Protein AF-A0A5N6MRD4-F1 (afdb_monomer)

Organism: NCBI:txid192012

Structure (mmCIF, N/CA/C/O backbone):
data_AF-A0A5N6MRD4-F1
#
_entry.id   AF-A0A5N6MRD4-F1
#
loop_
_atom_site.group_PDB
_atom_site.id
_atom_site.type_symbol
_atom_site.label_atom_id
_atom_site.label_alt_id
_atom_site.label_comp_id
_atom_site.label_asym_id
_atom_site.label_entity_id
_atom_site.label_seq_id
_atom_site.pdbx_PDB_ins_code
_atom_site.Cartn_x
_atom_site.Cartn_y
_atom_site.Cartn_z
_atom_site.occupancy
_atom_site.B_iso_or_equiv
_atom_site.auth_seq_id
_atom_site.auth_comp_id
_atom_site.auth_asym_id
_atom_site.auth_atom_id
_atom_site.pdbx_PDB_model_num
ATOM 1 N N . MET A 1 1 ? -19.835 -53.448 -28.761 1.00 31.36 1 MET A N 1
ATOM 2 C CA . MET A 1 1 ? -20.759 -54.304 -27.984 1.00 31.36 1 MET A CA 1
ATOM 3 C C . MET A 1 1 ? -20.970 -53.628 -26.633 1.00 31.36 1 MET A C 1
ATOM 5 O O . MET A 1 1 ? -19.970 -53.400 -25.981 1.00 31.36 1 MET A O 1
ATOM 9 N N . ALA A 1 2 ? -22.147 -53.224 -26.162 1.00 27.27 2 ALA A N 1
ATOM 10 C CA . ALA A 1 2 ? -23.492 -53.140 -26.724 1.00 27.27 2 ALA A CA 1
ATOM 11 C C . ALA A 1 2 ? -24.344 -52.215 -25.799 1.00 27.27 2 ALA A C 1
ATOM 13 O O . ALA A 1 2 ? -24.085 -52.219 -24.600 1.00 27.27 2 ALA A O 1
ATOM 14 N N . ILE A 1 3 ? -25.358 -51.531 -26.376 1.00 27.94 3 ILE A N 1
ATOM 15 C CA . ILE A 1 3 ? -26.625 -51.022 -25.763 1.00 27.94 3 ILE A CA 1
ATOM 16 C C . ILE A 1 3 ? -26.475 -49.728 -24.906 1.00 27.94 3 ILE A C 1
ATOM 18 O O . ILE A 1 3 ? -25.617 -49.692 -24.038 1.00 27.94 3 ILE A O 1
ATOM 22 N N . SER A 1 4 ? -27.209 -48.601 -25.032 1.00 24.19 4 SER A N 1
ATOM 23 C CA . SER A 1 4 ? -28.458 -48.146 -25.716 1.00 24.19 4 SER A CA 1
ATOM 24 C C . SER A 1 4 ? -28.542 -46.591 -25.642 1.00 24.19 4 SER A C 1
ATOM 26 O O . SER A 1 4 ? -28.269 -46.044 -24.578 1.00 24.19 4 SER A O 1
ATOM 28 N N . SER A 1 5 ? -28.698 -45.826 -26.741 1.00 25.97 5 SER A N 1
ATOM 29 C CA . SER A 1 5 ? -29.945 -45.199 -27.288 1.00 25.97 5 SER A CA 1
ATOM 30 C C . SER A 1 5 ? -30.759 -44.357 -26.269 1.00 25.97 5 SER A C 1
ATOM 32 O O . SER A 1 5 ? -31.273 -44.928 -25.317 1.00 25.97 5 SER A O 1
ATOM 34 N N . SER A 1 6 ? -30.788 -43.010 -26.292 1.00 25.98 6 SER A N 1
ATOM 35 C CA . SER A 1 6 ? -31.386 -42.029 -27.244 1.00 25.98 6 SER A CA 1
ATOM 36 C C . SER A 1 6 ? -32.817 -41.580 -26.886 1.00 25.98 6 SER A C 1
ATOM 38 O O . SER A 1 6 ? -33.630 -42.458 -26.636 1.00 25.98 6 SER A O 1
ATOM 40 N N . SER A 1 7 ? -33.080 -40.262 -27.024 1.00 24.27 7 SER A N 1
ATOM 41 C CA . SER A 1 7 ? -34.340 -39.528 -27.362 1.00 24.27 7 SER A CA 1
ATOM 42 C C . SER A 1 7 ? -34.599 -38.358 -26.388 1.00 24.27 7 SER A C 1
ATOM 44 O O . SER A 1 7 ? -34.771 -38.601 -25.198 1.00 24.27 7 SER A O 1
ATOM 46 N N . SER A 1 8 ? -34.324 -37.099 -26.773 1.00 24.25 8 SER A N 1
ATOM 47 C CA . SER A 1 8 ? -35.217 -36.124 -27.464 1.00 24.25 8 SER A CA 1
ATOM 48 C C . SER A 1 8 ? -36.260 -35.521 -26.493 1.00 24.25 8 SER A C 1
ATOM 50 O O . SER A 1 8 ? -36.828 -36.243 -25.692 1.00 24.25 8 SER A O 1
ATOM 52 N N . ASP A 1 9 ? -36.417 -34.198 -26.345 1.00 21.92 9 ASP A N 1
ATOM 53 C CA . ASP A 1 9 ? -37.024 -33.284 -27.322 1.00 21.92 9 ASP A CA 1
ATOM 54 C C . ASP A 1 9 ? -36.675 -31.787 -27.080 1.00 21.92 9 ASP A C 1
ATOM 56 O O . ASP A 1 9 ? -36.537 -31.318 -25.951 1.00 21.92 9 ASP A O 1
ATOM 60 N N . PHE A 1 10 ? -36.562 -31.040 -28.186 1.00 22.45 10 PHE A N 1
ATOM 61 C CA . PHE A 1 10 ? -36.593 -29.564 -28.338 1.00 22.45 10 PHE A CA 1
ATOM 62 C C . PHE A 1 10 ? -38.075 -29.060 -28.345 1.00 22.45 10 PHE A C 1
ATOM 64 O O . PHE A 1 10 ? -38.934 -29.935 -28.443 1.00 22.45 10 PHE A O 1
ATOM 71 N N . PRO A 1 11 ? -38.460 -27.742 -28.341 1.00 31.42 11 PRO A N 1
ATOM 72 C CA . PRO A 1 11 ? -37.756 -26.596 -28.946 1.00 31.42 11 PRO A CA 1
ATOM 73 C C . PRO A 1 11 ? -37.898 -25.174 -28.318 1.00 31.42 11 PRO A C 1
ATOM 75 O O . PRO A 1 11 ? -38.636 -24.901 -27.378 1.00 31.42 11 PRO A O 1
ATOM 78 N N . LEU A 1 12 ? -37.138 -24.274 -28.959 1.00 25.47 12 LEU A N 1
ATOM 79 C CA . LEU A 1 12 ? -37.065 -22.803 -28.978 1.00 25.47 12 LEU A CA 1
ATOM 80 C C . LEU A 1 12 ? -38.359 -21.968 -28.842 1.00 25.47 12 LEU A C 1
ATOM 82 O O . LEU A 1 12 ? -39.375 -22.304 -29.439 1.00 25.47 12 LEU A O 1
ATOM 86 N N . ALA A 1 13 ? -38.210 -20.737 -28.315 1.00 22.97 13 ALA A N 1
ATOM 87 C CA . ALA A 1 13 ? -38.755 -19.523 -28.950 1.00 22.97 13 ALA A CA 1
ATOM 88 C C . ALA A 1 13 ? -38.019 -18.227 -28.525 1.00 22.97 13 ALA A C 1
ATOM 90 O O . ALA A 1 13 ? -37.916 -17.878 -27.353 1.00 22.97 13 ALA A O 1
ATOM 91 N N . SER A 1 14 ? -37.529 -17.518 -29.539 1.00 23.03 14 SER A N 1
ATOM 92 C CA . SER A 1 14 ? -36.980 -16.156 -29.596 1.00 23.03 14 SER A CA 1
ATOM 93 C C . SER A 1 14 ? -38.021 -15.052 -29.363 1.00 23.03 14 SER A C 1
ATOM 95 O O . SER A 1 14 ? -39.154 -15.258 -29.775 1.00 23.03 14 SER A O 1
ATOM 97 N N . ILE A 1 15 ? -37.621 -13.852 -28.902 1.00 24.62 15 ILE A N 1
ATOM 98 C CA . ILE A 1 15 ? -38.177 -12.543 -29.333 1.00 24.62 15 ILE A CA 1
ATOM 99 C C . ILE A 1 15 ? -37.195 -11.396 -28.988 1.00 24.62 15 ILE A C 1
ATOM 101 O O . ILE A 1 15 ? -36.746 -11.245 -27.856 1.00 24.62 15 ILE A O 1
ATOM 105 N N . ASN A 1 16 ? -36.898 -10.580 -30.005 1.00 24.55 16 ASN A N 1
ATOM 106 C CA . ASN A 1 16 ? -36.226 -9.274 -29.959 1.00 24.55 16 ASN A CA 1
ATOM 107 C C . ASN A 1 16 ? -37.047 -8.216 -29.200 1.00 24.55 16 ASN A C 1
ATOM 109 O O . ASN A 1 16 ? -38.267 -8.195 -29.358 1.00 24.55 16 ASN A O 1
ATOM 113 N N . LYS A 1 17 ? -36.384 -7.233 -28.565 1.00 25.36 17 LYS A N 1
ATOM 114 C CA . LYS A 1 17 ? -36.766 -5.801 -28.628 1.00 25.36 17 LYS A CA 1
ATOM 115 C C . LYS A 1 17 ? -35.719 -4.887 -27.968 1.00 25.36 17 LYS A C 1
ATOM 117 O O . LYS A 1 17 ? -35.430 -5.005 -26.784 1.00 25.36 17 LYS A O 1
ATOM 122 N N . ASN A 1 18 ? -35.211 -3.941 -28.760 1.00 23.59 18 ASN A N 1
ATOM 123 C CA . ASN A 1 18 ? -34.637 -2.672 -28.305 1.00 23.59 18 ASN A CA 1
ATOM 124 C C . ASN A 1 18 ? -35.618 -1.957 -27.360 1.00 23.59 18 ASN A C 1
ATOM 126 O O . ASN A 1 18 ? -36.808 -2.011 -27.642 1.00 23.59 18 ASN A O 1
ATOM 130 N N . PHE A 1 19 ? -35.144 -1.236 -26.337 1.00 23.03 19 PHE A N 1
ATOM 131 C CA . PHE A 1 19 ? -35.527 0.163 -26.076 1.00 23.03 19 PHE A CA 1
ATOM 132 C C . PHE A 1 19 ? -34.711 0.779 -24.921 1.00 23.03 19 PHE A C 1
ATOM 134 O O . PHE A 1 19 ? -34.340 0.138 -23.944 1.00 23.03 19 PHE A O 1
ATOM 141 N N . THR A 1 20 ? -34.436 2.059 -25.129 1.00 22.12 20 THR A N 1
ATOM 142 C CA . THR A 1 20 ? -33.767 3.096 -24.334 1.00 22.12 20 THR A CA 1
ATOM 143 C C . THR A 1 20 ? -34.142 3.171 -22.849 1.00 22.12 20 THR A C 1
ATOM 145 O O . THR A 1 20 ? -35.322 3.105 -22.515 1.00 22.12 20 THR A O 1
ATOM 148 N N . PHE A 1 21 ? -33.165 3.469 -21.981 1.00 23.03 21 PHE A N 1
ATOM 149 C CA . PHE A 1 21 ? -33.396 3.866 -20.585 1.00 23.03 21 PHE A CA 1
ATOM 150 C C . PHE A 1 21 ? -33.061 5.349 -20.365 1.00 23.03 21 PHE A C 1
ATOM 152 O O . PHE A 1 21 ? -31.930 5.779 -20.580 1.00 23.03 21 PHE A O 1
ATOM 159 N N . ASN A 1 22 ? -34.064 6.105 -19.914 1.00 22.70 22 ASN A N 1
ATOM 160 C CA . ASN A 1 22 ? -33.970 7.449 -19.336 1.00 22.70 22 ASN A CA 1
ATOM 161 C C . ASN A 1 22 ? -34.227 7.310 -17.811 1.00 22.70 22 ASN A C 1
ATOM 163 O O . ASN A 1 22 ? -35.030 6.451 -17.433 1.00 22.70 22 ASN A O 1
ATOM 167 N N . PRO A 1 23 ? -33.574 8.075 -16.916 1.00 28.14 23 PRO A N 1
ATOM 168 C CA . PRO A 1 23 ? -33.528 7.772 -15.490 1.00 28.14 23 PRO A CA 1
ATOM 169 C C . PRO A 1 23 ? -34.596 8.545 -14.706 1.00 28.14 23 PRO A C 1
ATOM 171 O O . PRO A 1 23 ? -34.585 9.770 -14.698 1.00 28.14 23 PRO A O 1
ATOM 174 N N . ALA A 1 24 ? -35.477 7.845 -13.987 1.00 21.95 24 ALA A N 1
ATOM 175 C CA . ALA A 1 24 ? -36.141 8.367 -12.788 1.00 21.95 24 ALA A CA 1
ATOM 176 C C . ALA A 1 24 ? -36.906 7.261 -12.037 1.00 21.95 24 ALA A C 1
ATOM 178 O O . ALA A 1 24 ? -37.718 6.558 -12.628 1.00 21.95 24 ALA A O 1
ATOM 179 N N . LYS A 1 25 ? -36.714 7.238 -10.709 1.00 23.44 25 LYS A N 1
ATOM 180 C CA . LYS A 1 25 ? -37.513 6.575 -9.654 1.00 23.44 25 LYS A CA 1
ATOM 181 C C . LYS A 1 25 ? -37.423 5.046 -9.529 1.00 23.44 25 LYS A C 1
ATOM 183 O O . LYS A 1 25 ? -38.157 4.326 -10.187 1.00 23.44 25 LYS A O 1
ATOM 188 N N . THR A 1 26 ? -36.701 4.589 -8.500 1.00 23.94 26 THR A N 1
ATOM 189 C CA . THR A 1 26 ? -37.093 3.410 -7.702 1.00 23.94 26 THR A CA 1
ATOM 190 C C . THR A 1 26 ? -36.664 3.565 -6.242 1.00 23.94 26 THR A C 1
ATOM 192 O O . THR A 1 26 ? -35.479 3.647 -5.926 1.00 23.94 26 THR A O 1
ATOM 195 N N . SER A 1 27 ? -37.660 3.590 -5.364 1.00 21.45 27 SER A N 1
ATOM 196 C CA . SER A 1 27 ? -37.618 3.255 -3.939 1.00 21.45 27 SER A CA 1
ATOM 197 C C . SER A 1 27 ? -37.441 1.734 -3.740 1.00 21.45 27 SER A C 1
ATOM 199 O O . SER A 1 27 ? -37.859 0.967 -4.608 1.00 21.45 27 SER A O 1
ATOM 201 N N . PRO A 1 28 ? -36.856 1.262 -2.620 1.00 26.73 28 PRO A N 1
ATOM 202 C CA . PRO A 1 28 ? -36.676 -0.167 -2.374 1.00 26.73 28 PRO A CA 1
ATOM 203 C C . PRO A 1 28 ? -37.869 -0.814 -1.649 1.00 26.73 28 PRO A C 1
ATOM 205 O O . PRO A 1 28 ? -38.395 -0.296 -0.663 1.00 26.73 28 PRO A O 1
ATOM 208 N N . ILE A 1 29 ? -38.247 -1.993 -2.148 1.00 22.31 29 ILE A N 1
ATOM 209 C CA . ILE A 1 29 ? -39.191 -2.955 -1.570 1.00 22.31 29 ILE A CA 1
ATOM 210 C C . ILE A 1 29 ? -38.464 -3.881 -0.577 1.00 22.31 29 ILE A C 1
ATOM 212 O O . ILE A 1 29 ? -37.342 -4.322 -0.817 1.00 22.31 29 ILE A O 1
ATOM 216 N N . ARG A 1 30 ? -39.162 -4.170 0.529 1.00 23.42 30 ARG A N 1
ATOM 217 C CA . ARG A 1 30 ? -38.918 -5.187 1.570 1.00 23.42 30 ARG A CA 1
ATOM 218 C C . ARG A 1 30 ? -39.110 -6.618 1.056 1.00 23.42 30 ARG A C 1
ATOM 220 O O . ARG A 1 30 ? -40.105 -6.825 0.381 1.00 23.42 30 ARG A O 1
ATOM 227 N N . LEU A 1 31 ? -38.339 -7.593 1.555 1.00 21.66 31 LEU A N 1
ATOM 228 C CA . LEU A 1 31 ? -38.727 -9.000 1.837 1.00 21.66 31 LEU A CA 1
ATOM 229 C C . LEU A 1 31 ? -37.610 -9.642 2.716 1.00 21.66 31 LEU A C 1
ATOM 231 O O . LEU A 1 31 ? -36.466 -9.246 2.540 1.00 21.66 31 LEU A O 1
ATOM 235 N N . PHE A 1 32 ? -37.745 -10.620 3.629 1.00 21.09 32 PHE A N 1
ATOM 236 C CA . PHE A 1 32 ? -38.810 -11.309 4.388 1.00 21.09 32 PHE A CA 1
ATOM 237 C C . PHE A 1 32 ? -38.116 -12.262 5.410 1.00 21.09 32 PHE A C 1
ATOM 239 O O . PHE A 1 32 ? -36.900 -12.428 5.337 1.00 21.09 32 PHE A O 1
ATOM 246 N N . LEU A 1 33 ? -38.930 -12.934 6.245 1.00 20.42 33 LEU A N 1
ATOM 247 C CA . LEU A 1 33 ? -38.714 -14.082 7.168 1.00 20.42 33 LEU A CA 1
ATOM 248 C C . LEU A 1 33 ? -38.914 -13.666 8.640 1.00 20.42 33 LEU A C 1
ATOM 250 O O . LEU A 1 33 ? -38.075 -12.965 9.190 1.00 20.42 33 LEU A O 1
ATOM 254 N N . SER A 1 34 ? -40.049 -13.872 9.324 1.00 21.31 34 SER A N 1
ATOM 255 C CA . SER A 1 34 ? -41.043 -14.964 9.486 1.00 21.31 34 SER A CA 1
ATOM 256 C C . SER A 1 34 ? -40.927 -15.611 10.874 1.00 21.31 34 SER A C 1
ATOM 258 O O . SER A 1 34 ? -39.871 -16.093 11.266 1.00 21.31 34 SER A O 1
ATOM 260 N N . HIS A 1 35 ? -42.059 -15.582 11.578 1.00 21.78 35 HIS A N 1
ATOM 261 C CA . HIS A 1 35 ? -42.345 -16.019 12.946 1.00 21.78 35 HIS A CA 1
ATOM 262 C C . HIS A 1 35 ? -42.664 -17.525 13.089 1.00 21.78 35 HIS A C 1
ATOM 264 O O . HIS A 1 35 ? -42.936 -18.181 12.087 1.00 21.78 35 HIS A O 1
ATOM 270 N N . LEU A 1 36 ? -42.809 -17.932 14.371 1.00 22.11 36 LEU A N 1
ATOM 271 C CA . LEU A 1 36 ? -43.615 -19.018 14.995 1.00 22.11 36 LEU A CA 1
ATOM 272 C C . LEU A 1 36 ? -42.776 -20.188 15.548 1.00 22.11 36 LEU A C 1
ATOM 274 O O . LEU A 1 36 ? -41.879 -20.664 14.873 1.00 22.11 36 LEU A O 1
ATOM 278 N N . SER A 1 37 ? -42.993 -20.721 16.760 1.00 22.58 37 SER A N 1
ATOM 279 C CA . SER A 1 37 ? -44.125 -20.683 17.718 1.00 22.58 37 SER A CA 1
ATOM 280 C C . SER A 1 37 ? -43.616 -21.091 19.128 1.00 22.58 37 SER A C 1
ATOM 282 O O . SER A 1 37 ? -42.542 -21.672 19.227 1.00 22.58 37 SER A O 1
ATOM 284 N N . SER A 1 38 ? -44.278 -20.760 20.244 1.00 20.84 38 SER A N 1
ATOM 285 C CA . SER A 1 38 ? -45.367 -21.582 20.801 1.00 20.84 38 SER A CA 1
ATOM 286 C C . SER A 1 38 ? -46.280 -20.821 21.785 1.00 20.84 38 SER A C 1
ATOM 288 O O . SER A 1 38 ? -45.874 -19.899 22.487 1.00 20.84 38 SER A O 1
ATOM 290 N N . SER A 1 39 ? -47.543 -21.250 21.811 1.00 22.06 39 SER A N 1
ATOM 291 C CA . SER A 1 39 ? -48.668 -20.809 22.648 1.00 22.06 39 SER A CA 1
ATOM 292 C C . SER A 1 39 ? -49.158 -21.973 23.521 1.00 22.06 39 SER A C 1
ATOM 294 O O . SER A 1 39 ? -49.207 -23.092 23.016 1.00 22.06 39 SER A O 1
ATOM 296 N N . SER A 1 40 ? -49.590 -21.752 24.768 1.00 22.77 40 SER A N 1
ATOM 297 C CA . SER A 1 40 ? -50.976 -21.804 25.307 1.00 22.77 40 SER A CA 1
ATOM 298 C C . SER A 1 40 ? -50.844 -21.756 26.851 1.00 22.77 40 SER A C 1
ATOM 300 O O . SER A 1 40 ? -49.851 -22.265 27.355 1.00 22.77 40 SER A O 1
ATOM 302 N N . SER A 1 41 ? -51.707 -21.148 27.675 1.00 21.25 41 SER A N 1
ATOM 303 C CA . SER A 1 41 ? -53.164 -21.317 27.719 1.00 21.25 41 SER A CA 1
ATOM 304 C C . SER A 1 41 ? -53.925 -20.228 28.513 1.00 21.25 41 SER A C 1
ATOM 306 O O . SER A 1 41 ? -53.467 -19.737 29.537 1.00 21.25 41 SER A O 1
ATOM 308 N N . ARG A 1 42 ? -55.129 -19.949 27.987 1.00 22.69 42 ARG A N 1
ATOM 309 C CA . ARG A 1 42 ? -56.353 -19.237 28.442 1.00 22.69 42 ARG A CA 1
ATOM 310 C C . ARG A 1 42 ? -56.610 -19.011 29.948 1.00 22.69 42 ARG A C 1
ATOM 312 O O . ARG A 1 42 ? -56.509 -19.961 30.712 1.00 22.69 42 ARG A O 1
ATOM 319 N N . LEU A 1 43 ? -57.263 -17.880 30.279 1.00 21.00 43 LEU A N 1
ATOM 320 C CA . LEU A 1 43 ? -58.700 -17.825 30.655 1.00 21.00 43 LEU A CA 1
ATOM 321 C C . LEU A 1 43 ? -59.275 -16.387 30.697 1.00 21.00 43 LEU A C 1
ATOM 323 O O . LEU A 1 43 ? -58.544 -15.414 30.825 1.00 21.00 43 LEU A O 1
ATOM 327 N N . GLN A 1 44 ? -60.594 -16.316 30.479 1.00 24.08 44 GLN A N 1
ATOM 328 C CA . GLN A 1 44 ? -61.489 -15.166 30.245 1.00 24.08 44 GLN A CA 1
ATOM 329 C C . GLN A 1 44 ? -61.637 -14.244 31.479 1.00 24.08 44 GLN A C 1
ATOM 331 O O . GLN A 1 44 ? -61.364 -14.678 32.590 1.00 24.08 44 GLN A O 1
ATOM 336 N N . ILE A 1 45 ? -62.092 -12.989 31.339 1.00 21.50 45 ILE A N 1
ATOM 337 C CA . ILE A 1 45 ? -63.496 -12.572 31.582 1.00 21.50 45 ILE A CA 1
ATOM 338 C C . ILE A 1 45 ? -63.743 -11.127 31.081 1.00 21.50 45 ILE A C 1
ATOM 340 O O . ILE A 1 45 ? -62.831 -10.323 30.928 1.00 21.50 45 ILE A O 1
ATOM 344 N N . LEU A 1 46 ? -65.023 -10.885 30.794 1.00 21.69 46 LEU A N 1
ATOM 345 C CA . LEU A 1 46 ? -65.720 -9.779 30.141 1.00 21.69 46 LEU A CA 1
ATOM 346 C C . LEU A 1 46 ? -65.616 -8.361 30.748 1.00 21.69 46 LEU A C 1
ATOM 348 O O . LEU A 1 46 ? -65.579 -8.167 31.956 1.00 21.69 46 LEU A O 1
ATOM 352 N N . ASN A 1 47 ? -65.733 -7.407 29.816 1.00 22.28 47 ASN A N 1
ATOM 353 C CA . ASN A 1 47 ? -66.299 -6.051 29.846 1.00 22.28 47 ASN A CA 1
ATOM 354 C C . ASN A 1 47 ? -67.133 -5.598 31.063 1.00 22.28 47 ASN A C 1
ATOM 356 O O . ASN A 1 47 ? -68.137 -6.221 31.401 1.00 22.28 47 ASN A O 1
ATOM 360 N N . SER A 1 48 ? -66.909 -4.341 31.463 1.00 21.70 48 SER A N 1
ATOM 361 C CA . SER A 1 48 ? -68.003 -3.376 31.653 1.00 21.70 48 SER A CA 1
ATOM 362 C C . SER A 1 48 ? -67.543 -1.951 31.333 1.00 21.70 48 SER A C 1
ATOM 364 O O . SER A 1 48 ? -66.651 -1.399 31.971 1.00 21.70 48 SER A O 1
ATOM 366 N N . SER A 1 49 ? -68.174 -1.379 30.316 1.00 22.31 49 SER A N 1
ATOM 367 C CA . SER A 1 49 ? -68.111 0.010 29.876 1.00 22.31 49 SER A CA 1
ATOM 368 C C . SER A 1 49 ? -69.128 0.886 30.617 1.00 22.31 49 SER A C 1
ATOM 370 O O . SER A 1 49 ? -70.301 0.525 30.662 1.00 22.31 49 SER A O 1
ATOM 372 N N . SER A 1 50 ? -68.719 2.078 31.050 1.00 22.67 50 SER A N 1
ATOM 373 C CA . SER A 1 50 ? -69.563 3.287 31.150 1.00 22.67 50 SER A CA 1
ATOM 374 C C . SER A 1 50 ? -68.617 4.496 31.221 1.00 22.67 50 SER A C 1
ATOM 376 O O . SER A 1 50 ? -67.895 4.644 32.197 1.00 22.67 50 SER A O 1
ATOM 378 N N . SER A 1 51 ? -68.345 5.220 30.131 1.00 22.78 51 SER A N 1
ATOM 379 C CA . SER A 1 51 ? -69.194 6.247 29.502 1.00 22.78 51 SER A CA 1
ATOM 380 C C . SER A 1 51 ? -69.646 7.353 30.461 1.00 22.78 51 SER A C 1
ATOM 382 O O . SER A 1 51 ? -70.723 7.251 31.038 1.00 22.78 51 SER A O 1
ATOM 384 N N . SER A 1 52 ? -68.866 8.437 30.517 1.00 22.38 52 SER A N 1
ATOM 385 C CA . SER A 1 52 ? -69.381 9.816 30.535 1.00 22.38 52 SER A CA 1
ATOM 386 C C . SER A 1 52 ? -68.240 10.811 30.252 1.00 22.38 52 SER A C 1
ATOM 388 O O . SER A 1 52 ? -67.441 11.123 31.129 1.00 22.38 52 SER A O 1
ATOM 390 N N . TYR A 1 53 ? -68.154 11.286 29.009 1.00 22.33 53 TYR A N 1
ATOM 391 C CA . TYR A 1 53 ? -67.548 12.580 28.637 1.00 22.33 53 TYR A CA 1
ATOM 392 C C . TYR A 1 53 ? -68.623 13.687 28.767 1.00 22.33 53 TYR A C 1
ATOM 394 O O . TYR A 1 53 ? -69.804 13.330 28.749 1.00 22.33 53 TYR A O 1
ATOM 402 N N . PRO A 1 54 ? -68.319 14.999 28.637 1.00 37.72 54 PRO A N 1
ATOM 403 C CA . PRO A 1 54 ? -67.173 15.827 29.067 1.00 37.72 54 PRO A CA 1
ATOM 404 C C . PRO A 1 54 ? -67.690 17.097 29.839 1.00 37.72 54 PRO A C 1
ATOM 406 O O . PRO A 1 54 ? -68.859 17.105 30.225 1.00 37.72 54 PRO A O 1
ATOM 409 N N . PRO A 1 55 ? -66.898 18.170 30.091 1.00 27.59 55 PRO A N 1
ATOM 410 C CA . PRO A 1 55 ? -66.647 19.160 29.034 1.00 27.59 55 PRO A CA 1
ATOM 411 C C . PRO A 1 55 ? -65.221 19.742 28.999 1.00 27.59 55 PRO A C 1
ATOM 413 O O . PRO A 1 55 ? -64.461 19.720 29.961 1.00 27.59 55 PRO A O 1
ATOM 416 N N . ILE A 1 56 ? -64.902 20.276 27.823 1.00 33.34 56 ILE A N 1
ATOM 417 C CA . ILE A 1 56 ? -63.767 21.146 27.507 1.00 33.34 56 ILE A CA 1
ATOM 418 C C . ILE A 1 56 ? -63.996 22.509 28.172 1.00 33.34 56 ILE A C 1
ATOM 420 O O . ILE A 1 56 ? -65.079 23.056 27.985 1.00 33.34 56 ILE A O 1
ATOM 424 N N . LEU A 1 57 ? -62.987 23.064 28.851 1.00 26.06 57 LEU A N 1
ATOM 425 C CA . LEU A 1 57 ? -62.756 24.507 29.013 1.00 26.06 57 LEU A CA 1
ATOM 426 C C . LEU A 1 57 ? -61.255 24.774 29.245 1.00 26.06 57 LEU A C 1
ATOM 428 O O . LEU A 1 57 ? -60.517 23.908 29.710 1.00 26.06 57 LEU A O 1
ATOM 432 N N . GLU A 1 58 ? -60.853 25.963 28.812 1.00 26.56 58 GLU A N 1
ATOM 433 C CA . GLU A 1 58 ? -59.512 26.486 28.541 1.00 26.56 58 GLU A CA 1
ATOM 434 C C . GLU A 1 58 ? -58.683 26.860 29.788 1.00 26.56 58 GLU A C 1
ATOM 436 O O . GLU A 1 58 ? -59.217 26.965 30.886 1.00 26.56 58 GLU A O 1
ATOM 441 N N . ASP A 1 59 ? -57.382 27.089 29.547 1.00 27.28 59 ASP A N 1
ATOM 442 C CA . ASP A 1 59 ? -56.392 27.868 30.311 1.00 27.28 59 ASP A CA 1
ATOM 443 C C . ASP A 1 59 ? -56.395 27.815 31.849 1.00 27.28 59 ASP A C 1
ATOM 445 O O . ASP A 1 59 ? -57.259 28.351 32.537 1.00 27.28 59 ASP A O 1
ATOM 449 N N . GLY A 1 60 ? -55.292 27.312 32.413 1.00 23.73 60 GLY A N 1
ATOM 450 C CA . GLY A 1 60 ? -54.995 27.519 33.827 1.00 23.73 60 GLY A CA 1
ATOM 451 C C . GLY A 1 60 ? -53.866 26.649 34.355 1.00 23.73 60 GLY A C 1
ATOM 452 O O . GLY A 1 60 ? -54.046 25.471 34.642 1.00 23.73 60 GLY A O 1
ATOM 453 N N . SER A 1 61 ? -52.700 27.269 34.517 1.00 35.16 61 SER A N 1
ATOM 454 C CA . SER A 1 61 ? -51.617 26.878 35.422 1.00 35.16 61 SER A CA 1
ATOM 455 C C . SER A 1 61 ? -52.053 25.986 36.593 1.00 35.16 61 SER A C 1
ATOM 457 O O . SER A 1 61 ? -52.752 26.445 37.495 1.00 35.16 61 SER A O 1
ATOM 459 N N . THR A 1 62 ? -51.559 24.751 36.646 1.00 28.70 62 THR A N 1
ATOM 460 C CA . THR A 1 62 ? -51.551 23.964 37.886 1.00 28.70 62 THR A CA 1
ATOM 461 C C . THR A 1 62 ? -50.116 23.865 38.382 1.00 28.70 62 THR A C 1
ATOM 463 O O . THR A 1 62 ? -49.312 23.052 37.931 1.00 28.70 62 THR A O 1
ATOM 466 N N . ASN A 1 63 ? -49.791 24.790 39.286 1.00 28.97 63 ASN A N 1
ATOM 467 C CA . ASN A 1 63 ? -48.618 24.735 40.143 1.00 28.97 63 ASN A CA 1
ATOM 468 C C . ASN A 1 63 ? -48.651 23.442 40.970 1.00 28.97 63 ASN A C 1
ATOM 470 O O . ASN A 1 63 ? -49.688 23.084 41.522 1.00 28.97 63 ASN A O 1
ATOM 474 N N . CYS A 1 64 ? -47.495 22.789 41.119 1.00 28.59 64 CYS A N 1
ATOM 475 C CA . CYS A 1 64 ? -47.245 21.815 42.185 1.00 28.59 64 CYS A CA 1
ATOM 476 C C . CYS A 1 64 ? -47.230 22.528 43.548 1.00 28.59 64 CYS A C 1
ATOM 478 O O . CYS A 1 64 ? -46.166 22.729 44.130 1.00 28.59 64 CYS A O 1
ATOM 480 N N . GLN A 1 65 ? -48.386 22.951 44.039 1.00 33.56 65 GLN A N 1
ATOM 481 C CA . GLN A 1 65 ? -48.596 23.334 45.430 1.00 33.56 65 GLN A CA 1
ATOM 482 C C . GLN A 1 65 ? -49.998 22.888 45.797 1.00 33.56 65 GLN A C 1
ATOM 484 O O . GLN A 1 65 ? -50.953 23.584 45.491 1.00 33.56 65 GLN A O 1
ATOM 489 N N . ASP A 1 66 ? -50.083 21.667 46.310 1.00 33.19 66 ASP A N 1
ATOM 490 C CA . ASP A 1 66 ? -51.025 21.223 47.339 1.00 33.19 66 ASP A CA 1
ATOM 491 C C . ASP A 1 66 ? -51.026 19.705 47.309 1.00 33.19 66 ASP A C 1
ATOM 493 O O . ASP A 1 66 ? -51.454 19.151 46.314 1.00 33.19 66 ASP A O 1
ATOM 497 N N . PHE A 1 67 ? -50.508 19.056 48.357 1.00 32.41 67 PHE A N 1
ATOM 498 C CA . PHE A 1 67 ? -50.998 17.771 48.878 1.00 32.41 67 PHE A CA 1
ATOM 499 C C . PHE A 1 67 ? -50.306 17.489 50.225 1.00 32.41 67 PHE A C 1
ATOM 501 O O . PHE A 1 67 ? -49.194 16.969 50.276 1.00 32.41 67 PHE A O 1
ATOM 508 N N . GLN A 1 68 ? -50.980 17.843 51.322 1.00 38.25 68 GLN A N 1
ATOM 509 C CA . GLN A 1 68 ? -50.810 17.210 52.632 1.00 38.25 68 GLN A CA 1
ATOM 510 C C . GLN A 1 68 ? -51.913 16.154 52.772 1.00 38.25 68 GLN A C 1
ATOM 512 O O . GLN A 1 68 ? -53.074 16.528 52.880 1.00 38.25 68 GLN A O 1
ATOM 517 N N . ASP A 1 69 ? -51.556 14.872 52.665 1.00 32.47 69 ASP A N 1
ATOM 518 C CA . ASP A 1 69 ? -51.877 13.786 53.614 1.00 32.47 69 ASP A CA 1
ATOM 519 C C . ASP A 1 69 ? -51.636 12.410 52.964 1.00 32.47 69 ASP A C 1
ATOM 521 O O . ASP A 1 69 ? -52.279 12.047 51.979 1.00 32.47 69 ASP A O 1
ATOM 525 N N . SER A 1 70 ? -50.702 11.633 53.520 1.00 31.66 70 SER A N 1
ATOM 526 C CA . SER A 1 70 ? -50.764 10.171 53.725 1.00 31.66 70 SER A CA 1
ATOM 527 C C . SER A 1 70 ? -49.365 9.596 53.969 1.00 31.66 70 SER A C 1
ATOM 529 O O . SER A 1 70 ? -48.363 10.028 53.410 1.00 31.66 70 SER A O 1
ATOM 531 N N . SER A 1 71 ? -49.314 8.616 54.864 1.00 43.47 71 SER A N 1
ATOM 532 C CA . SER A 1 71 ? -48.147 7.987 55.485 1.00 43.47 71 SER A CA 1
ATOM 533 C C . SER A 1 71 ? -47.302 7.104 54.548 1.00 43.47 71 SER A C 1
ATOM 535 O O . SER A 1 71 ? -47.087 5.926 54.837 1.00 43.47 71 SER A O 1
ATOM 537 N N . VAL A 1 72 ? -46.836 7.646 53.425 1.00 37.94 72 VAL A N 1
ATOM 538 C CA . VAL A 1 72 ? -45.870 7.006 52.515 1.00 37.94 72 VAL A CA 1
ATOM 539 C C . VAL A 1 72 ? -44.534 7.738 52.668 1.00 37.94 72 VAL A C 1
ATOM 541 O O . VAL A 1 72 ? -44.551 8.969 52.728 1.00 37.94 72 VAL A O 1
ATOM 544 N N . PRO A 1 73 ? -43.375 7.053 52.750 1.00 51.19 73 PRO A N 1
ATOM 545 C CA . PRO A 1 73 ? -42.090 7.740 52.741 1.00 51.19 73 PRO A CA 1
ATOM 546 C C . PRO A 1 73 ? -42.030 8.649 51.509 1.00 51.19 73 PRO A C 1
ATOM 548 O O . PRO A 1 73 ? -42.172 8.174 50.383 1.00 51.19 73 PRO A O 1
ATOM 551 N N . GLU A 1 74 ? -41.844 9.952 51.719 1.00 63.47 74 GLU A N 1
ATOM 552 C CA . GLU A 1 74 ? -41.919 10.995 50.683 1.00 63.47 74 GLU A CA 1
ATOM 553 C C . GLU A 1 74 ? -41.054 10.651 49.445 1.00 63.47 74 GLU A C 1
ATOM 555 O O . GLU A 1 74 ? -41.416 10.943 48.306 1.00 63.47 74 GLU A O 1
ATOM 560 N N . SER A 1 75 ? -39.957 9.912 49.660 1.00 64.88 75 SER A N 1
ATOM 561 C CA . SER A 1 75 ? -39.051 9.381 48.633 1.00 64.88 75 SER A CA 1
ATOM 562 C C . SER A 1 75 ? -39.670 8.319 47.700 1.00 64.88 75 SER A C 1
ATOM 564 O O . SER A 1 75 ? -39.444 8.365 46.490 1.00 64.88 75 SER A O 1
ATOM 566 N N . GLU A 1 76 ? -40.468 7.375 48.208 1.00 69.38 76 GLU A N 1
ATOM 567 C CA . GLU A 1 76 ? -41.052 6.275 47.410 1.00 69.38 76 GLU A CA 1
ATOM 568 C C . GLU A 1 76 ? -42.158 6.803 46.479 1.00 69.38 76 GLU A C 1
ATOM 570 O O . GLU A 1 76 ? -42.215 6.481 45.288 1.00 69.38 76 GLU A O 1
ATOM 575 N N . TYR A 1 77 ? -42.968 7.736 46.988 1.00 77.94 77 TYR A N 1
ATOM 576 C CA . TYR A 1 77 ? -43.973 8.447 46.197 1.00 77.94 77 TYR A CA 1
ATOM 577 C C . TYR A 1 77 ? -43.337 9.295 45.080 1.00 77.94 77 TYR A C 1
ATOM 579 O O . TYR A 1 77 ? -43.774 9.236 43.926 1.00 77.94 77 TYR A O 1
ATOM 587 N N . LEU A 1 78 ? -42.260 10.034 45.387 1.00 79.38 78 LEU A N 1
ATOM 588 C CA . LEU A 1 78 ? -41.523 10.834 44.401 1.00 79.38 78 LEU A CA 1
ATOM 589 C C . LEU A 1 78 ? -40.900 9.964 43.297 1.00 79.38 78 LEU A C 1
ATOM 591 O O . LEU A 1 78 ? -40.990 10.317 42.119 1.00 79.38 78 LEU A O 1
ATOM 595 N N . ASN A 1 79 ? -40.317 8.809 43.635 1.00 84.56 79 ASN A N 1
ATOM 596 C CA . ASN A 1 79 ? -39.757 7.875 42.650 1.00 84.56 79 ASN A CA 1
ATOM 597 C C . ASN A 1 79 ? -40.828 7.306 41.705 1.00 84.56 79 ASN A C 1
ATOM 599 O O . ASN A 1 79 ? -40.644 7.317 40.482 1.00 84.56 79 ASN A O 1
ATOM 603 N N . ALA A 1 80 ? -41.970 6.872 42.246 1.00 82.62 80 ALA A N 1
ATOM 604 C CA . ALA A 1 80 ? -43.086 6.358 41.453 1.00 82.62 80 ALA A CA 1
ATOM 605 C C . ALA A 1 80 ? -43.678 7.431 40.521 1.00 82.62 80 ALA A C 1
ATOM 607 O O . ALA A 1 80 ? -43.947 7.157 39.345 1.00 82.62 80 ALA A O 1
ATOM 608 N N . MET A 1 81 ? -43.831 8.664 41.017 1.00 83.88 81 MET A N 1
ATOM 609 C CA . MET A 1 81 ? -44.281 9.811 40.226 1.00 83.88 81 MET A CA 1
ATOM 610 C C . MET A 1 81 ? -43.326 10.094 39.059 1.00 83.88 81 MET A C 1
ATOM 612 O O . MET A 1 81 ? -43.770 10.171 37.912 1.00 83.88 81 MET A O 1
ATOM 616 N N . ILE A 1 82 ? -42.018 10.185 39.325 1.00 84.44 82 ILE A N 1
ATOM 617 C CA . ILE A 1 82 ? -41.000 10.433 38.292 1.00 84.44 82 ILE A CA 1
ATOM 618 C C . ILE A 1 82 ? -41.020 9.313 37.242 1.00 84.44 82 ILE A C 1
ATOM 620 O O . ILE A 1 82 ? -41.075 9.591 36.044 1.00 84.44 82 ILE A O 1
ATOM 624 N N . CYS A 1 83 ? -41.050 8.045 37.662 1.00 83.81 83 CYS A N 1
ATOM 625 C CA . CYS A 1 83 ? -41.124 6.907 36.743 1.00 83.81 83 CYS A CA 1
ATOM 626 C C . CYS A 1 83 ? -42.376 6.938 35.854 1.00 83.81 83 CYS A C 1
ATOM 628 O O . CYS A 1 83 ? -42.292 6.600 34.674 1.00 83.81 83 CYS A O 1
ATOM 630 N N . ASN A 1 84 ? -43.532 7.342 36.389 1.00 83.44 84 ASN A N 1
ATOM 631 C CA . ASN A 1 84 ? -44.767 7.453 35.612 1.00 83.44 84 ASN A CA 1
ATOM 632 C C . ASN A 1 84 ? -44.695 8.566 34.558 1.00 83.44 84 ASN A C 1
ATOM 634 O O . ASN A 1 84 ? -45.150 8.354 33.436 1.00 83.44 84 ASN A O 1
ATOM 638 N N . LEU A 1 85 ? -44.060 9.698 34.872 1.00 84.19 85 LEU A N 1
ATOM 639 C CA . LEU A 1 85 ? -43.850 10.793 33.917 1.00 84.19 85 LEU A CA 1
ATOM 640 C C . LEU A 1 85 ? -42.919 10.402 32.759 1.00 84.19 85 LEU A C 1
ATOM 642 O O . LEU A 1 85 ? -43.062 10.928 31.659 1.00 84.19 85 LEU A O 1
ATOM 646 N N . PHE A 1 86 ? -42.013 9.441 32.961 1.00 83.31 86 PHE A N 1
ATOM 647 C CA . PHE A 1 86 ? -41.165 8.903 31.891 1.00 83.31 86 PHE A CA 1
ATOM 648 C C . PHE A 1 86 ? -41.836 7.824 31.020 1.00 83.31 86 PHE A C 1
ATOM 650 O O . PHE A 1 86 ? -41.215 7.342 30.071 1.00 83.31 86 PHE A O 1
ATOM 657 N N . LYS A 1 87 ? -43.083 7.418 31.312 1.00 81.94 87 LYS A N 1
ATOM 658 C CA . LYS A 1 87 ? -43.821 6.443 30.484 1.00 81.94 87 LYS A CA 1
ATOM 659 C C . LYS A 1 87 ? -44.450 7.068 29.238 1.00 81.94 87 LYS A C 1
ATOM 661 O O . LYS A 1 87 ? -44.617 6.360 28.247 1.00 81.94 87 LYS A O 1
ATOM 666 N N . ASP A 1 88 ? -44.788 8.357 29.273 1.00 77.62 88 ASP A N 1
ATOM 667 C CA . ASP A 1 88 ? -45.326 9.097 28.126 1.00 77.62 88 ASP A CA 1
ATOM 668 C C . ASP A 1 88 ? -44.272 10.061 27.567 1.00 77.62 88 ASP A C 1
ATOM 670 O O . ASP A 1 88 ? -43.725 10.892 28.286 1.00 77.62 88 ASP A O 1
ATOM 674 N N . SER A 1 89 ? -44.014 9.976 26.258 1.00 72.88 89 SER A N 1
ATOM 675 C CA . SER A 1 89 ? -43.000 10.772 25.559 1.00 72.88 89 SER A CA 1
ATOM 676 C C . SER A 1 89 ? -43.226 12.285 25.644 1.00 72.88 89 SER A C 1
ATOM 678 O O . SER A 1 89 ? -42.293 13.047 25.397 1.00 72.88 89 SER A O 1
ATOM 680 N N . LYS A 1 90 ? -44.449 12.737 25.944 1.00 76.56 90 LYS A N 1
ATOM 681 C CA . LYS A 1 90 ? -44.768 14.167 26.095 1.00 76.56 90 LYS A CA 1
ATOM 682 C C . LYS A 1 90 ? -44.462 14.711 27.491 1.00 76.56 90 LYS A C 1
ATOM 684 O O . LYS A 1 90 ? -44.324 15.919 27.642 1.00 76.56 90 LYS A O 1
ATOM 689 N N . THR A 1 91 ? -44.352 13.844 28.498 1.00 82.56 91 THR A N 1
ATOM 690 C CA . THR A 1 91 ? -44.172 14.229 29.908 1.00 82.56 91 THR A CA 1
ATOM 691 C C . THR A 1 91 ? -42.766 13.956 30.440 1.00 82.56 91 THR A C 1
ATOM 693 O O . THR A 1 91 ? -42.475 14.294 31.584 1.00 82.56 91 THR A O 1
ATOM 696 N N . GLU A 1 92 ? -41.866 13.388 29.633 1.00 82.19 92 GLU A N 1
ATOM 697 C CA . GLU A 1 92 ? -40.503 13.042 30.068 1.00 82.19 92 GLU A CA 1
ATOM 698 C C . GLU A 1 92 ? -39.673 14.267 30.497 1.00 82.19 92 GLU A C 1
ATOM 700 O O . GLU A 1 92 ? -38.844 14.163 31.400 1.00 82.19 92 GLU A O 1
ATOM 705 N N . GLU A 1 93 ? -39.896 15.436 29.885 1.00 80.12 93 GLU A N 1
ATOM 706 C CA . GLU A 1 93 ? -39.216 16.679 30.276 1.00 80.12 93 GLU A CA 1
ATOM 707 C C . GLU A 1 93 ? -39.656 17.145 31.671 1.00 80.12 93 GLU A C 1
ATOM 709 O O . GLU A 1 93 ? -38.809 17.433 32.518 1.00 80.12 93 GLU A O 1
ATOM 714 N N . LEU A 1 94 ? -40.961 17.078 31.955 1.00 78.19 94 LEU A N 1
ATOM 715 C CA . LEU A 1 94 ? -41.522 17.316 33.289 1.00 78.19 94 LEU A CA 1
ATOM 716 C C . LEU A 1 94 ? -41.013 16.283 34.302 1.00 78.19 94 LEU A C 1
ATOM 718 O O . LEU A 1 94 ? -40.661 16.641 35.423 1.00 78.19 94 LEU A O 1
ATOM 722 N N . GLY A 1 95 ? -40.898 15.012 33.902 1.00 81.75 95 GLY A N 1
ATOM 723 C CA . GLY A 1 95 ? -40.292 13.959 34.723 1.00 81.75 95 GLY A CA 1
ATOM 724 C C . GLY A 1 95 ? -38.853 14.284 35.133 1.00 81.75 95 GLY A C 1
ATOM 725 O O . GLY A 1 95 ? -38.472 14.078 36.288 1.00 81.75 95 GLY A O 1
ATOM 726 N N . PHE A 1 96 ? -38.063 14.859 34.221 1.00 82.44 96 PHE A N 1
ATOM 727 C CA . PHE A 1 96 ? -36.698 15.295 34.513 1.00 82.44 96 PHE A CA 1
ATOM 728 C C . PHE A 1 96 ? -36.653 16.515 35.446 1.00 82.44 96 PHE A C 1
ATOM 730 O O . PHE A 1 96 ? -35.849 16.548 36.379 1.00 82.44 96 PHE A O 1
ATOM 737 N N . GLU A 1 97 ? -37.529 17.501 35.253 1.00 80.94 97 GLU A N 1
ATOM 738 C CA . GLU A 1 97 ? -37.634 18.646 36.167 1.00 80.94 97 GLU A CA 1
ATOM 739 C C . GLU A 1 97 ? -38.057 18.231 37.580 1.00 80.94 97 GLU A C 1
ATOM 741 O O . GLU A 1 97 ? -37.496 18.718 38.567 1.00 80.94 97 GLU A O 1
ATOM 746 N N . CYS A 1 98 ? -39.010 17.302 37.689 1.00 81.62 98 CYS A N 1
ATOM 747 C CA . CYS A 1 98 ? -39.424 16.712 38.958 1.00 81.62 98 CYS A CA 1
ATOM 748 C C . CYS A 1 98 ? -38.253 16.014 39.653 1.00 81.62 98 CYS A C 1
ATOM 750 O O . CYS A 1 98 ? -38.067 16.203 40.853 1.00 81.62 98 CYS A O 1
ATOM 752 N N . TYR A 1 99 ? -37.407 15.296 38.909 1.00 84.19 99 TYR A N 1
ATOM 753 C CA . TYR A 1 99 ? -36.185 14.708 39.457 1.00 84.19 99 TYR A CA 1
ATOM 754 C C . TYR A 1 99 ? -35.195 15.763 39.976 1.00 84.19 99 TYR A C 1
ATOM 756 O O . TYR A 1 99 ? -34.689 15.633 41.090 1.00 84.19 99 TYR A O 1
ATOM 764 N N . LEU A 1 100 ? -34.942 16.839 39.221 1.00 81.69 100 LEU A N 1
ATOM 765 C CA . LEU A 1 100 ? -34.048 17.917 39.669 1.00 81.69 100 LEU A CA 1
ATOM 766 C C . LEU A 1 100 ? -34.551 18.612 40.940 1.00 81.69 100 LEU A C 1
ATOM 768 O O . LEU A 1 100 ? -33.738 19.021 41.773 1.00 81.69 100 LEU A O 1
ATOM 772 N N . LYS A 1 101 ? -35.872 18.751 41.094 1.00 79.88 101 LYS A N 1
ATOM 773 C CA . LYS A 1 101 ? -36.501 19.278 42.314 1.00 79.88 101 LYS A CA 1
ATOM 774 C C . LYS A 1 101 ? -36.393 18.277 43.466 1.00 79.88 101 LYS A C 1
ATOM 776 O O . LYS A 1 101 ? -35.950 18.667 44.542 1.00 79.88 101 LYS A O 1
ATOM 781 N N . ALA A 1 102 ? -36.699 17.001 43.225 1.00 82.06 102 ALA A N 1
ATOM 782 C CA . ALA A 1 102 ? -36.606 15.933 44.222 1.00 82.06 102 ALA A CA 1
ATOM 783 C C . ALA A 1 102 ? -35.177 15.767 44.764 1.00 82.06 102 ALA A C 1
ATOM 785 O O . ALA A 1 102 ? -34.984 15.641 45.966 1.00 82.06 102 ALA A O 1
ATOM 786 N N . LYS A 1 103 ? -34.156 15.900 43.908 1.00 80.25 103 LYS A N 1
ATOM 787 C CA . LYS A 1 103 ? -32.732 15.848 44.285 1.00 80.25 103 LYS A CA 1
ATOM 788 C C . LYS A 1 103 ? -32.305 16.920 45.303 1.00 80.25 103 LYS A C 1
ATOM 790 O O . LYS A 1 103 ? -31.256 16.775 45.932 1.00 80.25 103 LYS A O 1
ATOM 795 N N . ARG A 1 104 ? -33.065 18.013 45.443 1.00 79.00 104 ARG A N 1
ATOM 796 C CA . ARG A 1 104 ? -32.807 19.061 46.449 1.00 79.00 104 ARG A CA 1
ATOM 797 C C . ARG A 1 104 ? -33.300 18.667 47.843 1.00 79.00 104 ARG A C 1
ATOM 799 O O . ARG A 1 104 ? -32.866 19.291 48.805 1.00 79.00 104 ARG A O 1
ATOM 806 N N . ASN A 1 105 ? -34.175 17.665 47.950 1.00 78.62 105 ASN A N 1
ATOM 807 C CA . ASN A 1 105 ? -34.648 17.136 49.223 1.00 78.62 105 ASN A CA 1
ATOM 808 C C . ASN A 1 105 ? -33.569 16.201 49.827 1.00 78.62 105 ASN A C 1
ATOM 810 O O . ASN A 1 105 ? -33.138 15.274 49.136 1.00 78.62 105 ASN A O 1
ATOM 814 N N . PRO A 1 106 ? -33.110 16.426 51.076 1.00 72.19 106 PRO A N 1
ATOM 815 C CA . PRO A 1 106 ? -32.134 15.566 51.750 1.00 72.19 106 PRO A CA 1
ATOM 816 C C . PRO A 1 106 ? -32.571 14.103 51.905 1.00 72.19 106 PRO A C 1
ATOM 818 O O . PRO A 1 106 ? -31.713 13.224 51.882 1.00 72.19 106 PRO A O 1
ATOM 821 N N . ASP A 1 107 ? -33.877 13.848 52.020 1.00 77.94 107 ASP A N 1
ATOM 822 C CA . ASP A 1 107 ? -34.436 12.514 52.288 1.00 77.94 107 ASP A CA 1
ATOM 823 C C . ASP A 1 107 ? -34.728 11.709 51.008 1.00 77.94 107 ASP A C 1
ATOM 825 O O . ASP A 1 107 ? -35.122 10.541 51.059 1.00 77.94 107 ASP A O 1
ATOM 829 N N . PHE A 1 108 ? -34.532 12.316 49.833 1.00 83.88 108 PHE A N 1
ATOM 830 C CA . PHE A 1 108 ? -34.780 11.664 48.552 1.00 83.88 108 PHE A CA 1
ATOM 831 C C . PHE A 1 108 ? -33.586 10.812 48.109 1.00 83.88 108 PHE A C 1
ATOM 833 O O . PHE A 1 108 ? -32.476 11.313 47.911 1.00 83.88 108 PHE A O 1
ATOM 840 N N . VAL A 1 109 ? -33.845 9.530 47.848 1.00 82.69 109 VAL A N 1
ATOM 841 C CA . VAL A 1 109 ? -32.889 8.599 47.235 1.00 82.69 109 VAL A CA 1
ATOM 842 C C . VAL A 1 109 ? -33.522 8.039 45.961 1.00 82.69 109 VAL A C 1
ATOM 844 O O . VAL A 1 109 ? -34.603 7.452 46.032 1.00 82.69 109 VAL A O 1
ATOM 847 N N . PRO A 1 110 ? -32.898 8.213 44.783 1.00 84.69 110 PRO A N 1
ATOM 848 C CA . PRO A 1 110 ? -33.457 7.702 43.545 1.00 84.69 110 PRO A CA 1
ATOM 849 C C . PRO A 1 110 ? -33.386 6.175 43.492 1.00 84.69 110 PRO A C 1
ATOM 851 O O . PRO A 1 110 ? -32.339 5.577 43.730 1.00 84.69 110 PRO A O 1
ATOM 854 N N . GLU A 1 111 ? -34.487 5.544 43.103 1.00 85.19 111 GLU A N 1
ATOM 855 C CA . GLU A 1 111 ? -34.538 4.113 42.828 1.00 85.19 111 GLU A CA 1
ATOM 856 C C . GLU A 1 111 ? -33.840 3.757 41.504 1.00 85.19 111 GLU A C 1
ATOM 858 O O . GLU A 1 111 ? -33.715 4.566 40.576 1.00 85.19 111 GLU A O 1
ATOM 863 N N . ARG A 1 112 ? -33.451 2.484 41.367 1.00 82.12 112 ARG A N 1
ATOM 864 C CA . ARG A 1 112 ? -32.869 1.923 40.134 1.00 82.12 112 ARG A CA 1
ATOM 865 C C . ARG A 1 112 ? -33.782 2.106 38.916 1.00 82.12 112 ARG A C 1
ATOM 867 O O . ARG A 1 112 ? -33.300 2.390 37.819 1.00 82.12 112 ARG A O 1
ATOM 874 N N . SER A 1 113 ? -35.092 1.972 39.113 1.00 81.69 113 SER A N 1
ATOM 875 C CA . SER A 1 113 ? -36.147 2.226 38.121 1.00 81.69 113 SER A CA 1
ATOM 876 C C . SER A 1 113 ? -36.116 3.678 37.624 1.00 81.69 113 SER A C 1
ATOM 878 O O . SER A 1 113 ? -36.136 3.919 36.413 1.00 81.69 113 SER A O 1
ATOM 880 N N . THR A 1 114 ? -35.990 4.635 38.541 1.00 85.19 114 THR A N 1
ATOM 881 C CA . THR A 1 114 ? -35.918 6.073 38.263 1.00 85.19 114 THR A CA 1
ATOM 882 C C . THR A 1 114 ? -34.658 6.422 37.473 1.00 85.19 114 THR A C 1
ATOM 884 O O . THR A 1 114 ? -34.749 7.041 36.409 1.00 85.19 114 THR A O 1
ATOM 887 N N . LEU A 1 115 ? -33.484 5.950 37.911 1.00 83.00 115 LEU A N 1
ATOM 888 C CA . LEU A 1 115 ? -32.215 6.159 37.194 1.00 83.00 115 LEU A CA 1
ATOM 889 C C . LEU A 1 115 ? -32.231 5.551 35.786 1.00 83.00 115 LEU A C 1
ATOM 891 O O . LEU A 1 115 ? -31.747 6.171 34.837 1.00 83.00 115 LEU A O 1
ATOM 895 N N . HIS A 1 116 ? -32.833 4.371 35.620 1.00 82.56 116 HIS A N 1
ATOM 896 C CA . HIS A 1 116 ? -32.986 3.729 34.313 1.00 82.56 116 HIS A CA 1
ATOM 897 C C . HIS A 1 116 ? -33.737 4.619 33.318 1.00 82.56 116 HIS A C 1
ATOM 899 O O . HIS A 1 116 ? -33.261 4.836 32.199 1.00 82.56 116 HIS A O 1
ATOM 905 N N . HIS A 1 117 ? -34.890 5.162 33.719 1.00 84.12 117 HIS A N 1
ATOM 906 C CA . HIS A 1 117 ? -35.702 6.035 32.867 1.00 84.12 117 HIS A CA 1
ATOM 907 C C . HIS A 1 117 ? -34.994 7.361 32.562 1.00 84.12 117 HIS A C 1
ATOM 909 O O . HIS A 1 117 ? -34.950 7.768 31.399 1.00 84.12 117 HIS A O 1
ATOM 915 N N . LEU A 1 118 ? -34.353 7.974 33.563 1.00 83.69 118 LEU A N 1
ATOM 916 C CA . LEU A 1 118 ? -33.589 9.218 33.413 1.00 83.69 118 LEU A CA 1
ATOM 917 C C . LEU A 1 118 ? -32.447 9.080 32.406 1.00 83.69 118 LEU A C 1
ATOM 919 O O . LEU A 1 118 ? -32.313 9.890 31.486 1.00 83.69 118 LEU A O 1
ATOM 923 N N . ILE A 1 119 ? -31.637 8.028 32.537 1.00 79.94 119 ILE A N 1
ATOM 924 C CA . ILE A 1 119 ? -30.525 7.790 31.614 1.00 79.94 119 ILE A CA 1
ATOM 925 C C . ILE A 1 119 ? -31.062 7.440 30.225 1.00 79.94 119 ILE A C 1
ATOM 927 O O . ILE A 1 119 ? -30.487 7.862 29.227 1.00 79.94 119 ILE A O 1
ATOM 931 N N . ARG A 1 120 ? -32.177 6.704 30.120 1.00 82.50 120 ARG A N 1
ATOM 932 C CA . ARG A 1 120 ? -32.791 6.368 28.821 1.00 82.50 120 ARG A CA 1
ATOM 933 C C . ARG A 1 120 ? -33.244 7.606 28.072 1.00 82.50 120 ARG A C 1
ATOM 935 O O . ARG A 1 120 ? -32.966 7.729 26.880 1.00 82.50 120 ARG A O 1
ATOM 942 N N . TYR A 1 121 ? -33.906 8.508 28.781 1.00 83.50 121 TYR A N 1
ATOM 943 C CA . TYR A 1 121 ? -34.313 9.806 28.275 1.00 83.50 121 TYR A CA 1
ATOM 944 C C . TYR A 1 121 ? -33.098 10.628 27.822 1.00 83.50 121 TYR A C 1
ATOM 946 O O . TYR A 1 121 ? -33.032 11.044 26.664 1.00 83.50 121 TYR A O 1
ATOM 954 N N . ALA A 1 122 ? -32.083 10.768 28.683 1.00 82.50 122 ALA A N 1
ATOM 955 C CA . ALA A 1 122 ? -30.872 11.530 28.379 1.00 82.50 122 ALA A CA 1
ATOM 956 C C . ALA A 1 122 ? -30.083 10.959 27.185 1.00 82.50 122 ALA A C 1
ATOM 958 O O . ALA A 1 122 ? -29.600 11.716 26.344 1.00 82.50 122 ALA A O 1
ATOM 959 N N . MET A 1 123 ? -29.991 9.630 27.076 1.00 79.56 123 MET A N 1
ATOM 960 C CA . MET A 1 123 ? -29.324 8.937 25.969 1.00 79.56 123 MET A CA 1
ATOM 961 C C . MET A 1 123 ? -30.109 9.042 24.656 1.00 79.56 123 MET A C 1
ATOM 963 O O . MET A 1 123 ? -29.493 9.215 23.608 1.00 79.56 123 MET A O 1
ATOM 967 N N . ARG A 1 124 ? -31.449 8.951 24.685 1.00 81.19 124 ARG A N 1
ATOM 968 C CA . ARG A 1 124 ? -32.299 9.067 23.483 1.00 81.19 124 ARG A CA 1
ATOM 969 C C . ARG A 1 124 ? -32.264 10.469 22.883 1.00 81.19 124 ARG A C 1
ATOM 971 O O . ARG A 1 124 ? -32.316 10.598 21.668 1.00 81.19 124 ARG A O 1
ATOM 978 N N . LEU A 1 125 ? -32.186 11.493 23.728 1.00 78.69 125 LEU A N 1
ATOM 979 C CA . LEU A 1 125 ? -32.084 12.887 23.298 1.00 78.69 125 LEU A CA 1
ATOM 980 C C . LEU A 1 125 ? -30.640 13.353 23.069 1.00 78.69 125 LEU A C 1
ATOM 982 O O . LEU A 1 125 ? -30.426 14.538 22.842 1.00 78.69 125 LEU A O 1
ATOM 986 N N . GLU A 1 126 ? -29.651 12.461 23.195 1.00 75.19 126 GLU A N 1
ATOM 987 C CA . GLU A 1 126 ? -28.220 12.780 23.083 1.00 75.19 126 GLU A CA 1
ATOM 988 C C . GLU A 1 126 ? -27.765 13.950 23.986 1.00 75.19 126 GLU A C 1
ATOM 990 O O . GLU A 1 126 ? -26.781 14.644 23.716 1.00 75.19 126 GLU A O 1
ATOM 995 N N . LYS A 1 127 ? -28.448 14.161 25.119 1.00 79.25 127 LYS A N 1
ATOM 996 C CA . LYS A 1 127 ? -28.124 15.204 26.102 1.00 79.25 127 LYS A CA 1
ATOM 997 C C . LYS A 1 127 ? -27.009 14.716 27.039 1.00 79.25 127 LYS A C 1
ATOM 999 O O . LYS A 1 127 ? -27.236 14.405 28.206 1.00 79.25 127 LYS A O 1
ATOM 1004 N N . TRP A 1 128 ? -25.775 14.660 26.538 1.00 77.81 128 TRP A N 1
ATOM 1005 C CA . TRP A 1 128 ? -24.608 14.085 27.239 1.00 77.81 128 TRP A CA 1
ATOM 1006 C C . TRP A 1 128 ? -24.256 14.757 28.574 1.00 77.81 128 TRP A C 1
ATOM 1008 O O . TRP A 1 128 ? -23.781 14.085 29.485 1.00 77.81 128 TRP A O 1
ATOM 1018 N N . ASN A 1 129 ? -24.525 16.058 28.715 1.00 75.19 129 ASN A N 1
ATOM 1019 C CA . ASN A 1 129 ? -24.332 16.778 29.980 1.00 75.19 129 ASN A CA 1
ATOM 1020 C C . ASN A 1 129 ? -25.266 16.251 31.080 1.00 75.19 129 ASN A C 1
ATOM 1022 O O . ASN A 1 129 ? -24.882 16.195 32.245 1.00 75.19 129 ASN A O 1
ATOM 1026 N N . LEU A 1 130 ? -26.473 15.811 30.707 1.00 79.56 130 LEU A N 1
ATOM 1027 C CA . LEU A 1 130 ? -27.399 15.179 31.644 1.00 79.56 130 LEU A CA 1
ATOM 1028 C C . LEU A 1 130 ? -26.901 13.792 32.039 1.00 79.56 130 LEU A C 1
ATOM 1030 O O . LEU A 1 130 ? -26.931 13.457 33.215 1.00 79.56 130 LEU A O 1
ATOM 1034 N N . VAL A 1 131 ? -26.367 13.018 31.089 1.00 80.25 131 VAL A N 1
ATOM 1035 C CA . VAL A 1 131 ? -25.748 11.714 31.385 1.00 80.25 131 VAL A CA 1
ATOM 1036 C C . VAL A 1 131 ? -24.567 11.873 32.350 1.00 80.25 131 VAL A C 1
ATOM 1038 O O . VAL A 1 131 ? -24.424 11.065 33.262 1.00 80.25 131 VAL A O 1
ATOM 1041 N N . TRP A 1 132 ? -23.768 12.936 32.203 1.00 79.31 132 TRP A N 1
ATOM 1042 C CA . TRP A 1 132 ? -22.712 13.288 33.158 1.00 79.31 132 TRP A CA 1
ATOM 1043 C C . TRP A 1 132 ? -23.272 13.658 34.537 1.00 79.31 132 TRP A C 1
ATOM 1045 O O . TRP A 1 132 ? -22.793 13.171 35.551 1.00 79.31 132 TRP A O 1
ATOM 1055 N N . SER A 1 133 ? -24.311 14.494 34.610 1.00 81.44 133 SER A N 1
ATOM 1056 C CA . SER A 1 133 ? -24.936 14.808 35.904 1.00 81.44 133 SER A CA 1
ATOM 1057 C C . SER A 1 133 ? -25.464 13.548 36.591 1.00 81.44 133 SER A C 1
ATOM 1059 O O . SER A 1 133 ? -25.290 13.391 37.795 1.00 81.44 133 SER A O 1
ATOM 1061 N N . ILE A 1 134 ? -26.090 12.647 35.832 1.00 82.12 134 ILE A N 1
ATOM 1062 C CA . ILE A 1 134 ? -26.649 11.410 36.376 1.00 82.12 134 ILE A CA 1
ATOM 1063 C C . ILE A 1 134 ? -25.530 10.448 36.814 1.00 82.12 134 ILE A C 1
ATOM 1065 O O . ILE A 1 134 ? -25.707 9.735 37.797 1.00 82.12 134 ILE A O 1
ATOM 1069 N N . SER A 1 135 ? -24.359 10.436 36.161 1.00 82.25 135 SER A N 1
ATOM 1070 C CA . SER A 1 135 ? -23.223 9.612 36.612 1.00 82.25 135 SER A CA 1
ATOM 1071 C C . SER A 1 135 ? -22.647 10.074 37.950 1.00 82.25 135 SER A C 1
ATOM 1073 O O . SER A 1 135 ? -22.266 9.247 38.780 1.00 82.25 135 SER A O 1
ATOM 1075 N N . GLU A 1 136 ? -22.633 11.382 38.196 1.00 82.81 136 GLU A N 1
ATOM 1076 C CA . GLU A 1 136 ? -22.284 11.946 39.502 1.00 82.81 136 GLU A CA 1
ATOM 1077 C C . GLU A 1 136 ? -23.340 11.601 40.566 1.00 82.81 136 GLU A C 1
ATOM 1079 O O . GLU A 1 136 ? -22.994 11.334 41.717 1.00 82.81 136 GLU A O 1
ATOM 1084 N N . ASP A 1 137 ? -24.613 11.515 40.173 1.00 83.31 137 ASP A N 1
ATOM 1085 C CA . ASP A 1 137 ? -25.704 11.112 41.065 1.00 83.31 137 ASP A CA 1
ATOM 1086 C C . ASP A 1 137 ? -25.634 9.634 41.451 1.00 83.31 137 ASP A C 1
ATOM 1088 O O . ASP A 1 137 ? -25.805 9.314 42.626 1.00 83.31 137 ASP A O 1
ATOM 1092 N N . ILE A 1 138 ? -25.276 8.746 40.518 1.00 82.69 138 ILE A N 1
ATOM 1093 C CA . ILE A 1 138 ? -24.978 7.334 40.825 1.00 82.69 138 ILE A CA 1
ATOM 1094 C C . ILE A 1 138 ? -23.902 7.252 41.915 1.00 82.69 138 ILE A C 1
ATOM 1096 O O . ILE A 1 138 ? -24.068 6.518 42.887 1.00 82.69 138 ILE A O 1
ATOM 1100 N N . ARG A 1 139 ? -22.832 8.053 41.802 1.00 81.12 139 ARG A N 1
ATOM 1101 C CA . ARG A 1 139 ? -21.760 8.098 42.810 1.00 81.12 139 ARG A CA 1
ATOM 1102 C C . ARG A 1 139 ? -22.248 8.633 44.156 1.00 81.12 139 ARG A C 1
ATOM 1104 O O . ARG A 1 139 ? -21.864 8.102 45.190 1.00 81.12 139 ARG A O 1
ATOM 1111 N N . LYS A 1 140 ? -23.064 9.692 44.151 1.00 83.06 140 LYS A N 1
ATOM 1112 C CA . LYS A 1 140 ? -23.554 10.348 45.373 1.00 83.06 140 LYS A CA 1
ATOM 1113 C C . LYS A 1 140 ? -24.522 9.463 46.159 1.00 83.06 140 LYS A C 1
ATOM 1115 O O . LYS A 1 140 ? -24.410 9.387 47.377 1.00 83.06 140 LYS A O 1
ATOM 1120 N N . PHE A 1 141 ? -25.481 8.843 45.475 1.00 82.38 141 PHE A N 1
ATOM 1121 C CA . PHE A 1 141 ? -26.543 8.056 46.107 1.00 82.38 141 PHE A CA 1
ATOM 1122 C C . PHE A 1 141 ? -26.188 6.570 46.255 1.00 82.38 141 PHE A C 1
ATOM 1124 O O . PHE A 1 141 ? -26.888 5.857 46.964 1.00 82.38 141 PHE A O 1
ATOM 1131 N N . ASN A 1 142 ? -25.105 6.109 45.615 1.00 80.19 142 ASN A N 1
ATOM 1132 C CA . ASN A 1 142 ? -24.653 4.715 45.617 1.00 80.19 142 ASN A CA 1
ATOM 1133 C C . ASN A 1 142 ? -25.737 3.724 45.139 1.00 80.19 142 ASN A C 1
ATOM 1135 O O . ASN A 1 142 ? -25.856 2.614 45.656 1.00 80.19 142 ASN A O 1
ATOM 1139 N N . VAL A 1 143 ? -26.542 4.141 44.154 1.00 81.44 143 VAL A N 1
ATOM 1140 C CA . VAL A 1 143 ? -27.571 3.315 43.504 1.00 81.44 143 VAL A CA 1
ATOM 1141 C C . VAL A 1 143 ? -27.183 3.098 42.048 1.00 81.44 143 VAL A C 1
ATOM 1143 O O . VAL A 1 143 ? -27.069 4.053 41.277 1.00 81.44 143 VAL A O 1
ATOM 1146 N N . TYR A 1 144 ? -27.005 1.835 41.664 1.00 76.94 144 TYR A N 1
ATOM 1147 C CA . TYR A 1 144 ? -26.495 1.460 40.349 1.00 76.94 144 TYR A CA 1
ATOM 1148 C C . TYR A 1 144 ? -27.613 0.994 39.399 1.00 76.94 144 TYR A C 1
ATOM 1150 O O . TYR A 1 144 ? -28.544 0.292 39.818 1.00 76.94 144 TYR A O 1
ATOM 1158 N N . PRO A 1 145 ? -27.559 1.378 38.105 1.00 76.88 145 PRO A N 1
ATOM 1159 C CA . PRO A 1 145 ? -28.437 0.821 37.081 1.00 76.88 145 PRO A CA 1
ATOM 1160 C C . PRO A 1 145 ? -28.168 -0.669 36.850 1.00 76.88 145 PRO A C 1
ATOM 1162 O O . PRO A 1 145 ? -27.193 -1.231 37.340 1.00 76.88 145 PRO A O 1
ATOM 1165 N N . ASP A 1 146 ? -29.020 -1.326 36.060 1.00 79.94 146 ASP A N 1
ATOM 1166 C CA . ASP A 1 146 ? -28.786 -2.731 35.746 1.00 79.94 146 ASP A CA 1
ATOM 1167 C C . ASP A 1 146 ? -27.513 -2.977 34.923 1.00 79.94 146 ASP A C 1
ATOM 1169 O O . ASP A 1 146 ? -27.084 -2.146 34.119 1.00 79.94 146 ASP A O 1
ATOM 1173 N N . THR A 1 147 ? -26.920 -4.155 35.116 1.00 80.31 147 THR A N 1
ATOM 1174 C CA . THR A 1 147 ? -25.640 -4.530 34.514 1.00 80.31 147 THR A CA 1
ATOM 1175 C C . THR A 1 147 ? -25.668 -4.463 32.986 1.00 80.31 147 THR A C 1
ATOM 1177 O O . THR A 1 147 ? -24.744 -3.936 32.362 1.00 80.31 147 THR A O 1
ATOM 1180 N N . SER A 1 148 ? -26.753 -4.937 32.361 1.00 81.25 148 SER A N 1
ATOM 1181 C CA . SER A 1 148 ? -26.929 -4.895 30.902 1.00 81.25 148 SER A CA 1
ATOM 1182 C C . SER A 1 148 ? -26.985 -3.454 30.391 1.00 81.25 148 SER A C 1
ATOM 1184 O O . SER A 1 148 ? -26.437 -3.111 29.339 1.00 81.25 148 SER A O 1
ATOM 1186 N N . TYR A 1 149 ? -27.622 -2.583 31.157 1.00 80.94 149 TYR A N 1
ATOM 1187 C CA . TYR A 1 149 ? -27.836 -1.193 30.840 1.00 80.94 149 TYR A CA 1
ATOM 1188 C C . TYR A 1 149 ? -26.555 -0.380 31.002 1.00 80.94 149 TYR A C 1
ATOM 1190 O O . TYR A 1 149 ? -26.201 0.353 30.079 1.00 80.94 149 TYR A O 1
ATOM 1198 N N . CYS A 1 150 ? -25.782 -0.597 32.068 1.00 84.50 150 CYS A N 1
ATOM 1199 C CA . CYS A 1 150 ? -24.444 -0.019 32.231 1.00 84.50 150 CYS A CA 1
ATOM 1200 C C . CYS A 1 150 ? -23.520 -0.384 31.053 1.00 84.50 150 CYS A C 1
ATOM 1202 O O . CYS A 1 150 ? -22.882 0.495 30.464 1.00 84.50 150 CYS A O 1
ATOM 1204 N N . CYS A 1 151 ? -23.530 -1.650 30.617 1.00 86.81 151 CYS A N 1
ATOM 1205 C CA . CYS A 1 151 ? -22.786 -2.109 29.436 1.00 86.81 151 CYS A CA 1
ATOM 1206 C C . CYS A 1 151 ? -23.205 -1.366 28.155 1.00 86.81 151 CYS A C 1
ATOM 1208 O O . CYS A 1 151 ? -22.364 -0.952 27.344 1.00 86.81 151 CYS A O 1
ATOM 1210 N N . ARG A 1 152 ? -24.518 -1.165 27.966 1.00 84.69 152 ARG A N 1
ATOM 1211 C CA . ARG A 1 152 ? -25.084 -0.436 26.820 1.00 84.69 152 ARG A CA 1
ATOM 1212 C C . ARG A 1 152 ? -24.730 1.045 26.847 1.00 84.69 152 ARG A C 1
ATOM 1214 O O . ARG A 1 152 ? -24.371 1.566 25.790 1.00 84.69 152 ARG A O 1
ATOM 1221 N N . ILE A 1 153 ? -24.816 1.700 28.006 1.00 87.38 153 ILE A N 1
ATOM 1222 C CA . ILE A 1 153 ? -24.481 3.120 28.176 1.00 87.38 153 ILE A CA 1
ATOM 1223 C C . ILE A 1 153 ? -23.019 3.339 27.802 1.00 87.38 153 ILE A C 1
ATOM 1225 O O . ILE A 1 153 ? -22.745 4.123 26.897 1.00 87.38 153 ILE A O 1
ATOM 1229 N N . ILE A 1 154 ? -22.089 2.592 28.405 1.00 89.94 154 ILE A N 1
ATOM 1230 C CA . ILE A 1 154 ? -20.653 2.736 28.122 1.00 89.94 154 ILE A CA 1
ATOM 1231 C C . ILE A 1 154 ? -20.353 2.475 26.645 1.00 89.94 154 ILE A C 1
ATOM 1233 O O . ILE A 1 154 ? -19.732 3.306 25.978 1.00 89.94 154 ILE A O 1
ATOM 1237 N N . SER A 1 155 ? -20.870 1.373 26.095 1.00 87.75 155 SER A N 1
ATOM 1238 C CA . SER A 1 155 ? -20.695 1.050 24.676 1.00 87.75 155 SER A CA 1
ATOM 1239 C C . SER A 1 155 ? -21.247 2.140 23.755 1.00 87.75 155 SER A C 1
ATOM 1241 O O . SER A 1 155 ? -20.737 2.331 22.651 1.00 87.75 155 SER A O 1
ATOM 1243 N N . SER A 1 156 ? -22.325 2.815 24.158 1.00 86.19 156 SER A N 1
ATOM 1244 C CA . SER A 1 156 ? -22.946 3.899 23.396 1.00 86.19 156 SER A CA 1
ATOM 1245 C C . SER A 1 156 ? -22.153 5.201 23.513 1.00 86.19 156 SER A C 1
ATOM 1247 O O . SER A 1 156 ? -21.917 5.841 22.493 1.00 86.19 156 SER A O 1
ATOM 1249 N N . CYS A 1 157 ? -21.667 5.555 24.706 1.00 84.25 157 CYS A N 1
ATOM 1250 C CA . CYS A 1 157 ? -20.786 6.707 24.922 1.00 84.25 157 CYS A CA 1
ATOM 1251 C C . CYS A 1 157 ? -19.503 6.597 24.089 1.00 84.25 157 CYS A C 1
ATOM 1253 O O . CYS A 1 157 ? -19.105 7.563 23.438 1.00 84.25 157 CYS A O 1
ATOM 1255 N N . ILE A 1 158 ? -18.884 5.412 24.053 1.00 85.25 158 ILE A N 1
ATOM 1256 C CA . ILE A 1 158 ? -17.667 5.160 23.268 1.00 85.25 158 ILE A CA 1
ATOM 1257 C C . ILE A 1 158 ? -17.961 5.263 21.768 1.00 85.25 158 ILE A C 1
ATOM 1259 O O . ILE A 1 158 ? -17.261 5.984 21.060 1.00 85.25 158 ILE A O 1
ATOM 1263 N N . ARG A 1 159 ? -19.039 4.630 21.279 1.00 80.81 159 ARG A N 1
ATOM 1264 C CA . ARG A 1 159 ? -19.462 4.740 19.867 1.00 80.81 159 ARG A CA 1
ATOM 1265 C C . ARG A 1 159 ? -19.779 6.179 19.450 1.00 80.81 159 ARG A C 1
ATOM 1267 O O . ARG A 1 159 ? -19.447 6.563 18.334 1.00 80.81 159 ARG A O 1
ATOM 1274 N N . ALA A 1 160 ? -20.350 6.976 20.352 1.00 77.12 160 ALA A N 1
ATOM 1275 C CA . ALA A 1 160 ? -20.603 8.405 20.164 1.00 77.12 160 ALA A CA 1
ATOM 1276 C C . ALA A 1 160 ? -19.359 9.293 20.387 1.00 77.12 160 ALA A C 1
ATOM 1278 O O . ALA A 1 160 ? -19.468 10.518 20.381 1.00 77.12 160 ALA A O 1
ATOM 1279 N N . ARG A 1 161 ? -18.173 8.701 20.595 1.00 82.12 161 ARG A N 1
ATOM 1280 C CA . ARG A 1 161 ? -16.887 9.389 20.822 1.00 82.12 161 ARG A CA 1
ATOM 1281 C C . ARG A 1 161 ? -16.869 10.313 22.049 1.00 82.12 161 ARG A C 1
ATOM 1283 O O . ARG A 1 161 ? -16.085 11.258 22.125 1.00 82.12 161 ARG A O 1
ATOM 1290 N N . ARG A 1 162 ? -17.700 10.034 23.058 1.00 83.25 162 ARG A N 1
ATOM 1291 C CA . ARG A 1 162 ? -17.749 10.754 24.345 1.00 83.25 162 ARG A CA 1
ATOM 1292 C C . ARG A 1 162 ? -16.828 10.094 25.381 1.00 83.25 162 ARG A C 1
ATOM 1294 O O . ARG A 1 162 ? -17.272 9.641 26.433 1.00 83.25 162 ARG A O 1
ATOM 1301 N N . PHE A 1 163 ? -15.528 10.042 25.092 1.00 83.19 163 PHE A N 1
ATOM 1302 C CA . PHE A 1 163 ? -14.550 9.272 25.882 1.00 83.19 163 PHE A CA 1
ATOM 1303 C C . PHE A 1 163 ? -14.386 9.756 27.329 1.00 83.19 163 PHE A C 1
ATOM 1305 O O . PHE A 1 163 ? -14.262 8.940 28.236 1.00 83.19 163 PHE A O 1
ATOM 1312 N N . LYS A 1 164 ? -14.447 11.074 27.575 1.00 75.88 164 LYS A N 1
ATOM 1313 C CA . LYS A 1 164 ? -14.370 11.630 28.940 1.00 75.88 164 LYS A CA 1
ATOM 1314 C C . LYS A 1 164 ? -15.512 11.125 29.824 1.00 75.88 164 LYS A C 1
ATOM 1316 O O . LYS A 1 164 ? -15.277 10.723 30.957 1.00 75.88 164 LYS A O 1
ATOM 1321 N N . LEU A 1 165 ? -16.729 11.118 29.280 1.00 79.81 165 LEU A N 1
ATOM 1322 C CA . LEU A 1 165 ? -17.917 10.608 29.961 1.00 79.81 165 LEU A CA 1
ATOM 1323 C C . LEU A 1 165 ? -17.818 9.095 30.183 1.00 79.81 165 LEU A C 1
ATOM 1325 O O . LEU A 1 165 ? -18.102 8.625 31.278 1.00 79.81 165 LEU A O 1
ATOM 1329 N N . ALA A 1 166 ? -17.362 8.340 29.179 1.00 84.62 166 ALA A N 1
ATOM 1330 C CA . ALA A 1 166 ? -17.130 6.903 29.324 1.00 84.62 166 ALA A CA 1
ATOM 1331 C C . ALA A 1 166 ? -16.112 6.592 30.438 1.00 84.62 166 ALA A C 1
ATOM 1333 O O . ALA A 1 166 ? -16.355 5.712 31.258 1.00 84.62 166 ALA A O 1
ATOM 1334 N N . ASN A 1 167 ? -15.016 7.352 30.522 1.00 84.19 167 ASN A N 1
ATOM 1335 C CA . ASN A 1 167 ? -14.018 7.192 31.580 1.00 84.19 167 ASN A CA 1
ATOM 1336 C C . ASN A 1 167 ? -14.566 7.572 32.963 1.00 84.19 167 ASN A C 1
ATOM 1338 O O . ASN A 1 167 ? -14.288 6.866 33.927 1.00 84.19 167 ASN A O 1
ATOM 1342 N N . ASN A 1 168 ? -15.362 8.644 33.074 1.00 83.94 168 ASN A N 1
ATOM 1343 C CA . ASN A 1 168 ? -16.032 9.001 34.331 1.00 83.94 168 ASN A CA 1
ATOM 1344 C C . ASN A 1 168 ? -16.969 7.875 34.796 1.00 83.94 168 ASN A C 1
ATOM 1346 O O . ASN A 1 168 ? -16.879 7.451 35.943 1.00 83.94 168 ASN A O 1
ATOM 1350 N N . LEU A 1 169 ? -17.788 7.329 33.891 1.00 86.00 169 LEU A N 1
ATOM 1351 C CA . LEU A 1 169 ? -18.679 6.205 34.187 1.00 86.00 169 LEU A CA 1
ATOM 1352 C C . LEU A 1 169 ? -17.909 4.965 34.659 1.00 86.00 169 LEU A C 1
ATOM 1354 O O . LEU A 1 169 ? -18.280 4.381 35.669 1.00 86.00 169 LEU A O 1
ATOM 1358 N N . LEU A 1 170 ? -16.808 4.595 33.998 1.00 87.44 170 LEU A N 1
ATOM 1359 C CA . LEU A 1 170 ? -15.964 3.477 34.443 1.00 87.44 170 LEU A CA 1
ATOM 1360 C C . LEU A 1 170 ? -15.367 3.717 35.841 1.00 87.44 170 LEU A C 1
ATOM 1362 O O . LEU A 1 170 ? -15.299 2.792 36.644 1.00 87.44 170 LEU A O 1
ATOM 1366 N N . GLN A 1 171 ? -14.981 4.955 36.167 1.00 85.44 171 GLN A N 1
ATOM 1367 C CA . GLN A 1 171 ? -14.485 5.302 37.506 1.00 85.44 171 GLN A CA 1
ATOM 1368 C C . GLN A 1 171 ? -15.568 5.259 38.590 1.00 85.44 171 GLN A C 1
ATOM 1370 O O . GLN A 1 171 ? -15.241 5.004 39.745 1.00 85.44 171 GLN A O 1
ATOM 1375 N N . VAL A 1 172 ? -16.832 5.516 38.241 1.00 84.44 172 VAL A N 1
ATOM 1376 C CA . VAL A 1 172 ? -17.974 5.376 39.161 1.00 84.44 172 VAL A CA 1
ATOM 1377 C C . VAL A 1 172 ? -18.302 3.903 39.385 1.00 84.44 172 VAL A C 1
ATOM 1379 O O . VAL A 1 172 ? -18.483 3.481 40.520 1.00 84.44 172 VAL A O 1
ATOM 1382 N N . LEU A 1 173 ? -18.350 3.120 38.307 1.00 83.62 173 LEU A N 1
ATOM 1383 C CA . LEU A 1 173 ? -18.833 1.738 38.325 1.00 83.62 173 LEU A CA 1
ATOM 1384 C C . LEU A 1 173 ? -17.798 0.723 38.835 1.00 83.62 173 LEU A C 1
ATOM 1386 O O . LEU A 1 173 ? -18.154 -0.419 39.095 1.00 83.62 173 LEU A O 1
ATOM 1390 N N . LYS A 1 174 ? -16.529 1.116 39.012 1.00 80.62 174 LYS A N 1
ATOM 1391 C CA . LYS A 1 174 ? -15.459 0.208 39.468 1.00 80.62 174 LYS A CA 1
ATOM 1392 C C . LYS A 1 174 ? -15.645 -0.351 40.883 1.00 80.62 174 LYS A C 1
ATOM 1394 O O . LYS A 1 174 ? -14.992 -1.328 41.218 1.00 80.62 174 LYS A O 1
ATOM 1399 N N . PHE A 1 175 ? -16.461 0.293 41.719 1.00 76.56 175 PHE A N 1
ATOM 1400 C CA . PHE A 1 175 ? -16.630 -0.078 43.129 1.00 76.56 175 PHE A CA 1
ATOM 1401 C C . PHE A 1 175 ? -17.720 -1.136 43.358 1.00 76.56 175 PHE A C 1
ATOM 1403 O O . PHE A 1 175 ? -17.831 -1.664 44.461 1.00 76.56 175 PHE A O 1
ATOM 1410 N N . GLU A 1 176 ? -18.511 -1.461 42.333 1.00 74.50 176 GLU A N 1
ATOM 1411 C CA . GLU A 1 176 ? -19.543 -2.495 42.392 1.00 74.50 176 GLU A CA 1
ATOM 1412 C C . GLU A 1 176 ? -19.085 -3.730 41.597 1.00 74.50 176 GLU A C 1
ATOM 1414 O O . GLU A 1 176 ? -19.154 -3.756 40.366 1.00 74.50 176 GLU A O 1
ATOM 1419 N N . ASN A 1 177 ? -18.603 -4.760 42.301 1.00 68.88 177 ASN A N 1
ATOM 1420 C CA . ASN A 1 177 ? -17.924 -5.914 41.692 1.00 68.88 177 ASN A CA 1
ATOM 1421 C C . ASN A 1 177 ? -18.749 -6.634 40.605 1.00 68.88 177 ASN A C 1
ATOM 1423 O O . ASN A 1 177 ? -18.194 -6.982 39.564 1.00 68.88 177 ASN A O 1
ATOM 1427 N N . GLU A 1 178 ? -20.063 -6.812 40.795 1.00 69.75 178 GLU A N 1
ATOM 1428 C CA . GLU A 1 178 ? -20.923 -7.501 39.813 1.00 69.75 178 GLU A CA 1
ATOM 1429 C C . GLU A 1 178 ? -21.088 -6.727 38.492 1.00 69.75 178 GLU A C 1
ATOM 1431 O O . GLU A 1 178 ? -21.270 -7.327 37.429 1.00 69.75 178 GLU A O 1
ATOM 1436 N N . VAL A 1 179 ? -21.027 -5.392 38.530 1.00 78.94 179 VAL A N 1
ATOM 1437 C CA . VAL A 1 179 ? -21.235 -4.530 37.354 1.00 78.94 179 VAL A CA 1
ATOM 1438 C C . VAL A 1 179 ? -19.911 -4.142 36.703 1.00 78.94 179 VAL A C 1
ATOM 1440 O O . VAL A 1 179 ? -19.845 -3.995 35.477 1.00 78.94 179 VAL A O 1
ATOM 1443 N N . ALA A 1 180 ? -18.842 -4.019 37.491 1.00 83.62 180 ALA A N 1
ATOM 1444 C CA . ALA A 1 180 ? -17.526 -3.603 37.028 1.00 83.62 180 ALA A CA 1
ATOM 1445 C C . ALA A 1 180 ? -16.987 -4.513 35.909 1.00 83.62 180 ALA A C 1
ATOM 1447 O O . ALA A 1 180 ? -16.713 -4.028 34.815 1.00 83.62 180 ALA A O 1
ATOM 1448 N N . CYS A 1 181 ? -16.914 -5.832 36.106 1.00 85.31 181 CYS A N 1
ATOM 1449 C CA . CYS A 1 181 ? -16.291 -6.728 35.118 1.00 85.31 181 CYS A CA 1
ATOM 1450 C C . CYS A 1 181 ? -16.951 -6.631 33.721 1.00 85.31 181 CYS A C 1
ATOM 1452 O O . CYS A 1 181 ? -16.302 -6.315 32.719 1.00 85.31 181 CYS A O 1
ATOM 1454 N N . LEU A 1 182 ? -18.282 -6.749 33.658 1.00 87.50 182 LEU A N 1
ATOM 1455 C CA . LEU A 1 182 ? -19.041 -6.706 32.400 1.00 87.50 182 LEU A CA 1
ATOM 1456 C C . LEU A 1 182 ? -19.004 -5.331 31.712 1.00 87.50 182 LEU A C 1
ATOM 1458 O O . LEU A 1 182 ? -18.995 -5.234 30.476 1.00 87.50 182 LEU A O 1
ATOM 1462 N N . THR A 1 183 ? -18.977 -4.250 32.494 1.00 89.69 183 THR A N 1
ATOM 1463 C CA . THR A 1 183 ? -18.930 -2.884 31.955 1.00 89.69 183 THR A CA 1
ATOM 1464 C C . THR A 1 183 ? -17.565 -2.532 31.384 1.00 89.69 183 THR A C 1
ATOM 1466 O O . THR A 1 183 ? -17.502 -1.937 30.301 1.00 89.69 183 THR A O 1
ATOM 1469 N N . PHE A 1 184 ? -16.488 -2.953 32.046 1.00 92.62 184 PHE A N 1
ATOM 1470 C CA . PHE A 1 184 ? -15.127 -2.842 31.529 1.00 92.62 184 PHE A CA 1
ATOM 1471 C C . PHE A 1 184 ? -14.950 -3.681 30.253 1.00 92.62 184 PHE A C 1
ATOM 1473 O O . PHE A 1 184 ? -14.516 -3.130 29.237 1.00 92.62 184 PHE A O 1
ATOM 1480 N N . ASN A 1 185 ? -15.413 -4.936 30.225 1.00 91.75 185 ASN A N 1
ATOM 1481 C CA . ASN A 1 185 ? -15.394 -5.776 29.014 1.00 91.75 185 ASN A CA 1
ATOM 1482 C C . ASN A 1 185 ? -16.143 -5.127 27.844 1.00 91.75 185 ASN A C 1
ATOM 1484 O O . ASN A 1 185 ? -15.631 -5.030 26.723 1.00 91.75 185 ASN A O 1
ATOM 1488 N N . SER A 1 186 ? -17.331 -4.579 28.111 1.00 93.44 186 SER A N 1
ATOM 1489 C CA . SER A 1 186 ? -18.115 -3.841 27.116 1.00 93.44 186 SER A CA 1
ATOM 1490 C C . SER A 1 186 ? -17.385 -2.600 26.591 1.00 93.44 186 SER A C 1
ATOM 1492 O O . SER A 1 186 ? -17.453 -2.307 25.391 1.00 93.44 186 SER A O 1
ATOM 1494 N N . ALA A 1 187 ? -16.657 -1.887 27.456 1.00 94.06 187 ALA A N 1
ATOM 1495 C CA . ALA A 1 187 ? -15.831 -0.749 27.066 1.00 94.06 187 ALA A CA 1
ATOM 1496 C C . ALA A 1 187 ? -14.688 -1.173 26.139 1.00 94.06 187 ALA A C 1
ATOM 1498 O O . ALA A 1 187 ? -14.530 -0.616 25.051 1.00 94.06 187 ALA A O 1
ATOM 1499 N N . MET A 1 188 ? -13.930 -2.192 26.542 1.00 94.75 188 MET A N 1
ATOM 1500 C CA . MET A 1 188 ? -12.797 -2.749 25.799 1.00 94.75 188 MET A CA 1
ATOM 1501 C C . MET A 1 188 ? -13.220 -3.234 24.411 1.00 94.75 188 MET A C 1
ATOM 1503 O O . MET A 1 188 ? -12.618 -2.875 23.396 1.00 94.75 188 MET A O 1
ATOM 1507 N N . LYS A 1 189 ? -14.339 -3.957 24.335 1.00 94.44 189 LYS A N 1
ATOM 1508 C CA . LYS A 1 189 ? -14.954 -4.385 23.075 1.00 94.44 189 LYS A CA 1
ATOM 1509 C C . LYS A 1 189 ? -15.338 -3.208 22.180 1.00 94.44 189 LYS A C 1
ATOM 1511 O O . LYS A 1 189 ? -15.139 -3.267 20.964 1.00 94.44 189 LYS A O 1
ATOM 1516 N N . ALA A 1 190 ? -15.910 -2.146 22.748 1.00 91.81 190 ALA A N 1
ATOM 1517 C CA . ALA A 1 190 ? -16.293 -0.952 21.998 1.00 91.81 190 ALA A CA 1
ATOM 1518 C C . ALA A 1 190 ? -15.067 -0.181 21.476 1.00 91.81 190 ALA A C 1
ATOM 1520 O O . ALA A 1 190 ? -15.070 0.230 20.316 1.00 91.81 190 ALA A O 1
ATOM 1521 N N . TYR A 1 191 ? -14.010 -0.045 22.281 1.00 90.38 191 TYR A N 1
ATOM 1522 C CA . TYR A 1 191 ? -12.748 0.572 21.862 1.00 90.38 191 TYR A CA 1
ATOM 1523 C C . TYR A 1 191 ? -12.046 -0.229 20.759 1.00 90.38 191 TYR A C 1
ATOM 1525 O O . TYR A 1 191 ? -11.662 0.355 19.743 1.00 90.38 191 TYR A O 1
ATOM 1533 N N . ASN A 1 192 ? -11.970 -1.561 20.876 1.00 91.88 192 ASN A N 1
ATOM 1534 C CA . ASN A 1 192 ? -11.416 -2.423 19.824 1.00 91.88 192 ASN A CA 1
ATOM 1535 C C . ASN A 1 192 ? -12.186 -2.285 18.500 1.00 91.88 192 ASN A C 1
ATOM 1537 O O . ASN A 1 192 ? -11.569 -2.198 17.439 1.00 91.88 192 ASN A O 1
ATOM 1541 N N . LYS A 1 193 ? -13.525 -2.184 18.544 1.00 90.56 193 LYS A N 1
ATOM 1542 C CA . LYS A 1 193 ? -14.357 -1.935 17.349 1.00 90.56 193 LYS A CA 1
ATOM 1543 C C . LYS A 1 193 ? -14.100 -0.580 16.687 1.00 90.56 193 LYS A C 1
ATOM 1545 O O . LYS A 1 193 ? -14.325 -0.451 15.489 1.00 90.56 193 LYS A O 1
ATOM 1550 N N . LEU A 1 194 ? -13.656 0.418 17.447 1.00 84.06 194 LEU A N 1
ATOM 1551 C CA . LEU A 1 194 ? -13.235 1.721 16.926 1.00 84.06 194 LEU A CA 1
ATOM 1552 C C . LEU A 1 194 ? -11.748 1.756 16.543 1.00 84.06 194 LEU A C 1
ATOM 1554 O O . LEU A 1 194 ? -11.244 2.821 16.197 1.00 84.06 194 LEU A O 1
ATOM 1558 N N . HIS A 1 195 ? -11.047 0.619 16.608 1.00 86.31 195 HIS A N 1
ATOM 1559 C CA . HIS A 1 195 ? -9.602 0.506 16.400 1.00 86.31 195 HIS A CA 1
ATOM 1560 C C . HIS A 1 195 ? -8.759 1.353 17.378 1.00 86.31 195 HIS A C 1
ATOM 1562 O O . HIS A 1 195 ? -7.614 1.693 17.089 1.00 86.31 195 HIS A O 1
ATOM 1568 N N . MET A 1 196 ? -9.300 1.660 18.562 1.00 84.19 196 MET A N 1
ATOM 1569 C CA . MET A 1 196 ? -8.624 2.396 19.639 1.00 84.19 196 MET A CA 1
ATOM 1570 C C . MET A 1 196 ? -7.956 1.430 20.629 1.00 84.19 196 MET A C 1
ATOM 1572 O O . MET A 1 196 ? -8.295 1.378 21.809 1.00 84.19 196 MET A O 1
ATOM 1576 N N . TYR A 1 197 ? -7.006 0.634 20.138 1.00 90.00 197 TYR A N 1
ATOM 1577 C CA . TYR A 1 197 ? -6.391 -0.459 20.903 1.00 90.00 197 TYR A CA 1
ATOM 1578 C C . TYR A 1 197 ? -5.611 0.010 22.141 1.00 90.00 197 TYR A C 1
ATOM 1580 O O . TYR A 1 197 ? -5.618 -0.665 23.166 1.00 90.00 197 TYR A O 1
ATOM 1588 N N . SER A 1 198 ? -4.984 1.189 22.082 1.00 88.19 198 SER A N 1
ATOM 1589 C CA . SER A 1 198 ? -4.295 1.783 23.234 1.00 88.19 198 SER A CA 1
ATOM 1590 C C . SER A 1 198 ? -5.253 2.055 24.395 1.00 88.19 198 SER A C 1
ATOM 1592 O O . SER A 1 198 ? -4.924 1.760 25.539 1.00 88.19 198 SER A O 1
ATOM 1594 N N . SER A 1 199 ? -6.459 2.549 24.100 1.00 89.19 199 SER A N 1
ATOM 1595 C CA . SER A 1 199 ? -7.495 2.795 25.106 1.00 89.19 199 SER A CA 1
ATOM 1596 C C . SER A 1 199 ? -7.984 1.501 25.750 1.0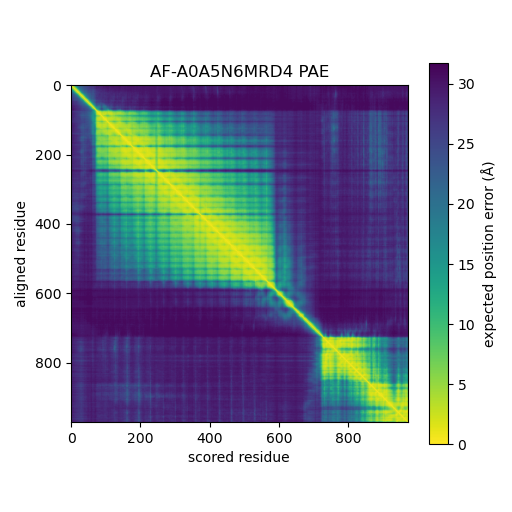0 89.19 199 SER A C 1
ATOM 1598 O O . SER A 1 199 ? -8.178 1.481 26.961 1.00 89.19 199 SER A O 1
ATOM 1600 N N . THR A 1 200 ? -8.118 0.414 24.984 1.00 91.50 200 THR A N 1
ATOM 1601 C CA . THR A 1 200 ? -8.433 -0.916 25.532 1.00 91.50 200 THR A CA 1
ATOM 1602 C C . THR A 1 200 ? -7.399 -1.360 26.565 1.00 91.50 200 THR A C 1
ATOM 1604 O O . THR A 1 200 ? -7.777 -1.780 27.655 1.00 91.50 200 THR A O 1
ATOM 1607 N N . VAL A 1 201 ? -6.106 -1.206 26.259 1.00 92.62 201 VAL A N 1
ATOM 1608 C CA . VAL A 1 201 ? -5.017 -1.541 27.193 1.00 92.62 201 VAL A CA 1
ATOM 1609 C C . VAL A 1 201 ? -5.091 -0.667 28.448 1.00 92.62 201 VAL A C 1
ATOM 1611 O O . VAL A 1 201 ? -5.019 -1.183 29.555 1.00 92.62 201 VAL A O 1
ATOM 1614 N N . THR A 1 202 ? -5.317 0.644 28.312 1.00 90.12 202 THR A N 1
ATOM 1615 C CA . THR A 1 202 ? -5.490 1.532 29.477 1.00 90.12 202 THR A CA 1
ATOM 1616 C C . THR A 1 202 ? -6.671 1.115 30.355 1.00 90.12 202 THR A C 1
ATOM 1618 O O . THR A 1 202 ? -6.556 1.128 31.576 1.00 90.12 202 THR A O 1
ATOM 1621 N N . VAL A 1 203 ? -7.803 0.735 29.756 1.00 91.44 203 VAL A N 1
ATOM 1622 C CA . VAL A 1 203 ? -8.984 0.268 30.499 1.00 91.44 203 VAL A CA 1
ATOM 1623 C C . VAL A 1 203 ? -8.685 -1.028 31.256 1.00 91.44 203 VAL A C 1
ATOM 1625 O O . VAL A 1 203 ? -9.080 -1.142 32.413 1.00 91.44 203 VAL A O 1
ATOM 1628 N N . PHE A 1 204 ? -7.941 -1.957 30.651 1.00 92.56 204 PHE A N 1
ATOM 1629 C CA . PHE A 1 204 ? -7.496 -3.187 31.310 1.00 92.56 204 PHE A CA 1
ATOM 1630 C C . PHE A 1 204 ? -6.582 -2.912 32.514 1.00 92.56 204 PHE A C 1
ATOM 1632 O O . PHE A 1 204 ? -6.799 -3.463 33.588 1.00 92.56 204 PHE A O 1
ATOM 1639 N N . GLU A 1 205 ? -5.619 -1.996 32.386 1.00 90.75 205 GLU A N 1
ATOM 1640 C CA . GLU A 1 205 ? -4.752 -1.611 33.512 1.00 90.75 205 GLU A CA 1
ATOM 1641 C C . GLU A 1 205 ? -5.535 -0.928 34.645 1.00 90.75 205 GLU A C 1
ATOM 1643 O O . GLU A 1 205 ? -5.264 -1.149 35.829 1.00 90.75 205 GLU A O 1
ATOM 1648 N N . ILE A 1 206 ? -6.554 -0.125 34.312 1.00 89.06 206 ILE A N 1
ATOM 1649 C CA . ILE A 1 206 ? -7.461 0.459 35.313 1.00 89.06 206 ILE A CA 1
ATOM 1650 C C . ILE A 1 206 ? -8.251 -0.645 36.023 1.00 89.06 206 ILE A C 1
ATOM 1652 O O . ILE A 1 206 ? -8.385 -0.596 37.244 1.00 89.06 206 ILE A O 1
ATOM 1656 N N . MET A 1 207 ? -8.752 -1.638 35.286 1.00 90.44 207 MET A N 1
ATOM 1657 C CA . MET A 1 207 ? -9.475 -2.784 35.846 1.00 90.44 207 MET A CA 1
ATOM 1658 C C . MET A 1 207 ? -8.592 -3.568 36.827 1.00 90.44 207 MET A C 1
ATOM 1660 O O . MET A 1 207 ? -8.985 -3.781 37.974 1.00 90.44 207 MET A O 1
ATOM 1664 N N . LYS A 1 208 ? -7.359 -3.885 36.411 1.00 88.25 208 LYS A N 1
ATOM 1665 C CA . LYS A 1 208 ? -6.360 -4.614 37.204 1.00 88.25 208 LYS A CA 1
ATOM 1666 C C . LYS A 1 208 ? -5.937 -3.853 38.462 1.00 88.25 208 LYS A C 1
ATOM 1668 O O . LYS A 1 208 ? -5.949 -4.409 39.554 1.00 88.25 208 LYS A O 1
ATOM 1673 N N . SER A 1 209 ? -5.618 -2.565 38.336 1.00 88.31 209 SER A N 1
ATOM 1674 C CA . SER A 1 209 ? -5.232 -1.718 39.480 1.00 88.31 209 SER A CA 1
ATOM 1675 C C . SER A 1 209 ? -6.381 -1.420 40.447 1.00 88.31 209 SER A C 1
ATOM 1677 O O . SER A 1 209 ? -6.131 -1.125 41.614 1.00 88.31 209 SER A O 1
ATOM 1679 N N . SER A 1 210 ? -7.632 -1.518 39.989 1.00 85.75 210 SER A N 1
ATOM 1680 C CA . SER A 1 210 ? -8.820 -1.339 40.833 1.00 85.75 210 SER A CA 1
ATOM 1681 C C . SER A 1 210 ? -9.234 -2.616 41.577 1.00 85.75 210 SER A C 1
ATOM 1683 O O . SER A 1 210 ? -10.189 -2.564 42.344 1.00 85.75 210 SER A O 1
ATOM 1685 N N . GLY A 1 211 ? -8.538 -3.742 41.372 1.00 81.75 211 GLY A N 1
ATOM 1686 C CA . GLY A 1 211 ? -8.838 -5.017 42.033 1.00 81.75 211 GLY A CA 1
ATOM 1687 C C . GLY A 1 211 ? -10.118 -5.702 41.541 1.00 81.75 211 GLY A C 1
ATOM 1688 O O . GLY A 1 211 ? -10.656 -6.546 42.250 1.00 81.75 211 GLY A O 1
ATOM 1689 N N . VAL A 1 212 ? -10.618 -5.337 40.356 1.00 84.31 212 VAL A N 1
ATOM 1690 C CA . VAL A 1 212 ? -11.782 -5.991 39.737 1.00 84.31 212 VAL A CA 1
ATOM 1691 C C . VAL A 1 212 ? -11.366 -7.375 39.233 1.00 84.31 212 VAL A C 1
ATOM 1693 O O . VAL A 1 212 ? -10.290 -7.515 38.649 1.00 84.31 212 VAL A O 1
ATOM 1696 N N . GLU A 1 213 ? -12.211 -8.391 39.432 1.00 80.56 213 GLU A N 1
ATOM 1697 C CA . GLU A 1 213 ? -11.942 -9.750 38.948 1.00 80.56 213 GLU A CA 1
ATOM 1698 C C . GLU A 1 213 ? -11.747 -9.775 37.425 1.00 80.56 213 GLU A C 1
ATOM 1700 O O . GLU A 1 213 ? -12.602 -9.316 36.660 1.00 80.56 213 GLU A O 1
ATOM 1705 N N . LEU A 1 214 ? -10.601 -10.308 36.997 1.00 86.75 214 LEU A N 1
ATOM 1706 C CA . LEU A 1 214 ? -10.234 -10.456 35.593 1.00 86.75 214 LEU A CA 1
ATOM 1707 C C . LEU A 1 214 ? -10.770 -11.788 35.061 1.00 86.75 214 LEU A C 1
ATOM 1709 O O . LEU A 1 214 ? -10.467 -12.847 35.610 1.00 86.75 214 LEU A O 1
ATOM 1713 N N . ASP A 1 215 ? -11.538 -11.740 33.975 1.00 85.44 215 ASP A N 1
ATOM 1714 C CA . ASP A 1 215 ? -12.119 -12.911 33.326 1.00 85.44 215 ASP A CA 1
ATOM 1715 C C . ASP A 1 215 ? -11.477 -13.203 31.957 1.00 85.44 215 ASP A C 1
ATOM 1717 O O . ASP A 1 215 ? -10.663 -12.451 31.421 1.00 85.44 215 ASP A O 1
ATOM 1721 N N . ALA A 1 216 ? -11.830 -14.334 31.344 1.00 85.56 216 ALA A N 1
ATOM 1722 C CA . ALA A 1 216 ? -11.266 -14.693 30.043 1.00 85.56 216 ALA A CA 1
ATOM 1723 C C . ALA A 1 216 ? -11.625 -13.684 28.925 1.00 85.56 216 ALA A C 1
ATOM 1725 O O . ALA A 1 216 ? -10.871 -13.557 27.957 1.00 85.56 216 ALA A O 1
ATOM 1726 N N . GLU A 1 217 ? -12.746 -12.958 29.036 1.00 88.94 217 GLU A N 1
ATOM 1727 C CA . GLU A 1 217 ? -13.159 -11.952 28.048 1.00 88.94 217 GLU A CA 1
ATOM 1728 C C . GLU A 1 217 ? -12.247 -10.715 28.093 1.00 88.94 217 GLU A C 1
ATOM 1730 O O . GLU A 1 217 ? -11.802 -10.259 27.030 1.00 88.94 217 GLU A O 1
ATOM 1735 N N . CYS A 1 218 ? -11.878 -10.218 29.283 1.00 89.69 218 CYS A N 1
ATOM 1736 C CA . CYS A 1 218 ? -10.963 -9.080 29.401 1.00 89.69 218 CYS A CA 1
ATOM 1737 C C . CYS A 1 218 ? -9.582 -9.411 28.816 1.00 89.69 218 CYS A C 1
ATOM 1739 O O . CYS A 1 218 ? -9.050 -8.635 28.016 1.00 89.69 218 CYS A O 1
ATOM 1741 N N . TYR A 1 219 ? -9.032 -10.596 29.117 1.00 91.19 219 TYR A N 1
ATOM 1742 C CA . TYR A 1 219 ? -7.760 -11.038 28.531 1.00 91.19 219 TYR A CA 1
ATOM 1743 C C . TYR A 1 219 ? -7.860 -11.179 27.010 1.00 91.19 219 TYR A C 1
ATOM 1745 O O . TYR A 1 219 ? -6.992 -10.673 26.300 1.00 91.19 219 TYR A O 1
ATOM 1753 N N . ALA A 1 220 ? -8.934 -11.776 26.478 1.00 91.50 220 ALA A N 1
ATOM 1754 C CA . ALA A 1 220 ? -9.125 -11.907 25.032 1.00 91.50 220 ALA A CA 1
ATOM 1755 C C . ALA A 1 220 ? -9.131 -10.540 24.321 1.00 91.50 220 ALA A C 1
ATOM 1757 O O . ALA A 1 220 ? -8.479 -10.373 23.286 1.00 91.50 220 ALA A O 1
ATOM 1758 N N . HIS A 1 221 ? -9.827 -9.545 24.880 1.00 94.31 221 HIS A N 1
ATOM 1759 C CA . HIS A 1 221 ? -9.887 -8.195 24.316 1.00 94.31 221 HIS A CA 1
ATOM 1760 C C . HIS A 1 221 ? -8.555 -7.438 24.404 1.00 94.31 221 HIS A C 1
ATOM 1762 O O . HIS A 1 221 ? -8.183 -6.765 23.434 1.00 94.31 221 HIS A O 1
ATOM 1768 N N . THR A 1 222 ? -7.817 -7.559 25.509 1.00 94.62 222 THR A N 1
ATOM 1769 C CA . THR A 1 222 ? -6.489 -6.937 25.667 1.00 94.62 222 THR A CA 1
ATOM 1770 C C . THR A 1 222 ? -5.443 -7.602 24.778 1.00 94.62 222 THR A C 1
ATOM 1772 O O . THR A 1 222 ? -4.674 -6.913 24.105 1.00 94.62 222 THR A O 1
ATOM 1775 N N . MET A 1 223 ? -5.437 -8.935 24.701 1.00 94.69 223 MET A N 1
ATOM 1776 C CA . MET A 1 223 ? -4.551 -9.685 23.809 1.00 94.69 223 MET A CA 1
ATOM 1777 C C . MET A 1 223 ? -4.817 -9.326 22.342 1.00 94.69 223 MET A C 1
ATOM 1779 O O . MET A 1 223 ? -3.874 -9.112 21.579 1.00 94.69 223 MET A O 1
ATOM 1783 N N . GLU A 1 224 ? -6.086 -9.195 21.937 1.00 94.00 224 GLU A N 1
ATOM 1784 C CA . GLU A 1 224 ? -6.443 -8.734 20.590 1.00 94.00 224 GLU A CA 1
ATOM 1785 C C . GLU A 1 224 ? -5.913 -7.319 20.321 1.00 94.00 224 GLU A C 1
ATOM 1787 O O . GLU A 1 224 ? -5.340 -7.070 19.257 1.00 94.00 224 GLU A O 1
ATOM 1792 N N . ALA A 1 225 ? -6.045 -6.406 21.287 1.00 93.69 225 ALA A N 1
ATOM 1793 C CA . ALA A 1 225 ? -5.512 -5.052 21.181 1.00 93.69 225 ALA A CA 1
ATOM 1794 C C . ALA A 1 225 ? -3.983 -5.056 20.992 1.00 93.69 225 ALA A C 1
ATOM 1796 O O . ALA A 1 225 ? -3.479 -4.427 20.059 1.00 93.69 225 ALA A O 1
ATOM 1797 N N . HIS A 1 226 ? -3.241 -5.821 21.799 1.00 93.75 226 HIS A N 1
ATOM 1798 C CA . HIS A 1 226 ? -1.786 -5.950 21.664 1.00 93.75 226 HIS A CA 1
ATOM 1799 C C . HIS A 1 226 ? -1.357 -6.554 20.325 1.00 93.75 226 HIS A C 1
ATOM 1801 O O . HIS A 1 226 ? -0.455 -6.011 19.681 1.00 93.75 226 HIS A O 1
ATOM 1807 N N . LEU A 1 227 ? -2.037 -7.608 19.863 1.00 92.19 227 LEU A N 1
ATOM 1808 C CA . LEU A 1 227 ? -1.791 -8.222 18.557 1.00 92.19 227 LEU A CA 1
ATOM 1809 C C . LEU A 1 227 ? -1.970 -7.212 17.414 1.00 92.19 227 LEU A C 1
ATOM 1811 O O . LEU A 1 227 ? -1.166 -7.175 16.481 1.00 92.19 227 LEU A O 1
ATOM 1815 N N . LYS A 1 228 ? -3.020 -6.382 17.462 1.00 89.06 228 LYS A N 1
ATOM 1816 C CA . LYS A 1 228 ? -3.267 -5.351 16.438 1.00 89.06 228 LYS A CA 1
ATOM 1817 C C . LYS A 1 228 ? -2.285 -4.184 16.521 1.00 89.06 228 LYS A C 1
ATOM 1819 O O . LYS A 1 228 ? -1.998 -3.579 15.493 1.00 89.06 228 LYS A O 1
ATOM 1824 N N . MET A 1 229 ? -1.735 -3.906 17.702 1.00 88.06 229 MET A N 1
ATOM 1825 C CA . MET A 1 229 ? -0.638 -2.952 17.897 1.00 88.06 229 MET A CA 1
ATOM 1826 C C . MET A 1 229 ? 0.745 -3.518 17.526 1.00 88.06 229 MET A C 1
ATOM 1828 O O . MET A 1 229 ? 1.721 -2.775 17.573 1.00 88.06 229 MET A O 1
ATOM 1832 N N . GLY A 1 230 ? 0.855 -4.811 17.194 1.00 87.44 230 GLY A N 1
ATOM 1833 C CA . GLY A 1 230 ? 2.130 -5.482 16.909 1.00 87.44 230 GLY A CA 1
ATOM 1834 C C . GLY A 1 230 ? 2.991 -5.771 18.147 1.00 87.44 230 GLY A C 1
ATOM 1835 O O . GLY A 1 230 ? 4.162 -6.111 18.010 1.00 87.44 230 GLY A O 1
ATOM 1836 N N . LYS A 1 231 ? 2.433 -5.641 19.358 1.00 90.06 231 LYS A N 1
ATOM 1837 C CA . LYS A 1 231 ? 3.119 -5.909 20.633 1.00 90.06 231 LYS A CA 1
ATOM 1838 C C . LYS A 1 231 ? 2.970 -7.381 21.017 1.00 90.06 231 LYS A C 1
ATOM 1840 O O . LYS A 1 231 ? 2.261 -7.715 21.964 1.00 90.06 231 LYS A O 1
ATOM 1845 N N . ASN A 1 232 ? 3.598 -8.259 20.243 1.00 90.12 232 ASN A N 1
ATOM 1846 C CA . ASN A 1 232 ? 3.371 -9.701 20.340 1.00 90.12 232 ASN A CA 1
ATOM 1847 C C . ASN A 1 232 ? 3.865 -10.324 21.661 1.00 90.12 232 ASN A C 1
ATOM 1849 O O . ASN A 1 232 ? 3.243 -11.260 22.154 1.00 90.12 232 ASN A O 1
ATOM 1853 N N . GLU A 1 233 ? 4.941 -9.799 22.254 1.00 89.75 233 GLU A N 1
ATOM 1854 C CA . GLU A 1 233 ? 5.492 -10.275 23.538 1.00 89.75 233 GLU A CA 1
ATOM 1855 C C . GLU A 1 233 ? 4.480 -10.131 24.682 1.00 89.75 233 GLU A C 1
ATOM 1857 O O . GLU A 1 233 ? 4.265 -11.063 25.455 1.00 89.75 233 GLU A O 1
ATOM 1862 N N . ASN A 1 234 ? 3.763 -9.004 24.721 1.00 91.31 234 ASN A N 1
ATOM 1863 C CA . ASN A 1 234 ? 2.724 -8.756 25.718 1.00 91.31 234 ASN A CA 1
ATOM 1864 C C . ASN A 1 234 ? 1.569 -9.761 25.615 1.00 91.31 234 ASN A C 1
ATOM 1866 O O . ASN A 1 234 ? 0.956 -10.086 26.623 1.00 91.31 234 ASN A O 1
ATOM 1870 N N . VAL A 1 235 ? 1.265 -10.265 24.413 1.00 93.50 235 VAL A N 1
ATOM 1871 C CA . VAL A 1 235 ? 0.226 -11.292 24.228 1.00 93.50 235 VAL A CA 1
ATOM 1872 C C . VAL A 1 235 ? 0.623 -12.591 24.930 1.00 93.50 235 VAL A C 1
ATOM 1874 O O . VAL A 1 235 ? -0.219 -13.209 25.571 1.00 93.50 235 VAL A O 1
ATOM 1877 N N . VAL A 1 236 ? 1.893 -12.990 24.824 1.00 90.56 236 VAL A N 1
ATOM 1878 C CA . VAL A 1 236 ? 2.412 -14.205 25.473 1.00 90.56 236 VAL A CA 1
ATOM 1879 C C . VAL A 1 236 ? 2.416 -14.031 26.991 1.00 90.56 236 VAL A C 1
ATOM 1881 O O . VAL A 1 236 ? 1.863 -14.869 27.692 1.00 90.56 236 VAL A O 1
ATOM 1884 N N . SER A 1 237 ? 2.919 -12.896 27.487 1.00 90.94 237 SER A N 1
ATOM 1885 C CA . SER A 1 237 ? 2.914 -12.580 28.922 1.00 90.94 237 SER A CA 1
ATOM 1886 C C . SER A 1 237 ? 1.502 -12.585 29.526 1.00 90.94 237 SER A C 1
ATOM 1888 O O . SER A 1 237 ? 1.291 -13.163 30.589 1.00 90.94 237 SER A O 1
ATOM 1890 N N . LEU A 1 238 ? 0.513 -12.004 28.836 1.00 90.94 238 LEU A N 1
ATOM 1891 C CA . LEU A 1 238 ? -0.883 -12.021 29.287 1.00 90.94 238 LEU A CA 1
ATOM 1892 C C . LEU A 1 238 ? -1.489 -13.430 29.280 1.00 90.94 238 LEU A C 1
ATOM 1894 O O . LEU A 1 238 ? -2.349 -13.733 30.103 1.00 90.94 238 LEU A O 1
ATOM 1898 N N . PHE A 1 239 ? -1.058 -14.294 28.361 1.00 89.94 239 PHE A N 1
ATOM 1899 C CA . PHE A 1 239 ? -1.507 -15.681 28.319 1.00 89.94 239 PHE A CA 1
ATOM 1900 C C . PHE A 1 239 ? -0.919 -16.516 29.463 1.00 89.94 239 PHE A C 1
ATOM 1902 O O . PHE A 1 239 ? -1.641 -17.300 30.075 1.00 89.94 239 PHE A O 1
ATOM 1909 N N . GLU A 1 240 ? 0.362 -16.325 29.785 1.00 87.31 240 GLU A N 1
ATOM 1910 C CA . GLU A 1 240 ? 1.011 -16.945 30.948 1.00 87.31 240 GLU A CA 1
ATOM 1911 C C . GLU A 1 240 ? 0.342 -16.500 32.257 1.00 87.31 240 GLU A C 1
ATOM 1913 O O . GLU A 1 240 ? 0.047 -17.332 33.118 1.00 87.31 240 GLU A O 1
ATOM 1918 N N . GLU A 1 241 ? 0.012 -15.207 32.372 1.00 87.44 241 GLU A N 1
ATOM 1919 C CA . GLU A 1 241 ? -0.753 -14.666 33.501 1.00 87.44 241 GLU A CA 1
ATOM 1920 C C . GLU A 1 241 ? -2.118 -15.363 33.633 1.00 87.44 241 GLU A C 1
ATOM 1922 O O . GLU A 1 241 ? -2.479 -15.806 34.722 1.00 87.44 241 GLU A O 1
ATOM 1927 N N . LEU A 1 242 ? -2.839 -15.558 32.526 1.00 84.38 242 LEU A N 1
ATOM 1928 C CA . LEU A 1 242 ? -4.127 -16.258 32.517 1.00 84.38 242 LEU A CA 1
ATOM 1929 C C . LEU A 1 242 ? -4.011 -17.759 32.850 1.00 84.38 242 LEU A C 1
ATOM 1931 O O . LEU A 1 242 ? -4.914 -18.334 33.454 1.00 84.38 242 LEU A O 1
ATOM 1935 N N . GLN A 1 243 ? -2.927 -18.437 32.460 1.00 75.31 243 GLN A N 1
ATOM 1936 C CA . GLN A 1 243 ? -2.741 -19.853 32.806 1.00 75.31 243 GLN A CA 1
ATOM 1937 C C . GLN A 1 243 ? -2.546 -20.066 34.310 1.00 75.31 243 GLN A C 1
ATOM 1939 O O . GLN A 1 243 ? -2.978 -21.092 34.839 1.00 75.31 243 GLN A O 1
ATOM 1944 N N . SER A 1 244 ? -1.950 -19.091 35.002 1.00 63.66 244 SER A N 1
ATOM 1945 C CA . SER A 1 244 ? -1.771 -19.134 36.455 1.00 63.66 244 SER A CA 1
ATOM 1946 C C . SER A 1 244 ? -3.087 -19.036 37.245 1.00 63.66 244 SER A C 1
ATOM 1948 O O . SER A 1 244 ? -3.118 -19.423 38.411 1.00 63.66 244 SER A O 1
ATOM 1950 N N . SER A 1 245 ? -4.184 -18.592 36.613 1.00 59.31 245 SER A N 1
ATOM 1951 C CA . SER A 1 245 ? -5.489 -18.345 37.248 1.00 59.31 245 SER A CA 1
ATOM 1952 C C . SER A 1 245 ? -6.585 -19.397 36.961 1.00 59.31 245 SER A C 1
ATOM 1954 O O . SER A 1 245 ? -7.764 -19.118 37.141 1.00 59.31 245 SER A O 1
ATOM 1956 N N . GLU A 1 246 ? -6.222 -20.635 36.591 1.00 54.81 246 GLU A N 1
ATOM 1957 C CA . GLU A 1 246 ? -7.135 -21.750 36.236 1.00 54.81 246 GLU A CA 1
ATOM 1958 C C . GLU A 1 246 ? -8.111 -21.450 35.071 1.00 54.81 246 GLU A C 1
ATOM 1960 O O . GLU A 1 246 ? -9.283 -21.117 35.247 1.00 54.81 246 GLU A O 1
ATOM 1965 N N . LEU A 1 247 ? -7.665 -21.718 33.838 1.00 57.12 247 LEU A N 1
ATOM 1966 C CA . LEU A 1 247 ? -8.496 -21.788 32.624 1.00 57.12 247 LEU A CA 1
ATOM 1967 C C . LEU A 1 247 ? -9.507 -22.961 32.688 1.00 57.12 247 LEU A C 1
ATOM 1969 O O . LEU A 1 247 ? -9.332 -23.999 32.048 1.00 57.12 247 LEU A O 1
ATOM 1973 N N . LYS A 1 248 ? -10.600 -22.818 33.442 1.00 52.78 248 LYS A N 1
ATOM 1974 C CA . LYS A 1 248 ? -11.754 -23.732 33.359 1.00 52.78 248 LYS A CA 1
ATOM 1975 C C . LYS A 1 248 ? -12.625 -23.350 32.164 1.00 52.78 248 LYS A C 1
ATOM 1977 O O . LYS A 1 248 ? -13.289 -22.327 32.208 1.00 52.78 248 LYS A O 1
ATOM 1982 N N . SER A 1 249 ? -12.606 -24.177 31.110 1.00 55.22 249 SER A N 1
ATOM 1983 C CA . SER A 1 249 ? -13.577 -24.248 29.994 1.00 55.22 249 SER A CA 1
ATOM 1984 C C . SER A 1 249 ? -14.398 -22.967 29.732 1.00 55.22 249 SER A C 1
ATOM 1986 O O . SER A 1 249 ? -15.628 -22.974 29.828 1.00 55.22 249 SER A O 1
ATOM 1988 N N . THR A 1 250 ? -13.740 -21.857 29.398 1.00 61.44 250 THR A N 1
ATOM 1989 C CA . THR A 1 250 ? -14.429 -20.609 29.052 1.00 61.44 250 THR A CA 1
ATOM 1990 C C . THR A 1 250 ? -14.778 -20.585 27.563 1.00 61.44 250 THR A C 1
ATOM 1992 O O . THR A 1 250 ? -14.037 -21.097 26.721 1.00 61.44 250 THR A O 1
ATOM 1995 N N . SER A 1 251 ? -15.896 -19.946 27.207 1.00 69.31 251 SER A N 1
ATOM 1996 C CA . SER A 1 251 ? -16.324 -19.742 25.811 1.00 69.31 251 SER A CA 1
ATOM 1997 C C . SER A 1 251 ? -15.292 -18.985 24.957 1.00 69.31 251 SER A C 1
ATOM 1999 O O . SER A 1 251 ? -15.305 -19.096 23.732 1.00 69.31 251 SER A O 1
ATOM 2001 N N . PHE A 1 252 ? -14.369 -18.257 25.595 1.00 78.88 252 PHE A N 1
ATOM 2002 C CA . PHE A 1 252 ? -13.315 -17.466 24.956 1.00 78.88 252 PHE A CA 1
ATOM 2003 C C . PHE A 1 252 ? -12.003 -18.230 24.716 1.00 78.88 252 PHE A C 1
ATOM 2005 O O . PHE A 1 252 ? -11.116 -17.694 24.050 1.00 78.88 252 PHE A O 1
ATOM 2012 N N . GLY A 1 253 ? -11.868 -19.478 25.184 1.00 81.31 253 GLY A N 1
ATOM 2013 C CA . GLY A 1 253 ? -10.624 -20.252 25.063 1.00 81.31 253 GLY A CA 1
ATOM 2014 C C . GLY A 1 253 ? -10.106 -20.357 23.623 1.00 81.31 253 GLY A C 1
ATOM 2015 O O . GLY A 1 253 ? -8.958 -20.009 23.354 1.00 81.31 253 GLY A O 1
ATOM 2016 N N . SER A 1 254 ? -10.969 -20.726 22.668 1.00 83.75 254 SER A N 1
ATOM 2017 C CA . SER A 1 254 ? -10.592 -20.811 21.243 1.00 83.75 254 SER A CA 1
ATOM 2018 C C . SER A 1 254 ? -10.126 -19.453 20.682 1.00 83.75 254 SER A C 1
ATOM 2020 O O . SER A 1 254 ? -9.121 -19.376 19.976 1.00 83.75 254 SER A O 1
ATOM 2022 N N . GLN A 1 255 ? -10.771 -18.343 21.068 1.00 88.00 255 GLN A N 1
ATOM 2023 C CA . GLN A 1 255 ? -10.350 -17.002 20.645 1.00 88.00 255 GLN A CA 1
ATOM 2024 C C . GLN A 1 255 ? -8.972 -16.620 21.207 1.00 88.00 255 GLN A C 1
ATOM 2026 O O . GLN A 1 255 ? -8.161 -16.049 20.477 1.00 88.00 255 GLN A O 1
ATOM 2031 N N . ILE A 1 256 ? -8.701 -16.942 22.472 1.00 90.00 256 ILE A N 1
ATOM 2032 C CA . ILE A 1 256 ? -7.424 -16.653 23.138 1.00 90.00 256 ILE A CA 1
ATOM 2033 C C . ILE A 1 256 ? -6.282 -17.420 22.464 1.00 90.00 256 ILE A C 1
ATOM 2035 O O . ILE A 1 256 ? -5.301 -16.802 22.045 1.00 90.00 256 ILE A O 1
ATOM 2039 N N . TYR A 1 257 ? -6.433 -18.736 22.271 1.00 90.31 257 TYR A N 1
ATOM 2040 C CA . TYR A 1 257 ? -5.431 -19.545 21.568 1.00 90.31 257 TYR A CA 1
ATOM 2041 C C . TYR A 1 257 ? -5.221 -19.062 20.129 1.00 90.31 257 TYR A C 1
ATOM 2043 O O . TYR A 1 257 ? -4.085 -19.041 19.655 1.00 90.31 257 TYR A O 1
ATOM 2051 N N . ARG A 1 258 ? -6.278 -18.611 19.436 1.00 90.81 258 ARG A N 1
ATOM 2052 C CA . ARG A 1 258 ? -6.162 -18.031 18.087 1.00 90.81 258 ARG A CA 1
ATOM 2053 C C . ARG A 1 258 ? -5.286 -16.781 18.088 1.00 90.81 258 ARG A C 1
ATOM 2055 O O . ARG A 1 258 ? -4.400 -16.661 17.243 1.00 90.81 258 ARG A O 1
ATOM 2062 N N . ILE A 1 259 ? -5.524 -15.860 19.023 1.00 92.06 259 ILE A N 1
ATOM 2063 C CA . ILE A 1 259 ? -4.741 -14.622 19.160 1.00 92.06 259 ILE A CA 1
ATOM 2064 C C . ILE A 1 259 ? -3.282 -14.945 19.506 1.00 92.06 259 ILE A C 1
ATOM 2066 O O . ILE A 1 259 ? -2.378 -14.357 18.912 1.00 92.06 259 ILE A O 1
ATOM 2070 N N . LEU A 1 260 ? -3.050 -15.904 20.407 1.00 92.69 260 LEU A N 1
ATOM 2071 C CA . LEU A 1 260 ? -1.713 -16.360 20.788 1.00 92.69 260 LEU A CA 1
ATOM 2072 C C . LEU A 1 260 ? -0.949 -16.952 19.596 1.00 92.69 260 LEU A C 1
ATOM 2074 O O . LEU A 1 260 ? 0.167 -16.519 19.311 1.00 92.69 260 LEU A O 1
ATOM 2078 N N . CYS A 1 261 ? -1.559 -17.885 18.860 1.00 91.88 261 CYS A N 1
ATOM 2079 C CA . CYS A 1 261 ? -0.939 -18.502 17.686 1.00 91.88 261 CYS A CA 1
ATOM 2080 C C . CYS A 1 261 ? -0.637 -17.463 16.595 1.00 91.88 261 CYS A C 1
ATOM 2082 O O . CYS A 1 261 ? 0.445 -17.479 16.013 1.00 91.88 261 CYS A O 1
ATOM 2084 N N . GLU A 1 262 ? -1.560 -16.525 16.340 1.00 90.75 262 GLU A N 1
ATOM 2085 C CA . GLU A 1 262 ? -1.345 -15.443 15.369 1.00 90.75 262 GLU A CA 1
ATOM 2086 C C . GLU A 1 262 ? -0.213 -14.497 15.800 1.00 90.75 262 GLU A C 1
ATOM 2088 O O . GLU A 1 262 ? 0.584 -14.067 14.962 1.00 90.75 262 GLU A O 1
ATOM 2093 N N . SER A 1 263 ? -0.120 -14.195 17.096 1.00 92.88 263 SER A N 1
ATOM 2094 C CA . SER A 1 263 ? 0.949 -13.379 17.681 1.00 92.88 263 SER A CA 1
ATOM 2095 C C . SER A 1 263 ? 2.317 -14.047 17.527 1.00 92.88 263 SER A C 1
ATOM 2097 O O . SER A 1 263 ? 3.235 -13.462 16.949 1.00 92.88 263 SER A O 1
ATOM 2099 N N . LEU A 1 264 ? 2.439 -15.306 17.958 1.00 91.25 264 LEU A N 1
ATOM 2100 C CA . LEU A 1 264 ? 3.674 -16.092 17.860 1.00 91.25 264 LEU A CA 1
ATOM 2101 C C . LEU A 1 264 ? 4.106 -16.303 16.405 1.00 91.25 264 LEU A C 1
ATOM 2103 O O . LEU A 1 264 ? 5.284 -16.151 16.081 1.00 91.25 264 LEU A O 1
ATOM 2107 N N . GLY A 1 265 ? 3.151 -16.566 15.509 1.00 87.75 265 GLY A N 1
ATOM 2108 C CA . GLY A 1 265 ? 3.409 -16.676 14.076 1.00 87.75 265 GLY A CA 1
ATOM 2109 C C . GLY A 1 265 ? 3.986 -15.389 13.478 1.00 87.75 265 GLY A C 1
ATOM 2110 O O . GLY A 1 265 ? 4.943 -15.448 12.706 1.00 87.75 265 GLY A O 1
ATOM 2111 N N . LYS A 1 266 ? 3.468 -14.214 13.868 1.00 86.94 266 LYS A N 1
ATOM 2112 C CA . LYS A 1 266 ? 4.016 -12.906 13.451 1.00 86.94 266 LYS A CA 1
ATOM 2113 C C . LYS A 1 266 ? 5.380 -12.598 14.064 1.00 86.94 266 LYS A C 1
ATOM 2115 O O . LYS A 1 266 ? 6.169 -11.909 13.428 1.00 86.94 266 LYS A O 1
ATOM 2120 N N . SER A 1 267 ? 5.665 -13.112 15.257 1.00 88.25 267 SER A N 1
ATOM 2121 C CA . SER A 1 267 ? 6.986 -13.019 15.895 1.00 88.25 267 SER A CA 1
ATOM 2122 C C . SER A 1 267 ? 8.022 -13.992 15.323 1.00 88.25 267 SER A C 1
ATOM 2124 O O . SER A 1 267 ? 9.137 -14.046 15.831 1.00 88.25 267 SER A O 1
ATOM 2126 N N . GLY A 1 268 ? 7.678 -14.783 14.300 1.00 87.25 268 GLY A N 1
ATOM 2127 C CA . GLY A 1 268 ? 8.598 -15.757 13.708 1.00 87.25 268 GLY A CA 1
ATOM 2128 C C . GLY A 1 268 ? 8.821 -17.006 14.567 1.00 87.25 268 GLY A C 1
ATOM 2129 O O . GLY A 1 268 ? 9.809 -17.705 14.364 1.00 87.25 268 GLY A O 1
ATOM 2130 N N . LYS A 1 269 ? 7.901 -17.315 15.492 1.00 91.31 269 LYS A N 1
ATOM 2131 C CA . LYS A 1 269 ? 7.938 -18.495 16.375 1.00 91.31 269 LYS A CA 1
ATOM 2132 C C . LYS A 1 269 ? 6.823 -19.509 16.046 1.00 91.31 269 LYS A C 1
ATOM 2134 O O . LYS A 1 269 ? 5.980 -19.803 16.897 1.00 91.31 269 LYS A O 1
ATOM 2139 N N . PRO A 1 270 ? 6.761 -20.053 14.818 1.00 92.31 270 PRO A N 1
ATOM 2140 C CA . PRO A 1 270 ? 5.644 -20.898 14.393 1.00 92.31 270 PRO A CA 1
ATOM 2141 C C . PRO A 1 270 ? 5.626 -22.280 15.062 1.00 92.31 270 PRO A C 1
ATOM 2143 O O . PRO A 1 270 ? 4.556 -22.857 15.226 1.00 92.31 270 PRO A O 1
ATOM 2146 N N . VAL A 1 271 ? 6.780 -22.798 15.498 1.00 92.50 271 VAL A N 1
ATOM 2147 C CA . VAL A 1 271 ? 6.872 -24.083 16.215 1.00 92.50 271 VAL A CA 1
ATOM 2148 C C . VAL A 1 271 ? 6.217 -23.991 17.596 1.00 92.50 271 VAL A C 1
ATOM 2150 O O . VAL A 1 271 ? 5.416 -24.852 17.952 1.00 92.50 271 VAL A O 1
ATOM 2153 N N . GLU A 1 272 ? 6.483 -22.914 18.344 1.00 92.25 272 GLU A N 1
ATOM 2154 C CA . GLU A 1 272 ? 5.804 -22.637 19.620 1.00 92.25 272 GLU A CA 1
ATOM 2155 C C . GLU A 1 272 ? 4.289 -22.471 19.400 1.00 92.25 272 GLU A C 1
ATOM 2157 O O . GLU A 1 272 ? 3.483 -23.073 20.109 1.00 92.25 272 GLU A O 1
ATOM 2162 N N . ALA A 1 273 ? 3.893 -21.722 18.361 1.00 93.56 273 ALA A N 1
ATOM 2163 C CA . ALA A 1 273 ? 2.487 -21.549 17.990 1.00 93.56 273 ALA A CA 1
ATOM 2164 C C . ALA A 1 273 ? 1.793 -22.889 17.683 1.00 93.56 273 ALA A C 1
ATOM 2166 O O . ALA A 1 273 ? 0.667 -23.123 18.123 1.00 93.56 273 ALA A O 1
ATOM 2167 N N . LEU A 1 274 ? 2.469 -23.789 16.963 1.00 93.19 274 LEU A N 1
ATOM 2168 C CA . LEU A 1 274 ? 1.971 -25.133 16.683 1.00 93.19 274 LEU A CA 1
ATOM 2169 C C . LEU A 1 274 ? 1.808 -25.949 17.972 1.00 93.19 274 LEU A C 1
ATOM 2171 O O . LEU A 1 274 ? 0.800 -26.638 18.124 1.00 93.19 274 LEU A O 1
ATOM 2175 N N . GLY A 1 275 ? 2.747 -25.834 18.915 1.00 91.69 275 GLY A N 1
ATOM 2176 C CA . GLY A 1 275 ? 2.645 -26.446 20.242 1.00 91.69 275 GLY A CA 1
ATOM 2177 C C . GLY A 1 275 ? 1.364 -26.038 20.974 1.00 91.69 275 GLY A C 1
ATOM 2178 O O . GLY A 1 275 ? 0.581 -26.903 21.372 1.00 91.69 275 GLY A O 1
ATOM 2179 N N . PHE A 1 276 ? 1.085 -24.734 21.055 1.00 91.19 276 PHE A N 1
ATOM 2180 C CA . PHE A 1 276 ? -0.145 -24.224 21.673 1.00 91.19 276 PHE A CA 1
ATOM 2181 C C . PHE A 1 276 ? -1.416 -24.636 20.920 1.00 91.19 276 PHE A C 1
ATOM 2183 O O . PHE A 1 276 ? -2.442 -24.908 21.545 1.00 91.19 276 PHE A O 1
ATOM 2190 N N . PHE A 1 277 ? -1.366 -24.742 19.590 1.00 91.38 277 PHE A N 1
ATOM 2191 C CA . PHE A 1 277 ? -2.484 -25.272 18.805 1.00 91.38 277 PHE A CA 1
ATOM 2192 C C . PHE A 1 277 ? -2.775 -26.749 19.128 1.00 91.38 277 PHE A C 1
ATOM 2194 O O . PHE A 1 277 ? -3.938 -27.127 19.284 1.00 91.38 277 PHE A O 1
ATOM 2201 N N . ARG A 1 278 ? -1.741 -27.589 19.294 1.00 92.00 278 ARG A N 1
ATOM 2202 C CA . ARG A 1 278 ? -1.911 -28.987 19.736 1.00 92.00 278 ARG A CA 1
ATOM 2203 C C . ARG A 1 278 ? -2.439 -29.071 21.171 1.00 92.00 278 ARG A C 1
ATOM 2205 O O . ARG A 1 278 ? -3.335 -29.869 21.435 1.00 92.00 278 ARG A O 1
ATOM 2212 N N . GLU A 1 279 ? -1.947 -28.226 22.079 1.00 89.12 279 GLU A N 1
ATOM 2213 C CA . GLU A 1 279 ? -2.450 -28.136 23.459 1.00 89.12 279 GLU A CA 1
ATOM 2214 C C . GLU A 1 279 ? -3.945 -27.789 23.495 1.00 89.12 279 GLU A C 1
ATOM 2216 O O . GLU A 1 279 ? -4.721 -28.439 24.197 1.00 89.12 279 GLU A O 1
ATOM 2221 N N . MET A 1 280 ? -4.365 -26.805 22.697 1.00 89.25 280 MET A N 1
ATOM 2222 C CA . MET A 1 280 ? -5.766 -26.410 22.564 1.00 89.25 280 MET A CA 1
ATOM 2223 C C . MET A 1 280 ? -6.655 -27.588 22.132 1.00 89.25 280 MET A C 1
ATOM 2225 O O . MET A 1 280 ? -7.720 -27.794 22.718 1.00 89.25 280 MET A O 1
ATOM 2229 N N . MET A 1 281 ? -6.222 -28.371 21.136 1.00 87.00 281 MET A N 1
ATOM 2230 C CA . MET A 1 281 ? -6.964 -29.554 20.678 1.00 87.00 281 MET A CA 1
ATOM 2231 C C . MET A 1 281 ? -7.058 -30.631 21.761 1.00 87.00 281 MET A C 1
ATOM 2233 O O . MET A 1 281 ? -8.129 -31.200 21.959 1.00 87.00 281 MET A O 1
ATOM 2237 N N . ASN A 1 282 ? -5.981 -30.865 22.516 1.00 87.19 282 ASN A N 1
ATOM 2238 C CA . ASN A 1 282 ? -5.985 -31.818 23.632 1.00 87.19 282 ASN A CA 1
ATOM 2239 C C . ASN A 1 282 ? -6.946 -31.399 24.757 1.00 87.19 282 ASN A C 1
ATOM 2241 O O . ASN A 1 282 ? -7.527 -32.256 25.419 1.00 87.19 282 ASN A O 1
ATOM 2245 N N . LYS A 1 283 ? -7.152 -30.090 24.952 1.00 84.50 283 LYS A N 1
ATOM 2246 C CA . LYS A 1 283 ? -8.149 -29.538 25.888 1.00 84.50 283 LYS A CA 1
ATOM 2247 C C . LYS A 1 283 ? -9.588 -29.570 25.349 1.00 84.50 283 LYS A C 1
ATOM 2249 O O . LYS A 1 283 ? -10.505 -29.195 26.073 1.00 84.50 283 LYS A O 1
ATOM 2254 N N . GLY A 1 284 ? -9.801 -30.013 24.107 1.00 82.69 284 GLY A N 1
ATOM 2255 C CA . GLY A 1 284 ? -11.128 -30.187 23.511 1.00 82.69 284 GLY A CA 1
ATOM 2256 C C . GLY A 1 284 ? -11.794 -28.903 23.008 1.00 82.69 284 GLY A C 1
ATOM 2257 O O . GLY A 1 284 ? -13.004 -28.899 22.780 1.00 82.69 284 GLY A O 1
ATOM 2258 N N . PHE A 1 285 ? -11.049 -27.806 22.829 1.00 83.00 285 PHE A N 1
ATOM 2259 C CA . PHE A 1 285 ? -11.609 -26.589 22.231 1.00 83.00 285 PHE A CA 1
ATOM 2260 C C . PHE A 1 285 ? -11.849 -26.766 20.720 1.00 83.00 285 PHE A C 1
ATOM 2262 O O . PHE A 1 285 ? -11.087 -27.472 20.055 1.00 83.00 285 PHE A O 1
ATOM 2269 N N . PRO A 1 286 ? -12.876 -26.105 20.149 1.00 82.19 286 PRO A N 1
ATOM 2270 C CA . PRO A 1 286 ? -13.193 -26.233 18.733 1.00 82.19 286 PRO A CA 1
ATOM 2271 C C . PRO A 1 286 ? -12.093 -25.631 17.854 1.00 82.19 286 PRO A C 1
ATOM 2273 O O . PRO A 1 286 ? -11.614 -24.516 18.095 1.00 82.19 286 PRO A O 1
ATOM 2276 N N . GLU A 1 287 ? -11.740 -26.369 16.805 1.00 83.00 287 GLU A N 1
ATOM 2277 C CA . GLU A 1 287 ? -10.820 -25.914 15.770 1.00 83.00 287 GLU A CA 1
ATOM 2278 C C . GLU A 1 287 ? -11.507 -24.902 14.840 1.00 83.00 287 GLU A C 1
ATOM 2280 O O . GLU A 1 287 ? -12.624 -25.120 14.367 1.00 83.00 287 GLU A O 1
ATOM 2285 N N . ASP A 1 288 ? -10.803 -23.818 14.520 1.00 82.62 288 ASP A N 1
ATOM 2286 C CA . ASP A 1 288 ? -11.242 -22.797 13.565 1.00 82.62 288 ASP A CA 1
ATOM 2287 C C . ASP A 1 288 ? -10.312 -22.754 12.326 1.00 82.62 288 ASP A C 1
ATOM 2289 O O . ASP A 1 288 ? -9.088 -22.845 12.465 1.00 82.62 288 ASP A O 1
ATOM 2293 N N . PRO A 1 289 ? -10.839 -22.582 11.096 1.00 85.25 289 PRO A N 1
ATOM 2294 C CA . PRO A 1 289 ? -10.049 -22.410 9.866 1.00 85.25 289 PRO A CA 1
ATOM 2295 C C . PRO A 1 289 ? -8.899 -21.390 9.938 1.00 85.25 289 PRO A C 1
ATOM 2297 O O . PRO A 1 289 ? -7.891 -21.514 9.227 1.00 85.25 289 PRO A O 1
ATOM 2300 N N . SER A 1 290 ? -9.037 -20.360 10.776 1.00 85.81 290 SER A N 1
ATOM 2301 C CA . SER A 1 290 ? -8.027 -19.315 10.953 1.00 85.81 290 SER A CA 1
ATOM 2302 C C . SER A 1 290 ? -6.732 -19.823 11.591 1.00 85.81 290 SER A C 1
ATOM 2304 O O . SER A 1 290 ? -5.677 -19.265 11.288 1.00 85.81 290 SER A O 1
ATOM 2306 N N . PHE A 1 291 ? -6.766 -20.901 12.387 1.00 87.75 291 PHE A N 1
ATOM 2307 C CA . PHE A 1 291 ? -5.562 -21.495 12.981 1.00 87.75 291 PHE A CA 1
ATOM 2308 C C . PHE A 1 291 ? -4.620 -22.033 11.910 1.00 87.75 291 PHE A C 1
ATOM 2310 O O . PHE A 1 291 ? -3.478 -21.587 11.821 1.00 87.75 291 PHE A O 1
ATOM 2317 N N . TYR A 1 292 ? -5.116 -22.919 11.041 1.00 90.44 292 TYR A N 1
ATOM 2318 C CA . TYR A 1 292 ? -4.332 -23.443 9.920 1.00 90.44 292 TYR A CA 1
ATOM 2319 C C . TYR A 1 292 ? -3.849 -22.315 9.009 1.00 90.44 292 TYR A C 1
ATOM 2321 O O . TYR A 1 292 ? -2.696 -22.309 8.589 1.00 90.44 292 TYR A O 1
ATOM 2329 N N . SER A 1 293 ? -4.701 -21.319 8.755 1.00 90.50 293 SER A N 1
ATOM 2330 C CA . SER A 1 293 ? -4.351 -20.174 7.912 1.00 90.50 293 SER A CA 1
ATOM 2331 C C . SER A 1 293 ? -3.179 -19.364 8.480 1.00 90.50 293 SER A C 1
ATOM 2333 O O . SER A 1 293 ? -2.253 -18.998 7.748 1.00 90.50 293 SER A O 1
ATOM 2335 N N . SER A 1 294 ? -3.192 -19.122 9.792 1.00 89.69 294 SER A N 1
ATOM 2336 C CA . SER A 1 294 ? -2.144 -18.393 10.505 1.00 89.69 294 SER A CA 1
ATOM 2337 C C . SER A 1 294 ? -0.853 -19.205 10.632 1.00 89.69 294 SER A C 1
ATOM 2339 O O . SER A 1 294 ? 0.218 -18.715 10.270 1.00 89.69 294 SER A O 1
ATOM 2341 N N . LEU A 1 295 ? -0.954 -20.473 11.044 1.00 92.62 295 LEU A N 1
ATOM 2342 C CA . LEU A 1 295 ? 0.192 -21.367 11.215 1.00 92.62 295 LEU A CA 1
ATOM 2343 C C . LEU A 1 295 ? 0.906 -21.620 9.886 1.00 92.62 295 LEU A C 1
ATOM 2345 O O . LEU A 1 295 ? 2.100 -21.347 9.783 1.00 92.62 295 LEU A O 1
ATOM 2349 N N . ILE A 1 296 ? 0.182 -22.028 8.837 1.00 93.94 296 ILE A N 1
ATOM 2350 C CA . ILE A 1 296 ? 0.763 -22.229 7.500 1.00 93.94 296 ILE A CA 1
ATOM 2351 C C . ILE A 1 296 ? 1.420 -20.934 7.016 1.00 93.94 296 ILE A C 1
ATOM 2353 O O . ILE A 1 296 ? 2.563 -20.953 6.569 1.00 93.94 296 ILE A O 1
ATOM 2357 N N . SER A 1 297 ? 0.738 -19.791 7.157 1.00 92.19 297 SER A N 1
ATOM 2358 C CA . SER A 1 297 ? 1.315 -18.486 6.815 1.00 92.19 297 SER A CA 1
ATOM 2359 C C . SER A 1 297 ? 2.640 -18.217 7.527 1.00 92.19 297 SER A C 1
ATOM 2361 O O . SER A 1 297 ? 3.550 -17.674 6.906 1.00 92.19 297 SER A O 1
ATOM 2363 N N . SER A 1 298 ? 2.737 -18.556 8.813 1.00 92.06 298 SER A N 1
ATOM 2364 C CA . SER A 1 298 ? 3.935 -18.321 9.618 1.00 92.06 298 SER A CA 1
ATOM 2365 C C . SER A 1 298 ? 5.097 -19.247 9.245 1.00 92.06 298 SER A C 1
ATOM 2367 O O . SER A 1 298 ? 6.212 -18.755 9.075 1.00 92.06 298 SER A O 1
ATOM 2369 N N . PHE A 1 299 ? 4.842 -20.538 8.996 1.00 93.69 299 PHE A N 1
ATOM 2370 C CA . PHE A 1 299 ? 5.857 -21.480 8.499 1.00 93.69 299 PHE A CA 1
ATOM 2371 C C . PHE A 1 299 ? 6.355 -21.105 7.096 1.00 93.69 299 PHE A C 1
ATOM 2373 O O . PHE A 1 299 ? 7.560 -21.089 6.848 1.00 93.69 299 PHE A O 1
ATOM 2380 N N . VAL A 1 300 ? 5.452 -20.676 6.205 1.00 92.62 300 VAL A N 1
ATOM 2381 C CA . VAL A 1 300 ? 5.821 -20.150 4.880 1.00 92.62 300 VAL A CA 1
ATOM 2382 C C . VAL A 1 300 ? 6.728 -18.920 5.002 1.00 92.62 300 VAL A C 1
ATOM 2384 O O . VAL A 1 300 ? 7.706 -18.797 4.267 1.00 92.62 300 VAL A O 1
ATOM 2387 N N . SER A 1 301 ? 6.441 -18.008 5.938 1.00 89.44 301 SER A N 1
ATOM 2388 C CA . SER A 1 301 ? 7.256 -16.804 6.151 1.00 89.44 301 SER A CA 1
ATOM 2389 C C . SER A 1 301 ? 8.677 -17.106 6.638 1.00 89.44 301 SER A C 1
ATOM 2391 O O . SER A 1 301 ? 9.598 -16.403 6.225 1.00 89.44 301 SER A O 1
ATOM 2393 N N . ILE A 1 302 ? 8.874 -18.152 7.449 1.00 90.19 302 ILE A N 1
ATOM 2394 C CA . ILE A 1 302 ? 10.214 -18.609 7.866 1.00 90.19 302 ILE A CA 1
ATOM 2395 C C . ILE A 1 302 ? 10.859 -19.594 6.875 1.00 90.19 302 ILE A C 1
ATOM 2397 O O . ILE A 1 302 ? 11.987 -20.024 7.096 1.00 90.19 302 ILE A O 1
ATOM 2401 N N . LYS A 1 303 ? 10.171 -19.915 5.770 1.00 87.94 303 LYS A N 1
ATOM 2402 C CA . LYS A 1 303 ? 10.592 -20.866 4.727 1.00 87.94 303 LYS A CA 1
ATOM 2403 C C . LYS A 1 303 ? 10.810 -22.304 5.216 1.00 87.94 303 LYS A C 1
ATOM 2405 O O . LYS A 1 303 ? 11.574 -23.044 4.602 1.00 87.94 303 LYS A O 1
ATOM 2410 N N . ASP A 1 304 ? 10.121 -22.707 6.277 1.00 91.62 304 ASP A N 1
ATOM 2411 C CA . ASP A 1 304 ? 10.061 -24.109 6.691 1.00 91.62 304 ASP A CA 1
ATOM 2412 C C . ASP A 1 304 ? 8.966 -24.818 5.881 1.00 91.62 304 ASP A C 1
ATOM 2414 O O . ASP A 1 304 ? 7.767 -24.699 6.153 1.00 91.62 304 ASP A O 1
ATOM 2418 N N . VAL A 1 305 ? 9.401 -25.484 4.811 1.00 92.31 305 VAL A N 1
ATOM 2419 C CA . VAL A 1 305 ? 8.525 -26.104 3.810 1.00 92.31 305 VAL A CA 1
ATOM 2420 C C . VAL A 1 305 ? 7.891 -27.385 4.344 1.00 92.31 305 VAL A C 1
ATOM 2422 O O . VAL A 1 305 ? 6.710 -27.619 4.091 1.00 92.31 305 VAL A O 1
ATOM 2425 N N . ASP A 1 306 ? 8.640 -28.190 5.098 1.00 92.62 306 ASP A N 1
ATOM 2426 C CA . ASP A 1 306 ? 8.193 -29.506 5.559 1.00 92.62 306 ASP A CA 1
ATOM 2427 C C . ASP A 1 306 ? 7.026 -29.366 6.545 1.00 92.62 306 ASP A C 1
ATOM 2429 O O . ASP A 1 306 ? 5.954 -29.945 6.333 1.00 92.62 306 ASP A O 1
ATOM 2433 N N . SER A 1 307 ? 7.177 -28.494 7.547 1.00 93.44 307 SER A N 1
ATOM 2434 C CA . SER A 1 307 ? 6.117 -28.197 8.519 1.00 93.44 307 SER A CA 1
ATOM 2435 C C . SER A 1 307 ? 4.886 -27.563 7.857 1.00 93.44 307 SER A C 1
ATOM 2437 O O . SER A 1 307 ? 3.742 -27.895 8.189 1.00 93.44 307 SER A O 1
ATOM 2439 N N . ALA A 1 308 ? 5.089 -26.659 6.887 1.00 93.94 308 ALA A N 1
ATOM 2440 C CA . ALA A 1 308 ? 3.991 -26.039 6.143 1.00 93.94 308 ALA A CA 1
ATOM 2441 C C . ALA A 1 308 ? 3.204 -27.067 5.311 1.00 93.94 308 ALA A C 1
ATOM 2443 O O . ALA A 1 308 ? 1.975 -26.985 5.231 1.00 93.94 308 ALA A O 1
ATOM 2444 N N . GLU A 1 309 ? 3.887 -28.040 4.706 1.00 93.56 309 GLU A N 1
ATOM 2445 C CA . GLU A 1 309 ? 3.269 -29.109 3.918 1.00 93.56 309 GLU A CA 1
ATOM 2446 C C . GLU A 1 309 ? 2.499 -30.111 4.769 1.00 93.56 309 GLU A C 1
ATOM 2448 O O . GLU A 1 309 ? 1.418 -30.549 4.366 1.00 93.56 309 GLU A O 1
ATOM 2453 N N . GLU A 1 310 ? 3.018 -30.465 5.941 1.00 94.44 310 GLU A N 1
ATOM 2454 C CA . GLU A 1 310 ? 2.321 -31.337 6.884 1.00 94.44 310 GLU A CA 1
ATOM 2455 C C . GLU A 1 310 ? 1.006 -30.699 7.352 1.00 94.44 310 GLU A C 1
ATOM 2457 O O . GLU A 1 310 ? -0.064 -31.306 7.228 1.00 94.44 310 GLU A O 1
ATOM 2462 N N . LEU A 1 311 ? 1.052 -29.429 7.767 1.00 93.50 311 LEU A N 1
ATOM 2463 C CA . LEU A 1 311 ? -0.141 -28.674 8.158 1.00 93.50 311 LEU A CA 1
ATOM 2464 C C . LEU A 1 311 ? -1.120 -28.472 7.002 1.00 93.50 311 LEU A C 1
ATOM 2466 O O . LEU A 1 311 ? -2.333 -28.521 7.205 1.00 93.50 311 LEU A O 1
ATOM 2470 N N . LEU A 1 312 ? -0.619 -28.268 5.783 1.00 93.50 312 LEU A N 1
ATOM 2471 C CA . LEU A 1 312 ? -1.458 -28.188 4.591 1.00 93.50 312 LEU A CA 1
ATOM 2472 C C . LEU A 1 312 ? -2.196 -29.509 4.343 1.00 93.50 312 LEU A C 1
ATOM 2474 O O . LEU A 1 312 ? -3.394 -29.483 4.055 1.00 93.50 312 LEU A O 1
ATOM 2478 N N . LYS A 1 313 ? -1.517 -30.656 4.453 1.00 93.56 313 LYS A N 1
ATOM 2479 C CA . LYS A 1 313 ? -2.139 -31.983 4.298 1.00 93.56 313 LYS A CA 1
ATOM 2480 C C . LYS A 1 313 ? -3.217 -32.210 5.356 1.00 93.56 313 LYS A C 1
ATOM 2482 O O . LYS A 1 313 ? -4.325 -32.619 5.006 1.00 93.56 313 LYS A O 1
ATOM 2487 N N . GLU A 1 314 ? -2.931 -31.879 6.613 1.00 93.31 314 GLU A N 1
ATOM 2488 C CA . GLU A 1 314 ? -3.900 -31.967 7.711 1.00 93.31 314 GLU A CA 1
ATOM 2489 C C . GLU A 1 314 ? -5.130 -31.076 7.457 1.00 93.31 314 GLU A C 1
ATOM 2491 O O . GLU A 1 314 ? -6.270 -31.548 7.501 1.00 93.31 314 GLU A O 1
ATOM 2496 N N . ALA A 1 315 ? -4.913 -29.806 7.095 1.00 92.00 315 ALA A N 1
ATOM 2497 C CA . ALA A 1 315 ? -5.983 -28.845 6.829 1.00 92.00 315 ALA A CA 1
ATOM 2498 C C . ALA A 1 315 ? -6.849 -29.232 5.618 1.00 92.00 315 ALA A C 1
ATOM 2500 O O . ALA A 1 315 ? -8.068 -29.025 5.639 1.00 92.00 315 ALA A O 1
ATOM 2501 N N . LYS A 1 316 ? -6.237 -29.804 4.568 1.00 91.00 316 LYS A N 1
ATOM 2502 C CA . LYS A 1 316 ? -6.940 -30.352 3.395 1.00 91.00 316 LYS A CA 1
ATOM 2503 C C . LYS A 1 316 ? -7.802 -31.556 3.780 1.00 91.00 316 LYS A C 1
ATOM 2505 O O . LYS A 1 316 ? -8.970 -31.597 3.399 1.00 91.00 316 LYS A O 1
ATOM 2510 N N . GLY A 1 317 ? -7.268 -32.486 4.579 1.00 89.94 317 GLY A N 1
ATOM 2511 C CA . GLY A 1 317 ? -8.002 -33.660 5.067 1.00 89.94 317 GLY A CA 1
ATOM 2512 C C . GLY A 1 317 ? -9.263 -33.291 5.855 1.00 89.94 317 GLY A C 1
ATOM 2513 O O . GLY A 1 317 ? -10.316 -33.896 5.657 1.00 89.94 317 GLY A O 1
ATOM 2514 N N . LYS A 1 318 ? -9.191 -32.231 6.672 1.00 89.75 318 LYS A N 1
ATOM 2515 C CA . LYS A 1 318 ? -10.338 -31.699 7.431 1.00 89.75 318 LYS A CA 1
ATOM 2516 C C . LYS A 1 318 ? -11.220 -30.708 6.649 1.00 89.75 318 LYS A C 1
ATOM 2518 O O . LYS A 1 318 ? -12.238 -30.263 7.169 1.00 89.75 318 LYS A O 1
ATOM 2523 N N . LYS A 1 319 ? -10.859 -30.334 5.411 1.00 87.31 319 LYS A N 1
ATOM 2524 C CA . LYS A 1 319 ? -11.523 -29.283 4.599 1.00 87.31 319 LYS A CA 1
ATOM 2525 C C . LYS A 1 319 ? -11.629 -27.919 5.306 1.00 87.31 319 LYS A C 1
ATOM 2527 O O . LYS A 1 319 ? -12.595 -27.172 5.111 1.00 87.31 319 LYS A O 1
ATOM 2532 N N . MET A 1 320 ? -10.627 -27.584 6.120 1.00 88.19 320 MET A N 1
ATOM 2533 C CA . MET A 1 320 ? -10.612 -26.374 6.954 1.00 88.19 320 MET A CA 1
ATOM 2534 C C . MET A 1 320 ? -9.838 -25.207 6.337 1.00 88.19 320 MET A C 1
ATOM 2536 O O . MET A 1 320 ? -9.900 -24.097 6.852 1.00 88.19 320 MET A O 1
ATOM 2540 N N . LEU A 1 321 ? -9.142 -25.403 5.217 1.00 87.25 321 LEU A N 1
ATOM 2541 C CA . LEU A 1 321 ? -8.417 -24.319 4.556 1.00 87.25 321 LEU A CA 1
ATOM 2542 C C . LEU A 1 321 ? -9.317 -23.578 3.557 1.00 87.25 321 LEU A C 1
ATOM 2544 O O . LEU A 1 321 ? -9.660 -24.134 2.512 1.00 87.25 321 LEU A O 1
ATOM 2548 N N . ARG A 1 322 ? -9.690 -22.330 3.877 1.00 85.31 322 ARG A N 1
ATOM 2549 C CA . ARG A 1 322 ? -10.568 -21.495 3.030 1.00 85.31 322 ARG A CA 1
ATOM 2550 C C . ARG A 1 322 ? -10.076 -20.074 2.756 1.00 85.31 322 ARG A C 1
ATOM 2552 O O . ARG A 1 322 ? -10.686 -19.390 1.940 1.00 85.31 322 ARG A O 1
ATOM 2559 N N . ASP A 1 323 ? -9.010 -19.619 3.408 1.00 85.06 323 ASP A N 1
ATOM 2560 C CA . ASP A 1 323 ? -8.520 -18.245 3.263 1.00 85.06 323 ASP A CA 1
ATOM 2561 C C . ASP A 1 323 ? -7.700 -18.057 1.962 1.00 85.06 323 ASP A C 1
ATOM 2563 O O . ASP A 1 323 ? -6.626 -18.656 1.824 1.00 85.06 323 ASP A O 1
ATOM 2567 N N . PRO A 1 324 ? -8.143 -17.193 1.019 1.00 86.44 324 PRO A N 1
ATOM 2568 C CA . PRO A 1 324 ? -7.393 -16.839 -0.190 1.00 86.44 324 PRO A CA 1
ATOM 2569 C C . PRO A 1 324 ? -5.962 -16.352 0.062 1.00 86.44 324 PRO A C 1
ATOM 2571 O O . PRO A 1 324 ? -5.081 -16.576 -0.773 1.00 86.44 324 PRO A O 1
ATOM 2574 N N . SER A 1 325 ? -5.718 -15.684 1.194 1.00 86.62 325 SER A N 1
ATOM 2575 C CA . SER A 1 325 ? -4.415 -15.094 1.516 1.00 86.62 325 SER A CA 1
ATOM 2576 C C . SER A 1 325 ? -3.328 -16.157 1.713 1.00 86.62 325 SER A C 1
ATOM 2578 O O . SER A 1 325 ? -2.184 -15.973 1.289 1.00 86.62 325 SER A O 1
ATOM 2580 N N . VAL A 1 326 ? -3.701 -17.305 2.281 1.00 90.50 326 VAL A N 1
ATOM 2581 C CA . VAL A 1 326 ? -2.800 -18.431 2.555 1.00 90.50 326 VAL A CA 1
ATOM 2582 C C . VAL A 1 326 ? -2.419 -19.128 1.261 1.00 90.50 326 VAL A C 1
ATOM 2584 O O . VAL A 1 326 ? -1.248 -19.436 1.054 1.00 90.50 326 VAL A O 1
ATOM 2587 N N . PHE A 1 327 ? -3.383 -19.320 0.356 1.00 90.88 327 PHE A N 1
ATOM 2588 C CA . PHE A 1 327 ? -3.112 -19.911 -0.952 1.00 90.88 327 PHE A CA 1
ATOM 2589 C C . PHE A 1 327 ? -2.121 -19.073 -1.754 1.00 90.88 327 PHE A C 1
ATOM 2591 O O . PHE A 1 327 ? -1.215 -19.639 -2.354 1.00 90.88 327 PHE A O 1
ATOM 2598 N N . LEU A 1 328 ? -2.227 -17.738 -1.716 1.00 90.75 328 LEU A N 1
ATOM 2599 C CA . LEU A 1 328 ? -1.242 -16.870 -2.363 1.00 90.75 328 LEU A CA 1
ATOM 2600 C C . LEU A 1 328 ? 0.165 -17.074 -1.781 1.00 90.75 328 LEU A C 1
ATOM 2602 O O . LEU A 1 328 ? 1.118 -17.196 -2.544 1.00 90.75 328 LEU A O 1
ATOM 2606 N N . LYS A 1 329 ? 0.305 -17.144 -0.451 1.00 91.06 329 LYS A N 1
ATOM 2607 C CA . LYS A 1 329 ? 1.605 -17.386 0.198 1.00 91.06 329 LYS A CA 1
ATOM 2608 C C . LYS A 1 329 ? 2.186 -18.754 -0.159 1.00 91.06 329 LYS A C 1
ATOM 2610 O O . LYS A 1 329 ? 3.356 -18.829 -0.518 1.00 91.06 329 LYS A O 1
ATOM 2615 N N . LEU A 1 330 ? 1.371 -19.808 -0.113 1.00 92.25 330 LEU A N 1
ATOM 2616 C CA . LEU A 1 330 ? 1.770 -21.162 -0.513 1.00 92.25 330 LEU A CA 1
ATOM 2617 C C . LEU A 1 330 ? 2.215 -21.208 -1.975 1.00 92.25 330 LEU A C 1
ATOM 2619 O O . LEU A 1 330 ? 3.257 -21.773 -2.288 1.00 92.25 330 LEU A O 1
ATOM 2623 N N . VAL A 1 331 ? 1.457 -20.570 -2.865 1.00 90.75 331 VAL A N 1
ATOM 2624 C CA . VAL A 1 331 ? 1.795 -20.463 -4.287 1.00 90.75 331 VAL A CA 1
ATOM 2625 C C . VAL A 1 331 ? 3.123 -19.736 -4.479 1.00 90.75 331 VAL A C 1
ATOM 2627 O O . VAL A 1 331 ? 3.968 -20.230 -5.213 1.00 90.75 331 VAL A O 1
ATOM 2630 N N . LEU A 1 332 ? 3.349 -18.604 -3.808 1.00 90.19 332 LEU A N 1
ATOM 2631 C CA . LEU A 1 332 ? 4.624 -17.882 -3.888 1.00 90.19 332 LEU A CA 1
ATOM 2632 C C . LEU A 1 332 ? 5.800 -18.723 -3.370 1.00 90.19 332 LEU A C 1
ATOM 2634 O O . LEU A 1 332 ? 6.851 -18.736 -4.003 1.00 90.19 332 LEU A O 1
ATOM 2638 N N . MET A 1 333 ? 5.609 -19.474 -2.282 1.00 91.25 333 MET A N 1
ATOM 2639 C CA . MET A 1 333 ? 6.611 -20.412 -1.770 1.00 91.25 333 MET A CA 1
ATOM 2640 C C . MET A 1 333 ? 6.928 -21.518 -2.785 1.00 91.25 333 MET A C 1
ATOM 2642 O O . MET A 1 333 ? 8.096 -21.762 -3.076 1.00 91.25 333 MET A O 1
ATOM 2646 N N . TYR A 1 334 ? 5.916 -22.175 -3.360 1.00 89.31 334 TYR A N 1
ATOM 2647 C CA . TYR A 1 334 ? 6.132 -23.231 -4.356 1.00 89.31 334 TYR A CA 1
ATOM 2648 C C . TYR A 1 334 ? 6.734 -22.718 -5.654 1.00 89.31 334 TYR A C 1
ATOM 2650 O O . TYR A 1 334 ? 7.556 -23.414 -6.252 1.00 89.31 334 TYR A O 1
ATOM 2658 N N . ILE A 1 335 ? 6.371 -21.499 -6.056 1.00 86.88 335 ILE A N 1
ATOM 2659 C CA . ILE A 1 335 ? 7.039 -20.789 -7.138 1.00 86.88 335 ILE A CA 1
ATOM 2660 C C . ILE A 1 335 ? 8.507 -20.654 -6.785 1.00 86.88 335 ILE A C 1
ATOM 2662 O O . ILE A 1 335 ? 9.304 -21.146 -7.559 1.00 86.88 335 ILE A O 1
ATOM 2666 N N . ASP A 1 336 ? 8.888 -20.085 -5.638 1.00 85.31 336 ASP A N 1
ATOM 2667 C CA . ASP A 1 336 ? 10.299 -19.904 -5.259 1.00 85.31 336 ASP A CA 1
ATOM 2668 C C . ASP A 1 336 ? 11.097 -21.224 -5.242 1.00 85.31 336 ASP A C 1
ATOM 2670 O O . ASP A 1 336 ? 12.271 -21.229 -5.610 1.00 85.31 336 ASP A O 1
ATOM 2674 N N . LEU A 1 337 ? 10.451 -22.341 -4.891 1.00 84.38 337 LEU A N 1
ATOM 2675 C CA . LEU A 1 337 ? 11.021 -23.697 -4.950 1.00 84.38 337 LEU A CA 1
ATOM 2676 C C . LEU A 1 337 ? 11.067 -24.302 -6.367 1.00 84.38 337 LEU A C 1
ATOM 2678 O O . LEU A 1 337 ? 11.689 -25.341 -6.569 1.00 84.38 337 LEU A O 1
ATOM 2682 N N . GLY A 1 338 ? 10.391 -23.694 -7.342 1.00 81.25 338 GLY A N 1
ATOM 2683 C CA . GLY A 1 338 ? 10.280 -24.176 -8.721 1.00 81.25 338 GLY A CA 1
ATOM 2684 C C . GLY A 1 338 ? 9.314 -25.351 -8.908 1.00 81.25 338 GLY A C 1
ATOM 2685 O O . GLY A 1 338 ? 9.357 -26.024 -9.936 1.00 81.25 338 GLY A O 1
ATOM 2686 N N . SER A 1 339 ? 8.434 -25.624 -7.938 1.00 85.25 339 SER A N 1
ATOM 2687 C CA . SER A 1 339 ? 7.528 -26.779 -7.974 1.00 85.25 339 SER A CA 1
ATOM 2688 C C . SER A 1 339 ? 6.193 -26.440 -8.644 1.00 85.25 339 SER A C 1
ATOM 2690 O O . SER A 1 339 ? 5.285 -25.858 -8.041 1.00 85.25 339 SER A O 1
ATOM 2692 N N . LEU A 1 340 ? 6.058 -26.829 -9.915 1.00 81.31 340 LEU A N 1
ATOM 2693 C CA . LEU A 1 340 ? 4.828 -26.619 -10.680 1.00 81.31 340 LEU A CA 1
ATOM 2694 C C . LEU A 1 340 ? 3.669 -27.491 -10.187 1.00 81.31 340 LEU A C 1
ATOM 2696 O O . LEU A 1 340 ? 2.564 -26.986 -10.002 1.00 81.31 340 LEU A O 1
ATOM 2700 N N . GLU A 1 341 ? 3.921 -28.779 -9.966 1.00 84.19 341 GLU A N 1
ATOM 2701 C CA . GLU A 1 341 ? 2.895 -29.749 -9.562 1.00 84.19 341 GLU A CA 1
ATOM 2702 C C . GLU A 1 341 ? 2.184 -29.283 -8.288 1.00 84.19 341 GLU A C 1
ATOM 2704 O O . GLU A 1 341 ? 0.974 -29.066 -8.299 1.00 84.19 341 GLU A O 1
ATOM 2709 N N . LYS A 1 342 ? 2.955 -28.939 -7.248 1.00 88.38 342 LYS A N 1
ATOM 2710 C CA . LYS A 1 342 ? 2.413 -28.419 -5.985 1.00 88.38 342 LYS A CA 1
ATOM 2711 C C . LYS A 1 342 ? 1.652 -27.101 -6.167 1.00 88.38 342 LYS A C 1
ATOM 2713 O O . LYS A 1 342 ? 0.634 -26.879 -5.513 1.00 88.38 342 LYS A O 1
ATOM 2718 N N . THR A 1 343 ? 2.092 -26.232 -7.081 1.00 87.69 343 THR A N 1
ATOM 2719 C CA . THR A 1 343 ? 1.373 -24.986 -7.400 1.00 87.69 343 THR A CA 1
ATOM 2720 C C . THR A 1 343 ? -0.003 -25.273 -8.019 1.00 87.69 343 THR A C 1
ATOM 2722 O O . THR A 1 343 ? -0.998 -24.657 -7.626 1.00 87.69 343 THR A O 1
ATOM 2725 N N . LEU A 1 344 ? -0.088 -26.224 -8.954 1.00 85.00 344 LEU A N 1
ATOM 2726 C CA . LEU A 1 344 ? -1.348 -26.637 -9.583 1.00 85.00 344 LEU A CA 1
ATOM 2727 C C . LEU A 1 344 ? -2.254 -27.418 -8.621 1.00 85.00 344 LEU A C 1
ATOM 2729 O O . LEU A 1 344 ? -3.476 -27.259 -8.679 1.00 85.00 344 LEU A O 1
ATOM 2733 N N . ASP A 1 345 ? -1.685 -28.181 -7.688 1.00 88.81 345 ASP A N 1
ATOM 2734 C CA . ASP A 1 345 ? -2.434 -28.872 -6.631 1.00 88.81 345 ASP A CA 1
ATOM 2735 C C . ASP A 1 345 ? -3.150 -27.888 -5.698 1.00 88.81 345 ASP A C 1
ATOM 2737 O O . ASP A 1 345 ? -4.265 -28.150 -5.238 1.00 88.81 345 ASP A O 1
ATOM 2741 N N . ILE A 1 346 ? -2.535 -26.736 -5.404 1.00 90.50 346 ILE A N 1
ATOM 2742 C CA . ILE A 1 346 ? -3.196 -25.663 -4.646 1.00 90.50 346 ILE A CA 1
ATOM 2743 C C . ILE A 1 346 ? -4.374 -25.093 -5.434 1.00 90.50 346 ILE A C 1
ATOM 2745 O O . ILE A 1 346 ? -5.465 -24.948 -4.884 1.00 90.50 346 ILE A O 1
ATOM 2749 N N . VAL A 1 347 ? -4.183 -24.803 -6.722 1.00 88.19 347 VAL A N 1
ATOM 2750 C CA . VAL A 1 347 ? -5.243 -24.263 -7.586 1.00 88.19 347 VAL A CA 1
ATOM 2751 C C . VAL A 1 347 ? -6.415 -25.239 -7.716 1.00 88.19 347 VAL A C 1
ATOM 2753 O O . VAL A 1 347 ? -7.574 -24.822 -7.643 1.00 88.19 347 VAL A O 1
ATOM 2756 N N . SER A 1 348 ? -6.124 -26.528 -7.878 1.00 88.69 348 SER A N 1
ATOM 2757 C CA . SER A 1 348 ? -7.135 -27.585 -7.966 1.00 88.69 348 SER A CA 1
ATOM 2758 C C . SER A 1 348 ? -7.931 -27.680 -6.665 1.00 88.69 348 SER A C 1
ATOM 2760 O O . SER A 1 348 ? -9.159 -27.617 -6.691 1.00 88.69 348 SER A O 1
ATOM 2762 N N . TYR A 1 349 ? -7.245 -27.669 -5.518 1.00 89.81 349 TYR A N 1
ATOM 2763 C CA . TYR A 1 349 ? -7.895 -27.656 -4.206 1.00 89.81 349 TYR A CA 1
ATOM 2764 C C . TYR A 1 349 ? -8.776 -26.412 -3.981 1.00 89.81 349 TYR A C 1
ATOM 2766 O O . TYR A 1 349 ? -9.882 -26.521 -3.451 1.00 89.81 349 TYR A O 1
ATOM 27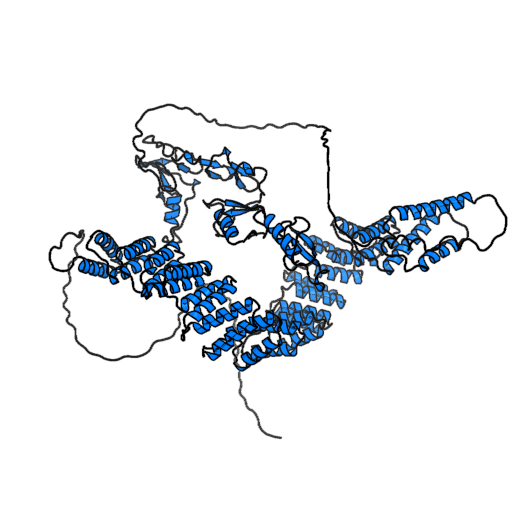74 N N . MET A 1 350 ? -8.342 -25.221 -4.418 1.00 90.62 350 MET A N 1
ATOM 2775 C CA . MET A 1 350 ? -9.182 -24.015 -4.344 1.00 90.62 350 MET A CA 1
ATOM 2776 C C . MET A 1 350 ? -10.505 -24.207 -5.098 1.00 90.62 350 MET A C 1
ATOM 2778 O O . MET A 1 350 ? -11.559 -23.829 -4.589 1.00 90.62 350 MET A O 1
ATOM 2782 N N . LYS A 1 351 ? -10.474 -24.843 -6.274 1.00 85.56 351 LYS A N 1
ATOM 2783 C CA . LYS A 1 351 ? -11.679 -25.121 -7.072 1.00 85.56 351 LYS A CA 1
ATOM 2784 C C . LYS A 1 351 ? -12.578 -26.167 -6.433 1.00 85.56 351 LYS A C 1
ATOM 2786 O O . LYS A 1 351 ? -13.788 -25.959 -6.400 1.00 85.56 351 LYS A O 1
ATOM 2791 N N . GLU A 1 352 ? -12.008 -27.237 -5.882 1.00 88.12 352 GLU A N 1
ATOM 2792 C CA . GLU A 1 352 ? -12.756 -28.253 -5.126 1.00 88.12 352 GLU A CA 1
ATOM 2793 C C . GLU A 1 352 ? -13.528 -27.637 -3.952 1.00 88.12 352 GLU A C 1
ATOM 2795 O O . GLU A 1 352 ? -14.655 -28.034 -3.663 1.00 88.12 352 GLU A O 1
ATOM 2800 N N . MET A 1 353 ? -12.949 -26.626 -3.298 1.00 87.62 353 MET A N 1
ATOM 2801 C CA . MET A 1 353 ? -13.591 -25.880 -2.212 1.00 87.62 353 MET A CA 1
ATOM 2802 C C . MET A 1 353 ? -14.512 -24.745 -2.700 1.00 87.62 353 MET A C 1
ATOM 2804 O O . MET A 1 353 ? -15.021 -23.976 -1.882 1.00 87.62 353 MET A O 1
ATOM 2808 N N . ASN A 1 354 ? -14.747 -24.632 -4.013 1.00 85.81 354 ASN A N 1
ATOM 2809 C CA . ASN A 1 354 ? -15.521 -23.568 -4.663 1.00 85.81 354 ASN A CA 1
ATOM 2810 C C . ASN A 1 354 ? -14.990 -22.146 -4.369 1.00 85.81 354 ASN A C 1
ATOM 2812 O O . ASN A 1 354 ? -15.744 -21.177 -4.257 1.00 85.81 354 ASN A O 1
ATOM 2816 N N . ILE A 1 355 ? -13.670 -22.018 -4.230 1.00 87.94 355 ILE A N 1
ATOM 2817 C CA . ILE A 1 355 ? -12.959 -20.757 -4.017 1.00 87.94 355 ILE A CA 1
ATOM 2818 C C . ILE A 1 355 ? -12.416 -20.286 -5.363 1.00 87.94 355 ILE A C 1
ATOM 2820 O O . ILE A 1 355 ? -11.624 -20.963 -6.019 1.00 87.94 355 ILE A O 1
ATOM 2824 N N . LYS A 1 356 ? -12.828 -19.088 -5.787 1.00 85.00 356 LYS A N 1
ATOM 2825 C CA . LYS A 1 356 ? -12.344 -18.499 -7.038 1.00 85.00 356 LYS A CA 1
ATOM 2826 C C . LYS A 1 356 ? -10.865 -18.140 -6.916 1.00 85.00 356 LYS A C 1
ATOM 2828 O O . LYS A 1 356 ? -10.468 -17.416 -6.004 1.00 85.00 356 LYS A O 1
ATOM 2833 N N . VAL A 1 357 ? -10.067 -18.593 -7.879 1.00 87.19 357 VAL A N 1
ATOM 2834 C CA . VAL A 1 357 ? -8.682 -18.141 -8.044 1.00 87.19 357 VAL A CA 1
ATOM 2835 C C . VAL A 1 357 ? -8.720 -16.672 -8.447 1.00 87.19 357 VAL A C 1
ATOM 2837 O O . VAL A 1 357 ? -9.279 -16.322 -9.486 1.00 87.19 357 VAL A O 1
ATOM 2840 N N . SER A 1 358 ? -8.169 -15.804 -7.602 1.00 86.06 358 SER A N 1
ATOM 2841 C CA . SER A 1 358 ? -8.098 -14.375 -7.897 1.00 86.06 358 SER A CA 1
ATOM 2842 C C . SER A 1 358 ? -7.078 -14.096 -9.003 1.00 86.06 358 SER A C 1
ATOM 2844 O O . SER A 1 358 ? -6.099 -14.831 -9.158 1.00 86.06 358 SER A O 1
ATOM 2846 N N . ASP A 1 359 ? -7.264 -12.993 -9.735 1.00 84.44 359 ASP A N 1
ATOM 2847 C CA . ASP A 1 359 ? -6.281 -12.549 -10.733 1.00 84.44 359 ASP A CA 1
ATOM 2848 C C . ASP A 1 359 ? -4.900 -12.314 -10.103 1.00 84.44 359 ASP A C 1
ATOM 2850 O O . ASP A 1 359 ? -3.891 -12.565 -10.741 1.00 84.44 359 ASP A O 1
ATOM 2854 N N . CYS A 1 360 ? -4.826 -11.923 -8.825 1.00 85.00 360 CYS A N 1
ATOM 2855 C CA . CYS A 1 360 ? -3.554 -11.784 -8.116 1.00 85.00 360 CYS A CA 1
ATOM 2856 C C . CYS A 1 360 ? -2.793 -13.115 -8.007 1.00 85.00 360 CYS A C 1
ATOM 2858 O O . CYS A 1 360 ? -1.593 -13.142 -8.271 1.00 85.00 360 CYS A O 1
ATOM 2860 N N . ILE A 1 361 ? -3.474 -14.211 -7.647 1.00 86.12 361 ILE A N 1
ATOM 2861 C CA . ILE A 1 361 ? -2.857 -15.546 -7.567 1.00 86.12 361 ILE A CA 1
ATOM 2862 C C . ILE A 1 361 ? -2.464 -16.014 -8.969 1.00 86.12 361 ILE A C 1
ATOM 2864 O O . ILE A 1 361 ? -1.337 -16.457 -9.173 1.00 86.12 361 ILE A O 1
ATOM 2868 N N . PHE A 1 362 ? -3.350 -15.849 -9.953 1.00 87.62 362 PHE A N 1
ATOM 2869 C CA . PHE A 1 362 ? -3.059 -16.198 -11.344 1.00 87.62 362 PHE A CA 1
ATOM 2870 C C . PHE A 1 362 ? -1.832 -15.423 -11.866 1.00 87.62 362 PHE A C 1
ATOM 2872 O O . PHE A 1 362 ? -0.852 -16.013 -12.328 1.00 87.62 362 PHE A O 1
ATOM 2879 N N . CYS A 1 363 ? -1.827 -14.102 -11.715 1.00 87.94 363 CYS A N 1
ATOM 2880 C CA . CYS A 1 363 ? -0.726 -13.237 -12.114 1.00 87.94 363 CYS A CA 1
ATOM 2881 C C . CYS A 1 363 ? 0.588 -13.610 -11.413 1.00 87.94 363 CYS A C 1
ATOM 2883 O O . CYS A 1 363 ? 1.639 -13.608 -12.060 1.00 87.94 363 CYS A O 1
ATOM 2885 N N . ALA A 1 364 ? 0.540 -13.939 -10.116 1.00 88.19 364 ALA A N 1
ATOM 2886 C CA . ALA A 1 364 ? 1.705 -14.371 -9.348 1.00 88.19 364 ALA A CA 1
ATOM 2887 C C . ALA A 1 364 ? 2.313 -15.653 -9.926 1.00 88.19 364 ALA A C 1
ATOM 2889 O O . ALA A 1 364 ? 3.522 -15.693 -10.142 1.00 88.19 364 ALA A O 1
ATOM 2890 N N . ILE A 1 365 ? 1.482 -16.643 -10.264 1.00 87.94 365 ILE A N 1
ATOM 2891 C CA . ILE A 1 365 ? 1.912 -17.898 -10.895 1.00 87.94 365 ILE A CA 1
ATOM 2892 C C . ILE A 1 365 ? 2.614 -17.629 -12.229 1.00 87.94 365 ILE A C 1
ATOM 2894 O O . ILE A 1 365 ? 3.758 -18.043 -12.426 1.00 87.94 365 ILE A O 1
ATOM 2898 N N . VAL A 1 366 ? 1.969 -16.885 -13.133 1.00 87.56 366 VAL A N 1
ATOM 2899 C CA . VAL A 1 366 ? 2.515 -16.619 -14.478 1.00 87.56 366 VAL A CA 1
ATOM 2900 C C . VAL A 1 366 ? 3.828 -15.832 -14.403 1.00 87.56 366 VAL A C 1
ATOM 2902 O O . VAL A 1 366 ? 4.807 -16.184 -15.067 1.00 87.56 366 VAL A O 1
ATOM 2905 N N . ASN A 1 367 ? 3.890 -14.784 -13.576 1.00 85.31 367 ASN A N 1
ATOM 2906 C CA . ASN A 1 367 ? 5.107 -13.983 -13.412 1.00 85.31 367 ASN A CA 1
ATOM 2907 C C . ASN A 1 367 ? 6.223 -14.749 -12.700 1.00 85.31 367 ASN A C 1
ATOM 2909 O O . ASN A 1 367 ? 7.388 -14.609 -13.076 1.00 85.31 367 ASN A O 1
ATOM 2913 N N . GLY A 1 368 ? 5.871 -15.548 -11.693 1.00 82.88 368 GLY A N 1
ATOM 2914 C CA . GLY A 1 368 ? 6.786 -16.386 -10.931 1.00 82.88 368 GLY A CA 1
ATOM 2915 C C . GLY A 1 368 ? 7.586 -17.313 -11.835 1.00 82.88 368 GLY A C 1
ATOM 2916 O O . GLY A 1 368 ? 8.808 -17.183 -11.940 1.00 82.88 368 GLY A O 1
ATOM 2917 N N . PHE A 1 369 ? 6.887 -18.155 -12.597 1.00 82.31 369 PHE A N 1
ATOM 2918 C CA . PHE A 1 369 ? 7.528 -19.073 -13.541 1.00 82.31 369 PHE A CA 1
ATOM 2919 C C . PHE A 1 369 ? 8.205 -18.350 -14.716 1.00 82.31 369 PHE A C 1
ATOM 2921 O O . PHE A 1 369 ? 9.237 -18.802 -15.207 1.00 82.31 369 PHE A O 1
ATOM 2928 N N . SER A 1 370 ? 7.725 -17.167 -15.126 1.00 82.06 370 SER A N 1
ATOM 2929 C CA . SER A 1 370 ? 8.412 -16.378 -16.161 1.00 82.06 370 SER A CA 1
ATOM 2930 C C . SER A 1 370 ? 9.798 -15.872 -15.726 1.00 82.06 370 SER A C 1
ATOM 2932 O O . SER A 1 370 ? 10.629 -15.579 -16.599 1.00 82.06 370 SER A O 1
ATOM 2934 N N . ARG A 1 371 ? 10.048 -15.700 -14.419 1.00 73.62 371 ARG A N 1
ATOM 2935 C CA . ARG A 1 371 ? 11.328 -15.206 -13.877 1.00 73.62 371 ARG A CA 1
ATOM 2936 C C . ARG A 1 371 ? 12.368 -16.313 -13.717 1.00 73.62 371 ARG A C 1
ATOM 2938 O O . ARG A 1 371 ? 13.555 -16.021 -13.832 1.00 73.62 371 ARG A O 1
ATOM 2945 N N . GLN A 1 372 ? 11.951 -17.567 -13.551 1.00 68.31 372 GLN A N 1
ATOM 2946 C CA . GLN A 1 372 ? 12.832 -18.723 -13.319 1.00 68.31 372 GLN A CA 1
ATOM 2947 C C . GLN A 1 372 ? 13.517 -19.274 -14.583 1.00 68.31 372 GLN A C 1
ATOM 2949 O O . GLN A 1 372 ? 13.894 -20.433 -14.645 1.00 68.31 372 GLN A O 1
ATOM 2954 N N . LYS A 1 373 ? 13.731 -18.411 -15.588 1.00 61.59 373 LYS A N 1
ATOM 2955 C CA . LYS A 1 373 ? 14.386 -18.685 -16.888 1.00 61.59 373 LYS A CA 1
ATOM 2956 C C . LYS A 1 373 ? 13.658 -19.648 -17.839 1.00 61.59 373 LYS A C 1
ATOM 2958 O O . LYS A 1 373 ? 14.148 -19.857 -18.943 1.00 61.59 373 LYS A O 1
ATOM 2963 N N . GLU A 1 374 ? 12.454 -20.089 -17.491 1.00 70.12 374 GLU A N 1
ATOM 2964 C CA . GLU A 1 374 ? 11.650 -21.067 -18.235 1.00 70.12 374 GLU A CA 1
ATOM 2965 C C . GLU A 1 374 ? 10.345 -20.431 -18.788 1.00 70.12 374 GLU A C 1
ATOM 2967 O O . GLU A 1 374 ? 9.236 -20.774 -18.372 1.00 70.12 374 GLU A O 1
ATOM 2972 N N . PRO A 1 375 ? 10.403 -19.456 -19.723 1.00 77.44 375 PRO A N 1
ATOM 2973 C CA . PRO A 1 375 ? 9.201 -18.768 -20.205 1.00 77.44 375 PRO A CA 1
ATOM 2974 C C . PRO A 1 375 ? 8.245 -19.705 -20.968 1.00 77.44 375 PRO A C 1
ATOM 2976 O O . PRO A 1 375 ? 7.051 -19.429 -21.045 1.00 77.44 375 PRO A O 1
ATOM 2979 N N . ALA A 1 376 ? 8.737 -20.833 -21.492 1.00 78.81 376 ALA A N 1
ATOM 2980 C CA . ALA A 1 376 ? 7.898 -21.872 -22.087 1.00 78.81 376 ALA A CA 1
ATOM 2981 C C . ALA A 1 376 ? 6.970 -22.530 -21.050 1.00 78.81 376 ALA A C 1
ATOM 2983 O O . ALA A 1 376 ? 5.800 -22.779 -21.339 1.00 78.81 376 ALA A O 1
ATOM 2984 N N . PHE A 1 377 ? 7.453 -22.737 -19.822 1.00 78.12 377 PHE A N 1
ATOM 2985 C CA . PHE A 1 377 ? 6.636 -23.276 -18.739 1.00 78.12 377 PHE A CA 1
ATOM 2986 C C . PHE A 1 377 ? 5.552 -22.284 -18.321 1.00 78.12 377 PHE A C 1
ATOM 2988 O O . PHE A 1 377 ? 4.395 -22.670 -18.215 1.00 78.12 377 PHE A O 1
ATOM 2995 N N . ALA A 1 378 ? 5.870 -20.992 -18.192 1.00 85.00 378 ALA A N 1
ATOM 2996 C CA . ALA A 1 378 ? 4.870 -19.970 -17.864 1.00 85.00 378 ALA A CA 1
ATOM 2997 C C . ALA A 1 378 ? 3.705 -19.906 -18.878 1.00 85.00 378 ALA A C 1
ATOM 2999 O O . ALA A 1 378 ? 2.562 -19.670 -18.486 1.00 85.00 378 ALA A O 1
ATOM 3000 N N . ALA A 1 379 ? 3.976 -20.154 -20.166 1.00 86.56 379 ALA A N 1
ATOM 3001 C CA . ALA A 1 379 ? 2.946 -20.270 -21.200 1.00 86.56 379 ALA A CA 1
ATOM 3002 C C . ALA A 1 379 ? 2.036 -21.491 -20.981 1.00 86.56 379 ALA A C 1
ATOM 3004 O O . ALA A 1 379 ? 0.815 -21.349 -20.994 1.00 86.56 379 ALA A O 1
ATOM 3005 N N . LYS A 1 380 ? 2.620 -22.667 -20.708 1.00 84.00 380 LYS A N 1
ATOM 3006 C CA . LYS A 1 380 ? 1.858 -23.886 -20.395 1.00 84.00 380 LYS A CA 1
ATOM 3007 C C . LYS A 1 380 ? 0.964 -23.687 -19.171 1.00 84.00 380 LYS A C 1
ATOM 3009 O O . LYS A 1 380 ? -0.218 -23.994 -19.220 1.00 84.00 380 LYS A O 1
ATOM 3014 N N . VAL A 1 381 ? 1.503 -23.097 -18.106 1.00 85.19 381 VAL A N 1
ATOM 3015 C CA . VAL A 1 381 ? 0.744 -22.840 -16.876 1.00 85.19 381 VAL A CA 1
ATOM 3016 C C . VAL A 1 381 ? -0.426 -21.896 -17.117 1.00 85.19 381 VAL A C 1
ATOM 3018 O O . VAL A 1 381 ? -1.512 -22.117 -16.592 1.00 85.19 381 VAL A O 1
ATOM 3021 N N . TYR A 1 382 ? -0.238 -20.853 -17.926 1.00 89.69 382 TYR A N 1
ATOM 3022 C CA . TYR A 1 382 ? -1.346 -19.986 -18.312 1.00 89.69 382 TYR A CA 1
ATOM 3023 C C . TYR A 1 382 ? -2.453 -20.767 -19.035 1.00 89.69 382 TYR A C 1
ATOM 3025 O O . TYR A 1 382 ? -3.622 -20.627 -18.680 1.00 89.69 382 TYR A O 1
ATOM 3033 N N . GLU A 1 383 ? -2.092 -21.604 -20.010 1.00 88.62 383 GLU A N 1
ATOM 3034 C CA . GLU A 1 383 ? -3.041 -22.431 -20.766 1.00 88.62 383 GLU A CA 1
ATOM 3035 C C . GLU A 1 383 ? -3.790 -23.412 -19.852 1.00 88.62 383 GLU A C 1
ATOM 3037 O O . GLU A 1 383 ? -5.021 -23.479 -19.906 1.00 88.62 383 GLU A O 1
ATOM 3042 N N . ASP A 1 384 ? -3.072 -24.085 -18.951 1.00 84.94 384 ASP A N 1
ATOM 3043 C CA . ASP A 1 384 ? -3.651 -24.997 -17.967 1.00 84.94 384 ASP A CA 1
ATOM 3044 C C . ASP A 1 384 ? -4.636 -24.248 -17.057 1.00 84.94 384 ASP A C 1
ATOM 3046 O O . ASP A 1 384 ? -5.780 -24.672 -16.917 1.00 84.94 384 ASP A O 1
ATOM 3050 N N . LEU A 1 385 ? -4.272 -23.083 -16.509 1.00 87.31 385 LEU A N 1
ATOM 3051 C CA . LEU A 1 385 ? -5.160 -22.302 -15.638 1.00 87.31 385 LEU A CA 1
ATOM 3052 C C . LEU A 1 385 ? -6.429 -21.819 -16.356 1.00 87.31 385 LEU A C 1
ATOM 3054 O O . LEU A 1 385 ? -7.516 -21.878 -15.769 1.00 87.31 385 LEU A O 1
ATOM 3058 N N . VAL A 1 386 ? -6.317 -21.389 -17.617 1.00 89.31 386 VAL A N 1
ATOM 3059 C CA . VAL A 1 386 ? -7.468 -20.984 -18.445 1.00 89.31 386 VAL A CA 1
ATOM 3060 C C . VAL A 1 386 ? -8.372 -22.176 -18.757 1.00 89.31 386 VAL A C 1
ATOM 3062 O O . VAL A 1 386 ? -9.585 -22.068 -18.575 1.00 89.31 386 VAL A O 1
ATOM 3065 N N . SER A 1 387 ? -7.809 -23.323 -19.160 1.00 85.56 387 SER A N 1
ATOM 3066 C CA . SER A 1 387 ? -8.578 -24.552 -19.457 1.00 85.56 387 SER A CA 1
ATOM 3067 C C . SER A 1 387 ? -9.422 -25.018 -18.269 1.00 85.56 387 SER A C 1
ATOM 3069 O O . SER A 1 387 ? -10.491 -25.604 -18.404 1.00 85.56 387 SER A O 1
ATOM 3071 N N . GLN A 1 388 ? -8.941 -24.685 -17.083 1.00 80.12 388 GLN A N 1
ATOM 3072 C CA . GLN A 1 388 ? -9.464 -25.101 -15.803 1.00 80.12 388 GLN A CA 1
ATOM 3073 C C . GLN A 1 388 ? -10.442 -24.030 -15.249 1.00 80.12 388 GLN A C 1
ATOM 3075 O O . GLN A 1 388 ? -10.876 -24.128 -14.102 1.00 80.12 388 GLN A O 1
ATOM 3080 N N . GLY A 1 389 ? -10.779 -22.996 -16.034 1.00 81.00 389 GLY A N 1
ATOM 3081 C CA . GLY A 1 389 ? -11.824 -22.004 -15.750 1.00 81.00 389 GLY A CA 1
ATOM 3082 C C . GLY A 1 389 ? -11.363 -20.717 -15.054 1.00 81.00 389 GLY A C 1
ATOM 3083 O O . GLY A 1 389 ? -12.206 -19.909 -14.660 1.00 81.00 389 GLY A O 1
ATOM 3084 N N . CYS A 1 390 ? -10.056 -20.496 -14.873 1.00 84.88 390 CYS A N 1
ATOM 3085 C CA . CYS A 1 390 ? -9.553 -19.247 -14.293 1.00 84.88 390 CYS A CA 1
ATOM 3086 C C . CYS A 1 390 ? -9.655 -18.104 -15.312 1.00 84.88 390 CYS A C 1
ATOM 3088 O O . CYS A 1 390 ? -9.234 -18.245 -16.459 1.00 84.88 390 CYS A O 1
ATOM 3090 N N . VAL A 1 391 ? -10.172 -16.948 -14.888 1.00 85.06 391 VAL A N 1
ATOM 3091 C CA . VAL A 1 391 ? -10.317 -15.773 -15.759 1.00 85.06 391 VAL A CA 1
ATOM 3092 C C . VAL A 1 391 ? -9.109 -14.849 -15.574 1.00 85.06 391 VAL A C 1
ATOM 3094 O O . VAL A 1 391 ? -8.918 -14.345 -14.466 1.00 85.06 391 VAL A O 1
ATOM 3097 N N . PRO A 1 392 ? -8.303 -14.597 -16.622 1.00 87.94 392 PRO A N 1
ATOM 3098 C CA . PRO A 1 392 ? -7.215 -13.627 -16.550 1.00 87.94 392 PRO A CA 1
ATOM 3099 C C . PRO A 1 392 ? -7.752 -12.193 -16.449 1.00 87.94 392 PRO A C 1
ATOM 3101 O O . PRO A 1 392 ? -8.713 -11.830 -17.133 1.00 87.94 392 PRO A O 1
ATOM 3104 N N . GLY A 1 393 ? -7.105 -11.368 -15.633 1.00 87.50 393 GLY A N 1
ATOM 3105 C CA . GLY A 1 393 ? -7.283 -9.920 -15.582 1.00 87.50 393 GLY A CA 1
ATOM 3106 C C . GLY A 1 393 ? -6.218 -9.163 -16.379 1.00 87.50 393 GLY A C 1
ATOM 3107 O O . GLY A 1 393 ? -5.365 -9.744 -17.056 1.00 87.50 393 GLY A O 1
ATOM 3108 N N . GLN A 1 394 ? -6.265 -7.831 -16.299 1.00 86.44 394 GLN A N 1
ATOM 3109 C CA . GLN A 1 394 ? -5.428 -6.930 -17.101 1.00 86.44 394 GLN A CA 1
ATOM 3110 C C . GLN A 1 394 ? -3.920 -7.198 -16.951 1.00 86.44 394 GLN A C 1
ATOM 3112 O O . GLN A 1 394 ? -3.188 -7.179 -17.945 1.00 86.44 394 GLN A O 1
ATOM 3117 N N . VAL A 1 395 ? -3.447 -7.432 -15.721 1.00 85.62 395 VAL A N 1
ATOM 3118 C CA . VAL A 1 395 ? -2.017 -7.651 -15.449 1.00 85.62 395 VAL A CA 1
ATOM 3119 C C . VAL A 1 395 ? -1.585 -9.025 -15.956 1.00 85.62 395 VAL A C 1
ATOM 3121 O O . VAL A 1 395 ? -0.556 -9.126 -16.618 1.00 85.62 395 VAL A O 1
ATOM 3124 N N . THR A 1 396 ? -2.404 -10.060 -15.749 1.00 88.31 396 THR A N 1
ATOM 3125 C CA . THR A 1 396 ? -2.139 -11.415 -16.255 1.00 88.31 396 THR A CA 1
ATOM 3126 C C . THR A 1 396 ? -2.054 -11.446 -17.783 1.00 88.31 396 THR A C 1
ATOM 3128 O O . THR A 1 396 ? -1.133 -12.059 -18.326 1.00 88.31 396 THR A O 1
ATOM 3131 N N . TYR A 1 397 ? -2.939 -10.728 -18.488 1.00 91.38 397 TYR A N 1
ATOM 3132 C CA . TYR A 1 397 ? -2.843 -10.570 -19.944 1.00 91.38 397 TYR A CA 1
ATOM 3133 C C . TYR A 1 397 ? -1.529 -9.907 -20.367 1.00 91.38 397 TYR A C 1
ATOM 3135 O O . TYR A 1 397 ? -0.828 -10.421 -21.237 1.00 91.38 397 TYR A O 1
ATOM 3143 N N . ALA A 1 398 ? -1.148 -8.797 -19.735 1.00 89.19 398 ALA A N 1
ATOM 3144 C CA . ALA A 1 398 ? 0.116 -8.130 -20.046 1.00 89.19 398 ALA A CA 1
ATOM 3145 C C . ALA A 1 398 ? 1.332 -9.045 -19.796 1.00 89.19 398 ALA A C 1
ATOM 3147 O O . ALA A 1 398 ? 2.243 -9.111 -20.627 1.00 89.19 398 ALA A O 1
ATOM 3148 N N . SER A 1 399 ? 1.321 -9.793 -18.691 1.00 88.75 399 SER A N 1
ATOM 3149 C CA . SER A 1 399 ? 2.359 -10.762 -18.335 1.00 88.75 399 SER A CA 1
ATOM 3150 C C . SER A 1 399 ? 2.489 -11.878 -19.367 1.00 88.75 399 SER A C 1
ATOM 3152 O O . SER A 1 399 ? 3.590 -12.116 -19.869 1.00 88.75 399 SER A O 1
ATOM 3154 N N . VAL A 1 400 ? 1.387 -12.537 -19.737 1.00 91.31 400 VAL A N 1
ATOM 3155 C CA . VAL A 1 400 ? 1.440 -13.654 -20.690 1.00 91.31 400 VAL A CA 1
ATOM 3156 C C . VAL A 1 400 ? 1.805 -13.187 -22.106 1.00 91.31 400 VAL A C 1
ATOM 3158 O O . VAL A 1 400 ? 2.527 -13.885 -22.812 1.00 91.31 400 VAL A O 1
ATOM 3161 N N . LEU A 1 401 ? 1.410 -11.975 -22.517 1.00 92.44 401 LEU A N 1
ATOM 3162 C CA . LEU A 1 401 ? 1.828 -11.396 -23.801 1.00 92.44 401 LEU A CA 1
ATOM 3163 C C . LEU A 1 401 ? 3.347 -11.213 -23.874 1.00 92.44 401 LEU A C 1
ATOM 3165 O O . LEU A 1 401 ? 3.969 -11.536 -24.890 1.00 92.44 401 LEU A O 1
ATOM 3169 N N . ASN A 1 402 ? 3.966 -10.747 -22.787 1.00 88.88 402 ASN A N 1
ATOM 3170 C CA . ASN A 1 402 ? 5.421 -10.674 -22.693 1.00 88.88 402 ASN A CA 1
ATOM 3171 C C . ASN A 1 402 ? 6.062 -12.076 -22.740 1.00 88.88 402 ASN A C 1
ATOM 3173 O O . ASN A 1 402 ? 7.071 -12.270 -23.423 1.00 88.88 402 ASN A O 1
ATOM 3177 N N . VAL A 1 403 ? 5.459 -13.071 -22.080 1.00 89.12 403 VAL A N 1
ATOM 3178 C CA . VAL A 1 403 ? 5.908 -14.476 -22.124 1.00 89.12 403 VAL A CA 1
ATOM 3179 C C . VAL A 1 403 ? 5.849 -15.044 -23.548 1.00 89.12 403 VAL A C 1
ATOM 3181 O O . VAL A 1 403 ? 6.858 -15.552 -24.043 1.00 89.12 403 VAL A O 1
ATOM 3184 N N . TYR A 1 404 ? 4.725 -14.908 -24.255 1.00 91.12 404 TYR A N 1
ATOM 3185 C CA . TYR A 1 404 ? 4.589 -15.378 -25.639 1.00 91.12 404 TYR A CA 1
ATOM 3186 C C . TYR A 1 404 ? 5.536 -14.650 -26.605 1.00 91.12 404 TYR A C 1
ATOM 3188 O O . TYR A 1 404 ? 6.142 -15.277 -27.476 1.00 91.12 404 TYR A O 1
ATOM 3196 N N . SER A 1 405 ? 5.750 -13.344 -26.413 1.00 88.38 405 SER A N 1
ATOM 3197 C CA . SER A 1 405 ? 6.720 -12.555 -27.190 1.00 88.38 405 SER A CA 1
ATOM 3198 C C . SER A 1 405 ? 8.168 -13.032 -27.001 1.00 88.38 405 SER A C 1
ATOM 3200 O O . SER A 1 405 ? 8.971 -12.986 -27.938 1.00 88.38 405 SER A O 1
ATOM 3202 N N . ARG A 1 406 ? 8.530 -13.504 -25.799 1.00 84.75 406 ARG A N 1
ATOM 3203 C CA . ARG A 1 406 ? 9.869 -14.043 -25.489 1.00 84.75 406 ARG A CA 1
ATOM 3204 C C . ARG A 1 406 ? 10.070 -15.481 -25.968 1.00 84.75 406 ARG A C 1
ATOM 3206 O O . ARG A 1 406 ? 11.189 -15.817 -26.333 1.00 84.75 406 ARG A O 1
ATOM 3213 N N . THR A 1 407 ? 9.019 -16.299 -25.970 1.00 86.12 407 THR A N 1
ATOM 3214 C CA . THR A 1 407 ? 9.060 -17.711 -26.409 1.00 86.12 407 THR A CA 1
ATOM 3215 C C . THR A 1 407 ? 8.902 -17.894 -27.916 1.00 86.12 407 THR A C 1
ATOM 3217 O O . THR A 1 407 ? 9.140 -18.984 -28.421 1.00 86.12 407 THR A O 1
ATOM 3220 N N . GLY A 1 408 ? 8.505 -16.850 -28.650 1.00 87.25 408 GLY A N 1
ATOM 3221 C CA . GLY A 1 408 ? 8.287 -16.932 -30.096 1.00 87.25 408 GLY A CA 1
ATOM 3222 C C . GLY A 1 408 ? 6.888 -17.408 -30.500 1.00 87.25 408 GLY A C 1
ATOM 3223 O O . GLY A 1 408 ? 6.608 -17.575 -31.686 1.00 87.25 408 GLY A O 1
ATOM 3224 N N . LEU A 1 409 ? 5.975 -17.593 -29.542 1.00 89.94 409 LEU A N 1
ATOM 3225 C CA . LEU A 1 409 ? 4.597 -18.043 -29.767 1.00 89.94 409 LEU A CA 1
ATOM 3226 C C . LEU A 1 409 ? 3.683 -16.883 -30.212 1.00 89.94 409 LEU A C 1
ATOM 3228 O O . LEU A 1 409 ? 2.653 -16.593 -29.605 1.00 89.94 409 LEU A O 1
ATOM 3232 N N . TYR A 1 410 ? 4.057 -16.201 -31.296 1.00 91.62 410 TYR A N 1
ATOM 3233 C CA . TYR A 1 410 ? 3.452 -14.928 -31.713 1.00 91.62 410 TYR A CA 1
ATOM 3234 C C . TYR A 1 410 ? 1.961 -15.020 -32.063 1.00 91.62 410 TYR A C 1
ATOM 3236 O O . TYR A 1 410 ? 1.196 -14.128 -31.712 1.00 91.62 410 TYR A O 1
ATOM 3244 N N . LYS A 1 411 ? 1.519 -16.123 -32.685 1.00 90.81 411 LYS A N 1
ATOM 3245 C CA . LYS A 1 411 ? 0.094 -16.336 -33.008 1.00 90.81 411 LYS A CA 1
ATOM 3246 C C . LYS A 1 411 ? -0.776 -16.421 -31.749 1.00 90.81 411 LYS A C 1
ATOM 3248 O O . LYS A 1 411 ? -1.873 -15.873 -31.721 1.00 90.81 411 LYS A O 1
ATOM 3253 N N . LYS A 1 412 ? -0.274 -17.085 -30.698 1.00 91.81 412 LYS A N 1
ATOM 3254 C CA . LYS A 1 412 ? -0.956 -17.151 -29.397 1.00 91.81 412 LYS A CA 1
ATOM 3255 C C . LYS A 1 412 ? -1.005 -15.765 -28.747 1.00 91.81 412 LYS A C 1
ATOM 3257 O O . LYS A 1 412 ? -2.047 -15.391 -28.223 1.00 91.81 412 LYS A O 1
ATOM 3262 N N . ALA A 1 413 ? 0.068 -14.975 -28.859 1.00 93.69 413 ALA A N 1
ATOM 3263 C CA . ALA A 1 413 ? 0.084 -13.592 -28.377 1.00 93.69 413 ALA A CA 1
ATOM 3264 C C . ALA A 1 413 ? -0.980 -12.715 -29.064 1.00 93.69 413 ALA A C 1
ATOM 3266 O O . ALA A 1 413 ? -1.711 -12.005 -28.382 1.00 93.69 413 ALA A O 1
ATOM 3267 N N . GLU A 1 414 ? -1.114 -12.790 -30.392 1.00 93.69 414 GLU A N 1
ATOM 3268 C CA . GLU A 1 414 ? -2.155 -12.058 -31.132 1.00 93.69 414 GLU A CA 1
ATOM 3269 C C . GLU A 1 414 ? -3.568 -12.472 -30.697 1.00 93.69 414 GLU A C 1
ATOM 3271 O O . GLU A 1 414 ? -4.411 -11.606 -30.459 1.00 93.69 414 GLU A O 1
ATOM 3276 N N . GLY A 1 415 ? -3.814 -13.777 -30.528 1.0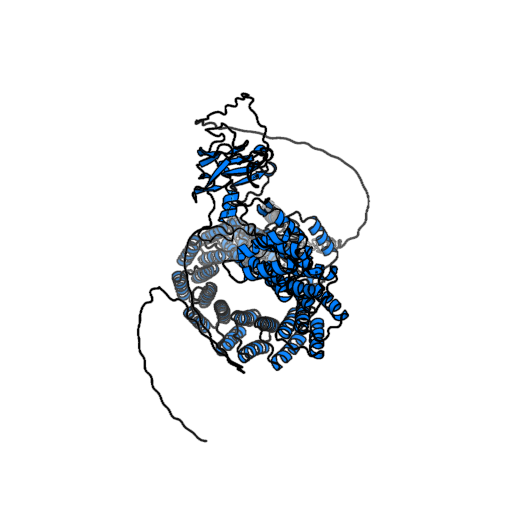0 93.69 415 GLY A N 1
ATOM 3277 C CA . GLY A 1 415 ? -5.100 -14.286 -30.044 1.00 93.69 415 GLY A CA 1
ATOM 3278 C C . GLY A 1 415 ? -5.444 -13.784 -28.641 1.00 93.69 415 GLY A C 1
ATOM 3279 O O . GLY A 1 415 ? -6.547 -13.292 -28.409 1.00 93.69 415 GLY A O 1
ATOM 3280 N N . VAL A 1 416 ? -4.478 -13.827 -27.722 1.00 93.06 416 VAL A N 1
ATOM 3281 C CA . VAL A 1 416 ? -4.661 -13.362 -26.340 1.00 93.06 416 VAL A CA 1
ATOM 3282 C C . VAL A 1 416 ? -4.812 -11.843 -26.257 1.00 93.06 416 VAL A C 1
ATOM 3284 O O . VAL A 1 416 ? -5.583 -11.345 -25.440 1.00 93.06 416 VAL A O 1
ATOM 3287 N N . PHE A 1 417 ? -4.137 -11.088 -27.124 1.00 93.94 417 PHE A N 1
ATOM 3288 C CA . PHE A 1 417 ? -4.330 -9.642 -27.216 1.00 93.94 417 PHE A CA 1
ATOM 3289 C C . PHE A 1 417 ? -5.751 -9.296 -27.679 1.00 93.94 417 PHE A C 1
ATOM 3291 O O . PHE A 1 417 ? -6.383 -8.407 -27.113 1.00 93.94 417 PHE A O 1
ATOM 3298 N N . TRP A 1 418 ? -6.283 -10.027 -28.660 1.00 92.62 418 TRP A N 1
ATOM 3299 C CA . TRP A 1 418 ? -7.662 -9.851 -29.117 1.00 92.62 418 TRP A CA 1
ATOM 3300 C C . TRP A 1 418 ? -8.687 -10.225 -28.036 1.00 92.62 418 TRP A C 1
ATOM 3302 O O . TRP A 1 418 ? -9.648 -9.489 -27.810 1.00 92.62 418 TRP A O 1
ATOM 3312 N N . GLU A 1 419 ? -8.460 -11.322 -27.308 1.00 92.44 419 GLU A N 1
ATOM 3313 C CA . GLU A 1 419 ? -9.290 -11.704 -26.159 1.00 92.44 419 GLU A CA 1
ATOM 3314 C C . GLU A 1 419 ? -9.293 -10.616 -25.073 1.00 92.44 419 GLU A C 1
ATOM 3316 O O . GLU A 1 419 ? -10.354 -10.241 -24.570 1.00 92.44 419 GLU A O 1
ATOM 3321 N N . MET A 1 420 ? -8.116 -10.073 -24.745 1.00 93.12 420 MET A N 1
ATOM 3322 C CA . MET A 1 420 ? -7.953 -8.972 -23.794 1.00 93.12 420 MET A CA 1
ATOM 3323 C C . MET A 1 420 ? -8.775 -7.742 -24.212 1.00 93.12 420 MET A C 1
ATOM 3325 O O . MET A 1 420 ? -9.433 -7.129 -23.368 1.00 93.12 420 MET A O 1
ATOM 3329 N N . GLU A 1 421 ? -8.773 -7.388 -25.502 1.00 89.88 421 GLU A N 1
ATOM 3330 C CA . GLU A 1 421 ? -9.574 -6.273 -26.018 1.00 89.88 421 GLU A CA 1
ATOM 3331 C C . GLU A 1 421 ? -11.080 -6.530 -25.891 1.00 89.88 421 GLU A C 1
ATOM 3333 O O . GLU A 1 421 ? -11.807 -5.657 -25.420 1.00 89.88 421 GLU A O 1
ATOM 3338 N N . ASN A 1 422 ? -11.548 -7.728 -26.247 1.00 90.81 422 ASN A N 1
ATOM 3339 C CA . ASN A 1 422 ? -12.971 -8.078 -26.175 1.00 90.81 422 ASN A CA 1
ATOM 3340 C C . ASN A 1 422 ? -13.515 -8.108 -24.744 1.00 90.81 422 ASN A C 1
ATOM 3342 O O . ASN A 1 422 ? -14.697 -7.848 -24.530 1.00 90.81 422 ASN A O 1
ATOM 3346 N N . LYS A 1 423 ? -12.663 -8.407 -23.758 1.00 88.06 423 LYS A N 1
ATOM 3347 C CA . LYS A 1 423 ? -13.024 -8.350 -22.334 1.00 88.06 423 LYS A CA 1
ATOM 3348 C C . LYS A 1 423 ? -12.971 -6.938 -21.739 1.00 88.06 423 LYS A C 1
ATOM 3350 O O . LYS A 1 423 ? -13.254 -6.779 -20.555 1.00 88.06 423 LYS A O 1
ATOM 3355 N N . GLY A 1 424 ? -12.628 -5.919 -22.531 1.00 88.06 424 GLY A N 1
ATOM 3356 C CA . GLY A 1 424 ? -12.616 -4.518 -22.100 1.00 88.06 424 GLY A CA 1
ATOM 3357 C C . GLY A 1 424 ? -11.322 -4.062 -21.418 1.00 88.06 424 GLY A C 1
ATOM 3358 O O . GLY A 1 424 ? -11.312 -3.019 -20.769 1.00 88.06 424 GLY A O 1
ATOM 3359 N N . PHE A 1 425 ? -10.216 -4.801 -21.562 1.00 87.06 425 PHE A N 1
ATOM 3360 C CA . PHE A 1 425 ? -8.897 -4.414 -21.033 1.00 87.06 425 PHE A CA 1
ATOM 3361 C C . PHE A 1 425 ? -8.036 -3.671 -22.071 1.00 87.06 425 PHE A C 1
ATOM 3363 O O . PHE A 1 425 ? -6.804 -3.719 -22.056 1.00 87.06 425 PHE A O 1
ATOM 3370 N N . ASP A 1 426 ? -8.674 -2.953 -22.989 1.00 82.19 426 ASP A N 1
ATOM 3371 C CA . ASP A 1 426 ? -8.058 -2.361 -24.176 1.00 82.19 426 ASP A CA 1
ATOM 3372 C C . ASP A 1 426 ? -7.313 -1.037 -23.935 1.00 82.19 426 ASP A C 1
ATOM 3374 O O . ASP A 1 426 ? -6.774 -0.455 -24.879 1.00 82.19 426 ASP A O 1
ATOM 3378 N N . LYS A 1 427 ? -7.223 -0.601 -22.670 1.00 86.06 427 LYS A N 1
ATOM 3379 C CA . LYS A 1 427 ? -6.440 0.560 -22.203 1.00 86.06 427 LYS A CA 1
ATOM 3380 C C . LYS A 1 427 ? -5.079 0.197 -21.585 1.00 86.06 427 LYS A C 1
ATOM 3382 O O . LYS A 1 427 ? -4.392 1.054 -21.030 1.00 86.06 427 LYS A O 1
ATOM 3387 N N . CYS A 1 428 ? -4.662 -1.068 -21.655 1.00 86.31 428 CYS A N 1
ATOM 3388 C CA . CYS A 1 428 ? -3.428 -1.540 -21.021 1.00 86.31 428 CYS A CA 1
ATOM 3389 C C . CYS A 1 428 ? -2.158 -1.194 -21.824 1.00 86.31 428 CYS A C 1
ATOM 3391 O O . CYS A 1 428 ? -1.784 -1.917 -22.747 1.00 86.31 428 CYS A O 1
ATOM 3393 N N . VAL A 1 429 ? -1.434 -0.136 -21.434 1.00 88.31 429 VAL A N 1
ATOM 3394 C CA . VAL A 1 429 ? -0.191 0.314 -22.107 1.00 88.31 429 VAL A CA 1
ATOM 3395 C C . VAL A 1 429 ? 0.862 -0.800 -22.212 1.00 88.31 429 VAL A C 1
ATOM 3397 O O . VAL A 1 429 ? 1.463 -0.975 -23.269 1.00 88.31 429 VAL A O 1
ATOM 3400 N N . VAL A 1 430 ? 1.061 -1.589 -21.149 1.00 87.75 430 VAL A N 1
ATOM 3401 C CA . VAL A 1 430 ? 2.085 -2.654 -21.101 1.00 87.75 430 VAL A CA 1
ATOM 3402 C C . VAL A 1 430 ? 1.820 -3.749 -22.142 1.00 87.75 430 VAL A C 1
ATOM 3404 O O . VAL A 1 430 ? 2.760 -4.264 -22.757 1.00 87.75 430 VAL A O 1
ATOM 3407 N N . ALA A 1 431 ? 0.548 -4.074 -22.390 1.00 88.88 431 ALA A N 1
ATOM 3408 C CA . ALA A 1 431 ? 0.155 -5.035 -23.415 1.00 88.88 431 ALA A CA 1
ATOM 3409 C C . ALA A 1 431 ? 0.481 -4.515 -24.826 1.00 88.88 431 ALA A C 1
ATOM 3411 O O . ALA A 1 431 ? 1.107 -5.232 -25.609 1.00 88.88 431 ALA A O 1
ATOM 3412 N N . TYR A 1 432 ? 0.155 -3.249 -25.127 1.00 91.88 432 TYR A N 1
ATOM 3413 C CA . TYR A 1 432 ? 0.544 -2.612 -26.394 1.00 91.88 432 TYR A CA 1
ATOM 3414 C C . TYR A 1 432 ? 2.064 -2.582 -26.570 1.00 91.88 432 TYR A C 1
ATOM 3416 O O . TYR A 1 432 ? 2.555 -2.975 -27.627 1.00 91.88 432 TYR A O 1
ATOM 3424 N N . SER A 1 433 ? 2.821 -2.179 -25.542 1.00 91.25 433 SER A N 1
ATOM 3425 C CA . SER A 1 433 ? 4.290 -2.177 -25.588 1.00 91.25 433 SER A CA 1
ATOM 3426 C C . SER A 1 433 ? 4.848 -3.565 -25.919 1.00 91.25 433 SER A C 1
ATOM 3428 O O . SER A 1 433 ? 5.720 -3.686 -26.779 1.00 91.25 433 SER A O 1
ATOM 3430 N N . SER A 1 434 ? 4.311 -4.618 -25.293 1.00 90.94 434 SER A N 1
ATOM 3431 C CA . SER A 1 434 ? 4.745 -6.005 -25.513 1.00 90.94 434 SER A CA 1
ATOM 3432 C C . SER A 1 434 ? 4.468 -6.481 -26.943 1.00 90.94 434 SER A C 1
ATOM 3434 O O . SER A 1 434 ? 5.340 -7.088 -27.572 1.00 90.94 434 SER A O 1
ATOM 3436 N N . MET A 1 435 ? 3.291 -6.155 -27.485 1.00 93.88 435 MET A N 1
ATOM 3437 C CA . MET A 1 435 ? 2.908 -6.483 -28.864 1.00 93.88 435 MET A CA 1
ATOM 3438 C C . MET A 1 435 ? 3.718 -5.703 -29.903 1.00 93.88 435 MET A C 1
ATOM 3440 O O . MET A 1 435 ? 4.163 -6.272 -30.896 1.00 93.88 435 MET A O 1
ATOM 3444 N N . ILE A 1 436 ? 3.971 -4.413 -29.676 1.00 93.81 436 ILE A N 1
ATOM 3445 C CA . ILE A 1 436 ? 4.774 -3.577 -30.582 1.00 93.81 436 ILE A CA 1
ATOM 3446 C C . ILE A 1 436 ? 6.225 -4.069 -30.616 1.00 93.81 436 ILE A C 1
ATOM 3448 O O . ILE A 1 436 ? 6.801 -4.212 -31.695 1.00 93.81 436 ILE A O 1
ATOM 3452 N N . ALA A 1 437 ? 6.799 -4.408 -29.459 1.00 90.00 437 ALA A N 1
ATOM 3453 C CA . ALA A 1 437 ? 8.126 -5.014 -29.387 1.00 90.00 437 ALA A CA 1
ATOM 3454 C C . ALA A 1 437 ? 8.176 -6.378 -30.103 1.00 90.00 437 ALA A C 1
ATOM 3456 O O . ALA A 1 437 ? 9.144 -6.678 -30.803 1.00 90.00 437 ALA A O 1
ATOM 3457 N N . MET A 1 438 ? 7.124 -7.196 -29.975 1.00 92.94 438 MET A N 1
ATOM 3458 C CA . MET A 1 438 ? 6.987 -8.469 -30.694 1.00 92.94 438 MET A CA 1
ATOM 3459 C C . MET A 1 438 ? 6.950 -8.269 -32.220 1.00 92.94 438 MET A C 1
ATOM 3461 O O . MET A 1 438 ? 7.672 -8.953 -32.952 1.00 92.94 438 MET A O 1
ATOM 3465 N N . TYR A 1 439 ? 6.157 -7.314 -32.715 1.00 93.50 439 TYR A N 1
ATOM 3466 C CA . TYR A 1 439 ? 6.124 -6.976 -34.141 1.00 93.50 439 TYR A CA 1
ATOM 3467 C C . TYR A 1 439 ? 7.470 -6.451 -34.645 1.00 93.50 439 TYR A C 1
ATOM 3469 O O . TYR A 1 439 ? 7.867 -6.773 -35.764 1.00 93.50 439 TYR A O 1
ATOM 3477 N N . GLY A 1 440 ? 8.220 -5.730 -33.806 1.00 89.62 440 GLY A N 1
ATOM 3478 C CA . GLY A 1 440 ? 9.586 -5.318 -34.126 1.00 89.62 440 GLY A CA 1
ATOM 3479 C C . GLY A 1 440 ? 10.554 -6.485 -34.290 1.00 89.62 440 GLY A C 1
ATOM 3480 O O . GLY A 1 440 ? 11.330 -6.502 -35.243 1.00 89.62 440 GLY A O 1
ATOM 3481 N N . LYS A 1 441 ? 10.467 -7.509 -33.432 1.00 86.12 441 LYS A N 1
ATOM 3482 C CA . LYS A 1 441 ? 11.276 -8.737 -33.559 1.00 86.12 441 LYS A CA 1
ATOM 3483 C C . LYS A 1 441 ? 10.930 -9.555 -34.805 1.00 86.12 441 LYS A C 1
ATOM 3485 O O . LYS A 1 441 ? 11.818 -10.145 -35.405 1.00 86.12 441 LYS A O 1
ATOM 3490 N N . THR A 1 442 ? 9.659 -9.576 -35.201 1.00 89.19 442 THR A N 1
ATOM 3491 C CA . THR A 1 442 ? 9.179 -10.298 -36.397 1.00 89.19 442 THR A CA 1
ATOM 3492 C C . THR A 1 442 ? 9.254 -9.469 -37.683 1.00 89.19 442 THR A C 1
ATOM 3494 O O . THR A 1 442 ? 8.793 -9.917 -38.729 1.00 89.19 442 THR A O 1
ATOM 3497 N N . ASN A 1 443 ? 9.834 -8.264 -37.623 1.00 86.69 443 ASN A N 1
ATOM 3498 C CA . ASN A 1 443 ? 9.943 -7.316 -38.734 1.00 86.69 443 ASN A CA 1
ATOM 3499 C C . ASN A 1 443 ? 8.589 -6.936 -39.382 1.00 86.69 443 ASN A C 1
ATOM 3501 O O . ASN A 1 443 ? 8.510 -6.563 -40.553 1.00 86.69 443 ASN A O 1
ATOM 3505 N N . ARG A 1 444 ? 7.495 -6.993 -38.612 1.00 90.94 444 ARG A N 1
ATOM 3506 C CA . ARG A 1 444 ? 6.128 -6.640 -39.035 1.00 90.94 444 ARG A CA 1
ATOM 3507 C C . ARG A 1 444 ? 5.819 -5.171 -38.736 1.00 90.94 444 ARG A C 1
ATOM 3509 O O . ARG A 1 444 ? 4.856 -4.835 -38.051 1.00 90.94 444 ARG A O 1
ATOM 3516 N N . ILE A 1 445 ? 6.636 -4.272 -39.285 1.00 92.12 445 ILE A N 1
ATOM 3517 C CA . ILE A 1 445 ? 6.591 -2.822 -39.002 1.00 92.12 445 ILE A CA 1
ATOM 3518 C C . ILE A 1 445 ? 5.214 -2.210 -39.314 1.00 92.12 445 ILE A C 1
ATOM 3520 O O . ILE A 1 445 ? 4.719 -1.361 -38.573 1.00 92.12 445 ILE A O 1
ATOM 3524 N N . ARG A 1 446 ? 4.556 -2.664 -40.391 1.00 91.50 446 ARG A N 1
ATOM 3525 C CA . ARG A 1 446 ? 3.212 -2.188 -40.766 1.00 91.50 446 ARG A CA 1
ATOM 3526 C C . ARG A 1 446 ? 2.172 -2.478 -39.683 1.00 91.50 446 ARG A C 1
ATOM 3528 O O . ARG A 1 446 ? 1.366 -1.603 -39.378 1.00 91.50 446 ARG A O 1
ATOM 3535 N N . ASP A 1 447 ? 2.216 -3.664 -39.086 1.00 93.50 447 ASP A N 1
ATOM 3536 C CA . ASP A 1 447 ? 1.272 -4.060 -38.040 1.00 93.50 447 ASP A CA 1
ATOM 3537 C C . ASP A 1 447 ? 1.557 -3.321 -36.729 1.00 93.50 447 ASP A C 1
ATOM 3539 O O . ASP A 1 447 ? 0.623 -2.860 -36.074 1.00 93.50 447 ASP A O 1
ATOM 3543 N N . ALA A 1 448 ? 2.835 -3.090 -36.404 1.00 94.44 448 ALA A N 1
ATOM 3544 C CA . ALA A 1 448 ? 3.227 -2.238 -35.281 1.00 94.44 448 ALA A CA 1
ATOM 3545 C C . ALA A 1 448 ? 2.666 -0.811 -35.414 1.00 94.44 448 ALA A C 1
ATOM 3547 O O . ALA A 1 448 ? 2.079 -0.285 -34.469 1.00 94.44 448 ALA A O 1
ATOM 3548 N N . MET A 1 449 ? 2.786 -0.198 -36.596 1.00 93.81 449 MET A N 1
ATOM 3549 C CA . MET A 1 449 ? 2.267 1.152 -36.852 1.00 93.81 449 MET A CA 1
ATOM 3550 C C . MET A 1 449 ? 0.737 1.219 -36.779 1.00 93.81 449 MET A C 1
ATOM 3552 O O . MET A 1 449 ? 0.199 2.161 -36.195 1.00 93.81 449 MET A O 1
ATOM 3556 N N . ARG A 1 450 ? 0.026 0.211 -37.310 1.00 94.88 450 ARG A N 1
ATOM 3557 C CA . ARG A 1 450 ? -1.439 0.104 -37.158 1.00 94.88 450 ARG A CA 1
ATOM 3558 C C . ARG A 1 450 ? -1.840 -0.017 -35.692 1.00 94.88 450 ARG A C 1
ATOM 3560 O O . ARG A 1 450 ? -2.786 0.636 -35.265 1.00 94.88 450 ARG A O 1
ATOM 3567 N N . LEU A 1 451 ? -1.109 -0.818 -34.917 1.00 94.19 451 LEU A N 1
ATOM 3568 C CA . LEU A 1 451 ? -1.401 -1.019 -33.503 1.00 94.19 451 LEU A CA 1
ATOM 3569 C C . LEU A 1 451 ? -1.195 0.269 -32.687 1.00 94.19 451 LEU A C 1
ATOM 3571 O O . LEU A 1 451 ? -2.004 0.572 -31.816 1.00 94.19 451 LEU A O 1
ATOM 3575 N N . VAL A 1 452 ? -0.172 1.067 -33.007 1.00 93.31 452 VAL A N 1
ATOM 3576 C CA . VAL A 1 452 ? 0.053 2.390 -32.394 1.00 93.31 452 VAL A CA 1
ATOM 3577 C C . VAL A 1 452 ? -1.044 3.387 -32.771 1.00 93.31 452 VAL A C 1
ATOM 3579 O O . VAL A 1 452 ? -1.456 4.181 -31.928 1.00 93.31 452 VAL A O 1
ATOM 3582 N N . ALA A 1 453 ? -1.535 3.362 -34.013 1.00 92.75 453 ALA A N 1
ATOM 3583 C CA . ALA A 1 453 ? -2.665 4.198 -34.423 1.00 92.75 453 ALA A CA 1
ATOM 3584 C C . ALA A 1 453 ? -3.936 3.829 -33.641 1.00 92.75 453 ALA A C 1
ATOM 3586 O O . ALA A 1 453 ? -4.527 4.697 -33.003 1.00 92.75 453 ALA A O 1
ATOM 3587 N N . LYS A 1 454 ? -4.261 2.532 -33.568 1.00 92.38 454 LYS A N 1
ATOM 3588 C CA . LYS A 1 454 ? -5.382 2.006 -32.772 1.00 92.38 454 LYS A CA 1
ATOM 3589 C C . LYS A 1 454 ? -5.271 2.383 -31.289 1.00 92.38 454 LYS A C 1
ATOM 3591 O O . LYS A 1 454 ? -6.252 2.781 -30.673 1.00 92.38 454 LYS A O 1
ATOM 3596 N N . MET A 1 455 ? -4.068 2.289 -30.718 1.00 93.81 455 MET A N 1
ATOM 3597 C CA . MET A 1 455 ? -3.787 2.696 -29.337 1.00 93.81 455 MET A CA 1
ATOM 3598 C C . MET A 1 455 ? -4.129 4.179 -29.104 1.00 93.81 455 MET A C 1
ATOM 3600 O O . MET A 1 455 ? -4.795 4.512 -28.124 1.00 93.81 455 MET A O 1
ATOM 3604 N N . LYS A 1 456 ? -3.733 5.059 -30.035 1.00 90.19 456 LYS A N 1
ATOM 3605 C CA . LYS A 1 456 ? -4.024 6.501 -29.981 1.00 90.19 456 LYS A CA 1
ATOM 3606 C C . LYS A 1 456 ? -5.515 6.803 -30.165 1.00 90.19 456 LYS A C 1
ATOM 3608 O O . LYS A 1 456 ? -6.043 7.641 -29.444 1.00 90.19 456 LYS A O 1
ATOM 3613 N N . GLU A 1 457 ? -6.196 6.115 -31.082 1.00 91.62 457 GLU A N 1
ATOM 3614 C CA . GLU A 1 457 ? -7.651 6.245 -31.296 1.00 91.62 457 GLU A CA 1
ATOM 3615 C C . GLU A 1 457 ? -8.450 5.902 -30.034 1.00 91.62 457 GLU A C 1
ATOM 3617 O O . GLU A 1 457 ? -9.444 6.551 -29.723 1.00 91.62 457 GLU A O 1
ATOM 3622 N N . LYS A 1 458 ? -7.972 4.926 -29.257 1.00 87.44 458 LYS A N 1
ATOM 3623 C CA . LYS A 1 458 ? -8.559 4.531 -27.970 1.00 87.44 458 LYS A CA 1
ATOM 3624 C C . LYS A 1 458 ? -8.195 5.458 -26.801 1.00 87.44 458 LYS A C 1
ATOM 3626 O O . LYS A 1 458 ? -8.562 5.174 -25.660 1.00 87.44 458 LYS A O 1
ATOM 3631 N N . GLY A 1 459 ? -7.476 6.553 -27.057 1.00 87.06 459 GLY A N 1
ATOM 3632 C CA . GLY A 1 459 ? -7.051 7.515 -26.037 1.00 87.06 459 GLY A CA 1
ATOM 3633 C C . GLY A 1 459 ? -5.942 6.998 -25.119 1.00 87.06 459 GLY A C 1
ATOM 3634 O O . GLY A 1 459 ? -5.797 7.483 -23.999 1.00 87.06 459 GLY A O 1
ATOM 3635 N N . VAL A 1 460 ? -5.177 5.994 -25.558 1.00 88.94 460 VAL A N 1
ATOM 3636 C CA . VAL A 1 460 ? -4.046 5.452 -24.800 1.00 88.94 460 VAL A CA 1
ATOM 3637 C C . VAL A 1 460 ? -2.756 6.079 -25.326 1.00 88.94 460 VAL A C 1
ATOM 3639 O O . VAL A 1 460 ? -2.403 5.945 -26.498 1.00 88.94 460 VAL A O 1
ATOM 3642 N N . GLU A 1 461 ? -2.027 6.768 -24.454 1.00 87.81 461 GLU A N 1
ATOM 3643 C CA . GLU A 1 461 ? -0.818 7.495 -24.841 1.00 87.81 461 GLU A CA 1
ATOM 3644 C C . GLU A 1 461 ? 0.412 6.570 -24.933 1.00 87.81 461 GLU A C 1
ATOM 3646 O O . GLU A 1 461 ? 0.690 5.816 -23.992 1.00 87.81 461 GLU A O 1
ATOM 3651 N N . PRO A 1 462 ? 1.177 6.597 -26.045 1.00 89.75 462 PRO A N 1
ATOM 3652 C CA . PRO A 1 462 ? 2.404 5.814 -26.167 1.00 89.75 462 PRO A CA 1
ATOM 3653 C C . PRO A 1 462 ? 3.476 6.255 -25.164 1.00 89.75 462 PRO A C 1
ATOM 3655 O O . PRO A 1 462 ? 3.768 7.442 -25.031 1.00 89.75 462 PRO A O 1
ATOM 3658 N N . ASN A 1 463 ? 4.115 5.288 -24.503 1.00 89.62 463 ASN A N 1
ATOM 3659 C CA . ASN A 1 463 ? 5.233 5.534 -23.591 1.00 89.62 463 ASN A CA 1
ATOM 3660 C C . ASN A 1 463 ? 6.596 5.500 -24.314 1.00 89.62 463 ASN A C 1
ATOM 3662 O O . ASN A 1 463 ? 6.697 5.138 -25.489 1.00 89.62 463 ASN A O 1
ATOM 3666 N N . VAL A 1 464 ? 7.664 5.839 -23.584 1.00 92.31 464 VAL A N 1
ATOM 3667 C CA . VAL A 1 464 ? 9.056 5.846 -24.080 1.00 92.31 464 VAL A CA 1
ATOM 3668 C C . VAL A 1 464 ? 9.443 4.514 -24.738 1.00 92.31 464 VAL A C 1
ATOM 3670 O O . VAL A 1 464 ? 10.039 4.502 -25.811 1.00 92.31 464 VAL A O 1
ATOM 3673 N N . TRP A 1 465 ? 9.029 3.383 -24.160 1.00 89.06 465 TRP A N 1
ATOM 3674 C CA . TRP A 1 465 ? 9.315 2.043 -24.687 1.00 89.06 465 TRP A CA 1
ATOM 3675 C C . TRP A 1 465 ? 8.729 1.794 -26.081 1.00 89.06 465 TRP A C 1
ATOM 3677 O O . TRP A 1 465 ? 9.379 1.173 -26.928 1.00 89.06 465 TRP A O 1
ATOM 3687 N N . ILE A 1 466 ? 7.511 2.278 -26.334 1.00 91.25 466 ILE A N 1
ATOM 3688 C CA . ILE A 1 466 ? 6.867 2.166 -27.647 1.00 91.25 466 ILE A CA 1
ATOM 3689 C C . ILE A 1 466 ? 7.625 3.002 -28.674 1.00 91.25 466 ILE A C 1
ATOM 3691 O O . ILE A 1 466 ? 7.957 2.485 -29.740 1.00 91.25 466 ILE A O 1
ATOM 3695 N N . TYR A 1 467 ? 7.960 4.251 -28.342 1.00 94.12 467 TYR A N 1
ATOM 3696 C CA . TYR A 1 467 ? 8.760 5.101 -29.224 1.00 94.12 467 TYR A CA 1
ATOM 3697 C C . TYR A 1 467 ? 10.122 4.477 -29.530 1.00 94.12 467 TYR A C 1
ATOM 3699 O O . TYR A 1 467 ? 10.478 4.364 -30.699 1.00 94.12 467 TYR A O 1
ATOM 3707 N N . ASN A 1 468 ? 10.829 3.970 -28.520 1.00 93.62 468 ASN A N 1
ATOM 3708 C CA . ASN A 1 468 ? 12.114 3.289 -28.694 1.00 93.62 468 ASN A CA 1
ATOM 3709 C C . ASN A 1 468 ? 12.003 2.080 -29.628 1.00 93.62 468 ASN A C 1
ATOM 3711 O O . ASN A 1 468 ? 12.823 1.919 -30.529 1.00 93.62 468 ASN A O 1
ATOM 3715 N N . SER A 1 469 ? 10.950 1.272 -29.471 1.00 92.50 469 SER A N 1
ATOM 3716 C CA . SER A 1 469 ? 10.696 0.123 -30.349 1.00 92.50 469 SER A CA 1
ATOM 3717 C C . SER A 1 469 ? 10.471 0.556 -31.802 1.00 92.50 469 SER A C 1
ATOM 3719 O O . SER A 1 469 ? 10.993 -0.073 -32.720 1.00 92.50 469 SER A O 1
ATOM 3721 N N . LEU A 1 470 ? 9.719 1.640 -32.031 1.00 94.06 470 LEU A N 1
ATOM 3722 C CA . LEU A 1 470 ? 9.473 2.185 -33.371 1.00 94.06 470 LEU A CA 1
ATOM 3723 C C . LEU A 1 470 ? 10.735 2.794 -33.997 1.00 94.06 470 LEU A C 1
ATOM 3725 O O . LEU A 1 470 ? 10.974 2.591 -35.188 1.00 94.06 470 LEU A O 1
ATOM 3729 N N . LEU A 1 471 ? 11.544 3.510 -33.212 1.00 94.00 471 LEU A N 1
ATOM 3730 C CA . LEU A 1 471 ? 12.815 4.088 -33.658 1.00 94.00 471 LEU A CA 1
ATOM 3731 C C . LEU A 1 471 ? 13.806 2.990 -34.063 1.00 94.00 471 LEU A C 1
ATOM 3733 O O . LEU A 1 471 ? 14.388 3.075 -35.142 1.00 94.00 471 LEU A O 1
ATOM 3737 N N . ASP A 1 472 ? 13.939 1.929 -33.261 1.00 91.00 472 ASP A N 1
ATOM 3738 C CA . ASP A 1 472 ? 14.777 0.769 -33.594 1.00 91.00 472 ASP A CA 1
ATOM 3739 C C . ASP A 1 472 ? 14.282 0.048 -34.861 1.00 91.00 472 ASP A C 1
ATOM 3741 O O . ASP A 1 472 ? 15.068 -0.212 -35.776 1.00 91.00 472 ASP A O 1
ATOM 3745 N N . MET A 1 473 ? 12.971 -0.211 -34.972 1.00 91.69 473 MET A N 1
ATOM 3746 C CA . MET A 1 473 ? 12.363 -0.829 -36.159 1.00 91.69 473 MET A CA 1
ATOM 3747 C C . MET A 1 473 ? 12.647 -0.036 -37.439 1.00 91.69 473 MET A C 1
ATOM 3749 O O . MET A 1 473 ? 13.163 -0.588 -38.411 1.00 91.69 473 MET A O 1
ATOM 3753 N N . HIS A 1 474 ? 12.324 1.260 -37.450 1.00 92.19 474 HIS A N 1
ATOM 3754 C CA . HIS A 1 474 ? 12.517 2.108 -38.627 1.00 92.19 474 HIS A CA 1
ATOM 3755 C C . HIS A 1 474 ? 13.995 2.398 -38.911 1.00 92.19 474 HIS A C 1
ATOM 3757 O O . HIS A 1 474 ? 14.370 2.520 -40.078 1.00 92.19 474 HIS A O 1
ATOM 3763 N N . GLY A 1 475 ? 14.836 2.435 -37.875 1.00 90.88 475 GLY A N 1
ATOM 3764 C CA . GLY A 1 475 ? 16.285 2.555 -38.004 1.00 90.88 475 GLY A CA 1
ATOM 3765 C C . GLY A 1 475 ? 16.933 1.334 -38.657 1.00 90.88 475 GLY A C 1
ATOM 3766 O O . GLY A 1 475 ? 17.838 1.487 -39.473 1.00 90.88 475 GLY A O 1
ATOM 3767 N N . LYS A 1 476 ? 16.448 0.116 -38.375 1.00 88.06 476 LYS A N 1
ATOM 3768 C CA . LYS A 1 476 ? 16.934 -1.123 -39.017 1.00 88.06 476 LYS A CA 1
ATOM 3769 C C . LYS A 1 476 ? 16.644 -1.182 -40.515 1.00 88.06 476 LYS A C 1
ATOM 3771 O O . LYS A 1 476 ? 17.475 -1.688 -41.258 1.00 88.06 476 LYS A O 1
ATOM 3776 N N . VAL A 1 477 ? 15.505 -0.645 -40.953 1.00 90.12 477 VAL A N 1
ATOM 3777 C CA . VAL A 1 477 ? 15.128 -0.565 -42.379 1.00 90.12 477 VAL A CA 1
ATOM 3778 C C . VAL A 1 477 ? 15.549 0.751 -43.047 1.00 90.12 477 VAL A C 1
ATOM 3780 O O . VAL A 1 477 ? 15.110 1.031 -44.158 1.00 90.12 477 VAL A O 1
ATOM 3783 N N . LEU A 1 478 ? 16.368 1.570 -42.371 1.00 89.44 478 LEU A N 1
ATOM 3784 C CA . LEU A 1 478 ? 16.891 2.855 -42.860 1.00 89.44 478 LEU A CA 1
ATOM 3785 C C . LEU A 1 478 ? 15.813 3.847 -43.338 1.00 89.44 478 LEU A C 1
ATOM 3787 O O . LEU A 1 478 ? 16.057 4.699 -44.191 1.00 89.44 478 LEU A O 1
ATOM 3791 N N . ASN A 1 479 ? 14.610 3.793 -42.761 1.00 92.12 479 ASN A N 1
ATOM 3792 C CA . ASN A 1 479 ? 13.548 4.750 -43.066 1.00 92.12 479 ASN A CA 1
ATOM 3793 C C . ASN A 1 479 ? 13.695 6.012 -42.202 1.00 92.12 479 ASN A C 1
ATOM 3795 O O . ASN A 1 479 ? 12.910 6.255 -41.280 1.00 92.12 479 ASN A O 1
ATOM 3799 N N . LEU A 1 480 ? 14.715 6.820 -42.507 1.00 92.19 480 LEU A N 1
ATOM 3800 C CA . LEU A 1 480 ? 15.064 8.013 -41.729 1.00 92.19 480 LEU A CA 1
ATOM 3801 C C . LEU A 1 480 ? 13.930 9.043 -41.655 1.00 92.19 480 LEU A C 1
ATOM 3803 O O . LEU A 1 480 ? 13.720 9.641 -40.604 1.00 92.19 480 LEU A O 1
ATOM 3807 N N . LYS A 1 481 ? 13.132 9.185 -42.724 1.00 92.94 481 LYS A N 1
ATOM 3808 C CA . LYS A 1 481 ? 11.956 10.074 -42.734 1.00 92.94 481 LYS A CA 1
ATOM 3809 C C . LYS A 1 481 ? 10.981 9.728 -41.611 1.00 92.94 481 LYS A C 1
ATOM 3811 O O . LYS A 1 481 ? 10.398 10.615 -40.991 1.00 92.94 481 LYS A O 1
ATOM 3816 N N . GLN A 1 482 ? 10.775 8.436 -41.362 1.00 93.06 482 GLN A N 1
ATOM 3817 C CA . GLN A 1 482 ? 9.881 7.989 -40.303 1.00 93.06 482 GLN A CA 1
ATOM 3818 C C . GLN A 1 482 ? 10.539 8.088 -38.923 1.00 93.06 482 GLN A C 1
ATOM 3820 O O . GLN A 1 482 ? 9.862 8.493 -37.982 1.00 93.06 482 GLN A O 1
ATOM 3825 N N . VAL A 1 483 ? 11.843 7.803 -38.806 1.00 94.62 483 VAL A N 1
ATOM 3826 C CA . VAL A 1 483 ? 12.619 8.018 -37.566 1.00 94.62 483 VAL A CA 1
ATOM 3827 C C . VAL A 1 483 ? 12.504 9.473 -37.103 1.00 94.62 483 VAL A C 1
ATOM 3829 O O . VAL A 1 483 ? 12.145 9.725 -35.955 1.00 94.62 483 VAL A O 1
ATOM 3832 N N . GLU A 1 484 ? 12.704 10.432 -38.007 1.00 94.12 484 GLU A N 1
ATOM 3833 C CA . GLU A 1 484 ? 12.605 11.863 -37.704 1.00 94.12 484 GLU A CA 1
ATOM 3834 C C . GLU A 1 484 ? 11.185 12.273 -37.277 1.00 94.12 484 GLU A C 1
ATOM 3836 O O . GLU A 1 484 ? 11.007 12.999 -36.297 1.00 94.12 484 GLU A O 1
ATOM 3841 N N . LYS A 1 485 ? 10.152 11.772 -37.971 1.00 94.81 485 LYS A N 1
ATOM 3842 C CA . LYS A 1 485 ? 8.746 12.013 -37.600 1.00 94.81 485 LYS A CA 1
ATOM 3843 C C . LYS A 1 485 ? 8.422 11.483 -36.206 1.00 94.81 485 LYS A C 1
ATOM 3845 O O . LYS A 1 485 ? 7.771 12.181 -35.432 1.00 94.81 485 LYS A O 1
ATOM 3850 N N . ILE A 1 486 ? 8.873 10.270 -35.888 1.00 94.56 486 ILE A N 1
ATOM 3851 C CA . ILE A 1 486 ? 8.654 9.634 -34.582 1.00 94.56 486 ILE A CA 1
ATOM 3852 C C . ILE A 1 486 ? 9.373 10.426 -33.484 1.00 94.56 486 ILE A C 1
ATOM 3854 O O . ILE A 1 486 ? 8.773 10.709 -32.450 1.00 94.56 486 ILE A O 1
ATOM 3858 N N . TRP A 1 487 ? 10.617 10.845 -33.726 1.00 94.62 487 TRP A N 1
ATOM 3859 C CA . TRP A 1 487 ? 11.392 11.661 -32.789 1.00 94.62 487 TRP A CA 1
ATOM 3860 C C . TRP A 1 487 ? 10.724 13.013 -32.498 1.00 94.62 487 TRP A C 1
ATOM 3862 O O . TRP A 1 487 ? 10.548 13.398 -31.339 1.00 94.62 487 TRP A O 1
ATOM 3872 N N . LYS A 1 488 ? 10.269 13.712 -33.546 1.00 93.88 488 LYS A N 1
ATOM 3873 C CA . LYS A 1 488 ? 9.511 14.968 -33.419 1.00 93.88 488 LYS A CA 1
ATOM 3874 C C . LYS A 1 488 ? 8.185 14.764 -32.686 1.00 93.88 488 LYS A C 1
ATOM 3876 O O . LYS A 1 488 ? 7.824 15.590 -31.850 1.00 93.88 488 LYS A O 1
ATOM 3881 N N . GLU A 1 489 ? 7.464 13.675 -32.961 1.00 92.69 489 GLU A N 1
ATOM 3882 C CA . GLU A 1 489 ? 6.226 13.356 -32.243 1.00 92.69 489 GLU A CA 1
ATOM 3883 C C . GLU A 1 489 ? 6.482 13.117 -30.748 1.00 92.69 489 GLU A C 1
ATOM 3885 O O . GLU A 1 489 ? 5.757 13.677 -29.924 1.00 92.69 489 GLU A O 1
ATOM 3890 N N . MET A 1 490 ? 7.517 12.346 -30.403 1.00 93.94 490 MET A N 1
ATOM 3891 C CA . MET A 1 490 ? 7.907 12.059 -29.020 1.00 93.94 490 MET A CA 1
ATOM 3892 C C . MET A 1 490 ? 8.168 13.354 -28.232 1.00 93.94 490 MET A C 1
ATOM 3894 O O . MET A 1 490 ? 7.577 13.557 -27.168 1.00 93.94 490 MET A O 1
ATOM 3898 N N . LYS A 1 491 ? 8.948 14.284 -28.807 1.00 89.06 491 LYS A N 1
ATOM 3899 C CA . LYS A 1 491 ? 9.203 15.613 -28.221 1.00 89.06 491 LYS A CA 1
ATOM 3900 C C . LYS A 1 491 ? 7.931 16.463 -28.116 1.00 89.06 491 LYS A C 1
ATOM 3902 O O . LYS A 1 491 ? 7.657 17.026 -27.059 1.00 89.06 491 LYS A O 1
ATOM 3907 N N . ARG A 1 492 ? 7.109 16.523 -29.174 1.00 92.38 492 ARG A N 1
ATOM 3908 C CA . ARG A 1 492 ? 5.852 17.305 -29.195 1.00 92.38 492 ARG A CA 1
ATOM 3909 C C . ARG A 1 492 ? 4.866 16.849 -28.119 1.00 92.38 492 ARG A C 1
ATOM 3911 O O . ARG A 1 492 ? 4.184 17.678 -27.526 1.00 92.38 492 ARG A O 1
ATOM 3918 N N . ARG A 1 493 ? 4.788 15.541 -27.862 1.00 86.12 493 ARG A N 1
ATOM 3919 C CA . ARG A 1 493 ? 3.943 14.963 -26.804 1.00 86.12 493 ARG A CA 1
ATOM 3920 C C . ARG A 1 493 ? 4.559 15.058 -25.404 1.00 86.12 493 ARG A C 1
ATOM 3922 O O . ARG A 1 493 ? 3.979 14.527 -24.465 1.00 86.12 493 ARG A O 1
ATOM 3929 N N . LYS A 1 494 ? 5.706 15.733 -25.249 1.00 87.31 494 LYS A N 1
ATOM 3930 C CA . LYS A 1 494 ? 6.438 15.876 -23.980 1.00 87.31 494 LYS A CA 1
ATOM 3931 C C . LYS A 1 494 ? 6.813 14.530 -23.343 1.00 87.31 494 LYS A C 1
ATOM 3933 O O . LYS A 1 494 ? 6.941 14.426 -22.126 1.00 87.31 494 LYS A O 1
ATOM 3938 N N . VAL A 1 495 ? 7.010 13.497 -24.163 1.00 88.06 495 VAL A N 1
ATOM 3939 C CA . VAL A 1 495 ? 7.549 12.214 -23.706 1.00 88.06 495 VAL A CA 1
ATOM 3940 C C . VAL A 1 495 ? 9.069 12.342 -23.718 1.00 88.06 495 VAL A C 1
ATOM 3942 O O . VAL A 1 495 ? 9.666 12.438 -24.786 1.00 88.06 495 VAL A O 1
ATOM 3945 N N . SER A 1 496 ? 9.688 12.400 -22.537 1.00 85.94 496 SER A N 1
ATOM 3946 C CA . SER A 1 496 ? 11.129 12.653 -22.416 1.00 85.94 496 SER A CA 1
ATOM 3947 C C . SER A 1 496 ? 11.950 11.512 -23.038 1.00 85.94 496 SER A C 1
ATOM 3949 O O . SER A 1 496 ? 11.785 10.365 -22.606 1.00 85.94 496 SER A O 1
ATOM 3951 N N . PRO A 1 497 ? 12.805 11.780 -24.046 1.00 90.50 497 PRO A N 1
ATOM 3952 C CA . PRO A 1 497 ? 13.699 10.776 -24.611 1.00 90.50 497 PRO A CA 1
ATOM 3953 C C . PRO A 1 497 ? 14.674 10.246 -23.563 1.00 90.50 497 PRO A C 1
ATOM 3955 O O . PRO A 1 497 ? 15.320 11.018 -22.855 1.00 90.50 497 PRO A O 1
ATOM 3958 N N . ASP A 1 498 ? 14.791 8.924 -23.478 1.00 90.88 498 ASP A N 1
ATOM 3959 C CA . ASP A 1 498 ? 15.757 8.275 -22.601 1.00 90.88 498 ASP A CA 1
ATOM 3960 C C . ASP A 1 498 ? 17.035 7.911 -23.365 1.00 90.88 498 ASP A C 1
ATOM 3962 O O . ASP A 1 498 ? 17.170 8.119 -24.574 1.00 90.88 498 ASP A O 1
ATOM 3966 N N . LYS A 1 499 ? 18.003 7.339 -22.649 1.00 90.38 499 LYS A N 1
ATOM 3967 C CA . LYS A 1 499 ? 19.259 6.868 -23.239 1.00 90.38 499 LYS A CA 1
ATOM 3968 C C . LYS A 1 499 ? 19.031 5.951 -24.449 1.00 90.38 499 LYS A C 1
ATOM 3970 O O . LYS A 1 499 ? 19.710 6.104 -25.458 1.00 90.38 499 LYS A O 1
ATOM 3975 N N . VAL A 1 500 ? 18.071 5.025 -24.366 1.00 90.75 500 VAL A N 1
ATOM 3976 C CA . VAL A 1 500 ? 17.778 4.062 -25.439 1.00 90.75 500 VAL A CA 1
ATOM 3977 C C . VAL A 1 500 ? 17.171 4.772 -26.652 1.00 90.75 500 VAL A C 1
ATOM 3979 O O . VAL A 1 500 ? 17.494 4.401 -27.784 1.00 90.75 500 VAL A O 1
ATOM 3982 N N . SER A 1 501 ? 16.365 5.818 -26.445 1.00 92.38 501 SER A N 1
ATOM 3983 C CA . SER A 1 501 ? 15.857 6.684 -27.516 1.00 92.38 501 SER A CA 1
ATOM 3984 C C . SER A 1 501 ? 17.007 7.293 -28.318 1.00 92.38 501 SER A C 1
ATOM 3986 O O . SER A 1 501 ? 17.060 7.127 -29.539 1.00 92.38 501 SER A O 1
ATOM 3988 N N . TYR A 1 502 ? 17.959 7.939 -27.634 1.00 93.38 502 TYR A N 1
ATOM 3989 C CA . TYR A 1 502 ? 19.125 8.558 -28.272 1.00 93.38 502 TYR A CA 1
ATOM 3990 C C . TYR A 1 502 ? 20.005 7.524 -28.976 1.00 93.38 502 TYR A C 1
ATOM 3992 O O . TYR A 1 502 ? 20.330 7.708 -30.148 1.00 93.38 502 TYR A O 1
ATOM 4000 N N . THR A 1 503 ? 20.323 6.397 -28.327 1.00 92.44 503 THR A N 1
ATOM 4001 C CA . THR A 1 503 ? 21.104 5.319 -28.957 1.00 92.44 503 THR A CA 1
ATOM 4002 C C . THR A 1 503 ? 20.430 4.808 -30.233 1.00 92.44 503 THR A C 1
ATOM 4004 O O . THR A 1 503 ? 21.111 4.582 -31.231 1.00 92.44 503 THR A O 1
ATOM 4007 N N . SER A 1 504 ? 19.102 4.650 -30.233 1.00 92.75 504 SER A N 1
ATOM 4008 C CA . SER A 1 504 ? 18.351 4.140 -31.390 1.00 92.75 504 SER A CA 1
ATOM 4009 C C . SER A 1 504 ? 18.394 5.109 -32.575 1.00 92.75 504 SER A C 1
ATOM 4011 O O . SER A 1 504 ? 18.626 4.683 -33.707 1.00 92.75 504 SER A O 1
ATOM 4013 N N . VAL A 1 505 ? 18.233 6.412 -32.322 1.00 94.38 505 VAL A N 1
ATOM 4014 C CA . VAL A 1 505 ? 18.313 7.447 -33.366 1.00 94.38 505 VAL A CA 1
ATOM 4015 C C . VAL A 1 505 ? 19.731 7.605 -33.895 1.00 94.38 505 VAL A C 1
ATOM 4017 O O . VAL A 1 505 ? 19.932 7.545 -35.106 1.00 94.38 505 VAL A O 1
ATOM 4020 N N . ILE A 1 506 ? 20.724 7.721 -33.012 1.00 93.81 506 ILE A N 1
ATOM 4021 C CA . ILE A 1 506 ? 22.137 7.819 -33.400 1.00 93.81 506 ILE A CA 1
ATOM 4022 C C . ILE A 1 506 ? 22.546 6.577 -34.206 1.00 93.81 506 ILE A C 1
ATOM 4024 O O . ILE A 1 506 ? 23.190 6.700 -35.243 1.00 93.81 506 ILE A O 1
ATOM 4028 N N . SER A 1 507 ? 22.114 5.376 -33.802 1.00 92.50 507 SER A N 1
ATOM 4029 C CA . SER A 1 507 ? 22.369 4.146 -34.563 1.00 92.50 507 SER A CA 1
ATOM 4030 C C . SER A 1 507 ? 21.752 4.185 -35.965 1.00 92.50 507 SER A C 1
ATOM 4032 O O . SER A 1 507 ? 22.399 3.764 -36.925 1.00 92.50 507 SER A O 1
ATOM 4034 N N . ALA A 1 508 ? 20.524 4.695 -36.105 1.00 93.69 508 ALA A N 1
ATOM 4035 C CA . ALA A 1 508 ? 19.846 4.810 -37.395 1.00 93.69 508 ALA A CA 1
ATOM 4036 C C . ALA A 1 508 ? 20.593 5.752 -38.356 1.00 93.69 508 ALA A C 1
ATOM 4038 O O . ALA A 1 508 ? 20.893 5.357 -39.484 1.00 93.69 508 ALA A O 1
ATOM 4039 N N . TYR A 1 509 ? 20.949 6.957 -37.901 1.00 93.69 509 TYR A N 1
ATOM 4040 C CA . TYR A 1 509 ? 21.694 7.931 -38.711 1.00 93.69 509 TYR A CA 1
ATOM 4041 C C . TYR A 1 509 ? 23.140 7.482 -38.981 1.00 93.69 509 TYR A C 1
ATOM 4043 O O . TYR A 1 509 ? 23.637 7.656 -40.093 1.00 93.69 509 TYR A O 1
ATOM 4051 N N . SER A 1 510 ? 23.785 6.797 -38.030 1.00 91.94 510 SER A N 1
ATOM 4052 C CA . SER A 1 510 ? 25.140 6.253 -38.198 1.00 91.94 510 SER A CA 1
ATOM 4053 C C . SER A 1 510 ? 25.185 5.192 -39.301 1.00 91.94 510 SER A C 1
ATOM 4055 O O . SER A 1 510 ? 26.080 5.204 -40.150 1.00 91.94 510 SER A O 1
ATOM 4057 N N . LYS A 1 511 ? 24.180 4.305 -39.358 1.00 89.81 511 LYS A N 1
ATOM 4058 C CA . LYS A 1 511 ? 24.049 3.310 -40.439 1.00 89.81 511 LYS A CA 1
ATOM 4059 C C . LYS A 1 511 ? 23.765 3.952 -41.797 1.00 89.81 511 LYS A C 1
ATOM 4061 O O . LYS A 1 511 ? 24.233 3.436 -42.807 1.00 89.81 511 LYS A O 1
ATOM 4066 N N . ALA A 1 512 ? 23.043 5.069 -41.816 1.00 90.44 512 ALA A N 1
ATOM 4067 C CA . ALA A 1 512 ? 22.787 5.852 -43.022 1.00 90.44 512 ALA A CA 1
ATOM 4068 C C . ALA A 1 512 ? 23.969 6.743 -43.455 1.00 90.44 512 ALA A C 1
ATOM 4070 O O . ALA A 1 512 ? 23.879 7.379 -44.498 1.00 90.44 512 ALA A O 1
ATOM 4071 N N . ARG A 1 513 ? 25.077 6.755 -42.694 1.00 88.00 513 ARG A N 1
ATOM 4072 C CA . ARG A 1 513 ? 26.272 7.598 -42.906 1.00 88.00 513 ARG A CA 1
ATOM 4073 C C . ARG A 1 513 ? 26.035 9.108 -42.762 1.00 88.00 513 ARG A C 1
ATOM 4075 O O . ARG A 1 513 ? 26.863 9.904 -43.187 1.00 88.00 513 ARG A O 1
ATOM 4082 N N . GLU A 1 514 ? 24.959 9.499 -42.090 1.00 91.69 514 GLU A N 1
ATOM 4083 C CA . GLU A 1 514 ? 24.642 10.891 -41.749 1.00 91.69 514 GLU A CA 1
ATOM 4084 C C . GLU A 1 514 ? 25.341 11.276 -40.436 1.00 91.69 514 GLU A C 1
ATOM 4086 O O . GLU A 1 514 ? 24.721 11.426 -39.376 1.00 91.69 514 GLU A O 1
ATOM 4091 N N . PHE A 1 515 ? 26.673 11.333 -40.479 1.00 91.06 515 PHE A N 1
ATOM 4092 C CA . PHE A 1 515 ? 27.507 11.388 -39.279 1.00 91.06 515 PHE A CA 1
ATOM 4093 C C . PHE A 1 515 ? 27.386 12.703 -38.496 1.00 91.06 515 PHE A C 1
ATOM 4095 O O . PHE A 1 515 ? 27.302 12.659 -37.272 1.00 91.06 515 PHE A O 1
ATOM 4102 N N . GLU A 1 516 ? 27.257 13.853 -39.164 1.00 91.56 516 GLU A N 1
ATOM 4103 C CA . GLU A 1 516 ? 27.089 15.147 -38.477 1.00 91.56 516 GLU A CA 1
ATOM 4104 C C . GLU A 1 516 ? 25.795 15.184 -37.643 1.00 91.56 516 GLU A C 1
ATOM 4106 O O . GLU A 1 516 ? 25.768 15.637 -36.499 1.00 91.56 516 GLU A O 1
ATOM 4111 N N . THR A 1 517 ? 24.716 14.594 -38.168 1.00 92.38 517 THR A N 1
ATOM 4112 C CA . THR A 1 517 ? 23.446 14.462 -37.441 1.00 92.38 517 THR A CA 1
ATOM 4113 C C . THR A 1 517 ? 23.595 13.573 -36.199 1.00 92.38 517 THR A C 1
ATOM 4115 O O . THR A 1 517 ? 22.974 13.840 -35.168 1.00 92.38 517 THR A O 1
ATOM 4118 N N . CYS A 1 518 ? 24.447 12.543 -36.257 1.00 92.50 518 CYS A N 1
ATOM 4119 C CA . CYS A 1 518 ? 24.767 11.708 -35.095 1.00 92.50 518 CYS A CA 1
ATOM 4120 C C . CYS A 1 518 ? 25.458 12.519 -33.993 1.00 92.50 518 CYS A C 1
ATOM 4122 O O . CYS A 1 518 ? 25.077 12.401 -32.829 1.00 92.50 518 CYS A O 1
ATOM 4124 N N . VAL A 1 519 ? 26.431 13.357 -34.367 1.00 93.12 519 VAL A N 1
ATOM 4125 C CA . VAL A 1 519 ? 27.156 14.242 -33.442 1.00 93.12 519 VAL A CA 1
ATOM 4126 C C . VAL A 1 519 ? 26.201 15.236 -32.781 1.00 93.12 519 VAL A C 1
ATOM 4128 O O . VAL A 1 519 ? 26.237 15.395 -31.564 1.00 93.12 519 VAL A O 1
ATOM 4131 N N . ASN A 1 520 ? 25.271 15.824 -33.538 1.00 94.25 520 ASN A N 1
ATOM 4132 C CA . ASN A 1 520 ? 24.264 16.737 -32.991 1.00 94.25 520 ASN A CA 1
ATOM 4133 C C . ASN A 1 520 ? 23.384 16.074 -31.920 1.00 94.25 520 ASN A C 1
ATOM 4135 O O . ASN A 1 520 ? 23.213 16.625 -30.832 1.00 94.25 520 ASN A O 1
ATOM 4139 N N . TYR A 1 521 ? 22.864 14.871 -32.190 1.00 93.69 521 TYR A N 1
ATOM 4140 C CA . TYR A 1 521 ? 22.066 14.132 -31.203 1.00 93.69 521 TYR A CA 1
ATOM 4141 C C . TYR A 1 521 ? 22.886 13.676 -29.994 1.00 93.69 521 TYR A C 1
ATOM 4143 O O . TYR A 1 521 ? 22.369 13.662 -28.877 1.00 93.69 521 TYR A O 1
ATOM 4151 N N . TYR A 1 522 ? 24.154 13.316 -30.195 1.00 93.31 522 TYR A N 1
ATOM 4152 C CA . TYR A 1 522 ? 25.059 12.974 -29.102 1.00 93.31 522 TYR A CA 1
ATOM 4153 C C . TYR A 1 522 ? 25.337 14.182 -28.199 1.00 93.31 522 TYR A C 1
ATOM 4155 O O . TYR A 1 522 ? 25.214 14.078 -26.980 1.00 93.31 522 TYR A O 1
ATOM 4163 N N . ASN A 1 523 ? 25.615 15.348 -28.778 1.00 92.50 523 ASN A N 1
ATOM 4164 C CA . ASN A 1 523 ? 25.817 16.583 -28.024 1.00 92.50 523 ASN A CA 1
ATOM 4165 C C . ASN A 1 523 ? 24.549 16.991 -27.262 1.00 92.50 523 ASN A C 1
ATOM 4167 O O . ASN A 1 523 ? 24.635 17.328 -26.083 1.00 92.50 523 ASN A O 1
ATOM 4171 N N . GLU A 1 524 ? 23.368 16.879 -27.884 1.00 92.38 524 GLU A N 1
ATOM 4172 C CA . GLU A 1 524 ? 22.083 17.083 -27.198 1.00 92.38 524 GLU A CA 1
ATOM 4173 C C . GLU A 1 524 ? 21.933 16.131 -25.994 1.00 92.38 524 GLU A C 1
ATOM 4175 O O . GLU A 1 524 ? 21.545 16.555 -24.905 1.00 92.38 524 GLU A O 1
ATOM 4180 N N . TYR A 1 525 ? 22.284 14.850 -26.151 1.00 93.00 525 TYR A N 1
ATOM 4181 C CA . TYR A 1 525 ? 22.245 13.870 -25.062 1.00 93.00 525 TYR A CA 1
ATOM 4182 C C . TYR A 1 525 ? 23.182 14.240 -23.901 1.00 93.00 525 TYR A C 1
ATOM 4184 O O . TYR A 1 525 ? 22.783 14.161 -22.735 1.00 93.00 525 TYR A O 1
ATOM 4192 N N . ARG A 1 526 ? 24.410 14.677 -24.208 1.00 90.12 526 ARG A N 1
ATOM 4193 C CA . ARG A 1 526 ? 25.413 15.077 -23.208 1.00 90.12 526 ARG A CA 1
ATOM 4194 C C . ARG A 1 526 ? 25.023 16.363 -22.479 1.00 90.12 526 ARG A C 1
ATOM 4196 O O . ARG A 1 526 ? 25.116 16.398 -21.255 1.00 90.12 526 ARG A O 1
ATOM 4203 N N . LEU A 1 527 ? 24.516 17.374 -23.190 1.00 89.12 527 LEU A N 1
ATOM 4204 C CA . LEU A 1 527 ? 24.024 18.628 -22.595 1.00 89.12 527 LEU A CA 1
ATOM 4205 C C . LEU A 1 527 ? 22.881 18.393 -21.599 1.00 89.12 527 LEU A C 1
ATOM 4207 O O . LEU A 1 527 ? 22.792 19.074 -20.583 1.00 89.12 527 LEU A O 1
ATOM 4211 N N . ASN A 1 528 ? 22.049 17.382 -21.849 1.00 86.19 528 ASN A N 1
ATOM 4212 C CA . ASN A 1 528 ? 20.971 16.975 -20.949 1.00 86.19 528 ASN A CA 1
ATOM 4213 C C . ASN A 1 528 ? 21.444 16.096 -19.765 1.00 86.19 528 ASN A C 1
ATOM 4215 O O . ASN A 1 528 ? 20.615 15.510 -19.068 1.00 86.19 528 ASN A O 1
ATOM 4219 N N . GLY A 1 529 ? 22.756 15.968 -19.530 1.00 84.75 529 GLY A N 1
ATOM 4220 C CA . GLY A 1 529 ? 23.329 15.178 -18.431 1.00 84.75 529 GLY A CA 1
ATOM 4221 C C . GLY A 1 529 ? 23.333 13.662 -18.669 1.00 84.75 529 GLY A C 1
ATOM 4222 O O . GLY A 1 529 ? 23.413 12.881 -17.717 1.00 84.75 529 GLY A O 1
ATOM 4223 N N . GLY A 1 530 ? 23.209 13.222 -19.923 1.00 86.00 530 GLY A N 1
ATOM 4224 C CA . GLY A 1 530 ? 23.192 11.810 -20.296 1.00 86.00 530 GLY A CA 1
ATOM 4225 C C . GLY A 1 530 ? 24.549 11.120 -20.119 1.00 86.00 530 GLY A C 1
ATOM 4226 O O . GLY A 1 530 ? 25.565 11.630 -20.582 1.00 86.00 530 GLY A O 1
ATOM 4227 N N . ARG A 1 531 ? 24.568 9.936 -19.489 1.00 86.19 531 ARG A N 1
ATOM 4228 C CA . ARG A 1 531 ? 25.775 9.108 -19.285 1.00 86.19 531 ARG A CA 1
ATOM 4229 C C . ARG A 1 531 ? 26.040 8.156 -20.447 1.00 86.19 531 ARG A C 1
ATOM 4231 O O . ARG A 1 531 ? 25.122 7.489 -20.926 1.00 86.19 531 ARG A O 1
ATOM 4238 N N . ILE A 1 532 ? 27.296 8.028 -20.851 1.00 84.06 532 ILE A N 1
ATOM 4239 C CA . ILE A 1 532 ? 27.696 7.190 -21.982 1.00 84.06 532 ILE A CA 1
ATOM 4240 C C . ILE A 1 532 ? 27.702 5.727 -21.550 1.00 84.06 532 ILE A C 1
ATOM 4242 O O . ILE A 1 532 ? 28.394 5.329 -20.613 1.00 84.06 532 ILE A O 1
ATOM 4246 N N . ASP A 1 533 ? 26.952 4.895 -22.269 1.00 81.75 533 ASP A N 1
ATOM 4247 C CA . ASP A 1 533 ? 27.028 3.448 -22.123 1.00 81.75 533 ASP A CA 1
ATOM 4248 C C . ASP A 1 533 ? 27.808 2.795 -23.266 1.00 81.75 533 ASP A C 1
ATOM 4250 O O . ASP A 1 533 ? 28.162 3.426 -24.262 1.00 81.75 533 ASP A O 1
ATOM 4254 N N . ARG A 1 534 ? 28.079 1.495 -23.121 1.00 79.12 534 ARG A N 1
ATOM 4255 C CA . ARG A 1 534 ? 28.873 0.728 -24.090 1.00 79.12 534 ARG A CA 1
ATOM 4256 C C . ARG A 1 534 ? 28.307 0.791 -25.511 1.00 79.12 534 ARG A C 1
ATOM 4258 O O . ARG A 1 534 ? 29.073 0.871 -26.464 1.00 79.12 534 ARG A O 1
ATOM 4265 N N . ALA A 1 535 ? 26.982 0.758 -25.658 1.00 83.62 535 ALA A N 1
ATOM 4266 C CA . ALA A 1 535 ? 26.337 0.763 -26.967 1.00 83.62 535 ALA A CA 1
ATOM 4267 C C . ALA A 1 535 ? 26.478 2.126 -27.654 1.00 83.62 535 ALA A C 1
ATOM 4269 O O . ALA A 1 535 ? 26.861 2.190 -28.821 1.00 83.62 535 ALA A O 1
ATOM 4270 N N . MET A 1 536 ? 26.203 3.213 -26.931 1.00 87.25 536 MET A N 1
ATOM 4271 C CA . MET A 1 536 ? 26.311 4.567 -27.466 1.00 87.25 536 MET A CA 1
ATOM 4272 C C . MET A 1 536 ? 27.763 4.961 -27.729 1.00 87.25 536 MET A C 1
ATOM 4274 O O . MET A 1 536 ? 28.070 5.422 -28.826 1.00 87.25 536 MET A O 1
ATOM 4278 N N . GLY A 1 537 ? 28.657 4.707 -26.769 1.00 83.12 537 GLY A N 1
ATOM 4279 C CA . GLY A 1 537 ? 30.091 4.945 -26.929 1.00 83.12 537 GLY A CA 1
ATOM 4280 C C . GLY A 1 537 ? 30.647 4.184 -28.127 1.00 83.12 537 GLY A C 1
ATOM 4281 O O . GLY A 1 537 ? 31.356 4.756 -28.947 1.00 83.12 537 GLY A O 1
ATOM 4282 N N . GLY A 1 538 ? 30.226 2.931 -28.317 1.00 81.81 538 GLY A N 1
ATOM 4283 C CA . GLY A 1 538 ? 30.669 2.144 -29.458 1.00 81.81 538 GLY A CA 1
ATOM 4284 C C . GLY A 1 538 ? 30.228 2.680 -30.822 1.00 81.81 538 GLY A C 1
ATOM 4285 O O . GLY A 1 538 ? 31.008 2.667 -31.775 1.00 81.81 538 GLY A O 1
ATOM 4286 N N . ILE A 1 539 ? 28.996 3.190 -30.922 1.00 86.62 539 ILE A N 1
ATOM 4287 C CA . ILE A 1 539 ? 28.515 3.842 -32.148 1.00 86.62 539 ILE A CA 1
ATOM 4288 C C . ILE A 1 539 ? 29.297 5.135 -32.395 1.00 86.62 539 ILE A C 1
ATOM 4290 O O . ILE A 1 539 ? 29.753 5.351 -33.515 1.00 86.62 539 ILE A O 1
ATOM 4294 N N . MET A 1 540 ? 29.492 5.961 -31.363 1.00 88.94 540 MET A N 1
ATOM 4295 C CA . MET A 1 540 ? 30.161 7.259 -31.493 1.00 88.94 540 MET A CA 1
ATOM 4296 C C . MET A 1 540 ? 31.655 7.143 -31.793 1.00 88.94 540 MET A C 1
ATOM 4298 O O . MET A 1 540 ? 32.145 7.900 -32.623 1.00 88.94 540 MET A O 1
ATOM 4302 N N . VAL A 1 541 ? 32.352 6.143 -31.241 1.00 82.44 541 VAL A N 1
ATOM 4303 C CA . VAL A 1 541 ? 33.722 5.796 -31.658 1.00 82.44 541 VAL A CA 1
ATOM 4304 C C . VAL A 1 541 ? 33.759 5.565 -33.165 1.00 82.44 541 VAL A C 1
ATOM 4306 O O . VAL A 1 541 ? 34.567 6.169 -33.865 1.00 82.44 541 VAL A O 1
ATOM 4309 N N . GLY A 1 542 ? 32.846 4.741 -33.688 1.00 81.50 542 GLY A N 1
ATOM 4310 C CA . GLY A 1 542 ? 32.765 4.464 -35.122 1.00 81.50 542 GLY A CA 1
ATOM 4311 C C . GLY A 1 542 ? 32.378 5.678 -35.974 1.00 81.50 542 GLY A C 1
ATOM 4312 O O . GLY A 1 542 ? 32.787 5.748 -37.130 1.00 81.50 542 GLY A O 1
ATOM 4313 N N . VAL A 1 543 ? 31.599 6.617 -35.428 1.00 86.69 543 VAL A N 1
ATOM 4314 C CA . VAL A 1 543 ? 31.228 7.879 -36.090 1.00 86.69 543 VAL A CA 1
ATOM 4315 C C . VAL A 1 543 ? 32.435 8.814 -36.160 1.00 86.69 543 VAL A C 1
ATOM 4317 O O . VAL A 1 543 ? 32.838 9.173 -37.261 1.00 86.69 543 VAL A O 1
ATOM 4320 N N . TYR A 1 544 ? 33.067 9.137 -35.027 1.00 85.06 544 TYR A N 1
ATOM 4321 C CA . TYR A 1 544 ? 34.218 10.047 -34.985 1.00 85.06 544 TYR A CA 1
ATOM 4322 C C . TYR A 1 544 ? 35.420 9.518 -35.764 1.00 85.06 544 TYR A C 1
ATOM 4324 O O . TYR A 1 544 ? 36.074 10.288 -36.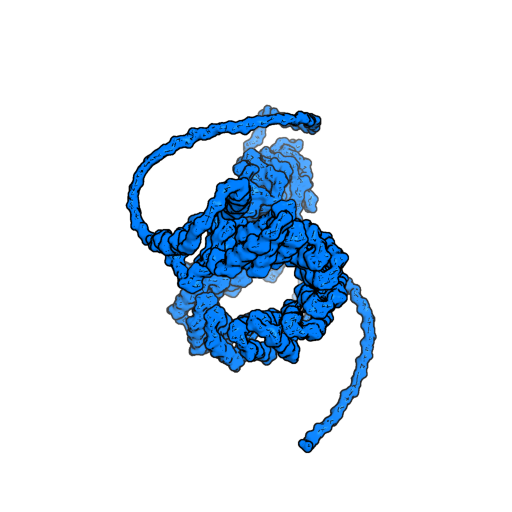462 1.00 85.06 544 TYR A O 1
ATOM 4332 N N . SER A 1 545 ? 35.638 8.199 -35.734 1.00 78.00 545 SER A N 1
ATOM 4333 C CA . SER A 1 545 ? 36.676 7.536 -36.531 1.00 78.00 545 SER A CA 1
ATOM 4334 C C . SER A 1 545 ? 36.501 7.778 -38.031 1.00 78.00 545 SER A C 1
ATOM 4336 O O . SER A 1 545 ? 37.458 8.079 -38.727 1.00 78.00 545 SER A O 1
ATOM 4338 N N . LYS A 1 546 ? 35.268 7.669 -38.542 1.00 81.69 546 LYS A N 1
ATOM 4339 C CA . LYS A 1 546 ? 34.966 7.854 -39.974 1.00 81.69 546 LYS A CA 1
ATOM 4340 C C . LYS A 1 546 ? 34.916 9.317 -40.407 1.00 81.69 546 LYS A C 1
ATOM 4342 O O . LYS A 1 546 ? 34.892 9.581 -41.602 1.00 81.69 546 LYS A O 1
ATOM 4347 N N . MET A 1 547 ? 34.829 10.239 -39.451 1.00 81.44 547 MET A N 1
ATOM 4348 C CA . MET A 1 547 ? 34.862 11.683 -39.688 1.00 81.44 547 MET A CA 1
ATOM 4349 C C . MET A 1 547 ? 36.263 12.279 -39.492 1.00 81.44 547 MET A C 1
ATOM 4351 O O . MET A 1 547 ? 36.401 13.493 -39.593 1.00 81.44 547 MET A O 1
ATOM 4355 N N . SER A 1 548 ? 37.265 11.463 -39.136 1.00 76.44 548 SER A N 1
ATOM 4356 C CA . SER A 1 548 ? 38.612 11.908 -38.745 1.00 76.44 548 SER A CA 1
ATOM 4357 C C . SER A 1 548 ? 38.618 12.969 -37.623 1.00 76.44 548 SER A C 1
ATOM 4359 O O . SER A 1 548 ? 39.529 13.788 -37.527 1.00 76.44 548 SER A O 1
ATOM 4361 N N . ARG A 1 549 ? 37.610 12.966 -36.733 1.00 79.31 549 ARG A N 1
ATOM 4362 C CA . ARG A 1 549 ? 37.486 13.912 -35.600 1.00 79.31 549 ARG A CA 1
ATOM 4363 C C . ARG A 1 549 ? 38.215 13.366 -34.370 1.00 79.31 549 ARG A C 1
ATOM 4365 O O . ARG A 1 549 ? 37.593 12.878 -33.426 1.00 79.31 549 ARG A O 1
ATOM 4372 N N . VAL A 1 550 ? 39.546 13.419 -34.412 1.00 71.06 550 VAL A N 1
ATOM 4373 C CA . VAL A 1 550 ? 40.441 12.817 -33.406 1.00 71.06 550 VAL A CA 1
ATOM 4374 C C . VAL A 1 550 ? 40.240 13.395 -32.007 1.00 71.06 550 VAL A C 1
ATOM 4376 O O . VAL A 1 550 ? 40.095 12.631 -31.056 1.00 71.06 550 VAL A O 1
ATOM 4379 N N . ASP A 1 551 ? 40.165 14.718 -31.871 1.00 71.88 551 ASP A N 1
ATOM 4380 C CA . ASP A 1 551 ? 40.052 15.366 -30.556 1.00 71.88 551 ASP A CA 1
ATOM 4381 C C . ASP A 1 551 ? 38.769 14.960 -29.819 1.00 71.88 551 ASP A C 1
ATOM 4383 O O . ASP A 1 551 ? 38.769 14.681 -28.618 1.00 71.88 551 ASP A O 1
ATOM 4387 N N . GLU A 1 552 ? 37.661 14.858 -30.554 1.00 81.75 552 GLU A N 1
ATOM 4388 C CA . GLU A 1 552 ? 36.378 14.427 -29.999 1.00 81.75 552 GLU A CA 1
ATOM 4389 C C . GLU A 1 552 ? 36.346 12.931 -29.694 1.00 81.75 552 GLU A C 1
ATOM 4391 O O . GLU A 1 552 ? 35.721 12.526 -28.712 1.00 81.75 552 GLU A O 1
ATOM 4396 N N . LEU A 1 553 ? 37.052 12.113 -30.482 1.00 77.44 553 LEU A N 1
ATOM 4397 C CA . LEU A 1 553 ? 37.252 10.698 -30.183 1.00 77.44 553 LEU A CA 1
ATOM 4398 C C . LEU A 1 553 ? 38.047 10.519 -28.882 1.00 77.44 553 LEU A C 1
ATOM 4400 O O . LEU A 1 553 ? 37.640 9.734 -28.028 1.00 77.44 553 LEU A O 1
ATOM 4404 N N . VAL A 1 554 ? 39.137 11.269 -28.691 1.00 71.50 554 VAL A N 1
ATOM 4405 C CA . VAL A 1 554 ? 39.936 11.236 -27.453 1.00 71.50 554 VAL A CA 1
ATOM 4406 C C . VAL A 1 554 ? 39.094 11.682 -26.259 1.00 71.50 554 VAL A C 1
ATOM 4408 O O . VAL A 1 554 ? 39.058 10.987 -25.241 1.00 71.50 554 VAL A O 1
ATOM 4411 N N . LYS A 1 555 ? 38.347 12.782 -26.400 1.00 79.62 555 LYS A N 1
ATOM 4412 C CA . LYS A 1 555 ? 37.431 13.268 -25.362 1.00 79.62 555 LYS A CA 1
ATOM 4413 C C . LYS A 1 555 ? 36.352 12.238 -25.010 1.00 79.62 555 LYS A C 1
ATOM 4415 O O . LYS A 1 555 ? 36.088 12.007 -23.835 1.00 79.62 555 LYS A O 1
ATOM 4420 N N . LEU A 1 556 ? 35.762 11.571 -26.006 1.00 82.44 556 LEU A N 1
ATOM 4421 C CA . LEU A 1 556 ? 34.790 10.494 -25.794 1.00 82.44 556 LEU A CA 1
ATOM 4422 C C . LEU A 1 556 ? 35.390 9.342 -24.972 1.00 82.44 556 LEU A C 1
ATOM 4424 O O . LEU A 1 556 ? 34.737 8.839 -24.059 1.00 82.44 556 LEU A O 1
ATOM 4428 N N . LEU A 1 557 ? 36.619 8.921 -25.278 1.00 74.38 557 LEU A N 1
ATOM 4429 C CA . LEU A 1 557 ? 37.294 7.835 -24.558 1.00 74.38 557 LEU A CA 1
ATOM 4430 C C . LEU A 1 557 ? 37.618 8.222 -23.106 1.00 74.38 557 LEU A C 1
ATOM 4432 O O . LEU A 1 557 ? 37.446 7.399 -22.204 1.00 74.38 557 LEU A O 1
ATOM 4436 N N . GLN A 1 558 ? 38.023 9.472 -22.866 1.00 73.81 558 GLN A N 1
ATOM 4437 C CA . GLN A 1 558 ? 38.236 10.015 -21.519 1.00 73.81 558 GLN A CA 1
ATOM 4438 C C . GLN A 1 558 ? 36.934 10.050 -20.709 1.00 73.81 558 GLN A C 1
ATOM 4440 O O . GLN A 1 558 ? 36.906 9.555 -19.581 1.00 73.81 558 GLN A O 1
ATOM 4445 N N . ASP A 1 559 ? 35.845 10.552 -21.301 1.00 79.69 559 ASP A N 1
ATOM 4446 C CA . ASP A 1 559 ? 34.519 10.581 -20.675 1.00 79.69 559 ASP A CA 1
ATOM 4447 C C . ASP A 1 559 ? 34.035 9.161 -20.323 1.00 79.69 559 ASP A C 1
ATOM 4449 O O . ASP A 1 559 ? 33.536 8.919 -19.224 1.00 79.69 559 ASP A O 1
ATOM 4453 N N . MET A 1 560 ? 34.227 8.187 -21.223 1.00 77.69 560 MET A N 1
ATOM 4454 C CA . MET A 1 560 ? 33.880 6.782 -20.969 1.00 77.69 560 MET A CA 1
ATOM 4455 C C . MET A 1 560 ? 34.683 6.179 -19.809 1.00 77.69 560 MET A C 1
ATOM 4457 O O . MET A 1 560 ? 34.121 5.417 -19.018 1.00 77.69 560 MET A O 1
ATOM 4461 N N . ASN A 1 561 ? 35.966 6.529 -19.687 1.00 70.62 561 ASN A N 1
ATOM 4462 C CA . ASN A 1 561 ? 36.820 6.080 -18.589 1.00 70.62 561 ASN A CA 1
ATOM 4463 C C . ASN A 1 561 ? 36.398 6.706 -17.249 1.00 70.62 561 ASN A C 1
ATOM 4465 O O . ASN A 1 561 ? 36.208 5.988 -16.267 1.00 70.62 561 ASN A O 1
ATOM 4469 N N . ALA A 1 562 ? 36.166 8.023 -17.221 1.00 72.31 562 ALA A N 1
ATOM 4470 C CA . ALA A 1 562 ? 35.710 8.744 -16.030 1.00 72.31 562 ALA A CA 1
ATOM 4471 C C . ALA A 1 562 ? 34.345 8.243 -15.521 1.00 72.31 562 ALA A C 1
ATOM 4473 O O . ALA A 1 562 ? 34.098 8.198 -14.315 1.00 72.31 562 ALA A O 1
ATOM 4474 N N . GLU A 1 563 ? 33.461 7.818 -16.427 1.00 80.38 563 GLU A N 1
ATOM 4475 C CA . GLU A 1 563 ? 32.138 7.275 -16.096 1.00 80.38 563 GLU A CA 1
ATOM 4476 C C . GLU A 1 563 ? 32.144 5.768 -15.755 1.00 80.38 563 GLU A C 1
ATOM 4478 O O . GLU A 1 563 ? 31.100 5.216 -15.391 1.00 80.38 563 GLU A O 1
ATOM 4483 N N . GLY A 1 564 ? 33.302 5.096 -15.821 1.00 69.44 564 GLY A N 1
ATOM 4484 C CA . GLY A 1 564 ? 33.463 3.677 -15.476 1.00 69.44 564 GLY A CA 1
ATOM 4485 C C . GLY A 1 564 ? 32.957 2.695 -16.543 1.00 69.44 564 GLY A C 1
ATOM 4486 O O . GLY A 1 564 ? 32.646 1.538 -16.236 1.00 69.44 564 GLY A O 1
ATOM 4487 N N . THR A 1 565 ? 32.852 3.129 -17.801 1.00 72.00 565 THR A N 1
ATOM 4488 C CA . THR A 1 565 ? 32.379 2.312 -18.925 1.00 72.00 565 THR A CA 1
ATOM 4489 C C . THR A 1 565 ? 33.551 1.589 -19.596 1.00 72.00 565 THR A C 1
ATOM 4491 O O . THR A 1 565 ? 34.369 2.199 -20.275 1.00 72.00 565 THR A O 1
ATOM 4494 N N . ARG A 1 566 ? 33.619 0.256 -19.455 1.00 61.31 566 ARG A N 1
ATOM 4495 C CA . ARG A 1 566 ? 34.672 -0.568 -20.085 1.00 61.31 566 ARG A CA 1
ATOM 4496 C C . ARG A 1 566 ? 34.528 -0.616 -21.611 1.00 61.31 566 ARG A C 1
ATOM 4498 O O . ARG A 1 566 ? 33.455 -0.964 -22.113 1.00 61.31 566 ARG A O 1
ATOM 4505 N N . LEU A 1 567 ? 35.622 -0.342 -22.322 1.00 61.03 567 LEU A N 1
ATOM 4506 C CA . LEU A 1 567 ? 35.752 -0.582 -23.761 1.00 61.03 567 LEU A CA 1
ATOM 4507 C C . LEU A 1 567 ? 35.871 -2.088 -24.019 1.00 61.03 567 LEU A C 1
ATOM 4509 O O . LEU A 1 567 ? 36.555 -2.795 -23.281 1.00 61.03 567 LEU A O 1
ATOM 4513 N N . ASP A 1 568 ? 35.200 -2.593 -25.055 1.00 57.22 568 ASP A N 1
ATOM 4514 C CA . ASP A 1 568 ? 35.463 -3.949 -25.536 1.00 57.22 568 ASP A CA 1
ATOM 4515 C C . ASP A 1 568 ? 36.652 -3.951 -26.516 1.00 57.22 568 ASP A C 1
ATOM 4517 O O . ASP A 1 568 ? 37.032 -2.918 -27.077 1.00 57.22 568 ASP A O 1
ATOM 4521 N N . ALA A 1 569 ? 37.254 -5.123 -26.736 1.00 57.53 569 ALA A N 1
ATOM 4522 C CA . ALA A 1 569 ? 38.439 -5.262 -27.584 1.00 57.53 569 ALA A CA 1
ATOM 4523 C C . ALA A 1 569 ? 38.220 -4.776 -29.034 1.00 57.53 569 ALA A C 1
ATOM 4525 O O . ALA A 1 569 ? 39.171 -4.379 -29.710 1.00 57.53 569 ALA A O 1
ATOM 4526 N N . ARG A 1 570 ? 36.972 -4.786 -29.526 1.00 61.31 570 ARG A N 1
ATOM 4527 C CA . ARG A 1 570 ? 36.616 -4.349 -30.884 1.00 61.31 570 ARG A CA 1
ATOM 4528 C C . ARG A 1 570 ? 36.574 -2.825 -30.983 1.00 61.31 570 ARG A C 1
ATOM 4530 O O . ARG A 1 570 ? 37.068 -2.266 -31.964 1.00 61.31 570 ARG A O 1
ATOM 4537 N N . LEU A 1 571 ? 35.991 -2.163 -29.990 1.00 61.56 571 LEU A N 1
ATOM 4538 C CA . LEU A 1 571 ? 35.922 -0.707 -29.880 1.00 61.56 571 LEU A CA 1
ATOM 4539 C C . LEU A 1 571 ? 37.299 -0.101 -29.635 1.00 61.56 571 LEU A C 1
ATOM 4541 O O . LEU A 1 571 ? 37.640 0.901 -30.261 1.00 61.56 571 LEU A O 1
ATOM 4545 N N . TYR A 1 572 ? 38.118 -0.762 -28.817 1.00 62.78 572 TYR A N 1
ATOM 4546 C CA . TYR A 1 572 ? 39.507 -0.374 -28.590 1.00 62.78 572 TYR A CA 1
ATOM 4547 C C . TYR A 1 572 ? 40.331 -0.426 -29.886 1.00 62.78 572 TYR A C 1
ATOM 4549 O O . TYR A 1 572 ? 40.931 0.569 -30.285 1.00 62.78 572 TYR A O 1
ATOM 4557 N N . ARG A 1 573 ? 40.256 -1.542 -30.628 1.00 63.62 573 ARG A N 1
ATOM 4558 C CA . ARG A 1 573 ? 40.935 -1.698 -31.928 1.00 63.62 573 ARG A CA 1
ATOM 4559 C C . ARG A 1 573 ? 40.457 -0.694 -32.981 1.00 63.62 573 ARG A C 1
ATOM 4561 O O . ARG A 1 573 ? 41.263 -0.178 -33.743 1.00 63.62 573 ARG A O 1
ATOM 4568 N N . SER A 1 574 ? 39.154 -0.408 -33.020 1.00 66.00 574 SER A N 1
ATOM 4569 C CA . SER A 1 574 ? 38.590 0.573 -33.962 1.00 66.00 574 SER A CA 1
ATOM 4570 C C . SER A 1 574 ? 39.063 1.996 -33.652 1.00 66.00 574 SER A C 1
ATOM 4572 O O . SER A 1 574 ? 39.366 2.742 -34.574 1.00 66.00 574 SER A O 1
ATOM 4574 N N . SER A 1 575 ? 39.182 2.338 -32.365 1.00 62.62 575 SER A N 1
ATOM 4575 C CA . SER A 1 575 ? 39.714 3.631 -31.919 1.00 62.62 575 SER A CA 1
ATOM 4576 C C . SER A 1 575 ? 41.201 3.775 -32.256 1.00 62.62 575 SER A C 1
ATOM 4578 O O . SER A 1 575 ? 41.611 4.811 -32.765 1.00 62.62 575 SER A O 1
ATOM 4580 N N . LEU A 1 576 ? 42.000 2.723 -32.036 1.00 64.00 576 LEU A N 1
ATOM 4581 C CA . LEU A 1 576 ? 43.428 2.708 -32.377 1.00 64.00 576 LEU A CA 1
ATOM 4582 C C . LEU A 1 576 ? 43.677 2.861 -33.880 1.00 64.00 576 LEU A C 1
ATOM 4584 O O . LEU A 1 576 ? 44.534 3.645 -34.273 1.00 64.00 576 LEU A O 1
ATOM 4588 N N . ASN A 1 577 ? 42.911 2.159 -34.720 1.00 65.56 577 ASN A N 1
ATOM 4589 C CA . ASN A 1 577 ? 43.033 2.291 -36.172 1.00 65.56 577 ASN A CA 1
ATOM 4590 C C . ASN A 1 577 ? 42.701 3.714 -36.639 1.00 65.56 577 ASN A C 1
ATOM 4592 O O . ASN A 1 577 ? 43.430 4.264 -37.449 1.00 65.56 577 ASN A O 1
ATOM 4596 N N . ALA A 1 578 ? 41.658 4.334 -36.084 1.00 61.84 578 ALA A N 1
ATOM 4597 C CA . ALA A 1 578 ? 41.287 5.704 -36.430 1.00 61.84 578 ALA A CA 1
ATOM 4598 C C . ALA A 1 578 ? 42.348 6.737 -36.025 1.00 61.84 578 ALA A C 1
ATOM 4600 O O . ALA A 1 578 ? 42.618 7.674 -36.770 1.00 61.84 578 ALA A O 1
ATOM 4601 N N . LEU A 1 579 ? 42.972 6.549 -34.858 1.00 59.72 579 LEU A N 1
ATOM 4602 C CA . LEU A 1 579 ? 44.094 7.376 -34.412 1.00 59.72 579 LEU A CA 1
ATOM 4603 C C . LEU A 1 579 ? 45.319 7.183 -35.316 1.00 59.72 579 LEU A C 1
ATOM 4605 O O . LEU A 1 579 ? 45.967 8.159 -35.678 1.00 59.72 579 LEU A O 1
ATOM 4609 N N . ARG A 1 580 ? 45.604 5.944 -35.730 1.00 59.19 580 ARG A N 1
ATOM 4610 C CA . ARG A 1 580 ? 46.691 5.620 -36.664 1.00 59.19 580 ARG A CA 1
ATOM 4611 C C . ARG A 1 580 ? 46.474 6.248 -38.042 1.00 59.19 580 ARG A C 1
ATOM 4613 O O . ARG A 1 580 ? 47.408 6.822 -38.592 1.00 59.19 580 ARG A O 1
ATOM 4620 N N . ASP A 1 581 ? 45.260 6.164 -38.576 1.00 60.59 581 ASP A N 1
ATOM 4621 C CA . ASP A 1 581 ? 44.919 6.695 -39.899 1.00 60.59 581 ASP A CA 1
ATOM 4622 C C . ASP A 1 581 ? 44.973 8.237 -39.906 1.00 60.59 581 ASP A C 1
ATOM 4624 O O . ASP A 1 581 ? 45.493 8.833 -40.846 1.00 60.59 581 ASP A O 1
ATOM 4628 N N . ALA A 1 582 ? 44.558 8.896 -38.817 1.00 56.41 582 ALA A N 1
ATOM 4629 C CA . ALA A 1 582 ? 44.676 10.349 -38.682 1.00 56.41 582 ALA A CA 1
ATOM 4630 C C . ALA A 1 582 ? 46.130 10.834 -38.528 1.00 56.41 582 ALA A C 1
ATOM 4632 O O . ALA A 1 582 ? 46.487 11.889 -39.051 1.00 56.41 582 ALA A O 1
ATOM 4633 N N . VAL A 1 583 ? 46.987 10.056 -37.855 1.00 50.22 583 VAL A N 1
ATOM 4634 C CA . VAL A 1 583 ? 48.440 10.299 -37.814 1.00 50.22 583 VAL A CA 1
ATOM 4635 C C . VAL A 1 583 ? 49.037 10.122 -39.217 1.00 50.22 583 VAL A C 1
ATOM 4637 O O . VAL A 1 583 ? 49.812 10.964 -39.660 1.00 50.22 583 VAL A O 1
ATOM 4640 N N . ALA A 1 584 ? 48.626 9.102 -39.972 1.00 53.34 584 ALA A N 1
ATOM 4641 C CA . ALA A 1 584 ? 49.069 8.921 -41.356 1.00 53.34 584 ALA A CA 1
ATOM 4642 C C . ALA A 1 584 ? 48.640 10.079 -42.283 1.00 53.34 584 ALA A C 1
ATOM 4644 O O . ALA A 1 584 ? 49.427 10.491 -43.130 1.00 53.34 584 ALA A O 1
ATOM 4645 N N . GLU A 1 585 ? 47.446 10.657 -42.105 1.00 50.88 585 GLU A N 1
ATOM 4646 C CA . GLU A 1 585 ? 46.989 11.837 -42.863 1.00 50.88 585 GLU A CA 1
ATOM 4647 C C . GLU A 1 585 ? 47.714 13.136 -42.458 1.00 50.88 585 GLU A C 1
ATOM 4649 O O . GLU A 1 585 ? 48.023 13.953 -43.324 1.00 50.88 585 GLU A O 1
ATOM 4654 N N . HIS A 1 586 ? 48.032 13.330 -41.171 1.00 41.94 586 HIS A N 1
ATOM 4655 C CA . HIS A 1 586 ? 48.765 14.513 -40.690 1.00 41.94 586 HIS A CA 1
ATOM 4656 C C . HIS A 1 586 ? 50.249 14.513 -41.089 1.00 41.94 586 HIS A C 1
ATOM 4658 O O . HIS A 1 586 ? 50.815 15.575 -41.348 1.00 41.94 586 HIS A O 1
ATOM 4664 N N . PHE A 1 587 ? 50.880 13.337 -41.169 1.00 40.75 587 PHE A N 1
ATOM 4665 C CA . PHE A 1 587 ? 52.294 13.191 -41.542 1.00 40.75 587 PHE A CA 1
ATOM 4666 C C . PHE A 1 587 ? 52.507 12.801 -43.020 1.00 40.75 587 PHE A C 1
ATOM 4668 O O . PHE A 1 587 ? 53.610 12.951 -43.544 1.00 40.75 587 PHE A O 1
ATOM 4675 N N . GLY A 1 588 ? 51.455 12.387 -43.736 1.00 41.72 588 GLY A N 1
ATOM 4676 C CA . GLY A 1 588 ? 51.491 11.980 -45.150 1.00 41.72 588 GLY A CA 1
ATOM 4677 C C . GLY A 1 588 ? 51.712 13.110 -46.165 1.00 41.72 588 GLY A C 1
ATOM 4678 O O . GLY A 1 588 ? 51.838 12.844 -47.358 1.00 41.72 588 GLY A O 1
ATOM 4679 N N . GLY A 1 589 ? 51.793 14.368 -45.718 1.00 41.00 589 GLY A N 1
ATOM 4680 C CA . GLY A 1 589 ? 52.198 15.504 -46.555 1.00 41.00 589 GLY A CA 1
ATOM 4681 C C . GLY A 1 589 ? 53.715 15.677 -46.700 1.00 41.00 589 GLY A C 1
ATOM 4682 O O . GLY A 1 589 ? 54.156 16.447 -47.551 1.00 41.00 589 GLY A O 1
ATOM 4683 N N . VAL A 1 590 ? 54.523 14.980 -45.891 1.00 40.47 590 VAL A N 1
ATOM 4684 C CA . VAL A 1 590 ? 55.985 15.151 -45.857 1.00 40.47 590 VAL A CA 1
ATOM 4685 C C . VAL A 1 590 ? 56.683 13.796 -45.770 1.00 40.47 590 VAL A C 1
ATOM 4687 O O . VAL A 1 590 ? 57.419 13.579 -44.830 1.00 40.47 590 VAL A O 1
ATOM 4690 N N . MET A 1 591 ? 56.451 12.876 -46.710 1.00 33.91 591 MET A N 1
ATOM 4691 C CA . MET A 1 591 ? 57.377 11.765 -47.010 1.00 33.91 591 MET A CA 1
ATOM 4692 C C . MET A 1 591 ? 57.025 11.158 -48.381 1.00 33.91 591 MET A C 1
ATOM 4694 O O . MET A 1 591 ? 56.294 10.176 -48.475 1.00 33.91 591 MET A O 1
ATOM 4698 N N . TYR A 1 592 ? 57.549 11.732 -49.468 1.00 35.66 592 TYR A N 1
ATOM 4699 C CA . TYR A 1 592 ? 57.832 10.937 -50.669 1.00 35.66 592 TYR A CA 1
ATOM 4700 C C . TYR A 1 592 ? 59.204 10.298 -50.445 1.00 35.66 592 TYR A C 1
ATOM 4702 O O . TYR A 1 592 ? 60.231 10.949 -50.622 1.00 35.66 592 TYR A O 1
ATOM 4710 N N . GLY A 1 593 ? 59.215 9.049 -49.994 1.00 34.03 593 GLY A N 1
ATOM 4711 C CA . GLY A 1 593 ? 60.431 8.272 -49.782 1.00 34.03 593 GLY A CA 1
ATOM 4712 C C . GLY A 1 593 ? 60.099 6.960 -49.090 1.00 34.03 593 GLY A C 1
ATOM 4713 O O . GLY A 1 593 ? 59.535 6.975 -48.002 1.00 34.03 593 GLY A O 1
ATOM 4714 N N . ASP A 1 594 ? 60.393 5.856 -49.771 1.00 38.53 594 ASP A N 1
ATOM 4715 C CA . ASP A 1 594 ? 60.183 4.474 -49.343 1.00 38.53 594 ASP A CA 1
ATOM 4716 C C . ASP A 1 594 ? 60.580 4.230 -47.881 1.00 38.53 594 ASP A C 1
ATOM 4718 O O . ASP A 1 594 ? 61.765 4.181 -47.571 1.00 38.53 594 ASP A O 1
ATOM 4722 N N . ASP A 1 595 ? 59.611 4.000 -46.992 1.00 38.34 595 ASP A N 1
ATOM 4723 C CA . ASP A 1 595 ? 59.889 3.299 -45.737 1.00 38.34 595 ASP A CA 1
ATOM 4724 C C . ASP A 1 595 ? 58.642 2.590 -45.188 1.00 38.34 595 ASP A C 1
ATOM 4726 O O . ASP A 1 595 ? 57.986 2.992 -44.224 1.00 38.34 595 ASP A O 1
ATOM 4730 N N . GLN A 1 596 ? 58.349 1.440 -45.800 1.00 36.47 596 GLN A N 1
ATOM 4731 C CA . GLN A 1 596 ? 57.390 0.437 -45.318 1.00 36.47 596 GLN A CA 1
ATOM 4732 C C . GLN A 1 596 ? 57.720 -0.060 -43.882 1.00 36.47 596 GLN A C 1
ATOM 4734 O O . GLN A 1 596 ? 56.861 -0.609 -43.195 1.00 36.47 596 GLN A O 1
ATOM 4739 N N . ASN A 1 597 ? 58.949 0.174 -43.398 1.00 35.59 597 ASN A N 1
ATOM 4740 C CA . ASN A 1 597 ? 59.493 -0.325 -42.129 1.00 35.59 597 ASN A CA 1
ATOM 4741 C C . ASN A 1 597 ? 58.958 0.369 -40.861 1.00 35.59 597 ASN A C 1
ATOM 4743 O O . ASN A 1 597 ? 58.985 -0.219 -39.775 1.00 35.59 597 ASN A O 1
ATOM 4747 N N . HIS A 1 598 ? 58.483 1.615 -40.947 1.00 35.22 598 HIS A N 1
ATOM 4748 C CA . HIS A 1 598 ? 58.028 2.357 -39.761 1.00 35.22 598 HIS A CA 1
ATOM 4749 C C . HIS A 1 598 ? 56.610 1.969 -39.314 1.00 35.22 598 HIS A C 1
ATOM 4751 O O . HIS A 1 598 ? 56.324 1.948 -38.115 1.00 35.22 598 HIS A O 1
ATOM 4757 N N . VAL A 1 599 ? 55.749 1.578 -40.258 1.00 36.12 599 VAL A N 1
ATOM 4758 C CA . VAL A 1 599 ? 54.391 1.082 -39.978 1.00 36.12 599 VAL A CA 1
ATOM 4759 C C . VAL A 1 599 ? 54.439 -0.331 -39.380 1.00 36.12 599 VAL A C 1
ATOM 4761 O O . VAL A 1 599 ? 53.745 -0.606 -38.401 1.00 36.12 599 VAL A O 1
ATOM 4764 N N . GLU A 1 600 ? 55.337 -1.193 -39.870 1.00 34.12 600 GLU A N 1
ATOM 4765 C CA . GLU A 1 600 ? 55.538 -2.548 -39.331 1.00 34.12 600 GLU A CA 1
ATOM 4766 C C . GLU A 1 600 ? 56.115 -2.550 -37.904 1.00 34.12 600 GLU A C 1
ATOM 4768 O O . GLU A 1 600 ? 55.780 -3.418 -37.095 1.00 34.12 600 GLU A O 1
ATOM 4773 N N . ARG A 1 601 ? 56.931 -1.549 -37.543 1.00 35.28 601 ARG A N 1
ATOM 4774 C CA . ARG A 1 601 ? 57.456 -1.387 -36.174 1.00 35.28 601 ARG A CA 1
ATOM 4775 C C . ARG A 1 601 ? 56.387 -0.957 -35.165 1.00 35.28 601 ARG A C 1
ATOM 4777 O O . ARG A 1 601 ? 56.429 -1.423 -34.027 1.00 35.28 601 ARG A O 1
ATOM 4784 N N . LEU A 1 602 ? 55.415 -0.135 -35.568 1.00 35.28 602 LEU A N 1
ATOM 4785 C CA . LEU A 1 602 ? 54.270 0.218 -34.716 1.00 35.28 602 LEU A CA 1
ATOM 4786 C C . LEU A 1 602 ? 53.332 -0.984 -34.511 1.00 35.28 602 LEU A C 1
ATOM 4788 O O . LEU A 1 602 ? 52.901 -1.249 -33.387 1.00 35.28 602 LEU A O 1
ATOM 4792 N N . ASP A 1 603 ? 53.082 -1.753 -35.574 1.00 31.20 603 ASP A N 1
ATOM 4793 C CA . ASP A 1 603 ? 52.306 -2.996 -35.502 1.00 31.20 603 ASP A CA 1
ATOM 4794 C C . ASP A 1 603 ? 53.014 -4.051 -34.622 1.00 31.20 603 ASP A C 1
ATOM 4796 O O . ASP A 1 603 ? 52.363 -4.730 -33.827 1.00 31.20 603 ASP A O 1
ATOM 4800 N N . ALA A 1 604 ? 54.349 -4.147 -34.653 1.00 33.91 604 ALA A N 1
ATOM 4801 C CA . ALA A 1 604 ? 55.113 -5.082 -33.816 1.00 33.91 604 ALA A CA 1
ATOM 4802 C C . ALA A 1 604 ? 55.061 -4.765 -32.306 1.00 33.91 604 ALA A C 1
ATOM 4804 O O . ALA A 1 604 ? 55.046 -5.695 -31.493 1.00 33.91 604 ALA A O 1
ATOM 4805 N N . VAL A 1 605 ? 54.997 -3.484 -31.923 1.00 35.06 605 VAL A N 1
ATOM 4806 C CA . VAL A 1 605 ? 54.871 -3.046 -30.517 1.00 35.06 605 VAL A CA 1
ATOM 4807 C C . VAL A 1 605 ? 53.444 -3.248 -29.996 1.00 35.06 605 VAL A C 1
ATOM 4809 O O . VAL A 1 605 ? 53.256 -3.671 -28.856 1.00 35.06 605 VAL A O 1
ATOM 4812 N N . LEU A 1 606 ? 52.432 -3.023 -30.836 1.00 35.91 606 LEU A N 1
ATOM 4813 C CA . LEU A 1 606 ? 51.021 -3.138 -30.448 1.00 35.91 606 LEU A CA 1
ATOM 4814 C C . LEU A 1 606 ? 50.497 -4.587 -30.452 1.00 35.91 606 LEU A C 1
ATOM 4816 O O . LEU A 1 606 ? 49.556 -4.896 -29.721 1.00 35.91 606 LEU A O 1
ATOM 4820 N N . ILE A 1 607 ? 51.100 -5.492 -31.235 1.00 35.47 607 ILE A N 1
ATOM 4821 C CA . ILE A 1 607 ? 50.668 -6.899 -31.355 1.00 35.47 607 ILE A CA 1
ATOM 4822 C C . ILE A 1 607 ? 51.317 -7.820 -30.299 1.00 35.47 607 ILE A C 1
ATOM 4824 O O . ILE A 1 607 ? 50.708 -8.822 -29.921 1.00 35.47 607 ILE A O 1
ATOM 4828 N N . ARG A 1 608 ? 52.521 -7.514 -29.785 1.00 30.08 608 ARG A N 1
ATOM 4829 C CA . ARG A 1 608 ? 53.287 -8.445 -28.920 1.00 30.08 608 ARG A CA 1
ATOM 4830 C C . ARG A 1 608 ? 52.976 -8.414 -27.416 1.00 30.08 608 ARG A C 1
ATOM 4832 O O . ARG A 1 608 ? 53.451 -9.306 -26.720 1.00 30.08 608 ARG A O 1
ATOM 4839 N N . SER A 1 609 ? 52.147 -7.495 -26.915 1.00 30.66 609 SER A N 1
ATOM 4840 C CA . SER A 1 609 ? 51.882 -7.387 -25.465 1.00 30.66 609 SER A CA 1
ATOM 4841 C C . SER A 1 609 ? 50.395 -7.214 -25.120 1.00 30.66 609 SER A C 1
ATOM 4843 O O . SER A 1 609 ? 49.961 -6.112 -24.789 1.00 30.66 609 SER A O 1
ATOM 4845 N N . PRO A 1 610 ? 49.589 -8.295 -25.125 1.00 32.22 610 PRO A N 1
ATOM 4846 C CA . PRO A 1 610 ? 48.171 -8.229 -24.755 1.00 32.22 610 PRO A CA 1
ATOM 4847 C C . PRO A 1 610 ? 47.933 -8.028 -23.246 1.00 32.22 610 PRO A C 1
ATOM 4849 O O . PRO A 1 610 ? 46.830 -7.665 -22.852 1.00 32.22 610 PRO A O 1
ATOM 4852 N N . GLY A 1 611 ? 48.941 -8.299 -22.404 1.00 31.05 611 GLY A N 1
ATOM 4853 C CA . GLY A 1 611 ? 48.819 -8.370 -20.939 1.00 31.05 611 GLY A CA 1
ATOM 4854 C C . GLY A 1 611 ? 49.341 -7.165 -20.144 1.00 31.05 611 GLY A C 1
ATOM 4855 O O . GLY A 1 611 ? 49.210 -7.166 -18.929 1.00 31.05 611 GLY A O 1
ATOM 4856 N N . LEU A 1 612 ? 49.915 -6.145 -20.793 1.00 32.56 612 LEU A N 1
ATOM 4857 C CA . LEU A 1 612 ? 50.409 -4.916 -20.137 1.00 32.56 612 LEU A CA 1
ATOM 4858 C C . LEU A 1 612 ? 49.379 -3.768 -20.133 1.00 32.56 612 LEU A C 1
ATOM 4860 O O . LEU A 1 612 ? 49.666 -2.679 -19.648 1.00 32.56 612 LEU A O 1
ATOM 4864 N N . MET A 1 613 ? 48.181 -3.992 -20.680 1.00 38.66 613 MET A N 1
ATOM 4865 C CA . MET A 1 613 ? 47.140 -2.971 -20.834 1.00 38.66 613 MET A CA 1
ATOM 4866 C C . MET A 1 613 ? 46.015 -3.135 -19.807 1.00 38.66 613 MET A C 1
ATOM 4868 O O . MET A 1 613 ? 44.854 -3.308 -20.177 1.00 38.66 613 MET A O 1
ATOM 4872 N N . ASP A 1 614 ? 46.354 -3.088 -18.519 1.00 29.45 614 ASP A N 1
ATOM 4873 C CA . ASP A 1 614 ? 45.365 -3.027 -17.439 1.00 29.45 614 ASP A CA 1
ATOM 4874 C C . ASP A 1 614 ? 45.396 -1.638 -16.783 1.00 29.45 614 ASP A C 1
ATOM 4876 O O . ASP A 1 614 ? 46.459 -1.168 -16.397 1.00 29.45 614 ASP A O 1
ATOM 4880 N N . VAL A 1 615 ? 44.221 -0.993 -16.744 1.00 32.66 615 VAL A N 1
ATOM 4881 C CA . VAL A 1 615 ? 43.715 0.152 -15.936 1.00 32.66 615 VAL A CA 1
ATOM 4882 C C . VAL A 1 615 ? 44.582 1.419 -15.707 1.00 32.66 615 VAL A C 1
ATOM 4884 O O . VAL A 1 615 ? 44.008 2.489 -15.494 1.00 32.66 615 VAL A O 1
ATOM 4887 N N . ASP A 1 616 ? 45.908 1.388 -15.822 1.00 33.84 616 ASP A N 1
ATOM 4888 C CA . ASP A 1 616 ? 46.808 2.506 -15.495 1.00 33.84 616 ASP A CA 1
ATOM 4889 C C . ASP A 1 616 ? 47.383 3.240 -16.720 1.00 33.84 616 ASP A C 1
ATOM 4891 O O . ASP A 1 616 ? 47.814 4.386 -16.602 1.00 33.84 616 ASP A O 1
ATOM 4895 N N . PHE A 1 617 ? 47.305 2.655 -17.921 1.00 37.16 617 PHE A N 1
ATOM 4896 C CA . PHE A 1 617 ? 47.902 3.218 -19.147 1.00 37.16 617 PHE A CA 1
ATOM 4897 C C . PHE A 1 617 ? 47.315 4.582 -19.575 1.00 37.16 617 PHE A C 1
ATOM 4899 O O . PHE A 1 617 ? 47.986 5.373 -20.228 1.00 37.16 617 PHE A O 1
ATOM 4906 N N . PHE A 1 618 ? 46.071 4.886 -19.187 1.00 36.31 618 PHE A N 1
ATOM 4907 C CA . PHE A 1 618 ? 45.387 6.149 -19.515 1.00 36.31 618 PHE A CA 1
ATOM 4908 C C . PHE A 1 618 ? 45.328 7.150 -18.350 1.00 36.31 618 PHE A C 1
ATOM 4910 O O . PHE A 1 618 ? 44.651 8.172 -18.467 1.00 36.31 618 PHE A O 1
ATOM 4917 N N . LYS A 1 619 ? 45.988 6.879 -17.214 1.00 35.50 619 LYS A N 1
ATOM 4918 C CA . LYS A 1 619 ? 45.904 7.759 -16.035 1.00 35.50 619 LYS A CA 1
ATOM 4919 C C . LYS A 1 619 ? 46.774 9.014 -16.118 1.00 35.50 619 LYS A C 1
ATOM 4921 O O . LYS A 1 619 ? 46.470 9.969 -15.412 1.00 35.50 619 LYS A O 1
ATOM 4926 N N . ASN A 1 620 ? 47.797 9.055 -16.973 1.00 34.44 620 ASN A N 1
ATOM 4927 C CA . ASN A 1 620 ? 48.742 10.170 -16.993 1.00 34.44 620 ASN A CA 1
ATOM 4928 C C . ASN A 1 620 ? 48.556 11.087 -18.210 1.00 34.44 620 ASN A C 1
ATOM 4930 O O . ASN A 1 620 ? 48.761 10.707 -19.361 1.00 34.44 620 ASN A O 1
ATOM 4934 N N . GLN A 1 621 ? 48.233 12.352 -17.932 1.00 33.31 621 GLN A N 1
ATOM 4935 C CA . GLN A 1 621 ? 48.307 13.461 -18.890 1.00 33.31 621 GLN A CA 1
ATOM 4936 C C . GLN A 1 621 ? 49.741 13.624 -19.445 1.00 33.31 621 GLN A C 1
ATOM 4938 O O . GLN A 1 621 ? 49.923 14.041 -20.589 1.00 33.31 621 GLN A O 1
ATOM 4943 N N . GLU A 1 622 ? 50.742 13.174 -18.679 1.00 34.78 622 GLU A N 1
ATOM 4944 C CA . GLU A 1 622 ? 52.140 13.062 -19.094 1.00 34.78 622 GLU A CA 1
ATOM 4945 C C . GLU A 1 622 ? 52.367 12.039 -20.211 1.00 34.78 622 GLU A C 1
ATOM 4947 O O . GLU A 1 622 ? 53.274 12.250 -20.993 1.00 34.78 622 GLU A O 1
ATOM 4952 N N . THR A 1 623 ? 51.563 10.976 -20.370 1.00 37.06 623 THR A N 1
ATOM 4953 C CA . THR A 1 623 ? 51.817 9.908 -21.365 1.00 37.06 623 THR A CA 1
ATOM 4954 C C . THR A 1 623 ? 51.419 10.315 -22.786 1.00 37.06 623 THR A C 1
ATOM 4956 O O . THR A 1 623 ? 52.080 9.934 -23.746 1.00 37.06 623 THR A O 1
ATOM 4959 N N . MET A 1 624 ? 50.381 11.146 -22.940 1.00 35.03 624 MET A N 1
ATOM 4960 C CA . MET A 1 624 ? 50.050 11.781 -24.229 1.00 35.03 624 MET A CA 1
ATOM 4961 C C . MET A 1 624 ? 51.033 12.907 -24.568 1.00 35.03 624 MET A C 1
ATOM 4963 O O . MET A 1 624 ? 51.413 13.051 -25.729 1.00 35.03 624 MET A O 1
ATOM 4967 N N . GLN A 1 625 ? 51.518 13.641 -23.558 1.00 34.75 625 GLN A N 1
ATOM 4968 C CA . GLN A 1 625 ? 52.671 14.528 -23.724 1.00 34.75 625 GLN A CA 1
ATOM 4969 C C . GLN A 1 625 ? 53.931 13.733 -24.083 1.00 34.75 625 GLN A C 1
ATOM 4971 O O . GLN A 1 625 ? 54.676 14.187 -24.938 1.00 34.75 625 GLN A O 1
ATOM 4976 N N . TRP A 1 626 ? 54.111 12.521 -23.552 1.00 37.62 626 TRP A N 1
ATOM 4977 C CA . TRP A 1 626 ? 55.219 11.615 -23.858 1.00 37.62 626 TRP A CA 1
ATOM 4978 C C . TRP A 1 626 ? 55.130 11.049 -25.268 1.00 37.62 626 TRP A C 1
ATOM 4980 O O . TRP A 1 626 ? 56.143 10.974 -25.929 1.00 37.62 626 TRP A O 1
ATOM 4990 N N . ILE A 1 627 ? 53.947 10.707 -25.784 1.00 36.50 627 ILE A N 1
ATOM 4991 C CA . ILE A 1 627 ? 53.786 10.293 -27.188 1.00 36.50 627 ILE A CA 1
ATOM 4992 C C . ILE A 1 627 ? 54.021 11.488 -28.120 1.00 36.50 627 ILE A C 1
ATOM 4994 O O . ILE A 1 627 ? 54.693 11.341 -29.137 1.00 36.50 627 ILE A O 1
ATOM 4998 N N . SER A 1 628 ? 53.552 12.687 -27.756 1.00 33.38 628 SER A N 1
ATOM 4999 C CA . SER A 1 628 ? 53.850 13.909 -28.514 1.00 33.38 628 SER A CA 1
ATOM 5000 C C . SER A 1 628 ? 55.334 14.291 -28.457 1.00 33.38 628 SER A C 1
ATOM 5002 O O . SER A 1 628 ? 55.879 14.693 -29.475 1.00 33.38 628 SER A O 1
ATOM 5004 N N . ALA A 1 629 ? 55.998 14.093 -27.312 1.00 35.88 629 ALA A N 1
ATOM 5005 C CA . ALA A 1 629 ? 57.415 14.357 -27.077 1.00 35.88 629 ALA A CA 1
ATOM 5006 C C . ALA A 1 629 ? 58.306 13.267 -27.674 1.00 35.88 629 ALA A C 1
ATOM 5008 O O . ALA A 1 629 ? 59.357 13.596 -28.185 1.00 35.88 629 ALA A O 1
ATOM 5009 N N . PHE A 1 630 ? 57.868 12.010 -27.708 1.00 38.69 630 PHE A N 1
ATOM 5010 C CA . PHE A 1 630 ? 58.543 10.889 -28.363 1.00 38.69 630 PHE A CA 1
ATOM 5011 C C . PHE A 1 630 ? 58.440 11.007 -29.885 1.00 38.69 630 PHE A C 1
ATOM 5013 O O . PHE A 1 630 ? 59.399 10.715 -30.587 1.00 38.69 630 PHE A O 1
ATOM 5020 N N . LEU A 1 631 ? 57.315 11.505 -30.413 1.00 37.38 631 LEU A N 1
ATOM 5021 C CA . LEU A 1 631 ? 57.188 11.869 -31.827 1.00 37.38 631 LEU A CA 1
ATOM 5022 C C . LEU A 1 631 ? 57.984 13.146 -32.160 1.00 37.38 631 LEU A C 1
ATOM 5024 O O . LEU A 1 631 ? 58.589 13.196 -33.227 1.00 37.38 631 LEU A O 1
ATOM 5028 N N . LEU A 1 632 ? 58.066 14.133 -31.253 1.00 36.09 632 LEU A N 1
ATOM 5029 C CA . LEU A 1 632 ? 58.932 15.318 -31.397 1.00 36.09 632 LEU A CA 1
ATOM 5030 C C . LEU A 1 632 ? 60.426 14.977 -31.288 1.00 36.09 632 LEU A C 1
ATOM 5032 O O . LEU A 1 632 ? 61.236 15.545 -32.010 1.00 36.09 632 LEU A O 1
ATOM 5036 N N . GLU A 1 633 ? 60.805 14.063 -30.396 1.00 37.97 633 GLU A N 1
ATOM 5037 C CA . GLU A 1 633 ? 62.173 13.583 -30.199 1.00 37.97 633 GLU A CA 1
ATOM 5038 C C . GLU A 1 633 ? 62.584 12.658 -31.333 1.00 37.97 633 GLU A C 1
ATOM 5040 O O . GLU A 1 633 ? 63.694 12.797 -31.823 1.00 37.97 633 GLU A O 1
ATOM 5045 N N . ALA A 1 634 ? 61.696 11.802 -31.844 1.00 38.34 634 ALA A N 1
ATOM 5046 C CA . ALA A 1 634 ? 61.944 11.044 -33.068 1.00 38.34 634 ALA A CA 1
ATOM 5047 C C . ALA A 1 634 ? 62.095 11.969 -34.292 1.00 38.34 634 ALA A C 1
ATOM 5049 O O . ALA A 1 634 ? 62.932 11.707 -35.155 1.00 38.34 634 ALA A O 1
ATOM 5050 N N . TRP A 1 635 ? 61.355 13.085 -34.345 1.00 35.12 635 TRP A N 1
ATOM 5051 C CA . TRP A 1 635 ? 61.498 14.120 -35.377 1.00 35.12 635 TRP A CA 1
ATOM 5052 C C . TRP A 1 635 ? 62.799 14.929 -35.219 1.00 35.12 635 TRP A C 1
ATOM 5054 O O . TRP A 1 635 ? 63.500 15.157 -36.203 1.00 35.12 635 TRP A O 1
ATOM 5064 N N . ASN A 1 636 ? 63.199 15.269 -33.988 1.00 35.16 636 ASN A N 1
ATOM 5065 C CA . ASN A 1 636 ? 64.485 15.909 -33.681 1.00 35.16 636 ASN A CA 1
ATOM 5066 C C . ASN A 1 636 ? 65.678 14.966 -33.911 1.00 35.16 636 ASN A C 1
ATOM 5068 O O . ASN A 1 636 ? 66.721 15.410 -34.377 1.00 35.16 636 ASN A O 1
ATOM 5072 N N . PHE A 1 637 ? 65.525 13.664 -33.667 1.00 37.31 637 PHE A N 1
ATOM 5073 C CA . PHE A 1 637 ? 66.538 12.637 -33.925 1.00 37.31 637 PHE A CA 1
ATOM 5074 C C . PHE A 1 637 ? 66.689 12.346 -35.429 1.00 37.31 637 PHE A C 1
ATOM 5076 O O . PHE A 1 637 ? 67.788 12.033 -35.891 1.00 37.31 637 PHE A O 1
ATOM 5083 N N . ALA A 1 638 ? 65.614 12.508 -36.211 1.00 37.88 638 ALA A N 1
ATOM 5084 C CA . ALA A 1 638 ? 65.643 12.458 -37.675 1.00 37.88 638 ALA A CA 1
ATOM 5085 C C . ALA A 1 638 ? 66.225 13.744 -38.303 1.00 37.88 638 ALA A C 1
ATOM 5087 O O . ALA A 1 638 ? 66.972 13.661 -39.276 1.00 37.88 638 ALA A O 1
ATOM 5088 N N . LEU A 1 639 ? 65.960 14.922 -37.721 1.00 35.31 639 LEU A N 1
ATOM 5089 C CA . LEU A 1 639 ? 66.554 16.206 -38.133 1.00 35.31 639 LEU A CA 1
ATOM 5090 C C . LEU A 1 639 ? 68.040 16.327 -37.749 1.00 35.31 639 LEU A C 1
ATOM 5092 O O . LEU A 1 639 ? 68.822 16.874 -38.526 1.00 35.31 639 LEU A O 1
ATOM 5096 N N . MET A 1 640 ? 68.458 15.783 -36.598 1.00 36.03 640 MET A N 1
ATOM 5097 C CA . MET A 1 640 ? 69.859 15.819 -36.144 1.00 36.03 640 MET A CA 1
ATOM 5098 C C . MET A 1 640 ? 70.783 14.830 -36.865 1.00 36.03 640 MET A C 1
ATOM 5100 O O . MET A 1 640 ? 71.997 14.994 -36.795 1.00 36.03 640 MET A O 1
ATOM 5104 N N . ASN A 1 641 ? 70.249 13.844 -37.592 1.00 36.91 641 ASN A N 1
ATOM 5105 C CA . ASN A 1 641 ? 71.057 12.858 -38.323 1.00 36.91 641 ASN A CA 1
ATOM 5106 C C . ASN A 1 641 ? 71.206 13.146 -39.824 1.00 36.91 641 ASN A C 1
ATOM 5108 O O . ASN A 1 641 ? 71.698 12.303 -40.576 1.00 36.91 641 ASN A O 1
ATOM 5112 N N . CYS A 1 642 ? 70.869 14.356 -40.275 1.00 39.59 642 CYS A N 1
ATOM 5113 C CA . CYS A 1 642 ? 71.144 14.795 -41.640 1.00 39.59 642 CYS A CA 1
ATOM 5114 C C . CYS A 1 642 ? 72.466 15.577 -41.721 1.00 39.59 642 CYS A C 1
ATOM 5116 O O . CYS A 1 642 ? 72.474 16.758 -42.048 1.00 39.59 642 CYS A O 1
ATOM 5118 N N . SER A 1 643 ? 73.585 14.938 -41.360 1.00 38.00 643 SER A N 1
ATOM 5119 C CA . SER A 1 643 ? 74.926 15.106 -41.963 1.00 38.00 643 SER A CA 1
ATOM 5120 C C . SER A 1 643 ? 76.025 14.492 -41.080 1.00 38.00 643 SER A C 1
ATOM 5122 O O . SER A 1 643 ? 76.234 14.894 -39.945 1.00 38.00 643 SER A O 1
ATOM 5124 N N . CYS A 1 644 ? 76.782 13.565 -41.678 1.00 34.28 644 CYS A N 1
ATOM 5125 C CA . CYS A 1 644 ? 78.091 13.063 -41.235 1.00 34.28 644 CYS A CA 1
ATOM 5126 C C . CYS A 1 644 ? 78.144 12.145 -39.996 1.00 34.28 644 CYS A C 1
ATOM 5128 O O . CYS A 1 644 ? 78.395 12.606 -38.893 1.00 34.28 644 CYS A O 1
ATOM 5130 N N . PHE A 1 645 ? 78.155 10.822 -40.207 1.00 27.98 645 PHE A N 1
ATOM 5131 C CA . PHE A 1 645 ? 79.403 10.034 -40.184 1.00 27.98 645 PHE A CA 1
ATOM 5132 C C . PHE A 1 645 ? 79.154 8.589 -40.650 1.00 27.98 645 PHE A C 1
ATOM 5134 O O . PHE A 1 645 ? 78.309 7.871 -40.126 1.00 27.98 645 PHE A O 1
ATOM 5141 N N . ARG A 1 646 ? 79.923 8.161 -41.656 1.00 36.75 646 ARG A N 1
ATOM 5142 C CA . ARG A 1 646 ? 80.110 6.753 -42.025 1.00 36.75 646 ARG A CA 1
ATOM 5143 C C . ARG A 1 646 ? 81.033 6.105 -40.990 1.00 36.75 646 ARG A C 1
ATOM 5145 O O . ARG A 1 646 ? 82.092 6.677 -40.755 1.00 36.75 646 ARG A O 1
ATOM 5152 N N . LEU A 1 647 ? 80.709 4.910 -40.488 1.00 30.19 647 LEU A N 1
ATOM 5153 C CA . LEU A 1 647 ? 81.578 3.715 -40.489 1.00 30.19 647 LEU A CA 1
ATOM 5154 C C . LEU A 1 647 ? 80.985 2.569 -39.650 1.00 30.19 647 LEU A C 1
ATOM 5156 O O . LEU A 1 647 ? 80.294 2.775 -38.662 1.00 30.19 647 LEU A O 1
ATOM 5160 N N . ASN A 1 648 ? 81.276 1.361 -40.127 1.00 34.31 648 ASN A N 1
ATOM 5161 C CA . ASN A 1 648 ? 80.836 0.050 -39.664 1.00 34.31 648 ASN A CA 1
ATOM 5162 C C . ASN A 1 648 ? 81.277 -0.329 -38.235 1.00 34.31 648 ASN A C 1
ATOM 5164 O O . ASN A 1 648 ? 82.369 0.048 -37.815 1.00 34.31 648 ASN A O 1
ATOM 5168 N N . CYS A 1 649 ? 80.488 -1.243 -37.645 1.00 30.14 649 CYS A N 1
ATOM 5169 C CA . CYS A 1 649 ? 80.837 -2.371 -36.752 1.00 30.14 649 CYS A CA 1
ATOM 5170 C C . CYS A 1 649 ? 80.170 -2.371 -35.361 1.00 30.14 649 CYS A C 1
ATOM 5172 O O . CYS A 1 649 ? 80.121 -1.348 -34.691 1.00 30.14 649 CYS A O 1
ATOM 5174 N N . PHE A 1 650 ? 79.774 -3.591 -34.951 1.00 29.28 650 PHE A N 1
ATOM 5175 C CA . PHE A 1 650 ? 79.091 -4.048 -33.721 1.00 29.28 650 PHE A CA 1
ATOM 5176 C C . PHE A 1 650 ? 77.565 -3.812 -33.713 1.00 29.28 650 PHE A C 1
ATOM 5178 O O . PHE A 1 650 ? 77.109 -2.683 -33.636 1.00 29.28 650 PHE A O 1
ATOM 5185 N N . GLY A 1 651 ? 76.680 -4.804 -33.873 1.00 31.61 651 GLY A N 1
ATOM 5186 C CA . GLY A 1 651 ? 76.786 -6.245 -33.612 1.00 31.61 651 GLY A CA 1
ATOM 5187 C C . GLY A 1 651 ? 76.450 -6.531 -32.148 1.00 31.61 651 GLY A C 1
ATOM 5188 O O . GLY A 1 651 ? 77.324 -6.361 -31.314 1.00 31.61 651 GLY A O 1
ATOM 5189 N N . ASP A 1 652 ? 75.189 -6.900 -31.890 1.00 38.38 652 ASP A N 1
ATOM 5190 C CA . ASP A 1 652 ? 74.650 -7.521 -30.669 1.00 38.38 652 ASP A CA 1
ATOM 5191 C C . ASP A 1 652 ? 75.181 -7.010 -29.315 1.00 38.38 652 ASP A C 1
ATOM 5193 O O . ASP A 1 652 ? 76.007 -7.682 -28.724 1.00 38.38 652 ASP A O 1
ATOM 5197 N N . ASP A 1 653 ? 74.678 -5.874 -28.796 1.00 33.47 653 ASP A N 1
ATOM 5198 C CA . ASP A 1 653 ? 74.746 -5.537 -27.349 1.00 33.47 653 ASP A CA 1
ATOM 5199 C C . ASP A 1 653 ? 73.877 -4.313 -26.949 1.00 33.47 653 ASP A C 1
ATOM 5201 O O . ASP A 1 653 ? 74.306 -3.381 -26.274 1.00 33.47 653 ASP A O 1
ATOM 5205 N N . LEU A 1 654 ? 72.599 -4.293 -27.350 1.00 33.00 654 LEU A N 1
ATOM 5206 C CA . LEU A 1 654 ? 71.605 -3.316 -26.845 1.00 33.00 654 LEU A CA 1
ATOM 5207 C C . LEU A 1 654 ? 70.333 -3.979 -26.285 1.00 33.00 654 LEU A C 1
ATOM 5209 O O . LEU A 1 654 ? 69.295 -3.340 -26.133 1.00 33.00 654 LEU A O 1
ATOM 5213 N N . LEU A 1 655 ? 70.421 -5.269 -25.942 1.00 36.44 655 LEU A N 1
ATOM 5214 C CA . LEU A 1 655 ? 69.335 -6.065 -25.353 1.00 36.44 655 LEU A CA 1
ATOM 5215 C C . LEU A 1 655 ? 69.565 -6.446 -23.875 1.00 36.44 655 LEU A C 1
ATOM 5217 O O . LEU A 1 655 ? 68.790 -7.223 -23.328 1.00 36.44 655 LEU A O 1
ATOM 5221 N N . GLN A 1 656 ? 70.573 -5.879 -23.199 1.00 34.88 656 GLN A N 1
ATOM 5222 C CA . GLN A 1 656 ? 70.870 -6.169 -21.781 1.00 34.88 656 GLN A CA 1
ATOM 5223 C C . GLN A 1 656 ? 70.692 -4.996 -20.796 1.00 34.88 656 GLN A C 1
ATOM 5225 O O . GLN A 1 656 ? 71.088 -5.120 -19.642 1.00 34.88 656 GLN A O 1
ATOM 5230 N N . LEU A 1 657 ? 70.060 -3.879 -21.180 1.00 34.06 657 LEU A N 1
ATOM 5231 C CA . LEU A 1 657 ? 69.873 -2.734 -20.264 1.00 34.06 657 LEU A CA 1
ATOM 5232 C C . LEU A 1 657 ? 68.447 -2.503 -19.739 1.00 34.06 657 LEU A C 1
ATOM 5234 O O . LEU A 1 657 ? 68.232 -1.561 -18.985 1.00 34.06 657 LEU A O 1
ATOM 5238 N N . PHE A 1 658 ? 67.489 -3.387 -20.023 1.00 35.09 658 PHE A N 1
ATOM 5239 C CA . PHE A 1 658 ? 66.160 -3.327 -19.400 1.00 35.09 658 PHE A CA 1
ATOM 5240 C C . PHE A 1 658 ? 65.714 -4.711 -18.931 1.00 35.09 658 PHE A C 1
ATOM 5242 O O . PHE A 1 658 ? 64.910 -5.374 -19.582 1.00 35.09 658 PHE A O 1
ATOM 5249 N N . ASN A 1 659 ? 66.266 -5.157 -17.799 1.00 30.61 659 ASN A N 1
ATOM 5250 C CA . ASN A 1 659 ? 65.803 -6.358 -17.110 1.00 30.61 659 ASN A CA 1
ATOM 5251 C C . ASN A 1 659 ? 64.787 -5.989 -16.011 1.00 30.61 659 ASN A C 1
ATOM 5253 O O . ASN A 1 659 ? 64.962 -5.018 -15.277 1.00 30.61 659 ASN A O 1
ATOM 5257 N N . ILE A 1 660 ? 63.708 -6.766 -15.937 1.00 40.91 660 ILE A N 1
ATOM 5258 C CA . ILE A 1 660 ? 62.420 -6.473 -15.276 1.00 40.91 660 ILE A CA 1
ATOM 5259 C C . ILE A 1 660 ? 62.424 -6.762 -13.754 1.00 40.91 660 ILE A C 1
ATOM 5261 O O . ILE A 1 660 ? 61.420 -6.573 -13.071 1.00 40.91 660 ILE A O 1
ATOM 5265 N N . ASP A 1 661 ? 63.572 -7.102 -13.165 1.00 31.22 661 ASP A N 1
ATOM 5266 C CA . ASP A 1 661 ? 63.657 -7.535 -11.760 1.00 31.22 661 ASP A CA 1
ATOM 5267 C C . ASP A 1 661 ? 63.770 -6.404 -10.713 1.00 31.22 661 ASP A C 1
ATOM 5269 O O . ASP A 1 661 ? 63.670 -6.662 -9.515 1.00 31.22 661 ASP A O 1
ATOM 5273 N N . TRP A 1 662 ? 63.902 -5.133 -11.115 1.00 34.62 662 TRP A N 1
ATOM 5274 C CA . TRP A 1 662 ? 63.942 -4.001 -10.165 1.00 34.62 662 TRP A CA 1
ATOM 5275 C C . TRP A 1 662 ? 62.564 -3.428 -9.785 1.00 34.62 662 TRP A C 1
ATOM 5277 O O . TRP A 1 662 ? 62.440 -2.758 -8.763 1.00 34.62 662 TRP A O 1
ATOM 5287 N N . ILE A 1 663 ? 61.506 -3.721 -10.550 1.00 36.50 663 ILE A N 1
ATOM 5288 C CA . ILE A 1 663 ? 60.147 -3.202 -10.283 1.00 36.50 663 ILE A CA 1
ATOM 5289 C C . ILE A 1 663 ? 59.360 -4.124 -9.330 1.00 36.50 663 ILE A C 1
ATOM 5291 O O . ILE A 1 663 ? 58.503 -3.656 -8.581 1.00 36.50 663 ILE A O 1
ATOM 5295 N N . MET A 1 664 ? 59.706 -5.413 -9.257 1.00 31.53 664 MET A N 1
ATOM 5296 C CA . MET A 1 664 ? 59.108 -6.367 -8.307 1.00 31.53 664 MET A CA 1
ATOM 5297 C C . MET A 1 664 ? 59.594 -6.180 -6.856 1.00 31.53 664 MET A C 1
ATOM 5299 O O . MET A 1 664 ? 58.898 -6.577 -5.925 1.00 31.53 664 MET A O 1
ATOM 5303 N N . LEU A 1 665 ? 60.742 -5.525 -6.638 1.00 31.22 665 LEU A N 1
ATOM 5304 C CA . LEU A 1 665 ? 61.294 -5.265 -5.299 1.00 31.22 665 LEU A CA 1
ATOM 5305 C C . LEU A 1 665 ? 60.731 -4.004 -4.618 1.00 31.22 665 LEU A C 1
ATOM 5307 O O . LEU A 1 665 ? 60.862 -3.872 -3.405 1.00 31.22 665 LEU A O 1
ATOM 5311 N N . LEU A 1 666 ? 60.058 -3.112 -5.355 1.00 31.50 666 LEU A N 1
ATOM 5312 C CA . LEU A 1 666 ? 59.467 -1.884 -4.798 1.00 31.50 666 LEU A CA 1
ATOM 5313 C C . LEU A 1 666 ? 57.964 -1.998 -4.481 1.00 31.50 666 LEU A C 1
ATOM 5315 O O . LEU A 1 666 ? 57.413 -1.122 -3.822 1.00 31.50 666 LEU A O 1
ATOM 5319 N N . LEU A 1 667 ? 57.304 -3.082 -4.906 1.00 31.52 667 LEU A N 1
ATOM 5320 C CA . LEU A 1 667 ? 55.856 -3.290 -4.737 1.00 31.52 667 LEU A CA 1
ATOM 5321 C C . LEU A 1 667 ? 55.481 -4.322 -3.654 1.00 31.52 667 LEU A C 1
ATOM 5323 O O . LEU A 1 667 ? 54.298 -4.589 -3.457 1.00 31.52 667 LEU A O 1
ATOM 5327 N N . MET A 1 668 ? 56.449 -4.873 -2.909 1.00 30.31 668 MET A N 1
ATOM 5328 C CA . MET A 1 668 ? 56.204 -5.885 -1.862 1.00 30.31 668 MET A CA 1
ATOM 5329 C C . MET A 1 668 ? 56.385 -5.408 -0.409 1.00 30.31 668 MET A C 1
ATOM 5331 O O . MET A 1 668 ? 56.487 -6.236 0.493 1.00 30.31 668 MET A O 1
ATOM 5335 N N . SER A 1 669 ? 56.348 -4.104 -0.117 1.00 29.28 669 SER A N 1
ATOM 5336 C CA . SER A 1 669 ? 56.255 -3.641 1.277 1.00 29.28 669 SER A CA 1
ATOM 5337 C C . SER A 1 669 ? 55.175 -2.580 1.454 1.00 29.28 669 SER A C 1
ATOM 5339 O O . SER A 1 669 ? 55.417 -1.412 1.163 1.00 29.28 669 SER A O 1
ATOM 5341 N N . THR A 1 670 ? 53.991 -2.996 1.923 1.00 28.30 670 THR A N 1
ATOM 5342 C CA . THR A 1 670 ? 53.157 -2.339 2.965 1.00 28.30 670 THR A CA 1
ATOM 5343 C C . THR A 1 670 ? 51.689 -2.809 2.912 1.00 28.30 670 THR A C 1
ATOM 5345 O O . THR A 1 670 ? 50.790 -2.127 2.439 1.00 28.30 670 THR A O 1
ATOM 5348 N N . HIS A 1 671 ? 51.452 -3.997 3.465 1.00 28.09 671 HIS A N 1
ATOM 5349 C CA . HIS A 1 671 ? 50.266 -4.356 4.264 1.00 28.09 671 HIS A CA 1
ATOM 5350 C C . HIS A 1 671 ? 50.845 -4.639 5.677 1.00 28.09 671 HIS A C 1
ATOM 5352 O O . HIS A 1 671 ? 51.932 -5.203 5.739 1.00 28.09 671 HIS A O 1
ATOM 5358 N N . GLU A 1 672 ? 50.313 -4.324 6.861 1.00 25.45 672 GLU A N 1
ATOM 5359 C CA . GLU A 1 672 ? 49.064 -3.727 7.360 1.00 25.45 672 GLU A CA 1
ATOM 5360 C C . GLU A 1 672 ? 49.334 -3.211 8.838 1.00 25.45 672 GLU A C 1
ATOM 5362 O O . GLU A 1 672 ? 50.507 -2.984 9.141 1.00 25.45 672 GLU A O 1
ATOM 5367 N N . PRO A 1 673 ? 48.378 -2.953 9.775 1.00 42.84 673 PRO A N 1
ATOM 5368 C CA . PRO A 1 673 ? 48.406 -1.845 10.760 1.00 42.84 673 PRO A CA 1
ATOM 5369 C C . PRO A 1 673 ? 48.759 -2.222 12.226 1.00 42.84 673 PRO A C 1
ATOM 5371 O O . PRO A 1 673 ? 48.455 -3.327 12.660 1.00 42.84 673 PRO A O 1
ATOM 5374 N N . VAL A 1 674 ? 49.262 -1.278 13.051 1.00 23.95 674 VAL A N 1
ATOM 5375 C CA . VAL A 1 674 ? 49.253 -1.366 14.541 1.00 23.95 674 VAL A CA 1
ATOM 5376 C C . VAL A 1 674 ? 49.146 0.027 15.209 1.00 23.95 674 VAL A C 1
ATOM 5378 O O . VAL A 1 674 ? 49.833 0.970 14.830 1.00 23.95 674 VAL A O 1
ATOM 5381 N N . ASN A 1 675 ? 48.271 0.119 16.221 1.00 26.72 675 ASN A N 1
ATOM 5382 C CA . ASN A 1 675 ? 48.036 1.221 17.176 1.00 26.72 675 ASN A CA 1
ATOM 5383 C C . ASN A 1 675 ? 49.269 1.629 18.018 1.00 26.72 675 ASN A C 1
ATOM 5385 O O . ASN A 1 675 ? 50.011 0.741 18.419 1.00 26.72 675 ASN A O 1
ATOM 5389 N N . LEU A 1 676 ? 49.366 2.908 18.443 1.00 23.33 676 LEU A N 1
ATOM 5390 C CA . LEU A 1 676 ? 49.536 3.361 19.855 1.00 23.33 676 LEU A CA 1
ATOM 5391 C C . LEU A 1 676 ? 49.891 4.870 19.990 1.00 23.33 676 LEU A C 1
ATOM 5393 O O . LEU A 1 676 ? 50.921 5.325 19.519 1.00 23.33 676 LEU A O 1
ATOM 5397 N N . TYR A 1 677 ? 48.997 5.600 20.672 1.00 22.53 677 TYR A N 1
ATOM 5398 C CA . TYR A 1 677 ? 49.165 6.615 21.739 1.00 22.53 677 TYR A CA 1
ATOM 5399 C C . TYR A 1 677 ? 50.373 7.598 21.856 1.00 22.53 677 TYR A C 1
ATOM 5401 O O . TYR A 1 677 ? 51.523 7.191 21.951 1.00 22.53 677 TYR A O 1
ATOM 5409 N N . LEU A 1 678 ? 49.980 8.860 22.159 1.00 23.55 678 LEU A N 1
ATOM 5410 C CA . LEU A 1 678 ? 50.538 9.906 23.067 1.00 23.55 678 LEU A CA 1
ATOM 5411 C C . LEU A 1 678 ? 51.268 11.165 22.521 1.00 23.55 678 LEU A C 1
ATOM 5413 O O . LEU A 1 678 ? 52.344 11.085 21.949 1.00 23.55 678 LEU A O 1
ATOM 5417 N N . GLN A 1 679 ? 50.685 12.314 22.940 1.00 23.42 679 GLN A N 1
ATOM 5418 C CA . GLN A 1 679 ? 51.240 13.647 23.306 1.00 23.42 679 GLN A CA 1
ATOM 5419 C C . GLN A 1 679 ? 51.724 14.576 22.172 1.00 23.42 679 GLN A C 1
ATOM 5421 O O . GLN A 1 679 ? 52.625 14.233 21.428 1.00 23.42 679 GLN A O 1
ATOM 5426 N N . GLY A 1 680 ? 51.057 15.719 21.920 1.00 22.97 680 GLY A N 1
ATOM 5427 C CA . GLY A 1 680 ? 51.263 17.042 22.570 1.00 22.97 680 GLY A CA 1
ATOM 5428 C C . GLY A 1 680 ? 52.231 17.870 21.691 1.00 22.97 680 GLY A C 1
ATOM 5429 O O . GLY A 1 680 ? 53.226 17.317 21.262 1.00 22.97 680 GLY A O 1
ATOM 5430 N N . SER A 1 681 ? 52.061 19.132 21.280 1.00 23.45 681 SER A N 1
ATOM 5431 C CA . SER A 1 681 ? 51.485 20.341 21.882 1.00 23.45 681 SER A CA 1
ATOM 5432 C C . SER A 1 681 ? 51.604 21.531 20.890 1.00 23.45 681 SER A C 1
ATOM 5434 O O . SER A 1 681 ? 52.554 21.554 20.116 1.00 23.45 681 SER A O 1
ATOM 5436 N N . ASN A 1 682 ? 50.729 22.540 21.049 1.00 24.42 682 ASN A N 1
ATOM 5437 C CA . ASN A 1 682 ? 50.882 23.994 20.778 1.00 24.42 682 ASN A CA 1
ATOM 5438 C C . ASN A 1 682 ? 51.004 24.528 19.329 1.00 24.42 682 ASN A C 1
ATOM 5440 O O . ASN A 1 682 ? 51.945 24.218 18.614 1.00 24.42 682 ASN A O 1
ATOM 5444 N N . ALA A 1 683 ? 50.008 25.329 18.906 1.00 24.84 683 ALA A N 1
ATOM 5445 C CA . ALA A 1 683 ? 50.051 26.799 18.680 1.00 24.84 683 ALA A CA 1
ATOM 5446 C C . ALA A 1 683 ? 50.277 27.105 17.176 1.00 24.84 683 ALA A C 1
ATOM 5448 O O . ALA A 1 683 ? 50.982 26.364 16.515 1.00 24.84 683 ALA A O 1
ATOM 5449 N N . GLU A 1 684 ? 49.672 28.081 16.499 1.00 25.14 684 GLU A N 1
ATOM 5450 C CA . GLU A 1 684 ? 49.150 29.384 16.899 1.00 25.14 684 GLU A CA 1
ATOM 5451 C C . GLU A 1 684 ? 48.230 29.940 15.783 1.00 25.14 684 GLU A C 1
ATOM 5453 O O . GLU A 1 684 ? 48.242 29.487 14.639 1.00 25.14 684 GLU A O 1
ATOM 5458 N N . SER A 1 685 ? 47.421 30.931 16.145 1.00 26.81 685 SER A N 1
ATOM 5459 C CA . SER A 1 685 ? 46.486 31.700 15.318 1.00 26.81 685 SER A CA 1
ATOM 5460 C C . SER A 1 685 ? 47.141 32.552 14.225 1.00 26.81 685 SER A C 1
ATOM 5462 O O . SER A 1 685 ? 48.174 33.167 14.481 1.00 26.81 685 SER A O 1
ATOM 5464 N N . THR A 1 686 ? 46.446 32.796 13.106 1.00 24.20 686 THR A N 1
ATOM 5465 C CA . THR A 1 686 ? 46.420 34.148 12.505 1.00 24.20 686 THR A CA 1
ATOM 5466 C C . THR A 1 686 ? 45.220 34.374 11.581 1.00 24.20 686 THR A C 1
ATOM 5468 O O . THR A 1 686 ? 44.884 33.560 10.726 1.00 24.20 686 THR A O 1
ATOM 5471 N N . THR A 1 687 ? 44.586 35.522 11.800 1.00 23.80 687 THR A N 1
ATOM 5472 C CA . THR A 1 687 ? 43.448 36.134 11.099 1.00 23.80 687 THR A CA 1
ATOM 5473 C C . THR A 1 687 ? 43.972 37.246 10.183 1.00 23.80 687 THR A C 1
ATOM 5475 O O . THR A 1 687 ? 44.873 37.940 10.632 1.00 23.80 687 THR A O 1
ATOM 5478 N N . LEU A 1 688 ? 43.398 37.460 8.985 1.00 21.44 688 LEU A N 1
ATOM 5479 C CA . LEU A 1 688 ? 43.305 38.718 8.177 1.00 21.44 688 LEU A CA 1
ATOM 5480 C C . LEU A 1 688 ? 42.928 38.299 6.729 1.00 21.44 688 LEU A C 1
ATOM 5482 O O . LEU A 1 688 ? 43.635 37.480 6.160 1.00 21.44 688 LEU A O 1
ATOM 5486 N N . ALA A 1 689 ? 41.776 38.589 6.106 1.00 21.67 689 ALA A N 1
ATOM 5487 C CA . ALA A 1 689 ? 40.958 39.793 5.877 1.00 21.67 689 ALA A CA 1
ATOM 5488 C C . ALA A 1 689 ? 41.340 40.625 4.620 1.00 21.67 689 ALA A C 1
ATOM 5490 O O . ALA A 1 689 ? 42.501 40.975 4.443 1.00 21.67 689 ALA A O 1
ATOM 5491 N N . ILE A 1 690 ? 40.277 41.035 3.888 1.00 21.98 690 ILE A N 1
ATOM 5492 C CA . ILE A 1 690 ? 40.107 42.148 2.903 1.00 21.98 690 ILE A CA 1
ATOM 5493 C C . ILE A 1 690 ? 40.782 41.928 1.511 1.00 21.98 690 ILE A C 1
ATOM 5495 O O . ILE A 1 690 ? 41.821 41.292 1.455 1.00 21.98 690 ILE A O 1
ATOM 5499 N N . VAL A 1 691 ? 40.300 42.316 0.309 1.00 21.11 691 VAL A N 1
ATOM 5500 C CA . VAL A 1 691 ? 39.477 43.424 -0.267 1.00 21.11 691 VAL A CA 1
ATOM 5501 C C . VAL A 1 691 ? 38.981 42.985 -1.679 1.00 21.11 691 VAL A C 1
ATOM 5503 O O . VAL A 1 691 ? 39.564 42.055 -2.231 1.00 21.11 691 VAL A O 1
ATOM 5506 N N . VAL A 1 692 ? 37.888 43.520 -2.266 1.00 21.31 692 VAL A N 1
ATOM 5507 C CA . VAL A 1 692 ? 37.822 44.461 -3.443 1.00 21.31 692 VAL A CA 1
ATOM 5508 C C . VAL A 1 692 ? 36.324 44.532 -3.869 1.00 21.31 692 VAL A C 1
ATOM 5510 O O . VAL A 1 692 ? 35.756 43.474 -4.124 1.00 21.31 692 VAL A O 1
ATOM 5513 N N . THR A 1 693 ? 35.548 45.615 -3.617 1.00 21.53 693 THR A N 1
ATOM 5514 C CA . THR A 1 693 ? 35.258 46.860 -4.421 1.00 21.53 693 THR A CA 1
ATOM 5515 C C . THR A 1 693 ? 34.638 46.589 -5.812 1.00 21.53 693 THR A C 1
ATOM 5517 O O . THR A 1 693 ? 35.077 45.650 -6.457 1.00 21.53 693 THR A O 1
ATOM 5520 N N . GLU A 1 694 ? 33.698 47.319 -6.438 1.00 21.58 694 GLU A N 1
ATOM 5521 C CA . GLU A 1 694 ? 32.857 48.519 -6.218 1.00 21.58 694 GLU A CA 1
ATOM 5522 C C . GLU A 1 694 ? 31.811 48.606 -7.390 1.00 21.58 694 GLU A C 1
ATOM 5524 O O . GLU A 1 694 ? 31.899 47.842 -8.348 1.00 21.58 694 GLU A O 1
ATOM 5529 N N . GLU A 1 695 ? 30.845 49.532 -7.256 1.00 22.38 695 GLU A N 1
ATOM 5530 C CA . GLU A 1 695 ? 29.682 50.056 -8.049 1.00 22.38 695 GLU A CA 1
ATOM 5531 C C . GLU A 1 695 ? 29.775 50.285 -9.606 1.00 22.38 695 GLU A C 1
ATOM 5533 O O . GLU A 1 695 ? 30.861 50.045 -10.130 1.00 22.38 695 GLU A O 1
ATOM 5538 N N . PRO A 1 696 ? 28.735 50.768 -10.394 1.00 33.16 696 PRO A N 1
ATOM 5539 C CA . PRO A 1 696 ? 27.615 51.699 -10.045 1.00 33.16 696 PRO A CA 1
ATOM 5540 C C . PRO A 1 696 ? 26.202 51.627 -10.738 1.00 33.16 696 PRO A C 1
ATOM 5542 O O . PRO A 1 696 ? 26.001 51.048 -11.800 1.00 33.16 696 PRO A O 1
ATOM 5545 N N . LYS A 1 697 ? 25.249 52.322 -10.072 1.00 24.33 697 LYS A N 1
ATOM 5546 C CA . LYS A 1 697 ? 24.037 53.138 -10.425 1.00 24.33 697 LYS A CA 1
ATOM 5547 C C . LYS A 1 697 ? 23.211 52.993 -11.731 1.00 24.33 697 LYS A C 1
ATOM 5549 O O . LYS A 1 697 ? 23.750 53.056 -12.829 1.00 24.33 697 LYS A O 1
ATOM 5554 N N . LEU A 1 698 ? 21.873 53.107 -11.574 1.00 22.47 698 LEU A N 1
ATOM 5555 C CA . LEU A 1 698 ? 20.943 53.869 -12.448 1.00 22.47 698 LEU A CA 1
ATOM 5556 C C . LEU A 1 698 ? 19.604 54.214 -11.734 1.00 22.47 698 LEU A C 1
ATOM 5558 O O . LEU A 1 698 ? 19.120 53.439 -10.914 1.00 22.47 698 LEU A O 1
ATOM 5562 N N . ASP A 1 699 ? 19.061 55.399 -12.050 1.00 23.72 699 ASP A N 1
ATOM 5563 C CA . ASP A 1 699 ? 18.032 56.197 -11.344 1.00 23.72 699 ASP A CA 1
ATOM 5564 C C . ASP A 1 699 ? 16.546 55.976 -11.748 1.00 23.72 699 ASP A C 1
ATOM 5566 O O . ASP A 1 699 ? 16.243 55.546 -12.857 1.00 23.72 699 ASP A O 1
ATOM 5570 N N . ASN A 1 700 ? 15.662 56.475 -10.858 1.00 24.56 700 ASN A N 1
ATOM 5571 C CA . ASN A 1 700 ? 14.328 57.107 -11.030 1.00 24.56 700 ASN A CA 1
ATOM 5572 C C . ASN A 1 700 ? 13.059 56.313 -11.432 1.00 24.56 700 ASN A C 1
ATOM 5574 O O . ASN A 1 700 ? 12.908 55.879 -12.567 1.00 24.56 700 ASN A O 1
ATOM 5578 N N . HIS A 1 701 ? 12.038 56.353 -10.551 1.00 26.80 701 HIS A N 1
ATOM 5579 C CA . HIS A 1 701 ? 10.775 57.092 -10.791 1.00 26.80 701 HIS A CA 1
ATOM 5580 C C . HIS A 1 701 ? 9.853 57.167 -9.542 1.00 26.80 701 HIS A C 1
ATOM 5582 O O . HIS A 1 701 ? 9.564 56.160 -8.901 1.00 26.80 701 HIS A O 1
ATOM 5588 N N . GLN A 1 702 ? 9.370 58.380 -9.233 1.00 25.30 702 GLN A N 1
ATOM 5589 C CA . GLN A 1 702 ? 8.230 58.712 -8.351 1.00 25.30 702 GLN A CA 1
ATOM 5590 C C . GLN A 1 702 ? 6.887 58.393 -9.031 1.00 25.30 702 GLN A C 1
ATOM 5592 O O . GLN A 1 702 ? 6.828 58.670 -10.223 1.00 25.30 702 GLN A O 1
ATOM 5597 N N . ILE A 1 703 ? 5.825 58.003 -8.286 1.00 25.64 703 ILE A N 1
ATOM 5598 C CA . ILE A 1 703 ? 4.419 58.499 -8.405 1.00 25.64 703 ILE A CA 1
ATOM 5599 C C . ILE A 1 703 ? 3.660 58.332 -7.051 1.00 25.64 703 ILE A C 1
ATOM 5601 O O . ILE A 1 703 ? 3.762 57.292 -6.410 1.00 25.64 703 ILE A O 1
ATOM 5605 N N . HIS A 1 704 ? 2.930 59.399 -6.676 1.00 24.98 704 HIS A N 1
ATOM 5606 C CA . HIS A 1 704 ? 1.874 59.654 -5.657 1.00 24.98 704 HIS A CA 1
ATOM 5607 C C . HIS A 1 704 ? 0.989 58.470 -5.197 1.00 24.98 704 HIS A C 1
ATOM 5609 O O . HIS A 1 704 ? 0.755 57.559 -5.981 1.00 24.98 704 HIS A O 1
ATOM 5615 N N . GLY A 1 705 ? 0.460 58.379 -3.964 1.00 23.52 705 GLY A N 1
ATOM 5616 C CA . GLY A 1 705 ? -0.461 59.249 -3.178 1.00 23.52 705 GLY A CA 1
ATOM 5617 C C . GLY A 1 705 ? -1.491 58.281 -2.526 1.00 23.52 705 GLY A C 1
ATOM 5618 O O . GLY A 1 705 ? -1.652 57.178 -3.034 1.00 23.52 705 GLY A O 1
ATOM 5619 N N . ASP A 1 706 ? -2.179 58.456 -1.401 1.00 24.89 706 ASP A N 1
ATOM 5620 C CA . ASP A 1 706 ? -2.444 59.545 -0.468 1.00 24.89 706 ASP A CA 1
ATOM 5621 C C . ASP A 1 706 ? -2.606 58.934 0.935 1.00 24.89 706 ASP A C 1
ATOM 5623 O O . ASP A 1 706 ? -3.171 57.850 1.104 1.00 24.89 706 ASP A O 1
ATOM 5627 N N . GLY A 1 707 ? -2.120 59.645 1.951 1.00 24.56 707 GLY A N 1
ATOM 5628 C CA . GLY A 1 707 ? -2.421 59.362 3.348 1.00 24.56 707 GLY A CA 1
ATOM 5629 C C . GLY A 1 707 ? -3.681 60.097 3.799 1.00 24.56 707 GLY A C 1
ATOM 5630 O O . GLY A 1 707 ? -3.961 61.203 3.342 1.00 24.56 707 GLY A O 1
ATOM 5631 N N . VAL A 1 708 ? -4.389 59.523 4.771 1.00 24.53 708 VAL A N 1
ATOM 5632 C CA . VAL A 1 708 ? -5.218 60.302 5.698 1.00 24.53 708 VAL A CA 1
ATOM 5633 C C . VAL A 1 708 ? -4.773 59.948 7.123 1.00 24.53 708 VAL A C 1
ATOM 5635 O O . VAL A 1 708 ? -4.590 58.761 7.406 1.00 24.53 708 VAL A O 1
ATOM 5638 N N . PRO A 1 709 ? -4.520 60.935 8.006 1.00 26.95 709 PRO A N 1
ATOM 5639 C CA . PRO A 1 709 ? -3.698 60.741 9.192 1.00 26.95 709 PRO A CA 1
ATOM 5640 C C . PRO A 1 709 ? -4.502 60.306 10.416 1.00 26.95 709 PRO A C 1
ATOM 5642 O O . PRO A 1 709 ? -5.665 60.657 10.606 1.00 26.95 709 PRO A O 1
ATOM 5645 N N . PHE A 1 710 ? -3.794 59.594 11.284 1.00 24.02 710 PHE A N 1
ATOM 5646 C CA . PHE A 1 710 ? -4.145 59.289 12.661 1.00 24.02 710 PHE A CA 1
ATOM 5647 C C . PHE A 1 710 ? -4.109 60.586 13.490 1.00 24.02 710 PHE A C 1
ATOM 5649 O O . PHE A 1 710 ? -3.057 61.217 13.585 1.00 24.02 710 PHE A O 1
ATOM 5656 N N . VAL A 1 711 ? -5.234 60.981 14.093 1.00 25.17 711 VAL A N 1
ATOM 5657 C CA . VAL A 1 711 ? -5.268 62.008 15.147 1.00 25.17 711 VAL A CA 1
ATOM 5658 C C . VAL A 1 711 ? -5.578 61.303 16.459 1.00 25.17 711 VAL A C 1
ATOM 5660 O O . VAL A 1 711 ? -6.673 60.781 16.660 1.00 25.17 711 VAL A O 1
ATOM 5663 N N . ALA A 1 712 ? -4.570 61.257 17.323 1.00 30.25 712 ALA A N 1
ATOM 5664 C CA . ALA A 1 712 ? -4.734 60.997 18.738 1.00 30.25 712 ALA A CA 1
ATOM 5665 C C . ALA A 1 712 ? -5.045 62.336 19.408 1.00 30.25 712 ALA A C 1
ATOM 5667 O O . ALA A 1 712 ? -4.220 63.237 19.336 1.00 30.25 712 ALA A O 1
ATOM 5668 N N . ASP A 1 713 ? -6.199 62.442 20.063 1.00 23.98 713 ASP A N 1
ATOM 5669 C CA . ASP A 1 713 ? -6.421 63.456 21.087 1.00 23.98 713 ASP A CA 1
ATOM 5670 C C . ASP A 1 713 ? -7.183 62.840 22.260 1.00 23.98 713 ASP A C 1
ATOM 5672 O O . ASP A 1 713 ? -8.324 62.387 22.165 1.00 23.98 713 ASP A O 1
ATOM 5676 N N . THR A 1 714 ? -6.479 62.797 23.383 1.00 29.41 714 THR A N 1
ATOM 5677 C CA . THR A 1 714 ? -6.989 62.590 24.732 1.00 29.41 714 THR A CA 1
ATOM 5678 C C . THR A 1 714 ? -7.765 63.820 25.187 1.00 29.41 714 THR A C 1
ATOM 5680 O O . THR A 1 714 ? -7.180 64.897 25.265 1.00 29.41 714 THR A O 1
ATOM 5683 N N . MET A 1 715 ? -9.018 63.649 25.617 1.00 25.61 715 MET A N 1
ATOM 5684 C CA . MET A 1 715 ? -9.637 64.528 26.612 1.00 25.61 715 MET A CA 1
ATOM 5685 C C . MET A 1 715 ? -10.442 63.720 27.632 1.00 25.61 715 MET A C 1
ATOM 5687 O O . MET A 1 715 ? -11.301 62.912 27.288 1.00 25.61 715 MET A O 1
ATOM 5691 N N . ASN A 1 716 ? -10.108 63.966 28.900 1.00 28.27 716 ASN A N 1
ATOM 5692 C CA . ASN A 1 716 ? -10.823 63.540 30.093 1.00 28.27 716 ASN A CA 1
ATOM 5693 C C . ASN A 1 716 ? -12.271 64.046 30.078 1.00 28.27 716 ASN A C 1
ATOM 5695 O O . ASN A 1 716 ? -12.506 65.247 29.970 1.00 28.27 716 ASN A O 1
ATOM 5699 N N . SER A 1 717 ? -13.214 63.151 30.358 1.00 25.83 717 SER A N 1
ATOM 5700 C CA . SER A 1 717 ? -14.431 63.500 31.087 1.00 25.83 717 SER A CA 1
ATOM 5701 C C . SER A 1 717 ? -14.707 62.405 32.110 1.00 25.83 717 SER A C 1
ATOM 5703 O O . SER A 1 717 ? -15.049 61.276 31.758 1.00 25.83 717 SER A O 1
ATOM 5705 N N . GLU A 1 718 ? -14.501 62.746 33.377 1.00 32.56 718 GLU A N 1
ATOM 5706 C CA . GLU A 1 718 ? -14.872 61.945 34.535 1.00 32.56 718 GLU A CA 1
ATOM 5707 C C . GLU A 1 718 ? -16.384 61.680 34.525 1.00 32.56 718 GLU A C 1
ATOM 5709 O O . GLU A 1 718 ? -17.195 62.602 34.445 1.00 32.56 718 GLU A O 1
ATOM 5714 N N . GLY A 1 719 ? -16.765 60.406 34.611 1.00 27.16 719 GLY A N 1
ATOM 5715 C CA . GLY A 1 719 ? -18.163 59.995 34.635 1.00 27.16 719 GLY A CA 1
ATOM 5716 C C . GLY A 1 719 ? -18.324 58.499 34.880 1.00 27.16 719 GLY A C 1
ATOM 5717 O O . GLY A 1 719 ? -18.515 57.749 33.935 1.00 27.16 719 GLY A O 1
ATOM 5718 N N . ARG A 1 720 ? -18.249 58.100 36.159 1.00 38.34 720 ARG A N 1
ATOM 5719 C CA . ARG A 1 720 ? -18.775 56.851 36.758 1.00 38.34 720 ARG A CA 1
ATOM 5720 C C . ARG A 1 720 ? -18.596 55.558 35.931 1.00 38.34 720 ARG A C 1
ATOM 5722 O O . ARG A 1 720 ? -19.519 55.139 35.241 1.00 38.34 720 ARG A O 1
ATOM 5729 N N . ASP A 1 721 ? -17.474 54.862 36.117 1.00 35.50 721 ASP A N 1
ATOM 5730 C CA . ASP A 1 721 ? -17.356 53.418 35.826 1.00 35.50 721 ASP A CA 1
ATOM 5731 C C . ASP A 1 721 ? -17.236 52.672 37.164 1.00 35.50 721 ASP A C 1
ATOM 5733 O O . ASP A 1 721 ? -16.156 52.281 37.596 1.00 35.50 721 ASP A O 1
ATOM 5737 N N . ASP A 1 722 ? -18.364 52.565 37.866 1.00 37.44 722 ASP A N 1
ATOM 5738 C CA . ASP A 1 722 ? -18.562 51.557 38.907 1.00 37.44 722 ASP A CA 1
ATOM 5739 C C . ASP A 1 722 ? -19.404 50.443 38.275 1.00 37.44 722 ASP A C 1
ATOM 5741 O O . ASP A 1 722 ? -20.607 50.607 38.059 1.00 37.44 722 ASP A O 1
ATOM 5745 N N . GLY A 1 723 ? -18.744 49.367 37.836 1.00 39.69 723 GLY A N 1
ATOM 5746 C CA . GLY A 1 723 ? -19.412 48.271 37.134 1.00 39.69 723 GLY A CA 1
ATOM 5747 C C . GLY A 1 723 ? -18.507 47.387 36.277 1.00 39.69 723 GLY A C 1
ATOM 5748 O O . GLY A 1 723 ? -18.804 47.157 35.107 1.00 39.69 723 GLY A O 1
ATOM 5749 N N . THR A 1 724 ? -17.440 46.815 36.838 1.00 41.56 724 THR A N 1
ATOM 5750 C CA . THR A 1 724 ? -16.719 45.660 36.257 1.00 41.56 724 THR A CA 1
ATOM 5751 C C . THR A 1 724 ? -17.510 44.344 36.403 1.00 41.56 724 THR A C 1
ATOM 5753 O O . THR A 1 724 ? -16.952 43.293 36.710 1.00 41.56 724 THR A O 1
ATOM 5756 N N . LEU A 1 725 ? -18.827 44.390 36.177 1.00 42.78 725 LEU A N 1
ATOM 5757 C CA . LEU A 1 725 ? -19.745 43.249 36.241 1.00 42.78 725 LEU A CA 1
ATOM 5758 C C . LEU A 1 725 ? -20.031 42.723 34.824 1.00 42.78 725 LEU A C 1
ATOM 5760 O O . LEU A 1 725 ? -20.626 43.418 34.013 1.00 42.78 725 LEU A O 1
ATOM 5764 N N . GLU A 1 726 ? -19.552 41.508 34.545 1.00 56.59 726 GLU A N 1
ATOM 5765 C CA . GLU A 1 726 ? -20.047 40.520 33.563 1.00 56.59 726 GLU A CA 1
ATOM 5766 C C . GLU A 1 726 ? -20.754 41.034 32.283 1.00 56.59 726 GLU A C 1
ATOM 5768 O O . GLU A 1 726 ? -21.961 40.871 32.115 1.00 56.59 726 GLU A O 1
ATOM 5773 N N . TYR A 1 727 ? -20.004 41.554 31.301 1.00 68.19 727 TYR A N 1
ATOM 5774 C CA . TYR A 1 727 ? -20.513 41.731 29.930 1.00 68.19 727 TYR A CA 1
ATOM 5775 C C . TYR A 1 727 ? -19.637 40.990 28.907 1.00 68.19 727 TYR A C 1
ATOM 5777 O O . TYR A 1 727 ? -18.434 41.240 28.789 1.00 68.19 727 TYR A O 1
ATOM 5785 N N . GLY A 1 728 ? -20.240 40.069 28.148 1.00 71.88 728 GLY A N 1
ATOM 5786 C CA . GLY A 1 728 ? -19.574 39.317 27.082 1.00 71.88 728 GLY A CA 1
ATOM 5787 C C . GLY A 1 728 ? -19.913 37.826 27.084 1.00 71.88 728 GLY A C 1
ATOM 5788 O O . GLY A 1 728 ? -20.941 37.405 27.597 1.00 71.88 728 GLY A O 1
ATOM 5789 N N . CYS A 1 729 ? -19.041 37.025 26.477 1.00 83.44 729 CYS A N 1
ATOM 5790 C CA . CYS A 1 729 ? -19.116 35.562 26.465 1.00 83.44 729 CYS A CA 1
ATOM 5791 C C . CYS A 1 729 ? -17.727 34.977 26.758 1.00 83.44 729 CYS A C 1
ATOM 5793 O O . CYS A 1 729 ? -16.745 35.715 26.792 1.00 83.44 729 CYS A O 1
ATOM 5795 N N . SER A 1 730 ? -17.613 33.652 26.875 1.00 81.56 730 SER A N 1
ATOM 5796 C CA . SER A 1 730 ? -16.316 32.973 27.048 1.00 81.56 730 SER A CA 1
ATOM 5797 C C . SER A 1 730 ? -15.287 33.301 25.951 1.00 81.56 730 SER A C 1
ATOM 5799 O O . SER A 1 730 ? -14.086 33.199 26.186 1.00 81.56 730 SER A O 1
ATOM 5801 N N . HIS A 1 731 ? -15.735 33.706 24.756 1.00 81.94 731 HIS A N 1
ATOM 5802 C CA . HIS A 1 731 ? -14.857 34.068 23.636 1.00 81.94 731 HIS A CA 1
ATOM 5803 C C . HIS A 1 731 ? -14.300 35.500 23.705 1.00 81.94 731 HIS A C 1
ATOM 5805 O O . HIS A 1 731 ? -13.106 35.687 23.462 1.00 81.94 731 HIS A O 1
ATOM 5811 N N . TYR A 1 732 ? -15.126 36.510 24.021 1.00 86.44 732 TYR A N 1
ATOM 5812 C CA . TYR A 1 732 ? -14.676 37.910 24.154 1.00 86.44 732 TYR A CA 1
ATOM 5813 C C . TYR A 1 732 ? -15.445 38.671 25.241 1.00 86.44 732 TYR A C 1
ATOM 5815 O O . TYR A 1 732 ? -16.643 38.435 25.433 1.00 86.44 732 TYR A O 1
ATOM 5823 N N . HIS A 1 733 ? -14.783 39.642 25.869 1.00 88.31 733 HIS A N 1
ATOM 5824 C CA . HIS A 1 733 ? -15.389 40.565 26.834 1.00 88.31 733 HIS A CA 1
ATOM 5825 C C . HIS A 1 733 ? -15.838 41.815 26.086 1.00 88.31 733 HIS A C 1
ATOM 5827 O O . HIS A 1 733 ? -15.045 42.377 25.349 1.00 88.31 733 HIS A O 1
ATOM 5833 N N . ARG A 1 734 ? -17.100 42.230 26.171 1.00 89.19 734 ARG A N 1
ATOM 5834 C CA . ARG A 1 734 ? -17.604 43.366 25.372 1.00 89.19 734 ARG A CA 1
ATOM 5835 C C . ARG A 1 734 ? -18.955 43.829 25.881 1.00 89.19 734 ARG A C 1
ATOM 5837 O O . ARG A 1 734 ? -19.707 43.039 26.445 1.00 89.19 734 ARG A O 1
ATOM 5844 N N . ARG A 1 735 ? -19.317 45.069 25.562 1.00 90.81 735 ARG A N 1
ATOM 5845 C CA . ARG A 1 735 ? -20.602 45.687 25.937 1.00 90.81 735 ARG A CA 1
ATOM 5846 C C . ARG A 1 735 ? -21.586 45.782 24.758 1.00 90.81 735 ARG A C 1
ATOM 5848 O O . ARG A 1 735 ? -22.407 46.698 24.676 1.00 90.81 735 ARG A O 1
ATOM 5855 N N . CYS A 1 736 ? -21.499 44.841 23.814 1.00 91.50 736 CYS A N 1
ATOM 5856 C CA . CYS A 1 736 ? -22.414 44.741 22.677 1.00 91.50 736 CYS A CA 1
ATOM 5857 C C . CYS A 1 736 ? -22.710 43.292 22.260 1.00 91.50 736 CYS A C 1
ATOM 5859 O O . CYS A 1 736 ? -21.909 42.377 22.470 1.00 91.50 736 CYS A O 1
ATOM 5861 N N . ARG A 1 737 ? -23.875 43.106 21.635 1.00 93.00 737 ARG A N 1
ATOM 5862 C CA . ARG A 1 737 ? -24.292 41.883 20.934 1.00 93.00 737 ARG A CA 1
ATOM 5863 C C . ARG A 1 737 ? -24.368 42.157 19.439 1.00 93.00 737 ARG A C 1
ATOM 5865 O O . ARG A 1 737 ? -24.585 43.296 19.031 1.00 93.00 737 ARG A O 1
ATOM 5872 N N . ILE A 1 738 ? -24.201 41.129 18.620 1.00 93.56 738 ILE A N 1
ATOM 5873 C CA . ILE A 1 738 ? -24.284 41.233 17.162 1.00 93.56 738 ILE A CA 1
ATOM 5874 C C . ILE A 1 738 ? -25.642 40.740 16.669 1.00 93.56 738 ILE A C 1
ATOM 5876 O O . ILE A 1 738 ? -26.189 39.771 17.201 1.00 93.56 738 ILE A O 1
ATOM 5880 N N . ARG A 1 739 ? -26.154 41.362 15.606 1.00 93.56 739 ARG A N 1
ATOM 5881 C CA . ARG A 1 739 ? -27.227 40.772 14.806 1.00 93.56 739 ARG A CA 1
ATOM 5882 C C . ARG A 1 739 ? -26.610 39.955 13.678 1.00 93.56 739 ARG A C 1
ATOM 5884 O O . ARG A 1 739 ? -25.855 40.478 12.856 1.00 93.56 739 ARG A O 1
ATOM 5891 N N . ALA A 1 740 ? -26.888 38.658 13.671 1.00 90.62 740 ALA A N 1
ATOM 5892 C CA . ALA A 1 740 ? -26.350 37.730 12.691 1.00 90.62 740 ALA A CA 1
ATOM 5893 C C . ALA A 1 740 ? -26.993 37.989 11.313 1.00 90.62 740 ALA A C 1
ATOM 5895 O O . ALA A 1 740 ? -28.202 37.818 11.181 1.00 90.62 740 ALA A O 1
ATOM 5896 N N . PRO A 1 741 ? -26.235 38.351 10.260 1.00 87.69 741 PRO A N 1
ATOM 5897 C CA . PRO A 1 741 ? -26.813 38.676 8.948 1.00 87.69 741 PRO A CA 1
ATOM 5898 C C . PRO A 1 741 ? -27.448 37.466 8.243 1.00 87.69 741 PRO A C 1
ATOM 5900 O O . PRO A 1 741 ? -28.270 37.625 7.351 1.00 87.69 741 PRO A O 1
ATOM 5903 N N . CYS A 1 742 ? -27.062 36.251 8.633 1.00 87.12 742 CYS A N 1
ATOM 5904 C CA . CYS A 1 742 ? -27.522 35.002 8.032 1.00 87.12 742 CYS A CA 1
ATOM 5905 C C . CYS A 1 742 ? -28.921 34.567 8.489 1.00 87.12 742 CYS A C 1
ATOM 5907 O O . CYS A 1 742 ? -29.672 34.020 7.689 1.00 87.12 742 CYS A O 1
ATOM 5909 N N . CYS A 1 743 ? -29.266 34.789 9.759 1.00 87.75 743 CYS A N 1
ATOM 5910 C CA . CYS A 1 743 ? -30.522 34.325 10.363 1.00 87.75 743 CYS A CA 1
ATOM 5911 C C . CYS A 1 743 ? -31.299 35.434 11.084 1.00 87.75 743 CYS A C 1
ATOM 5913 O O . CYS A 1 743 ? -32.384 35.192 11.599 1.00 87.75 743 CYS A O 1
ATOM 5915 N N . ASN A 1 744 ? -30.757 36.654 11.112 1.00 89.44 744 ASN A N 1
ATOM 5916 C CA . ASN A 1 744 ? -31.317 37.828 11.777 1.00 89.44 744 ASN A CA 1
ATOM 5917 C C . ASN A 1 744 ? -31.472 37.706 13.308 1.00 89.44 744 ASN A C 1
ATOM 5919 O O . ASN A 1 744 ? -32.062 38.582 13.944 1.00 89.44 744 ASN A O 1
ATOM 5923 N N . GLU A 1 745 ? -30.925 36.647 13.907 1.00 91.75 745 GLU A N 1
ATOM 5924 C CA . GLU A 1 745 ? -30.929 36.402 15.349 1.00 91.75 745 GLU A CA 1
ATOM 5925 C C . GLU A 1 745 ? -29.816 37.179 16.067 1.00 91.75 745 GLU A C 1
ATOM 5927 O O . GLU A 1 745 ? -28.801 37.561 15.475 1.00 91.75 745 GLU A O 1
ATOM 5932 N N . ILE A 1 746 ? -30.004 37.410 17.367 1.00 92.50 746 ILE A N 1
ATOM 5933 C CA . ILE A 1 746 ? -29.071 38.170 18.201 1.00 92.50 746 ILE A CA 1
ATOM 5934 C C . ILE A 1 746 ? -28.190 37.199 18.977 1.00 92.50 746 ILE A C 1
ATOM 5936 O O . ILE A 1 746 ? -28.689 36.366 19.730 1.00 92.50 746 ILE A O 1
ATOM 5940 N N . PHE A 1 747 ? -26.879 37.354 18.838 1.00 91.88 747 PHE A N 1
ATOM 5941 C CA . PHE A 1 747 ? -25.891 36.570 19.569 1.00 91.88 747 PHE A CA 1
ATOM 5942 C C . PHE A 1 747 ? -24.868 37.483 20.206 1.00 91.88 747 PHE A C 1
ATOM 5944 O O . PHE A 1 747 ? -24.581 38.564 19.695 1.00 91.88 747 PHE A O 1
ATOM 5951 N N . ASP A 1 748 ? -24.249 37.022 21.287 1.00 88.62 748 ASP A N 1
ATOM 5952 C CA . ASP A 1 748 ? -23.208 37.821 21.908 1.00 88.62 748 ASP A CA 1
ATOM 5953 C C . ASP A 1 748 ? -22.031 37.984 20.933 1.00 88.62 748 ASP A C 1
ATOM 5955 O O . ASP A 1 748 ? -21.567 39.103 20.741 1.00 88.62 748 ASP A O 1
ATOM 5959 N N . CYS A 1 749 ? -21.544 36.912 20.296 1.00 88.94 749 CYS A N 1
ATOM 5960 C CA . CYS A 1 749 ? -20.531 36.994 19.236 1.00 88.94 749 CYS A CA 1
ATOM 5961 C C . CYS A 1 749 ? -20.721 35.936 18.146 1.00 88.94 749 CYS A C 1
ATOM 5963 O O . CYS A 1 749 ? -21.549 35.030 18.253 1.00 88.94 749 CYS A O 1
ATOM 5965 N N . ARG A 1 750 ? -19.872 36.009 17.111 1.00 86.12 750 ARG A N 1
ATOM 5966 C CA . ARG A 1 750 ? -19.859 35.038 16.010 1.00 86.12 750 ARG A CA 1
ATOM 5967 C C . ARG A 1 750 ? -19.577 33.602 16.462 1.00 86.12 750 ARG A C 1
ATOM 5969 O O . ARG A 1 750 ? -20.065 32.674 15.831 1.00 86.12 750 ARG A O 1
ATOM 5976 N N . HIS A 1 751 ? -18.772 33.412 17.510 1.00 85.88 751 HIS A N 1
ATOM 5977 C CA . HIS A 1 751 ? -18.430 32.079 18.004 1.00 85.88 751 HIS A CA 1
ATOM 5978 C C . HIS A 1 751 ? -19.608 31.467 18.756 1.00 85.88 751 HIS A C 1
ATOM 5980 O O . HIS A 1 751 ? -19.988 30.357 18.414 1.00 85.88 751 HIS A O 1
ATOM 5986 N N . CYS A 1 752 ? -20.274 32.225 19.635 1.00 88.06 752 CYS A N 1
ATOM 5987 C CA . CYS A 1 752 ? -21.533 31.802 20.256 1.00 88.06 752 CYS A CA 1
ATOM 5988 C C . CYS A 1 752 ? -22.588 31.416 19.211 1.00 88.06 752 CYS A C 1
ATOM 5990 O O . CYS A 1 752 ? -23.231 30.381 19.344 1.00 88.06 752 CYS A O 1
ATOM 5992 N N . HIS A 1 753 ? -22.733 32.212 18.143 1.00 89.88 753 HIS A N 1
ATOM 5993 C CA . HIS A 1 753 ? -23.615 31.857 17.031 1.00 89.88 753 HIS A CA 1
ATOM 5994 C C . HIS A 1 753 ? -23.188 30.547 16.368 1.00 89.88 753 HIS A C 1
ATOM 5996 O O . HIS A 1 753 ? -24.003 29.651 16.185 1.00 89.88 753 HIS A O 1
ATOM 6002 N N . ASN A 1 754 ? -21.921 30.433 15.964 1.00 86.56 754 ASN A N 1
ATOM 6003 C CA . ASN A 1 754 ? -21.451 29.263 15.229 1.00 86.56 754 ASN A CA 1
ATOM 6004 C C . ASN A 1 754 ? -21.526 27.992 16.080 1.00 86.56 754 ASN A C 1
ATOM 6006 O O . ASN A 1 754 ? -21.853 26.945 15.534 1.00 86.56 754 ASN A O 1
ATOM 6010 N N . GLU A 1 755 ? -21.262 28.076 17.381 1.00 86.81 755 GLU A N 1
ATOM 6011 C CA . GLU A 1 755 ? -21.443 26.974 18.327 1.00 86.81 755 GLU A CA 1
ATOM 6012 C C . GLU A 1 755 ? -22.917 26.581 18.432 1.00 86.81 755 GLU A C 1
ATOM 6014 O O . GLU A 1 755 ? -23.233 25.405 18.297 1.00 86.81 755 GLU A O 1
ATOM 6019 N N . ALA A 1 756 ? -23.827 27.551 18.564 1.00 86.44 756 ALA A N 1
ATOM 6020 C CA . ALA A 1 756 ? -25.260 27.281 18.636 1.00 86.44 756 ALA A CA 1
ATOM 6021 C C . ALA A 1 756 ? -25.830 26.707 17.326 1.00 86.44 756 ALA A C 1
ATOM 6023 O O . ALA A 1 756 ? -26.610 25.760 17.357 1.00 86.44 756 ALA A O 1
ATOM 6024 N N . LYS A 1 757 ? -25.446 27.255 16.165 1.00 85.38 757 LYS A N 1
ATOM 6025 C CA . LYS A 1 757 ? -25.989 26.871 14.849 1.00 85.38 757 LYS A CA 1
ATOM 6026 C C . LYS A 1 757 ? -25.301 25.673 14.208 1.00 85.38 757 LYS A C 1
ATOM 6028 O O . LYS A 1 757 ? -25.893 25.058 13.331 1.00 85.38 757 LYS A O 1
ATOM 6033 N N . ASN A 1 758 ? -24.079 25.328 14.614 1.00 74.69 758 ASN A N 1
ATOM 6034 C CA . ASN A 1 758 ? -23.397 24.110 14.154 1.00 74.69 758 ASN A CA 1
ATOM 6035 C C . ASN A 1 758 ? -23.389 23.003 15.209 1.00 74.69 758 ASN A C 1
ATOM 6037 O O . ASN A 1 758 ? -22.708 21.991 15.016 1.00 74.69 758 ASN A O 1
ATOM 6041 N N . ASP A 1 759 ? -24.157 23.167 16.290 1.00 77.06 759 ASP A N 1
ATOM 6042 C CA . ASP A 1 759 ? -24.390 22.098 17.244 1.00 77.06 759 ASP A CA 1
ATOM 6043 C C . ASP A 1 759 ? -24.959 20.870 16.520 1.00 77.06 759 ASP A C 1
ATOM 6045 O O . ASP A 1 759 ? -25.723 20.958 15.552 1.00 77.06 759 ASP A O 1
ATOM 6049 N N . ILE A 1 760 ? -24.547 19.690 16.970 1.00 62.09 760 ILE A N 1
ATOM 6050 C CA . ILE A 1 760 ? -24.921 18.437 16.322 1.00 62.09 760 ILE A CA 1
ATOM 6051 C C . ILE A 1 760 ? -26.436 18.183 16.361 1.00 62.09 760 ILE A C 1
ATOM 6053 O O . ILE A 1 760 ? -26.938 17.465 15.496 1.00 62.09 760 ILE A O 1
ATOM 6057 N N . ASN A 1 761 ? -27.146 18.816 17.299 1.00 63.44 761 ASN A N 1
ATOM 6058 C CA . ASN A 1 761 ? -28.597 18.745 17.457 1.00 63.44 761 ASN A CA 1
ATOM 6059 C C . ASN A 1 761 ? -29.370 19.657 16.484 1.00 63.44 761 ASN A C 1
ATOM 6061 O O . ASN A 1 761 ? -30.585 19.518 16.369 1.00 63.44 761 ASN A O 1
ATOM 6065 N N . VAL A 1 762 ? -28.696 20.564 15.767 1.00 67.62 762 VAL A N 1
ATOM 6066 C CA . VAL A 1 762 ? -29.308 21.390 14.712 1.00 67.62 762 VAL A CA 1
ATOM 6067 C C . VAL A 1 762 ? -29.358 20.593 13.407 1.00 67.62 762 VAL A C 1
ATOM 6069 O O . VAL A 1 762 ? -28.353 19.972 13.017 1.00 67.62 762 VAL A O 1
ATOM 6072 N N . ASP A 1 763 ? -30.512 20.609 12.721 1.00 70.81 763 ASP A N 1
ATOM 6073 C CA . ASP A 1 763 ? -30.682 19.964 11.411 1.00 70.81 763 ASP A CA 1
ATOM 6074 C C . ASP A 1 763 ? -29.566 20.438 10.474 1.00 70.81 763 ASP A C 1
ATOM 6076 O O . ASP A 1 763 ? -29.278 21.628 10.358 1.00 70.81 763 ASP A O 1
ATOM 6080 N N . LYS A 1 764 ? -28.925 19.494 9.782 1.00 67.38 764 LYS A N 1
ATOM 6081 C CA . LYS A 1 764 ? -27.837 19.758 8.839 1.00 67.38 764 LYS A CA 1
ATOM 6082 C C . LYS A 1 764 ? -28.208 20.814 7.791 1.00 67.38 764 LYS A C 1
ATOM 6084 O O . LYS A 1 764 ? -27.312 21.497 7.305 1.00 67.38 764 LYS A O 1
ATOM 6089 N N . LYS A 1 765 ? -29.493 20.949 7.442 1.00 74.69 765 LYS A N 1
ATOM 6090 C CA . LYS A 1 765 ? -29.983 21.977 6.507 1.00 74.69 765 LYS A CA 1
ATOM 6091 C C . LYS A 1 765 ? -30.002 23.391 7.089 1.00 74.69 765 LYS A C 1
ATOM 6093 O O . LYS A 1 765 ? -29.951 24.345 6.323 1.00 74.69 765 LYS A O 1
ATOM 6098 N N . GLU A 1 766 ? -30.063 23.518 8.408 1.00 73.12 766 GLU A N 1
ATOM 6099 C CA . GLU A 1 766 ? -30.118 24.797 9.122 1.00 73.12 766 GLU A CA 1
ATOM 6100 C C . GLU A 1 766 ? -28.749 25.232 9.658 1.00 73.12 766 GLU A C 1
ATOM 6102 O O . GLU A 1 766 ? -28.602 26.355 10.138 1.00 73.12 766 GLU A O 1
ATOM 6107 N N . ARG A 1 767 ? -27.722 24.378 9.549 1.00 81.50 767 ARG A N 1
ATOM 6108 C CA . ARG A 1 767 ? -26.356 24.705 9.969 1.00 81.50 767 ARG A CA 1
ATOM 6109 C C . ARG A 1 767 ? -25.732 25.747 9.060 1.00 81.50 767 ARG A C 1
ATOM 6111 O O . ARG A 1 767 ? -25.691 25.590 7.841 1.00 81.50 767 ARG A O 1
ATOM 6118 N N . HIS A 1 768 ? -25.197 26.789 9.673 1.00 84.12 768 HIS A N 1
ATOM 6119 C CA . HIS A 1 768 ? -24.501 27.853 8.973 1.00 84.12 768 HIS A CA 1
ATOM 6120 C C . HIS A 1 768 ? -23.554 28.592 9.921 1.00 84.12 768 HIS A C 1
ATOM 6122 O O . HIS A 1 768 ? -23.618 28.468 11.147 1.00 84.12 768 HIS A O 1
ATOM 6128 N N . THR A 1 769 ? -22.648 29.373 9.343 1.00 84.06 769 THR A N 1
ATOM 6129 C CA . THR A 1 769 ? -21.711 30.224 10.075 1.00 84.06 769 THR A CA 1
ATOM 6130 C C . THR A 1 769 ? -21.916 31.679 9.683 1.00 84.06 769 THR A C 1
ATOM 6132 O O . THR A 1 769 ? -22.331 31.971 8.562 1.00 84.06 769 THR A O 1
ATOM 6135 N N . ILE A 1 770 ? -21.628 32.608 10.597 1.00 81.50 770 ILE A N 1
ATOM 6136 C CA . ILE A 1 770 ? -21.661 34.036 10.263 1.00 81.50 770 ILE A CA 1
ATOM 6137 C C . ILE A 1 770 ? -20.433 34.397 9.417 1.00 81.50 770 ILE A C 1
ATOM 6139 O O . ILE A 1 770 ? -19.298 34.242 9.893 1.00 81.50 770 ILE A O 1
ATOM 6143 N N . PRO A 1 771 ? -20.621 34.991 8.224 1.00 76.50 771 PRO A N 1
ATOM 6144 C CA . PRO A 1 771 ? -19.546 35.658 7.505 1.00 76.50 771 PRO A CA 1
ATOM 6145 C C . PRO A 1 771 ? -19.180 36.947 8.254 1.00 76.50 771 PRO A C 1
ATOM 6147 O O . PRO A 1 771 ? -19.915 37.931 8.222 1.00 76.50 771 PRO A O 1
ATOM 6150 N N . ARG A 1 772 ? -18.041 36.951 8.959 1.00 75.50 772 ARG A N 1
ATOM 6151 C CA . ARG A 1 772 ? -17.673 38.028 9.907 1.00 75.50 772 ARG A CA 1
ATOM 6152 C C . ARG A 1 772 ? -17.716 39.449 9.322 1.00 75.50 772 ARG A C 1
ATOM 6154 O O . ARG A 1 772 ? -18.099 40.379 10.018 1.00 75.50 772 ARG A O 1
ATOM 6161 N N . HIS A 1 773 ? -17.366 39.611 8.045 1.00 80.00 773 HIS A N 1
ATOM 6162 C CA . HIS A 1 773 ? -17.321 40.918 7.378 1.00 80.00 773 HIS A CA 1
ATOM 6163 C C . HIS A 1 773 ? -18.718 41.469 7.039 1.00 80.00 773 HIS A C 1
ATOM 6165 O O . HIS A 1 773 ? -18.848 42.650 6.738 1.00 80.00 773 HIS A O 1
ATOM 6171 N N . GLN A 1 774 ? -19.758 40.630 7.089 1.00 85.19 774 GLN A N 1
ATOM 6172 C CA . GLN A 1 774 ? -21.134 40.995 6.738 1.00 85.19 774 GLN A CA 1
ATOM 6173 C C . GLN A 1 774 ? -21.960 41.474 7.940 1.00 85.19 774 GLN A C 1
ATOM 6175 O O . GLN A 1 774 ? -23.130 41.807 7.782 1.00 85.19 774 GLN A O 1
ATOM 6180 N N . ILE A 1 775 ? -21.384 41.513 9.145 1.00 89.56 775 ILE A N 1
ATOM 6181 C CA . ILE A 1 775 ? -22.071 42.054 10.321 1.00 89.56 775 ILE A CA 1
ATOM 6182 C C . ILE A 1 775 ? -22.193 43.574 10.150 1.00 89.56 775 ILE A C 1
ATOM 6184 O O . ILE A 1 775 ? -21.182 44.277 10.078 1.00 89.56 775 ILE A O 1
ATOM 6188 N N . GLN A 1 776 ? -23.430 44.071 10.084 1.00 90.44 776 GLN A N 1
ATOM 6189 C CA . GLN A 1 776 ? -23.739 45.496 9.893 1.00 90.44 776 GLN A CA 1
ATOM 6190 C C . GLN A 1 776 ? -24.327 46.160 11.142 1.00 90.44 776 GLN A C 1
ATOM 6192 O O . GLN A 1 776 ? -24.131 47.359 11.335 1.00 90.44 776 GLN A O 1
ATOM 6197 N N . GLN A 1 777 ? -24.998 45.388 12.003 1.00 93.06 777 GLN A N 1
ATOM 6198 C CA . GLN A 1 777 ? -25.733 45.899 13.160 1.00 93.06 777 GLN A CA 1
ATOM 6199 C C . GLN A 1 777 ? -25.258 45.274 14.474 1.00 93.06 777 GLN A C 1
ATOM 6201 O O . GLN A 1 777 ? -24.988 44.070 14.560 1.00 93.06 777 GLN A O 1
ATOM 6206 N N . VAL A 1 778 ? -25.177 46.114 15.505 1.00 93.75 778 VAL A N 1
ATOM 6207 C CA . VAL A 1 778 ? -24.850 45.747 16.887 1.00 93.75 778 VAL A CA 1
ATOM 6208 C C . VAL A 1 778 ? -25.867 46.350 17.845 1.00 93.75 778 VAL A C 1
ATOM 6210 O O . VAL A 1 778 ? -26.418 47.421 17.596 1.00 93.75 778 VAL A O 1
ATOM 6213 N N . ILE A 1 779 ? -26.095 45.665 18.959 1.00 94.12 779 ILE A N 1
ATOM 6214 C CA . ILE A 1 779 ? -26.997 46.092 20.025 1.00 94.12 779 ILE A CA 1
ATOM 6215 C C . ILE A 1 779 ? -26.172 46.366 21.279 1.00 94.12 779 ILE A C 1
ATOM 6217 O O . ILE A 1 779 ? -25.471 45.478 21.772 1.00 94.12 779 ILE A O 1
ATOM 6221 N N . CYS A 1 780 ? -26.263 47.584 21.810 1.00 93.06 780 CYS A N 1
ATOM 6222 C CA . CYS A 1 780 ? -25.637 47.958 23.076 1.00 93.06 780 CYS A CA 1
ATOM 6223 C C . CYS A 1 780 ? -26.205 47.110 24.224 1.00 93.06 780 CYS A C 1
ATOM 6225 O O . CYS A 1 780 ? -27.421 47.077 24.409 1.00 93.06 780 CYS A O 1
ATOM 6227 N N . THR A 1 781 ? -25.360 46.474 25.043 1.00 89.38 781 THR A N 1
ATOM 6228 C CA . THR A 1 781 ? -25.850 45.683 26.191 1.00 89.38 781 THR A CA 1
ATOM 6229 C C . THR A 1 781 ? -26.365 46.556 27.332 1.00 89.38 781 THR A C 1
ATOM 6231 O O . THR A 1 781 ? -27.251 46.117 28.053 1.00 89.38 781 THR A O 1
ATOM 6234 N N . LEU A 1 782 ? -25.862 47.791 27.470 1.00 86.69 782 LEU A N 1
ATOM 6235 C CA . LEU A 1 782 ? -26.279 48.705 28.541 1.00 86.69 782 LEU A CA 1
ATOM 6236 C C . LEU A 1 782 ? -27.635 49.382 28.296 1.00 86.69 782 LEU A C 1
ATOM 6238 O O . LEU A 1 782 ? -28.499 49.346 29.161 1.00 86.69 782 LEU A O 1
ATOM 6242 N N . CYS A 1 783 ? -27.827 50.022 27.137 1.00 89.69 783 CYS A N 1
ATOM 6243 C CA . CYS A 1 783 ? -29.044 50.792 26.847 1.00 89.69 783 CYS A CA 1
ATOM 6244 C C . CYS A 1 783 ? -29.977 50.128 25.822 1.00 89.69 783 CYS A C 1
ATOM 6246 O O . CYS A 1 783 ? -30.994 50.711 25.456 1.00 89.69 783 CYS A O 1
ATOM 6248 N N . GLY A 1 784 ? -29.618 48.951 25.296 1.00 89.25 784 GLY A N 1
ATOM 6249 C CA . GLY A 1 784 ? -30.425 48.219 24.315 1.00 89.25 784 GLY A CA 1
ATOM 6250 C C . GLY A 1 784 ? -30.505 48.857 22.924 1.00 89.25 784 GLY A C 1
ATOM 6251 O O . GLY A 1 784 ? -31.218 48.341 22.071 1.00 89.25 784 GLY A O 1
ATOM 6252 N N . THR A 1 785 ? -29.794 49.962 22.670 1.00 93.81 785 THR A N 1
ATOM 6253 C CA . THR A 1 785 ? -29.828 50.647 21.369 1.00 93.81 785 THR A CA 1
ATOM 6254 C C . THR A 1 785 ? -29.203 49.778 20.284 1.00 93.81 785 THR A C 1
ATOM 6256 O O . THR A 1 785 ? -28.044 49.372 20.391 1.00 93.81 785 THR A O 1
ATOM 6259 N N . GLU A 1 786 ? -29.978 49.521 19.236 1.00 95.25 786 GLU A N 1
ATOM 6260 C CA . GLU A 1 786 ? -29.532 48.869 18.013 1.00 95.25 786 GLU A CA 1
ATOM 6261 C C . GLU A 1 786 ? -29.022 49.914 17.015 1.00 95.25 786 GLU A C 1
ATOM 6263 O O . GLU A 1 786 ? -29.684 50.918 16.754 1.00 95.25 786 GLU A O 1
ATOM 6268 N N . GLN A 1 787 ? -27.818 49.704 16.490 1.00 92.81 787 GLN A N 1
ATOM 6269 C CA . GLN A 1 787 ? -27.107 50.684 15.673 1.00 92.81 787 GLN A CA 1
ATOM 6270 C C . GLN A 1 787 ? -26.160 50.016 14.674 1.00 92.81 787 GLN A C 1
ATOM 6272 O O . GLN A 1 787 ? -25.841 48.830 14.775 1.00 92.81 787 GLN A O 1
ATOM 6277 N N . GLU A 1 788 ? -25.655 50.807 13.729 1.00 93.06 788 GLU A N 1
ATOM 6278 C CA . GLU A 1 788 ? -24.538 50.400 12.878 1.00 93.06 788 GLU A CA 1
ATOM 6279 C C . GLU A 1 788 ? -23.288 50.071 13.706 1.00 93.06 788 GLU A C 1
ATOM 6281 O O . GLU A 1 788 ? -23.041 50.669 14.761 1.00 93.06 788 GLU A O 1
ATOM 6286 N N . VAL A 1 789 ? -22.467 49.147 13.196 1.00 91.81 789 VAL A N 1
ATOM 6287 C CA . VAL A 1 789 ? -21.204 48.748 13.835 1.00 91.81 789 VAL A CA 1
ATOM 6288 C C . VAL A 1 789 ? -20.277 49.956 14.003 1.00 91.81 789 VAL A C 1
ATOM 6290 O O . VAL A 1 789 ? -19.644 50.415 13.051 1.00 91.81 789 VAL A O 1
ATOM 6293 N N . ARG A 1 790 ? -20.162 50.430 15.244 1.00 91.25 790 ARG A N 1
ATOM 6294 C CA . ARG A 1 790 ? -19.249 51.488 15.696 1.00 91.25 790 ARG A CA 1
ATOM 6295 C C . ARG A 1 790 ? -18.719 51.122 17.080 1.00 91.25 790 ARG A C 1
ATOM 6297 O O . ARG A 1 790 ? -19.381 50.385 17.805 1.00 91.25 790 ARG A O 1
ATOM 6304 N N . GLN A 1 791 ? -17.539 51.627 17.441 1.00 93.19 791 GLN A N 1
ATOM 6305 C CA . GLN A 1 791 ? -16.908 51.320 18.732 1.00 93.19 791 GLN A CA 1
ATOM 6306 C C . GLN A 1 791 ? -17.702 51.858 19.930 1.00 93.19 791 GLN A C 1
ATOM 6308 O O . GLN A 1 791 ? -17.668 51.263 21.004 1.00 93.19 791 GLN A O 1
ATOM 6313 N N . THR A 1 792 ? -18.421 52.964 19.756 1.00 93.06 792 THR A N 1
ATOM 6314 C CA . THR A 1 792 ? -19.192 53.622 20.813 1.00 93.06 792 THR A CA 1
ATOM 6315 C C . THR A 1 792 ? -20.690 53.570 20.538 1.00 93.06 792 THR A C 1
ATOM 6317 O O . THR A 1 792 ? -21.143 53.551 19.387 1.00 93.06 792 THR A O 1
ATOM 6320 N N . CYS A 1 793 ? -21.481 53.547 21.610 1.00 93.06 793 CYS A N 1
ATOM 6321 C CA . CYS A 1 793 ? -22.928 53.627 21.490 1.00 93.06 793 CYS A CA 1
ATOM 6322 C C . CYS A 1 793 ? -23.383 55.033 21.100 1.00 93.06 793 CYS A C 1
ATOM 6324 O O . CYS A 1 793 ? -23.014 56.001 21.758 1.00 93.06 793 CYS A O 1
ATOM 6326 N N . VAL A 1 794 ? -24.234 55.142 20.074 1.00 92.12 794 VAL A N 1
ATOM 6327 C CA . VAL A 1 794 ? -24.760 56.437 19.599 1.00 92.12 794 VAL A CA 1
ATOM 6328 C C . VAL A 1 794 ? -25.722 57.096 20.588 1.00 92.12 794 VAL A C 1
ATOM 6330 O O . VAL A 1 794 ? -25.900 58.305 20.537 1.00 92.12 794 VAL A O 1
ATOM 6333 N N . ASN A 1 795 ? -26.338 56.310 21.475 1.00 90.19 795 ASN A N 1
ATOM 6334 C CA . ASN A 1 795 ? -27.315 56.800 22.444 1.00 90.19 795 ASN A CA 1
ATOM 6335 C C . ASN A 1 795 ? -26.674 57.098 23.809 1.00 90.19 795 ASN A C 1
ATOM 6337 O O . ASN A 1 795 ? -26.743 58.221 24.292 1.00 90.19 795 ASN A O 1
ATOM 6341 N N . CYS A 1 796 ? -26.013 56.112 24.429 1.00 89.81 796 CYS A N 1
ATOM 6342 C CA . CYS A 1 796 ? -25.457 56.270 25.781 1.00 89.81 796 CYS A CA 1
ATOM 6343 C C . CYS A 1 796 ? -23.946 56.550 25.822 1.00 89.81 796 CYS A C 1
ATOM 6345 O O . CYS A 1 796 ? -23.372 56.604 26.906 1.00 89.81 796 CYS A O 1
ATOM 6347 N N . GLY A 1 797 ? -23.273 56.652 24.671 1.00 88.69 797 GLY A N 1
ATOM 6348 C CA . GLY A 1 797 ? -21.847 56.989 24.582 1.00 88.69 797 GLY A CA 1
ATOM 6349 C C . GLY A 1 797 ? -20.866 55.907 25.050 1.00 88.69 797 GLY A C 1
ATOM 6350 O O . GLY A 1 797 ? -19.660 56.094 24.918 1.00 88.69 797 GLY A O 1
ATOM 6351 N N . VAL A 1 798 ? -21.338 54.767 25.571 1.00 89.69 798 VAL A N 1
ATOM 6352 C CA . VAL A 1 798 ? -20.448 53.733 26.127 1.00 89.69 798 VAL A CA 1
ATOM 6353 C C . VAL A 1 798 ? -19.510 53.163 25.061 1.00 89.69 798 VAL A C 1
ATOM 6355 O O . VAL A 1 798 ? -19.933 52.875 23.939 1.00 89.69 798 VAL A O 1
ATOM 6358 N N . CYS A 1 799 ? -18.246 52.947 25.426 1.00 90.31 799 CYS A N 1
ATOM 6359 C CA . CYS A 1 799 ? -17.311 52.156 24.632 1.00 90.31 799 CYS A CA 1
ATOM 6360 C C . CYS A 1 799 ? -17.716 50.673 24.680 1.00 90.31 799 CYS A C 1
ATOM 6362 O O . CYS A 1 799 ? -17.757 50.067 25.749 1.00 90.31 799 CYS A O 1
ATOM 6364 N N . MET A 1 800 ? -18.050 50.093 23.526 1.00 90.69 800 MET A N 1
ATOM 6365 C CA . MET A 1 800 ? -18.528 48.709 23.410 1.00 90.69 800 MET A CA 1
ATOM 6366 C C . MET A 1 800 ? -17.403 47.666 23.448 1.00 90.69 800 MET A C 1
ATOM 6368 O O . MET A 1 800 ? -17.675 46.483 23.649 1.00 90.69 800 MET A O 1
ATOM 6372 N N . GLY A 1 801 ? -16.160 48.095 23.239 1.00 90.25 801 GLY A N 1
ATOM 6373 C CA . GLY A 1 801 ? -14.963 47.267 23.306 1.00 90.25 801 GLY A CA 1
ATOM 6374 C C . GLY A 1 801 ? -13.718 48.146 23.269 1.00 90.25 801 GLY A C 1
ATOM 6375 O O . GLY A 1 801 ? -13.558 48.939 22.336 1.00 90.25 801 GLY A O 1
ATOM 6376 N N . LYS A 1 802 ? -12.829 48.017 24.259 1.00 89.56 802 LYS A N 1
ATOM 6377 C CA . LYS A 1 802 ? -11.551 48.756 24.298 1.00 89.56 802 LYS A CA 1
ATOM 6378 C C . LYS A 1 802 ? -10.707 48.501 23.046 1.00 89.56 802 LYS A C 1
ATOM 6380 O O . LYS A 1 802 ? -10.147 49.441 22.490 1.00 89.56 802 LYS A O 1
ATOM 6385 N N . TYR A 1 803 ? -10.666 47.258 22.569 1.00 92.12 803 TYR A N 1
ATOM 6386 C CA . TYR A 1 803 ? -10.196 46.905 21.235 1.00 92.12 803 TYR A CA 1
ATOM 6387 C C . TYR A 1 803 ? -11.379 46.785 20.269 1.00 92.12 803 TYR A C 1
ATOM 6389 O O . TYR A 1 803 ? -12.319 46.019 20.501 1.00 92.12 803 TYR A O 1
ATOM 6397 N N . PHE A 1 804 ? -11.298 47.503 19.148 1.00 93.19 804 PHE A N 1
ATOM 6398 C CA . PHE A 1 804 ? -12.263 47.431 18.057 1.00 93.19 804 PHE A CA 1
ATOM 6399 C C . PHE A 1 804 ? -11.550 47.266 16.716 1.00 93.19 804 PHE A C 1
ATOM 6401 O O . PHE A 1 804 ? -10.670 48.050 16.365 1.00 93.19 804 PHE A O 1
ATOM 6408 N N . CYS A 1 805 ? -11.966 46.270 15.934 1.00 91.00 805 CYS A N 1
ATOM 6409 C CA . CYS A 1 805 ? -11.537 46.127 14.546 1.00 91.00 805 CYS A CA 1
ATOM 6410 C C . CYS A 1 805 ? -12.721 46.323 13.600 1.00 91.00 805 CYS A C 1
ATOM 6412 O O . CYS A 1 805 ? -13.600 45.463 13.504 1.00 91.00 805 CYS A O 1
ATOM 6414 N N . GLY A 1 806 ? -12.703 47.419 12.838 1.00 87.06 806 GLY A N 1
ATOM 6415 C CA . GLY A 1 806 ? -13.738 47.734 11.853 1.00 87.06 806 GLY A CA 1
ATOM 6416 C C . GLY A 1 806 ? -13.796 46.764 10.668 1.00 87.06 806 GLY A C 1
ATOM 6417 O O . GLY A 1 806 ? -14.884 46.541 10.138 1.00 87.06 806 GLY A O 1
ATOM 6418 N N . ALA A 1 807 ? -12.669 46.151 10.286 1.00 86.44 807 ALA A N 1
ATOM 6419 C CA . ALA A 1 807 ? -12.617 45.147 9.221 1.00 86.44 807 ALA A CA 1
ATOM 6420 C C . ALA A 1 807 ? -13.256 43.823 9.672 1.00 86.44 807 ALA A C 1
ATOM 6422 O O . ALA A 1 807 ? -14.158 43.307 9.020 1.00 86.44 807 ALA A O 1
ATOM 6423 N N . CYS A 1 808 ? -12.848 43.299 10.832 1.00 87.00 808 CYS A N 1
ATOM 6424 C CA . CYS A 1 808 ? -13.359 42.031 11.369 1.00 87.00 808 CYS A CA 1
ATOM 6425 C C . CYS A 1 808 ? -14.667 42.156 12.167 1.00 87.00 808 CYS A C 1
ATOM 6427 O O . CYS A 1 808 ? -15.200 41.127 12.582 1.00 87.00 808 CYS A O 1
ATOM 6429 N N . LYS A 1 809 ? -15.157 43.382 12.403 1.00 89.94 809 LYS A N 1
ATOM 6430 C CA . LYS A 1 809 ? -16.323 43.691 13.253 1.00 89.94 809 LYS A CA 1
ATOM 6431 C C . LYS A 1 809 ? -16.181 43.086 14.663 1.00 89.94 809 LYS A C 1
ATOM 6433 O O . LYS A 1 809 ? -17.136 42.560 15.229 1.00 89.94 809 LYS A O 1
ATOM 6438 N N . LEU A 1 810 ? -14.957 43.121 15.199 1.00 89.62 810 LEU A N 1
ATOM 6439 C CA . LEU A 1 810 ? -14.573 42.498 16.469 1.00 89.62 810 LEU A CA 1
ATOM 6440 C C . LEU A 1 810 ? -14.523 43.539 17.591 1.00 89.62 810 LEU A C 1
ATOM 6442 O O . LEU A 1 810 ? -13.923 44.595 17.403 1.00 89.62 810 LEU A O 1
ATOM 6446 N N . PHE A 1 811 ? -15.094 43.191 18.744 1.00 92.44 811 PHE A N 1
ATOM 6447 C CA . PHE A 1 811 ? -15.095 43.979 19.976 1.00 92.44 811 PHE A CA 1
ATOM 6448 C C . PHE A 1 811 ? -14.542 43.121 21.116 1.00 92.44 811 PHE A C 1
ATOM 6450 O O . PHE A 1 811 ? -15.053 42.019 21.341 1.00 92.44 811 PHE A O 1
ATOM 6457 N N . ASP A 1 812 ? -13.514 43.606 21.809 1.00 89.56 812 ASP A N 1
ATOM 6458 C CA . ASP A 1 812 ? -12.945 42.943 22.987 1.00 89.56 812 ASP A CA 1
ATOM 6459 C C . ASP A 1 812 ? -12.423 43.991 23.986 1.00 89.56 812 ASP A C 1
ATOM 6461 O O . ASP A 1 812 ? -11.653 44.876 23.624 1.00 89.56 812 ASP A O 1
ATOM 6465 N N . ASP A 1 813 ? -12.834 43.913 25.245 1.00 89.12 813 ASP A N 1
ATOM 6466 C CA . ASP A 1 813 ? -12.349 44.751 26.342 1.00 89.12 813 ASP A CA 1
ATOM 6467 C C . ASP A 1 813 ? -11.020 44.233 26.903 1.00 89.12 813 ASP A C 1
ATOM 6469 O O . ASP A 1 813 ? -10.286 44.979 27.557 1.00 89.12 813 ASP A O 1
ATOM 6473 N N . ASP A 1 814 ? -10.675 42.974 26.621 1.00 86.56 814 ASP A N 1
ATOM 6474 C CA . ASP A 1 814 ? -9.422 42.372 27.060 1.00 86.56 814 ASP A CA 1
ATOM 6475 C C . ASP A 1 814 ? -8.249 42.765 26.150 1.00 86.56 814 ASP A C 1
ATOM 6477 O O . ASP A 1 814 ? -7.781 41.990 25.317 1.00 86.56 814 ASP A O 1
ATOM 6481 N N . ILE A 1 815 ? -7.739 43.981 26.329 1.00 86.12 815 ILE A N 1
ATOM 6482 C CA . ILE A 1 815 ? -6.569 44.496 25.597 1.00 86.12 815 ILE A CA 1
ATOM 6483 C C . ILE A 1 815 ? -5.254 43.782 25.950 1.00 86.12 815 ILE A C 1
ATOM 6485 O O . ILE A 1 815 ? -4.249 43.973 25.259 1.00 86.12 815 ILE A O 1
ATOM 6489 N N . SER A 1 816 ? -5.232 42.941 26.993 1.00 84.94 816 SER A N 1
ATOM 6490 C CA . SER A 1 816 ? -4.020 42.216 27.399 1.00 84.94 816 SER A CA 1
ATOM 6491 C C . SER A 1 816 ? -3.565 41.206 26.340 1.00 84.94 816 SER A C 1
ATOM 6493 O O . SER A 1 816 ? -2.374 40.913 26.235 1.00 84.94 816 SER A O 1
ATOM 6495 N N . LYS A 1 817 ? -4.483 40.745 25.476 1.00 85.75 817 LYS A N 1
ATOM 6496 C CA . LYS A 1 817 ? -4.173 39.845 24.352 1.00 85.75 817 LYS A CA 1
ATOM 6497 C C . LYS A 1 817 ? -3.397 40.535 23.223 1.00 85.75 817 LYS A C 1
ATOM 6499 O O . LYS A 1 817 ? -2.920 39.846 22.319 1.00 85.75 817 LYS A O 1
ATOM 6504 N N . ARG A 1 818 ? -3.271 41.871 23.244 1.00 88.31 818 ARG A N 1
ATOM 6505 C CA . ARG A 1 818 ? -2.562 42.677 22.230 1.00 88.31 818 ARG A CA 1
ATOM 6506 C C . ARG A 1 818 ? -3.031 42.340 20.809 1.00 88.31 818 ARG A C 1
ATOM 6508 O O . ARG A 1 818 ? -2.245 41.940 19.948 1.00 88.31 818 ARG A O 1
ATOM 6515 N N . GLN A 1 819 ? -4.340 42.416 20.596 1.00 90.81 819 GLN A N 1
ATOM 6516 C CA . GLN A 1 819 ? -4.981 42.095 19.327 1.00 90.81 819 GLN A CA 1
ATOM 6517 C C . GLN A 1 819 ? -4.558 43.088 18.234 1.00 90.81 819 GLN A C 1
ATOM 6519 O O . GLN A 1 819 ? -4.416 44.281 18.489 1.00 90.81 819 GLN A O 1
ATOM 6524 N N . TYR A 1 820 ? -4.399 42.620 16.999 1.00 90.88 820 TYR A N 1
ATOM 6525 C CA . TYR A 1 820 ? -4.139 43.476 15.837 1.00 90.88 820 TYR A CA 1
ATOM 6526 C C . TYR A 1 820 ? -4.748 42.868 14.571 1.00 90.88 820 TYR A C 1
ATOM 6528 O O . TYR A 1 820 ? -4.915 41.652 14.478 1.00 90.88 820 TYR A O 1
ATOM 6536 N N . HIS A 1 821 ? -5.103 43.702 13.593 1.00 90.06 821 HIS A N 1
ATOM 6537 C CA . HIS A 1 821 ? -5.550 43.224 12.285 1.00 90.06 821 HIS A CA 1
ATOM 6538 C C . HIS A 1 821 ? -4.341 43.024 11.372 1.00 90.06 821 HIS A C 1
ATOM 6540 O O . HIS A 1 821 ? -3.468 43.885 11.318 1.00 90.06 821 HIS A O 1
ATOM 6546 N N . CYS A 1 822 ? -4.280 41.897 10.664 1.00 89.00 822 CYS A N 1
ATOM 6547 C CA . CYS A 1 822 ? -3.301 41.703 9.603 1.00 89.00 822 CYS A CA 1
ATOM 6548 C C . CYS A 1 822 ? -4.006 41.755 8.250 1.00 89.00 822 CYS A C 1
ATOM 6550 O O . CYS A 1 822 ? -4.798 40.859 7.958 1.00 89.00 822 CYS A O 1
ATOM 6552 N N . ASP A 1 823 ? -3.666 42.745 7.425 1.00 86.44 823 ASP A N 1
ATOM 6553 C CA . ASP A 1 823 ? -4.284 42.945 6.109 1.00 86.44 823 ASP A CA 1
ATOM 6554 C C . ASP A 1 823 ? -4.026 41.766 5.161 1.00 86.44 823 ASP A C 1
ATOM 6556 O O . ASP A 1 823 ? -4.949 41.294 4.504 1.00 86.44 823 ASP A O 1
ATOM 6560 N N . GLY A 1 824 ? -2.807 41.208 5.162 1.00 83.06 824 GLY A N 1
ATOM 6561 C CA . GLY A 1 824 ? -2.462 40.049 4.328 1.00 83.06 824 GLY A CA 1
ATOM 6562 C C . GLY A 1 824 ? -3.218 38.771 4.712 1.00 83.06 824 GLY A C 1
ATOM 6563 O O . GLY A 1 824 ? -3.680 38.029 3.852 1.00 83.06 824 GLY A O 1
ATOM 6564 N N . CYS A 1 825 ? -3.404 38.519 6.014 1.00 80.88 825 CYS A N 1
ATOM 6565 C CA . CYS A 1 825 ? -4.208 37.387 6.493 1.00 80.88 825 CYS A CA 1
ATOM 6566 C C . CYS A 1 825 ? -5.729 37.691 6.451 1.00 80.88 825 CYS A C 1
ATOM 6568 O O . CYS A 1 825 ? -6.541 36.770 6.541 1.00 80.88 825 CYS A O 1
ATOM 6570 N N . GLY A 1 826 ? -6.134 38.965 6.378 1.00 83.88 826 GLY A N 1
A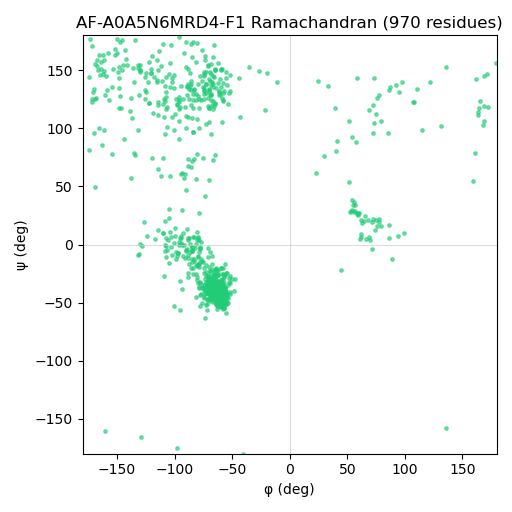TOM 6571 C CA . GLY A 1 826 ? -7.526 39.425 6.444 1.00 83.88 826 GLY A CA 1
ATOM 6572 C C . GLY A 1 826 ? -8.237 39.127 7.772 1.00 83.88 826 GLY A C 1
ATOM 6573 O O . GLY A 1 826 ? -9.471 39.076 7.813 1.00 83.88 826 GLY A O 1
ATOM 6574 N N . ILE A 1 827 ? -7.493 38.848 8.853 1.00 83.88 827 ILE A N 1
ATOM 6575 C CA . ILE A 1 827 ? -8.033 38.413 10.156 1.00 83.88 827 ILE A CA 1
ATOM 6576 C C . ILE A 1 827 ? -7.339 39.138 11.321 1.00 83.88 827 ILE A C 1
ATOM 6578 O O . ILE A 1 827 ? -6.163 39.491 11.227 1.00 83.88 827 ILE A O 1
ATOM 6582 N N . CYS A 1 828 ? -8.039 39.308 12.449 1.00 87.25 828 CYS A N 1
ATOM 6583 C CA . CYS A 1 828 ? -7.413 39.736 13.705 1.00 87.25 828 CYS A CA 1
ATOM 6584 C C . CYS A 1 828 ? -6.604 38.598 14.343 1.00 87.25 828 CYS A C 1
ATOM 6586 O O . CYS A 1 828 ? -7.102 37.482 14.494 1.00 87.25 828 CYS A O 1
ATOM 6588 N N . ARG A 1 829 ? -5.370 38.900 14.744 1.00 83.75 829 ARG A N 1
ATOM 6589 C CA . ARG A 1 829 ? -4.439 38.024 15.466 1.00 83.75 829 ARG A CA 1
ATOM 6590 C C . ARG A 1 829 ? -4.203 38.573 16.878 1.00 83.75 829 ARG A C 1
ATOM 6592 O O . ARG A 1 829 ? -4.564 39.711 17.167 1.00 83.75 829 ARG A O 1
ATOM 6599 N N . ILE A 1 830 ? -3.605 37.761 17.747 1.00 85.50 830 ILE A N 1
ATOM 6600 C CA . ILE A 1 830 ? -3.234 38.120 19.126 1.00 85.50 830 ILE A CA 1
ATOM 6601 C C . ILE A 1 830 ? -1.708 38.093 19.288 1.00 85.50 830 ILE A C 1
ATOM 6603 O O . ILE A 1 830 ? -1.025 37.436 18.503 1.00 85.50 830 ILE A O 1
ATOM 6607 N N . GLY A 1 831 ? -1.174 38.787 20.294 1.00 82.94 831 GLY A N 1
ATOM 6608 C CA . GLY A 1 831 ? 0.259 38.791 20.621 1.00 82.94 831 GLY A CA 1
ATOM 6609 C C . GLY A 1 831 ? 1.065 39.991 20.105 1.00 82.94 831 GLY A C 1
ATOM 6610 O O . GLY A 1 831 ? 2.284 39.979 20.240 1.00 82.94 831 GLY A O 1
ATOM 6611 N N . GLY A 1 832 ? 0.415 41.032 19.575 1.00 85.69 832 GLY A N 1
ATOM 6612 C CA . GLY A 1 832 ? 1.038 42.290 19.137 1.00 85.69 832 GLY A CA 1
ATOM 6613 C C . GLY A 1 832 ? 1.572 42.251 17.703 1.00 85.69 832 GLY A C 1
ATOM 6614 O O . GLY A 1 832 ? 2.255 41.306 17.318 1.00 85.69 832 GLY A O 1
ATOM 6615 N N . GLN A 1 833 ? 1.269 43.280 16.906 1.00 86.50 833 GLN A N 1
ATOM 6616 C CA . GLN A 1 833 ? 1.638 43.347 15.484 1.00 86.50 833 GLN A CA 1
ATOM 6617 C C . GLN A 1 833 ? 3.153 43.289 15.270 1.00 86.50 833 GLN A C 1
ATOM 6619 O O . GLN A 1 833 ? 3.620 42.721 14.290 1.00 86.50 833 GLN A O 1
ATOM 6624 N N . GLU A 1 834 ? 3.931 43.828 16.204 1.00 85.69 834 GLU A N 1
ATOM 6625 C CA . GLU A 1 834 ? 5.388 43.885 16.125 1.00 85.69 834 GLU A CA 1
ATOM 6626 C C . GLU A 1 834 ? 6.074 42.518 16.283 1.00 85.69 834 GLU A C 1
ATOM 6628 O O . GLU A 1 834 ? 7.221 42.352 15.869 1.00 85.69 834 GLU A O 1
ATOM 6633 N N . ASN A 1 835 ? 5.379 41.524 16.846 1.00 84.75 835 ASN A N 1
ATOM 6634 C CA . ASN A 1 835 ? 5.926 40.179 17.051 1.00 84.75 835 ASN A CA 1
ATOM 6635 C C . ASN A 1 835 ? 5.678 39.248 15.869 1.00 84.75 835 ASN A C 1
ATOM 6637 O O . ASN A 1 835 ? 6.165 38.115 15.876 1.00 84.75 835 ASN A O 1
ATOM 6641 N N . PHE A 1 836 ? 4.941 39.707 14.857 1.00 87.00 836 PHE A N 1
ATOM 6642 C CA . PHE A 1 836 ? 4.564 38.903 13.709 1.00 87.00 836 PHE A CA 1
ATOM 6643 C C . PHE A 1 836 ? 4.834 39.631 12.393 1.00 87.00 836 PHE A C 1
ATOM 6645 O O . PHE A 1 836 ? 4.799 40.853 12.301 1.00 87.00 836 PHE A O 1
ATOM 6652 N N . PHE A 1 837 ? 5.089 38.864 11.343 1.00 87.06 837 PHE A N 1
ATOM 6653 C CA . PHE A 1 837 ? 5.142 39.356 9.974 1.00 87.06 837 PHE A CA 1
ATOM 6654 C C . PHE A 1 837 ? 4.279 38.456 9.088 1.00 87.06 837 PHE A C 1
ATOM 6656 O O . PHE A 1 837 ? 4.147 37.255 9.337 1.00 87.06 837 PHE A O 1
ATOM 6663 N N . HIS A 1 838 ? 3.682 39.038 8.054 1.00 86.50 838 HIS A N 1
ATOM 6664 C CA . HIS A 1 838 ? 3.005 38.282 7.009 1.00 86.50 838 HIS A CA 1
ATOM 6665 C C . HIS A 1 838 ? 4.009 37.933 5.908 1.00 86.50 838 HIS A C 1
ATOM 6667 O O . HIS A 1 838 ? 4.811 38.779 5.512 1.00 86.50 838 HIS A O 1
ATOM 6673 N N . CYS A 1 839 ? 3.987 36.693 5.430 1.00 85.06 839 CYS A N 1
ATOM 6674 C CA . CYS A 1 839 ? 4.760 36.282 4.267 1.00 85.06 839 CYS A CA 1
ATOM 6675 C C . CYS A 1 839 ? 3.839 36.188 3.050 1.00 85.06 839 CYS A C 1
ATOM 6677 O O . CYS A 1 839 ? 3.056 35.243 2.949 1.00 85.06 839 CYS A O 1
ATOM 6679 N N . ASP A 1 840 ? 3.990 37.112 2.100 1.00 81.62 840 ASP A N 1
ATOM 6680 C CA . ASP A 1 840 ? 3.158 37.169 0.887 1.00 81.62 840 ASP A CA 1
ATOM 6681 C C . ASP A 1 840 ? 3.308 35.921 0.006 1.00 81.62 840 ASP A C 1
ATOM 6683 O O . ASP A 1 840 ? 2.395 35.542 -0.721 1.00 81.62 840 ASP A O 1
ATOM 6687 N N . LYS A 1 841 ? 4.456 35.238 0.093 1.00 76.88 841 LYS A N 1
ATOM 6688 C CA . LYS A 1 841 ? 4.746 34.050 -0.716 1.00 76.88 841 LYS A CA 1
ATOM 6689 C C . LYS A 1 841 ? 3.991 32.802 -0.246 1.00 76.88 841 LYS A C 1
ATOM 6691 O O . LYS A 1 841 ? 3.628 31.976 -1.075 1.00 76.88 841 LYS A O 1
ATOM 6696 N N . CYS A 1 842 ? 3.761 32.634 1.058 1.00 77.31 842 CYS A N 1
ATOM 6697 C CA . CYS A 1 842 ? 2.971 31.510 1.582 1.00 77.31 842 CYS A CA 1
ATOM 6698 C C . CYS A 1 842 ? 1.589 31.910 2.114 1.00 77.31 842 CYS A C 1
ATOM 6700 O O . CYS A 1 842 ? 0.830 31.033 2.529 1.00 77.31 842 CYS A O 1
ATOM 6702 N N . GLY A 1 843 ? 1.273 33.207 2.156 1.00 76.38 843 GLY A N 1
ATOM 6703 C CA . GLY A 1 843 ? 0.014 33.747 2.672 1.00 76.38 843 GLY A CA 1
ATOM 6704 C C . GLY A 1 843 ? -0.192 33.533 4.176 1.00 76.38 843 GLY A C 1
ATOM 6705 O O . GLY A 1 843 ? -1.331 33.464 4.632 1.00 76.38 843 GLY A O 1
ATOM 6706 N N . CYS A 1 844 ? 0.884 33.367 4.958 1.00 78.31 844 CYS A N 1
ATOM 6707 C CA . CYS A 1 844 ? 0.805 33.024 6.386 1.00 78.31 844 CYS A CA 1
ATOM 6708 C C . CYS A 1 844 ? 1.463 34.087 7.275 1.00 78.31 844 CYS A C 1
ATOM 6710 O O . CYS A 1 844 ? 2.454 34.712 6.901 1.00 78.31 844 CYS A O 1
ATOM 6712 N N . CYS A 1 845 ? 0.911 34.258 8.479 1.00 81.19 845 CYS A N 1
ATOM 6713 C CA . CYS A 1 845 ? 1.422 35.161 9.506 1.00 81.19 845 CYS A CA 1
ATOM 6714 C C . CYS A 1 845 ? 2.307 34.375 10.497 1.00 81.19 845 CYS A C 1
ATOM 6716 O O . CYS A 1 845 ? 1.800 33.494 11.192 1.00 81.19 845 CYS A O 1
ATOM 6718 N N . TYR A 1 846 ? 3.601 34.693 10.585 1.00 80.12 846 TYR A N 1
ATOM 6719 C CA . TYR A 1 846 ? 4.578 34.023 11.459 1.00 80.12 846 TYR A CA 1
ATOM 6720 C C . TYR A 1 846 ? 5.202 34.987 12.464 1.00 80.12 846 TYR A C 1
ATOM 6722 O O . TYR A 1 846 ? 5.165 36.196 12.268 1.00 80.12 846 TYR A O 1
ATOM 6730 N N . SER A 1 847 ? 5.816 34.454 13.524 1.00 80.50 847 SER A N 1
ATOM 6731 C CA . SER A 1 847 ? 6.623 35.265 14.444 1.00 80.50 847 SER A CA 1
ATOM 6732 C C . SER A 1 847 ? 7.800 35.922 13.712 1.00 80.50 847 SER A C 1
ATOM 6734 O O . SER A 1 847 ? 8.427 35.285 12.867 1.00 80.50 847 SER A O 1
ATOM 6736 N N . THR A 1 848 ? 8.153 37.163 14.056 1.00 82.00 848 THR A N 1
ATOM 6737 C CA . THR A 1 848 ? 9.280 37.918 13.468 1.00 82.00 848 THR A CA 1
ATOM 6738 C C . THR A 1 848 ? 10.623 37.195 13.536 1.00 82.00 848 THR A C 1
ATOM 6740 O O . THR A 1 848 ? 11.456 37.403 12.654 1.00 82.00 848 THR A O 1
ATOM 6743 N N . PHE A 1 849 ? 10.813 36.269 14.481 1.00 76.94 849 PHE A N 1
ATOM 6744 C CA . PHE A 1 849 ? 11.990 35.391 14.535 1.00 76.94 849 PHE A CA 1
ATOM 6745 C C . PHE A 1 849 ? 12.189 34.551 13.255 1.00 76.94 849 PHE A C 1
ATOM 6747 O O . PHE A 1 849 ? 13.306 34.175 12.910 1.00 76.94 849 PHE A O 1
ATOM 6754 N N . LEU A 1 850 ? 11.108 34.276 12.521 1.00 75.38 850 LEU A N 1
ATOM 6755 C CA . LEU A 1 850 ? 11.096 33.428 11.330 1.00 75.38 850 LEU A CA 1
ATOM 6756 C C . LEU A 1 850 ? 11.208 34.198 10.005 1.00 75.38 850 LEU A C 1
ATOM 6758 O O . LEU A 1 850 ? 11.176 33.572 8.941 1.00 75.38 850 LEU A O 1
ATOM 6762 N N . LYS A 1 851 ? 11.355 35.534 10.037 1.00 73.69 851 LYS A N 1
ATOM 6763 C CA . LYS A 1 851 ? 11.275 36.414 8.851 1.00 73.69 851 LYS A CA 1
ATOM 6764 C C . LYS A 1 851 ? 12.178 35.989 7.693 1.00 73.69 851 LYS A C 1
ATOM 6766 O O . LYS A 1 851 ? 11.764 36.086 6.544 1.00 73.69 851 LYS A O 1
ATOM 6771 N N . ASN A 1 852 ? 13.340 35.417 8.008 1.00 72.69 852 ASN A N 1
ATOM 6772 C CA . ASN A 1 852 ? 14.353 35.027 7.023 1.00 72.69 852 ASN A CA 1
ATOM 6773 C C . ASN A 1 852 ? 14.756 33.542 7.088 1.00 72.69 852 ASN A C 1
ATOM 6775 O O . ASN A 1 852 ? 15.719 33.148 6.439 1.00 72.69 852 ASN A O 1
ATOM 6779 N N . SER A 1 853 ? 14.076 32.724 7.895 1.00 68.31 853 SER A N 1
ATOM 6780 C CA . SER A 1 853 ? 14.533 31.362 8.221 1.00 68.31 853 SER A CA 1
ATOM 6781 C C . SER A 1 853 ? 13.466 30.277 8.083 1.00 68.31 853 SER A C 1
ATOM 6783 O O . SER A 1 853 ? 13.801 29.095 8.162 1.00 68.31 853 SER A O 1
ATOM 6785 N N . HIS A 1 854 ? 12.194 30.628 7.861 1.00 72.06 854 HIS A N 1
ATOM 6786 C CA . HIS A 1 854 ? 11.164 29.607 7.682 1.00 72.06 854 HIS A CA 1
ATOM 6787 C C . HIS A 1 854 ? 11.227 28.961 6.283 1.00 72.06 854 HIS A C 1
ATOM 6789 O O . HIS A 1 854 ? 11.412 29.662 5.283 1.00 72.06 854 HIS A O 1
ATOM 6795 N N . PRO A 1 855 ? 11.017 27.634 6.173 1.00 69.31 855 PRO A N 1
ATOM 6796 C CA . PRO A 1 855 ? 10.832 26.971 4.888 1.00 69.31 855 PRO A CA 1
ATOM 6797 C C . PRO A 1 855 ? 9.491 27.411 4.282 1.00 69.31 855 PRO A C 1
ATOM 6799 O O . PRO A 1 855 ? 8.429 26.896 4.629 1.00 69.31 855 PRO A O 1
ATOM 6802 N N . CYS A 1 856 ? 9.530 28.419 3.414 1.00 71.75 856 CYS A N 1
ATOM 6803 C CA . CYS A 1 856 ? 8.339 29.002 2.805 1.00 71.75 856 CYS A CA 1
ATOM 6804 C C . CYS A 1 856 ? 7.739 28.059 1.749 1.00 71.75 856 CYS A C 1
ATOM 6806 O O . CYS A 1 856 ? 8.241 27.978 0.624 1.00 71.75 856 CYS A O 1
ATOM 6808 N N . VAL A 1 857 ? 6.646 27.381 2.106 1.00 72.44 857 VAL A N 1
ATOM 6809 C CA . VAL A 1 857 ? 5.837 26.543 1.207 1.00 72.44 857 VAL A CA 1
ATOM 6810 C C . VAL A 1 857 ? 4.512 27.251 0.921 1.00 72.44 857 VAL A C 1
ATOM 6812 O O . VAL A 1 857 ? 3.849 27.728 1.839 1.00 72.44 857 VAL A O 1
ATOM 6815 N N . GLU A 1 858 ? 4.128 27.347 -0.349 1.00 73.44 858 GLU A N 1
ATOM 6816 C CA . GLU A 1 858 ? 2.858 27.959 -0.753 1.00 73.44 858 GLU A CA 1
ATOM 6817 C C . GLU A 1 858 ? 1.673 27.186 -0.152 1.00 73.44 858 GLU A C 1
ATOM 6819 O O . GLU A 1 858 ? 1.646 25.957 -0.188 1.00 73.44 858 GLU A O 1
ATOM 6824 N N . GLY A 1 859 ? 0.715 27.893 0.457 1.00 66.69 859 GLY A N 1
ATOM 6825 C CA . GLY A 1 859 ? -0.453 27.256 1.070 1.00 66.69 859 GLY A CA 1
ATOM 6826 C C . GLY A 1 859 ? -0.150 26.412 2.315 1.00 66.69 859 GLY A C 1
ATOM 6827 O O . GLY A 1 859 ? -0.973 25.580 2.680 1.00 66.69 859 GLY A O 1
ATOM 6828 N N . ALA A 1 860 ? 0.982 26.631 2.998 1.00 69.06 860 ALA A N 1
ATOM 6829 C CA . ALA A 1 860 ? 1.441 25.799 4.119 1.00 69.06 860 ALA A CA 1
ATOM 6830 C C . ALA A 1 860 ? 0.411 25.574 5.245 1.00 69.06 860 ALA A C 1
ATOM 6832 O O . ALA A 1 860 ? 0.498 24.562 5.930 1.00 69.06 860 ALA A O 1
ATOM 6833 N N . MET A 1 861 ? -0.542 26.492 5.454 1.00 69.06 861 MET A N 1
ATOM 6834 C CA . MET A 1 861 ? -1.630 26.370 6.442 1.00 69.06 861 MET A CA 1
ATOM 6835 C C . MET A 1 861 ? -3.012 26.089 5.826 1.00 69.06 861 MET A C 1
ATOM 6837 O O . MET A 1 861 ? -3.972 25.866 6.560 1.00 69.06 861 MET A O 1
ATOM 6841 N N . HIS A 1 862 ? -3.130 26.084 4.497 1.00 73.88 862 HIS A N 1
ATOM 6842 C CA . HIS A 1 862 ? -4.386 25.887 3.762 1.00 73.88 862 HIS A CA 1
ATOM 6843 C C . HIS A 1 862 ? -4.627 24.400 3.464 1.00 73.88 862 HIS A C 1
ATOM 6845 O O . HIS A 1 862 ? -4.930 24.000 2.342 1.00 73.88 862 HIS A O 1
ATOM 6851 N N . HIS A 1 863 ? -4.453 23.569 4.487 1.00 72.06 863 HIS A N 1
ATOM 6852 C CA . HIS A 1 863 ? -4.696 22.131 4.450 1.00 72.06 863 HIS A CA 1
ATOM 6853 C C . HIS A 1 863 ? -5.083 21.629 5.846 1.00 72.06 863 HIS A C 1
ATOM 6855 O O . HIS A 1 863 ? -4.839 22.310 6.848 1.00 72.06 863 HIS A O 1
ATOM 6861 N N . ASP A 1 864 ? -5.665 20.436 5.911 1.00 76.38 864 ASP A N 1
ATOM 6862 C CA . ASP A 1 864 ? -5.990 19.784 7.176 1.00 76.38 864 ASP A CA 1
ATOM 6863 C C . ASP A 1 864 ? -4.733 19.235 7.855 1.00 76.38 864 ASP A C 1
ATOM 6865 O O . ASP A 1 864 ? -3.812 18.732 7.206 1.00 76.38 864 ASP A O 1
ATOM 6869 N N . CYS A 1 865 ? -4.703 19.289 9.185 1.00 81.94 865 CYS A N 1
ATOM 6870 C CA . CYS A 1 865 ? -3.678 18.627 9.977 1.00 81.94 865 CYS A CA 1
ATOM 6871 C C . CYS A 1 865 ? -3.699 17.114 9.671 1.00 81.94 865 CYS A C 1
ATOM 6873 O O . CYS A 1 865 ? -4.722 16.472 9.897 1.00 81.94 865 CYS A O 1
ATOM 6875 N N . PRO A 1 866 ? -2.595 16.486 9.233 1.00 78.38 866 PRO A N 1
ATOM 6876 C CA . PRO A 1 866 ? -2.568 15.075 8.835 1.00 78.38 866 PRO A CA 1
ATOM 6877 C C . PRO A 1 866 ? -2.746 14.092 10.003 1.00 78.38 866 PRO A C 1
ATOM 6879 O O . PRO A 1 866 ? -2.820 12.887 9.781 1.00 78.38 866 PRO A O 1
ATOM 6882 N N . VAL A 1 867 ? -2.773 14.593 11.243 1.00 79.81 867 VAL A N 1
ATOM 6883 C CA . VAL A 1 867 ? -2.929 13.788 12.460 1.00 79.81 867 VAL A CA 1
ATOM 6884 C C . VAL A 1 867 ? -4.368 13.850 12.977 1.00 79.81 867 VAL A C 1
ATOM 6886 O O . VAL A 1 867 ? -4.986 12.809 13.176 1.00 79.81 867 VAL A O 1
ATOM 6889 N N . CYS A 1 868 ? -4.920 15.053 13.181 1.00 80.62 868 CYS A N 1
ATOM 6890 C CA . CYS A 1 868 ? -6.276 15.226 13.721 1.00 80.62 868 CYS A CA 1
ATOM 6891 C C . CYS A 1 868 ? -7.345 15.572 12.670 1.00 80.62 868 CYS A C 1
ATOM 6893 O O . CYS A 1 868 ? -8.528 15.555 13.001 1.00 80.62 868 CYS A O 1
ATOM 6895 N N . PHE A 1 869 ? -6.947 15.859 11.426 1.00 73.00 869 PHE A N 1
ATOM 6896 C CA . PHE A 1 869 ? -7.811 16.236 10.297 1.00 73.00 869 PHE A CA 1
ATOM 6897 C C . PHE A 1 869 ? -8.606 17.536 10.486 1.00 73.00 869 PHE A C 1
ATOM 6899 O O . PHE A 1 869 ? -9.608 17.760 9.815 1.00 73.00 869 PHE A O 1
ATOM 6906 N N . GLU A 1 870 ? -8.165 18.408 11.392 1.00 70.12 870 GLU A N 1
ATOM 6907 C CA . GLU A 1 870 ? -8.718 19.754 11.547 1.00 70.12 870 GLU A CA 1
ATOM 6908 C C . GLU A 1 870 ? -8.037 20.725 10.573 1.00 70.12 870 GLU A C 1
ATOM 6910 O O . GLU A 1 870 ? -6.810 20.710 10.427 1.00 70.12 870 GLU A O 1
ATOM 6915 N N . TYR A 1 871 ? -8.824 21.600 9.946 1.00 76.44 871 TYR A N 1
ATOM 6916 C CA . TYR A 1 871 ? -8.318 22.612 9.024 1.00 76.44 871 TYR A CA 1
ATOM 6917 C C . TYR A 1 871 ? -7.446 23.641 9.756 1.00 76.44 871 TYR A C 1
ATOM 6919 O O . TYR A 1 871 ? -7.896 24.326 10.679 1.00 76.44 871 TYR A O 1
ATOM 6927 N N . LEU A 1 872 ? -6.175 23.747 9.360 1.00 74.62 872 LEU A N 1
ATOM 6928 C CA . LEU A 1 872 ? -5.159 24.461 10.141 1.00 74.62 872 LEU A CA 1
ATOM 6929 C C . LEU A 1 872 ? -5.345 25.982 10.152 1.00 74.62 872 LEU A C 1
ATOM 6931 O O . LEU A 1 872 ? -4.985 26.625 11.136 1.00 74.62 872 LEU A O 1
ATOM 6935 N N . PHE A 1 873 ? -5.913 26.563 9.095 1.00 71.44 873 PHE A N 1
ATOM 6936 C CA . PHE A 1 873 ? -6.118 28.012 9.008 1.00 71.44 873 PHE A CA 1
ATOM 6937 C C . PHE A 1 873 ? -7.216 28.523 9.957 1.00 71.44 873 PHE A C 1
ATOM 6939 O O . PHE A 1 873 ? -7.082 29.615 10.511 1.00 71.44 873 PHE A O 1
ATOM 6946 N N . ASP A 1 874 ? -8.265 27.724 10.173 1.00 61.28 874 ASP A N 1
ATOM 6947 C CA . ASP A 1 874 ? -9.410 28.081 11.027 1.00 61.28 874 ASP A CA 1
ATOM 6948 C C . ASP A 1 874 ? -9.250 27.611 12.483 1.00 61.28 874 ASP A C 1
ATOM 6950 O O . ASP A 1 874 ? -10.033 27.992 13.358 1.00 61.28 874 ASP A O 1
ATOM 6954 N N . SER A 1 875 ? -8.232 26.793 12.752 1.00 70.50 875 SER A N 1
ATOM 6955 C CA . SER A 1 875 ? -7.923 26.270 14.078 1.00 70.50 875 SER A CA 1
ATOM 6956 C C . SER A 1 875 ? -7.465 27.364 15.047 1.00 70.50 875 SER A C 1
ATOM 6958 O O . SER A 1 875 ? -6.626 28.203 14.719 1.00 70.50 875 SER A O 1
ATOM 6960 N N . ILE A 1 876 ? -7.954 27.292 16.288 1.00 67.44 876 ILE A N 1
ATOM 6961 C CA . ILE A 1 876 ? -7.473 28.114 17.411 1.00 67.44 876 ILE A CA 1
ATOM 6962 C C . ILE A 1 876 ? -6.220 27.535 18.089 1.00 67.44 876 ILE A C 1
ATOM 6964 O O . ILE A 1 876 ? -5.573 28.237 18.861 1.00 67.44 876 ILE A O 1
ATOM 6968 N N . ASP A 1 877 ? -5.885 26.271 17.816 1.00 67.75 877 ASP A N 1
ATOM 6969 C CA . ASP A 1 877 ? -4.718 25.598 18.386 1.00 67.75 877 ASP A CA 1
ATOM 6970 C C . ASP A 1 877 ? -3.408 26.013 17.706 1.00 67.75 877 ASP A C 1
ATOM 6972 O O . ASP A 1 877 ? -3.352 26.182 16.485 1.00 67.75 877 ASP A O 1
ATOM 6976 N N . ASP A 1 878 ? -2.334 26.084 18.501 1.00 73.44 878 ASP A N 1
ATOM 6977 C CA . ASP A 1 878 ? -0.976 26.382 18.040 1.00 73.44 878 ASP A CA 1
ATOM 6978 C C . ASP A 1 878 ? -0.544 25.464 16.887 1.00 73.44 878 ASP A C 1
ATOM 6980 O O . ASP A 1 878 ? -0.572 24.232 16.999 1.00 73.44 878 ASP A O 1
ATOM 6984 N N . VAL A 1 879 ? -0.026 26.067 15.819 1.00 81.31 879 VAL A N 1
ATOM 6985 C CA . VAL A 1 879 ? 0.574 25.368 14.678 1.00 81.31 879 VAL A CA 1
ATOM 6986 C C . VAL A 1 879 ? 2.098 25.463 14.709 1.00 81.31 879 VAL A C 1
ATOM 6988 O O . VAL A 1 879 ? 2.672 26.453 15.162 1.00 81.31 879 VAL A O 1
ATOM 6991 N N . VAL A 1 880 ? 2.770 24.420 14.228 1.00 81.19 880 VAL A N 1
ATOM 6992 C CA . VAL A 1 880 ? 4.229 24.350 14.099 1.00 81.19 880 VAL A CA 1
ATOM 6993 C C . VAL A 1 880 ? 4.582 24.008 12.658 1.00 81.19 880 VAL A C 1
ATOM 6995 O O . VAL A 1 880 ? 4.029 23.072 12.079 1.00 81.19 880 VAL A O 1
ATOM 6998 N N . VAL A 1 881 ? 5.534 24.754 12.095 1.00 82.44 881 VAL A N 1
ATOM 6999 C CA . VAL A 1 881 ? 6.162 24.439 10.807 1.00 82.44 881 VAL A CA 1
ATOM 7000 C C . VAL A 1 881 ? 7.293 23.448 11.064 1.00 82.44 881 VAL A C 1
ATOM 7002 O O . VAL A 1 881 ? 8.245 23.756 11.781 1.00 82.44 881 VAL A O 1
ATOM 7005 N N . MET A 1 882 ? 7.191 22.246 10.505 1.00 84.69 882 MET A N 1
ATOM 7006 C CA . MET A 1 882 ? 8.248 21.238 10.606 1.00 84.69 882 MET A CA 1
ATOM 7007 C C . MET A 1 882 ? 9.447 21.609 9.712 1.00 84.69 882 MET A C 1
ATOM 7009 O O . MET A 1 882 ? 9.275 22.356 8.748 1.00 84.69 882 MET A O 1
ATOM 7013 N N . PRO A 1 883 ? 10.649 21.033 9.929 1.00 81.25 883 PRO A N 1
ATOM 7014 C CA . PRO A 1 883 ? 11.832 21.301 9.095 1.00 81.25 883 PRO A CA 1
ATOM 7015 C C . PRO A 1 883 ? 11.621 21.033 7.597 1.00 81.25 883 PRO A C 1
ATOM 7017 O O . PRO A 1 883 ? 12.267 21.633 6.745 1.00 81.25 883 PRO A O 1
ATOM 7020 N N . CYS A 1 884 ? 10.692 20.135 7.264 1.00 81.25 884 CYS A N 1
ATOM 7021 C CA . CYS A 1 884 ? 10.302 19.835 5.890 1.00 81.25 884 CYS A CA 1
ATOM 7022 C C . CYS A 1 884 ? 9.366 20.873 5.242 1.00 81.25 884 CYS A C 1
ATOM 7024 O O . CYS A 1 884 ? 9.026 20.705 4.074 1.00 81.25 884 CYS A O 1
ATOM 7026 N N . GLY A 1 885 ? 8.929 21.897 5.981 1.00 77.38 885 GLY A N 1
ATOM 7027 C CA . GLY A 1 885 ? 8.026 22.962 5.527 1.00 77.38 885 GLY A CA 1
ATOM 7028 C C . GLY A 1 885 ? 6.530 22.677 5.694 1.00 77.38 885 GLY A C 1
ATOM 7029 O O . GLY A 1 885 ? 5.730 23.601 5.607 1.00 77.38 885 GLY A O 1
ATOM 7030 N N . HIS A 1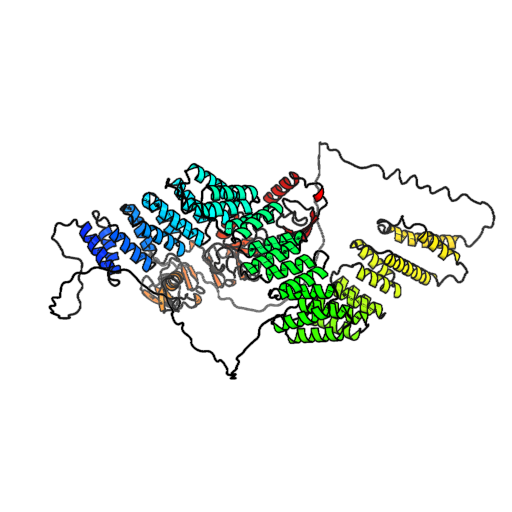 886 ? 6.134 21.434 5.979 1.00 82.88 886 HIS A N 1
ATOM 7031 C CA . HIS A 1 886 ? 4.735 21.099 6.272 1.00 82.88 886 HIS A CA 1
ATOM 7032 C C . HIS A 1 886 ? 4.331 21.570 7.674 1.00 82.88 886 HIS A C 1
ATOM 7034 O O . HIS A 1 886 ? 5.150 21.532 8.598 1.00 82.88 886 HIS A O 1
ATOM 7040 N N . THR A 1 887 ? 3.066 21.962 7.849 1.00 85.06 887 THR A N 1
ATOM 7041 C CA . THR A 1 887 ? 2.558 22.467 9.133 1.00 85.06 887 THR A CA 1
ATOM 7042 C C . THR A 1 887 ? 1.576 21.495 9.772 1.00 85.06 887 THR A C 1
ATOM 7044 O O . THR A 1 887 ? 0.784 20.859 9.083 1.00 85.06 887 THR A O 1
ATOM 7047 N N . ILE A 1 888 ? 1.656 21.348 11.096 1.00 88.31 888 ILE A N 1
ATOM 7048 C CA . ILE A 1 888 ? 0.745 20.530 11.913 1.00 88.31 888 ILE A CA 1
ATOM 7049 C C . ILE A 1 888 ? 0.500 21.227 13.253 1.00 88.31 888 ILE A C 1
ATOM 7051 O O . ILE A 1 888 ? 1.241 22.142 13.619 1.00 88.31 888 ILE A O 1
ATOM 7055 N N . HIS A 1 889 ? -0.489 20.792 14.037 1.00 87.25 889 HIS A N 1
ATOM 7056 C CA . HIS A 1 889 ? -0.637 21.326 15.393 1.00 87.25 889 HIS A CA 1
ATOM 7057 C C . HIS A 1 889 ? 0.525 20.936 16.302 1.00 87.25 889 HIS A C 1
ATOM 7059 O O . HIS A 1 889 ? 1.004 19.800 16.286 1.00 87.25 889 HIS A O 1
ATOM 7065 N N . LYS A 1 890 ? 0.897 21.843 17.206 1.00 85.94 890 LYS A N 1
ATOM 7066 C CA . LYS A 1 890 ? 1.903 21.611 18.250 1.00 85.94 890 LYS A CA 1
ATOM 7067 C C . LYS A 1 890 ? 1.544 20.422 19.144 1.00 85.94 890 LYS A C 1
ATOM 7069 O O . LYS A 1 890 ? 2.431 19.661 19.527 1.00 85.94 890 LYS A O 1
ATOM 7074 N N . LYS A 1 891 ? 0.251 20.248 19.459 1.00 86.81 891 LYS A N 1
ATOM 7075 C CA . LYS A 1 891 ? -0.271 19.093 20.215 1.00 86.81 891 LYS A CA 1
ATOM 7076 C C . LYS A 1 891 ? -0.013 17.777 19.466 1.00 86.81 891 LYS A C 1
ATOM 7078 O O . LYS A 1 891 ? 0.534 16.846 20.045 1.00 86.81 891 LYS A O 1
ATOM 7083 N N . CYS A 1 892 ? -0.291 17.755 18.162 1.00 88.75 892 CYS A N 1
ATOM 7084 C CA . CYS A 1 892 ? -0.122 16.585 17.305 1.00 88.75 892 CYS A CA 1
ATOM 7085 C C . CYS A 1 892 ? 1.354 16.231 17.088 1.00 88.75 892 CYS A C 1
ATOM 7087 O O . CYS A 1 892 ? 1.705 15.056 17.098 1.00 88.75 892 CYS A O 1
ATOM 7089 N N . LEU A 1 893 ? 2.242 17.225 16.968 1.00 88.50 893 LEU A N 1
ATOM 7090 C CA . LEU A 1 893 ? 3.686 16.974 16.902 1.00 88.50 893 LEU A CA 1
ATOM 7091 C C . LEU A 1 893 ? 4.207 16.310 18.187 1.00 88.50 893 LEU A C 1
ATOM 7093 O O . LEU A 1 893 ? 5.011 15.383 18.119 1.00 88.50 893 LEU A O 1
ATOM 7097 N N . LYS A 1 894 ? 3.741 16.761 19.360 1.00 88.06 894 LYS A N 1
ATOM 7098 C CA . LYS A 1 894 ? 4.104 16.142 20.645 1.00 88.06 894 LYS A CA 1
ATOM 7099 C C . LYS A 1 894 ? 3.601 14.702 20.745 1.00 88.06 894 LYS A C 1
ATOM 7101 O O . LYS A 1 894 ? 4.338 13.840 21.208 1.00 88.06 894 LYS A O 1
ATOM 7106 N N . GLU A 1 895 ? 2.379 14.442 20.293 1.00 87.81 895 GLU A N 1
ATOM 7107 C CA . GLU A 1 895 ? 1.797 13.097 20.259 1.00 87.81 895 GLU A CA 1
ATOM 7108 C C . GLU A 1 895 ? 2.598 12.163 19.337 1.00 87.81 895 GLU A C 1
ATOM 7110 O O . GLU A 1 895 ? 2.973 11.063 19.740 1.00 87.81 895 GLU A O 1
ATOM 7115 N N . MET A 1 896 ? 2.988 12.635 18.147 1.00 90.12 896 MET A N 1
ATOM 7116 C CA . MET A 1 896 ? 3.896 11.897 17.260 1.00 90.12 896 MET A CA 1
ATOM 7117 C C . MET A 1 896 ? 5.223 11.547 17.953 1.00 90.12 896 MET A C 1
ATOM 7119 O O . MET A 1 896 ? 5.672 10.403 17.889 1.00 90.12 896 MET A O 1
ATOM 7123 N N . GLN A 1 897 ? 5.834 12.504 18.660 1.00 84.12 897 GLN A N 1
ATOM 7124 C CA . GLN A 1 897 ? 7.081 12.278 19.402 1.00 84.12 897 GLN A CA 1
ATOM 7125 C C . GLN A 1 897 ? 6.915 11.257 20.536 1.00 84.12 897 GLN A C 1
ATOM 7127 O O . GLN A 1 897 ? 7.794 10.420 20.727 1.00 84.12 897 GLN A O 1
ATOM 7132 N N . GLN A 1 898 ? 5.792 11.289 21.260 1.00 82.81 898 GLN A N 1
ATOM 7133 C CA . GLN A 1 898 ? 5.474 10.315 22.315 1.00 82.81 898 GLN A CA 1
ATOM 7134 C C . GLN A 1 898 ? 5.297 8.896 21.765 1.00 82.81 898 GLN A C 1
ATOM 7136 O O . GLN A 1 898 ? 5.639 7.924 22.434 1.00 82.81 898 GLN A O 1
ATOM 7141 N N . HIS A 1 899 ? 4.811 8.769 20.531 1.00 83.19 899 HIS A N 1
ATOM 7142 C CA . HIS A 1 899 ? 4.668 7.491 19.836 1.00 83.19 899 HIS A CA 1
ATOM 7143 C C . HIS A 1 899 ? 5.907 7.081 19.027 1.00 83.19 899 HIS A C 1
ATOM 7145 O O . HIS A 1 899 ? 5.823 6.151 18.225 1.00 83.19 899 HIS A O 1
ATOM 7151 N N . MET A 1 900 ? 7.055 7.738 19.238 1.00 82.12 900 MET A N 1
ATOM 7152 C CA . MET A 1 900 ? 8.313 7.473 18.524 1.00 82.12 900 MET A CA 1
ATOM 7153 C C . MET A 1 900 ? 8.195 7.627 16.993 1.00 82.12 900 MET A C 1
ATOM 7155 O O . MET A 1 900 ? 8.946 7.016 16.231 1.00 82.12 900 MET A O 1
ATOM 7159 N N . GLN A 1 901 ? 7.256 8.450 16.517 1.00 85.12 901 GLN A N 1
ATOM 7160 C CA . GLN A 1 901 ? 7.044 8.738 15.098 1.00 85.12 901 GLN A CA 1
ATOM 7161 C C . GLN A 1 901 ? 7.768 10.028 14.707 1.00 85.12 901 GLN A C 1
ATOM 7163 O O . GLN A 1 901 ? 7.221 11.126 14.778 1.00 85.12 901 GLN A O 1
ATOM 7168 N N . TYR A 1 902 ? 9.018 9.894 14.266 1.00 89.06 902 TYR A N 1
ATOM 7169 C CA . TYR A 1 902 ? 9.872 11.039 13.921 1.00 89.06 902 TYR A CA 1
ATOM 7170 C C . TYR A 1 902 ? 9.862 11.411 12.433 1.00 89.06 902 TYR A C 1
ATOM 7172 O O . TYR A 1 902 ? 10.615 12.291 12.023 1.00 89.06 902 TYR A O 1
ATOM 7180 N N . ALA A 1 903 ? 9.020 10.770 11.620 1.00 88.19 903 ALA A N 1
ATOM 7181 C CA . ALA A 1 903 ? 8.887 11.050 10.194 1.00 88.19 903 ALA A CA 1
ATOM 7182 C C . ALA A 1 903 ? 7.608 11.847 9.904 1.00 88.19 903 ALA A C 1
ATOM 7184 O O . ALA A 1 903 ? 6.532 11.529 10.408 1.00 88.19 903 ALA A O 1
ATOM 7185 N N . CYS A 1 904 ? 7.717 12.870 9.059 1.00 87.19 904 CYS A N 1
ATOM 7186 C CA . CYS A 1 904 ? 6.585 13.668 8.608 1.00 87.19 904 CYS A CA 1
ATOM 7187 C C . CYS A 1 904 ? 5.571 12.769 7.874 1.00 87.19 904 CYS A C 1
ATOM 7189 O O . CYS A 1 904 ? 5.973 12.098 6.921 1.00 87.19 904 CYS A O 1
ATOM 7191 N N . PRO A 1 905 ? 4.267 12.793 8.214 1.00 84.50 905 PRO A N 1
ATOM 7192 C CA . PRO A 1 905 ? 3.270 11.924 7.580 1.00 84.50 905 PRO A CA 1
ATOM 7193 C C . PRO A 1 905 ? 3.069 12.197 6.083 1.00 84.50 905 PRO A C 1
ATOM 7195 O O . PRO A 1 905 ? 2.577 11.340 5.358 1.00 84.50 905 PRO A O 1
ATOM 7198 N N . LEU A 1 906 ? 3.444 13.395 5.620 1.00 81.19 906 LEU A N 1
ATOM 7199 C CA . LEU A 1 906 ? 3.231 13.839 4.242 1.00 81.19 906 LEU A CA 1
ATOM 7200 C C . LEU A 1 906 ? 4.433 13.560 3.332 1.00 81.19 906 LEU A C 1
ATOM 7202 O O . LEU A 1 906 ? 4.263 13.204 2.170 1.00 81.19 906 LEU A O 1
ATOM 7206 N N . CYS A 1 907 ? 5.657 13.719 3.843 1.00 82.06 907 CYS A N 1
ATOM 7207 C CA . CYS A 1 907 ? 6.876 13.628 3.026 1.00 82.06 907 CYS A CA 1
ATOM 7208 C C . CYS A 1 907 ? 7.965 12.710 3.589 1.00 82.06 907 CYS A C 1
ATOM 7210 O O . CYS A 1 907 ? 9.029 12.593 2.985 1.00 82.06 907 CYS A O 1
ATOM 7212 N N . PHE A 1 908 ? 7.722 12.073 4.736 1.00 87.62 908 PHE A N 1
ATOM 7213 C CA . PHE A 1 908 ? 8.618 11.127 5.410 1.00 87.62 908 PHE A CA 1
ATOM 7214 C C . PHE A 1 908 ? 9.972 11.688 5.872 1.00 87.62 908 PHE A C 1
ATOM 7216 O O . PHE A 1 908 ? 10.801 10.933 6.375 1.00 87.62 908 PHE A O 1
ATOM 7223 N N . LYS A 1 909 ? 10.204 13.001 5.758 1.00 89.38 909 LYS A N 1
ATOM 7224 C CA . LYS A 1 909 ? 11.381 13.675 6.328 1.00 89.38 909 LYS A CA 1
ATOM 7225 C C . LYS A 1 909 ? 11.337 13.705 7.851 1.00 89.38 909 LYS A C 1
ATOM 7227 O O . LYS A 1 909 ? 10.258 13.820 8.429 1.00 89.38 909 LYS A O 1
ATOM 7232 N N . SER A 1 910 ? 12.504 13.672 8.477 1.00 90.06 910 SER A N 1
ATOM 7233 C CA . SER A 1 910 ? 12.666 13.789 9.924 1.00 90.06 910 SER A CA 1
ATOM 7234 C C . SER A 1 910 ? 12.067 15.110 10.428 1.00 90.06 910 SER A C 1
ATOM 7236 O O . SER A 1 910 ? 12.322 16.176 9.862 1.00 90.06 910 SER A O 1
ATOM 7238 N N . VAL A 1 911 ? 11.234 15.046 11.470 1.00 89.06 911 VAL A N 1
ATOM 7239 C CA . VAL A 1 911 ? 10.497 16.213 12.004 1.00 89.06 911 VAL A CA 1
ATOM 7240 C C . VAL A 1 911 ? 11.274 16.991 13.069 1.00 89.06 911 VAL A C 1
ATOM 7242 O O . VAL A 1 911 ? 10.875 18.095 13.433 1.00 89.06 911 VAL A O 1
ATOM 7245 N N . CYS A 1 912 ? 12.379 16.438 13.565 1.00 84.56 912 CYS A N 1
ATOM 7246 C CA . CYS A 1 912 ? 13.275 17.052 14.543 1.00 84.56 912 CYS A CA 1
ATOM 7247 C C . CYS A 1 912 ? 14.728 16.614 14.303 1.00 84.56 912 CYS A C 1
ATOM 7249 O O . CYS A 1 912 ? 14.992 15.764 13.452 1.00 84.56 912 CYS A O 1
ATOM 7251 N N . ASP A 1 913 ? 15.665 17.197 15.052 1.00 84.62 913 ASP A N 1
ATOM 7252 C CA . ASP A 1 913 ? 17.059 16.755 15.048 1.00 84.62 913 ASP A CA 1
ATOM 7253 C C . ASP A 1 913 ? 17.171 15.331 15.615 1.00 84.62 913 ASP A C 1
ATOM 7255 O O . ASP A 1 913 ? 16.764 15.060 16.746 1.00 84.62 913 ASP A O 1
ATOM 7259 N N . MET A 1 914 ? 17.715 14.425 14.804 1.00 90.38 914 MET A N 1
ATOM 7260 C CA . MET A 1 914 ? 17.884 13.007 15.120 1.00 90.38 914 MET A CA 1
ATOM 7261 C C . MET A 1 914 ? 19.357 12.625 15.325 1.00 90.38 914 MET A C 1
ATOM 7263 O O . MET A 1 914 ? 19.655 11.440 15.457 1.00 90.38 914 MET A O 1
ATOM 7267 N N . SER A 1 915 ? 20.279 13.593 15.405 1.00 87.50 915 SER A N 1
ATOM 7268 C CA . SER A 1 915 ? 21.730 13.345 15.474 1.00 87.50 915 SER A CA 1
ATOM 7269 C C . SER A 1 915 ? 22.121 12.382 16.601 1.00 87.50 915 SER A C 1
ATOM 7271 O O . SER A 1 915 ? 22.792 11.385 16.353 1.00 87.50 915 SER A O 1
ATOM 7273 N N . LYS A 1 916 ? 21.586 12.577 17.816 1.00 87.19 916 LYS A N 1
ATOM 7274 C CA . LYS A 1 916 ? 21.826 11.670 18.959 1.00 87.19 916 LYS A CA 1
ATOM 7275 C C . LYS A 1 916 ? 21.284 10.252 18.746 1.00 87.19 916 LYS A C 1
ATOM 7277 O O . LYS A 1 916 ? 21.823 9.291 19.285 1.00 87.19 916 LYS A O 1
ATOM 7282 N N . ALA A 1 917 ? 20.184 10.107 18.007 1.00 85.81 917 ALA A N 1
ATOM 7283 C CA . ALA A 1 917 ? 19.639 8.792 17.673 1.00 85.81 917 ALA A CA 1
ATOM 7284 C C . ALA A 1 917 ? 20.503 8.099 16.608 1.00 85.81 917 ALA A C 1
ATOM 7286 O O . ALA A 1 917 ? 20.730 6.895 16.689 1.00 85.81 917 ALA A O 1
ATOM 7287 N N . TRP A 1 918 ? 21.030 8.860 15.646 1.00 92.94 918 TRP A N 1
ATOM 7288 C CA . TRP A 1 918 ? 21.964 8.356 14.640 1.00 92.94 918 TRP A CA 1
ATOM 7289 C C . TRP A 1 918 ? 23.300 7.924 15.249 1.00 92.94 918 TRP A C 1
ATOM 7291 O O . TRP A 1 918 ? 23.816 6.886 14.853 1.00 92.94 918 TRP A O 1
ATOM 7301 N N . GLU A 1 919 ? 23.813 8.641 16.252 1.00 91.12 919 GLU A N 1
ATOM 7302 C CA . GLU A 1 919 ? 25.004 8.229 17.015 1.00 91.12 919 GLU A CA 1
ATOM 7303 C C . GLU A 1 919 ? 24.804 6.876 17.714 1.00 91.12 919 GLU A C 1
ATOM 7305 O O . GLU A 1 919 ? 25.704 6.039 17.723 1.00 91.12 919 GLU A O 1
ATOM 7310 N N . LYS A 1 920 ? 23.609 6.616 18.263 1.00 89.31 920 LYS A N 1
ATOM 7311 C CA . LYS A 1 920 ? 23.287 5.300 18.840 1.00 89.31 920 LYS A CA 1
ATOM 7312 C C . LYS A 1 920 ? 23.298 4.190 17.792 1.00 89.31 920 LYS A C 1
ATOM 7314 O O . LYS A 1 920 ? 23.850 3.128 18.056 1.00 89.31 920 LYS A O 1
ATOM 7319 N N . LEU A 1 921 ? 22.746 4.453 16.607 1.00 90.31 921 LEU A N 1
ATOM 7320 C CA . LEU A 1 921 ? 22.785 3.503 15.493 1.00 90.31 921 LEU A CA 1
ATOM 7321 C C . LEU A 1 921 ? 24.215 3.262 14.993 1.00 90.31 921 LEU A C 1
ATOM 7323 O O . LEU A 1 921 ? 24.552 2.128 14.671 1.00 90.31 921 LEU A O 1
ATOM 7327 N N . ASP A 1 922 ? 25.068 4.291 14.971 1.00 91.12 922 ASP A N 1
ATOM 7328 C CA . ASP A 1 922 ? 26.490 4.135 14.641 1.00 91.12 922 ASP A CA 1
ATOM 7329 C C . ASP A 1 922 ? 27.193 3.180 15.620 1.00 91.12 922 ASP A C 1
ATOM 7331 O O . ASP A 1 922 ? 27.925 2.289 15.188 1.00 91.12 922 ASP A O 1
ATOM 7335 N N . MET A 1 923 ? 26.946 3.334 16.927 1.00 90.50 923 MET A N 1
ATOM 7336 C CA . MET A 1 923 ? 27.501 2.443 17.953 1.00 90.50 923 MET A CA 1
ATOM 7337 C C . MET A 1 923 ? 26.988 1.006 17.810 1.00 90.50 923 MET A C 1
ATOM 7339 O O . MET A 1 923 ? 27.767 0.064 17.928 1.00 90.50 923 MET A O 1
ATOM 7343 N N . GLU A 1 924 ? 25.697 0.827 17.530 1.00 91.12 924 GLU A N 1
ATOM 7344 C CA . GLU A 1 924 ? 25.090 -0.497 17.361 1.00 91.12 924 GLU A CA 1
ATOM 7345 C C . GLU A 1 924 ? 25.636 -1.222 16.126 1.00 91.12 924 GLU A C 1
ATOM 7347 O O . GLU A 1 924 ? 25.998 -2.395 16.209 1.00 91.12 924 GLU A O 1
ATOM 7352 N N . ILE A 1 925 ? 25.789 -0.508 15.007 1.00 89.69 925 ILE A N 1
ATOM 7353 C CA . ILE A 1 925 ? 26.414 -1.023 13.781 1.00 89.69 925 ILE A CA 1
ATOM 7354 C C . ILE A 1 925 ? 27.866 -1.437 14.037 1.00 89.69 925 ILE A C 1
ATOM 7356 O O . ILE A 1 925 ? 28.281 -2.514 13.619 1.00 89.69 925 ILE A O 1
ATOM 7360 N N . ALA A 1 926 ? 28.637 -0.624 14.763 1.00 87.88 926 ALA A N 1
ATOM 7361 C CA . ALA A 1 926 ? 30.009 -0.978 15.123 1.00 87.88 926 ALA A CA 1
ATOM 7362 C C . ALA A 1 926 ? 30.079 -2.216 16.040 1.00 87.88 926 ALA A C 1
ATOM 7364 O O . ALA A 1 926 ? 31.017 -3.005 15.935 1.00 87.88 926 ALA A O 1
ATOM 7365 N N . ALA A 1 927 ? 29.085 -2.404 16.912 1.00 89.50 927 ALA A N 1
ATOM 7366 C CA . ALA A 1 927 ? 29.002 -3.542 17.825 1.00 89.50 927 ALA A CA 1
ATOM 7367 C C . ALA A 1 927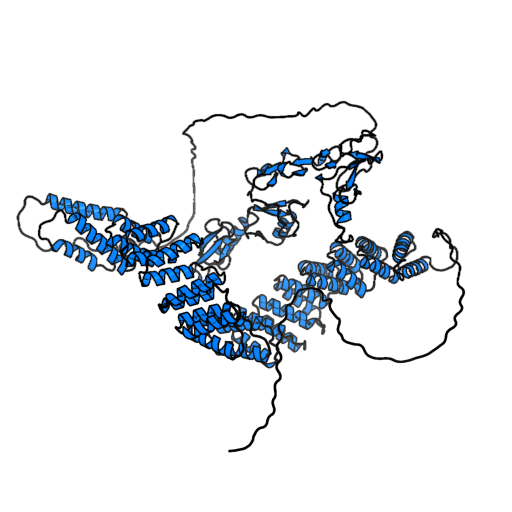 ? 28.504 -4.844 17.164 1.00 89.50 927 ALA A C 1
ATOM 7369 O O . ALA A 1 927 ? 28.693 -5.917 17.736 1.00 89.50 927 ALA A O 1
ATOM 7370 N N . THR A 1 928 ? 27.882 -4.778 15.980 1.00 88.38 928 THR A N 1
ATOM 7371 C CA . THR A 1 928 ? 27.311 -5.942 15.274 1.00 88.38 928 THR A CA 1
ATOM 7372 C C . THR A 1 928 ? 27.948 -6.159 13.897 1.00 88.38 928 THR A C 1
ATOM 7374 O O . THR A 1 928 ? 27.313 -5.913 12.874 1.00 88.38 928 THR A O 1
ATOM 7377 N N . PRO A 1 929 ? 29.196 -6.664 13.824 1.00 83.69 929 PRO A N 1
ATOM 7378 C CA . PRO A 1 929 ? 29.866 -6.892 12.547 1.00 83.69 929 PRO A CA 1
ATOM 7379 C C . PRO A 1 929 ? 29.086 -7.878 11.665 1.00 83.69 929 PRO A C 1
ATOM 7381 O O . PRO A 1 929 ? 28.624 -8.928 12.118 1.00 83.69 929 PRO A O 1
ATOM 7384 N N . MET A 1 930 ? 28.954 -7.551 10.377 1.00 86.06 930 MET A N 1
ATOM 7385 C CA . MET A 1 930 ? 28.216 -8.385 9.428 1.00 86.06 930 MET A CA 1
ATOM 7386 C C . MET A 1 930 ? 28.922 -9.734 9.182 1.00 86.06 930 MET A C 1
ATOM 7388 O O . MET A 1 930 ? 30.146 -9.754 9.014 1.00 86.06 930 MET A O 1
ATOM 7392 N N . PRO A 1 931 ? 28.172 -10.852 9.074 1.00 85.06 931 PRO A N 1
ATOM 7393 C CA . PRO A 1 931 ? 28.727 -12.151 8.685 1.00 85.06 931 PRO A CA 1
ATOM 7394 C C . PRO A 1 931 ? 29.467 -12.091 7.342 1.00 85.06 931 PRO A C 1
ATOM 7396 O O . PRO A 1 931 ? 29.054 -11.345 6.452 1.00 85.06 931 PRO A O 1
ATOM 7399 N N . GLU A 1 932 ? 30.503 -12.918 7.163 1.00 81.50 932 GLU A N 1
ATOM 7400 C CA . GLU A 1 932 ? 31.411 -12.900 5.996 1.00 81.50 932 GLU A CA 1
ATOM 7401 C C . GLU A 1 932 ? 30.685 -12.863 4.642 1.00 81.50 932 GLU A C 1
ATOM 7403 O O . GLU A 1 932 ? 31.048 -12.095 3.752 1.00 81.50 932 GLU A O 1
ATOM 7408 N N . PHE A 1 933 ? 29.586 -13.610 4.500 1.00 79.31 933 PHE A N 1
ATOM 7409 C CA . PHE A 1 933 ? 28.796 -13.647 3.263 1.00 79.31 933 PHE A CA 1
ATOM 7410 C C . PHE A 1 933 ? 28.165 -12.290 2.877 1.00 79.31 933 PHE A C 1
ATOM 7412 O O . PHE A 1 933 ? 27.842 -12.056 1.711 1.00 79.31 933 PHE A O 1
ATOM 7419 N N . TYR A 1 934 ? 27.979 -11.378 3.836 1.00 78.94 934 TYR A N 1
ATOM 7420 C CA . TYR A 1 934 ? 27.343 -10.074 3.635 1.00 78.94 934 TYR A CA 1
ATOM 7421 C C . TYR A 1 934 ? 28.305 -8.883 3.683 1.00 78.94 934 TYR A C 1
ATOM 7423 O O . TYR A 1 934 ? 27.898 -7.795 3.276 1.00 78.94 934 TYR A O 1
ATOM 7431 N N . GLN A 1 935 ? 29.562 -9.066 4.098 1.00 75.81 935 GLN A N 1
ATOM 7432 C CA . GLN A 1 935 ? 30.535 -7.970 4.247 1.00 75.81 935 GLN A CA 1
ATOM 7433 C C . GLN A 1 935 ? 30.777 -7.194 2.943 1.00 75.81 935 GLN A C 1
ATOM 7435 O O . GLN A 1 935 ? 30.902 -5.973 2.960 1.00 75.81 935 GLN A O 1
ATOM 7440 N N . ASN A 1 936 ? 30.738 -7.880 1.795 1.00 82.69 936 ASN A N 1
ATOM 7441 C CA . ASN A 1 936 ? 30.939 -7.269 0.474 1.00 82.69 936 ASN A CA 1
ATOM 7442 C C . ASN A 1 936 ? 29.632 -6.873 -0.234 1.00 82.69 936 ASN A C 1
ATOM 7444 O O . ASN A 1 936 ? 29.640 -6.458 -1.398 1.00 82.69 936 ASN A O 1
ATOM 7448 N N . LYS A 1 937 ? 28.479 -7.010 0.433 1.00 88.38 937 LYS A N 1
ATOM 7449 C CA . LYS A 1 937 ? 27.183 -6.673 -0.157 1.00 88.38 937 LYS A CA 1
ATOM 7450 C C . LYS A 1 937 ? 26.925 -5.179 0.003 1.00 88.38 937 LYS A C 1
ATOM 7452 O O . LYS A 1 937 ? 26.997 -4.631 1.095 1.00 88.38 937 LYS A O 1
ATOM 7457 N N . SER A 1 938 ? 26.566 -4.511 -1.088 1.00 90.25 938 SER A N 1
ATOM 7458 C CA . SER A 1 938 ? 26.112 -3.118 -1.056 1.00 90.25 938 SER A CA 1
ATOM 7459 C C . SER A 1 938 ? 24.701 -3.005 -1.608 1.00 90.25 938 SER A C 1
ATOM 7461 O O . SER A 1 938 ? 24.342 -3.720 -2.548 1.00 90.25 938 SER A O 1
ATOM 7463 N N . ILE A 1 939 ? 23.928 -2.065 -1.076 1.00 91.81 939 ILE A N 1
ATOM 7464 C CA . ILE A 1 939 ? 22.577 -1.764 -1.546 1.00 91.81 939 ILE A CA 1
ATOM 7465 C C . ILE A 1 939 ? 22.448 -0.304 -1.973 1.00 91.81 939 ILE A C 1
ATOM 7467 O O . ILE A 1 939 ? 23.223 0.559 -1.557 1.00 91.81 939 ILE A O 1
ATOM 7471 N N . TRP A 1 940 ? 21.459 -0.041 -2.823 1.00 92.69 940 TRP A N 1
ATOM 7472 C CA . TRP A 1 940 ? 21.027 1.313 -3.132 1.00 92.69 940 TRP A CA 1
ATOM 7473 C C . TRP A 1 940 ? 20.009 1.773 -2.098 1.00 92.69 940 TRP A C 1
ATOM 7475 O O . TRP A 1 940 ? 19.075 1.049 -1.756 1.00 92.69 940 TRP A O 1
ATOM 7485 N N . ILE A 1 941 ? 20.220 2.983 -1.598 1.00 94.12 941 ILE A N 1
ATOM 7486 C CA . ILE A 1 941 ? 19.307 3.656 -0.687 1.00 94.12 941 ILE A CA 1
ATOM 7487 C C . ILE A 1 941 ? 18.916 5.016 -1.253 1.00 94.12 941 ILE A C 1
ATOM 7489 O O . ILE A 1 941 ? 19.722 5.689 -1.900 1.00 94.12 941 ILE A O 1
ATOM 7493 N N . LEU A 1 942 ? 17.691 5.437 -0.961 1.00 91.19 942 LEU A N 1
ATOM 7494 C CA . LEU A 1 942 ? 17.213 6.810 -1.082 1.00 91.19 942 LEU A CA 1
ATOM 7495 C C . LEU A 1 942 ? 17.045 7.378 0.326 1.00 91.19 942 LEU A C 1
ATOM 7497 O O . LEU A 1 942 ? 16.316 6.820 1.147 1.00 91.19 942 LEU A O 1
ATOM 7501 N N . CYS A 1 943 ? 17.717 8.489 0.613 1.00 93.19 943 CYS A N 1
ATOM 7502 C CA . CYS A 1 943 ? 17.543 9.194 1.877 1.00 93.19 943 CYS A CA 1
ATOM 7503 C C . CYS A 1 943 ? 16.295 10.076 1.828 1.00 93.19 943 CYS A C 1
ATOM 7505 O O . CYS A 1 943 ? 16.191 10.938 0.955 1.00 93.19 943 CYS A O 1
ATOM 7507 N N . ASN A 1 944 ? 15.374 9.891 2.774 1.00 88.69 944 ASN A N 1
ATOM 7508 C CA . ASN A 1 944 ? 14.154 10.692 2.842 1.00 88.69 944 ASN A CA 1
ATOM 7509 C C . ASN A 1 944 ? 14.471 12.154 3.203 1.00 88.69 944 ASN A C 1
ATOM 7511 O O . ASN A 1 944 ? 13.835 13.058 2.669 1.00 88.69 944 ASN A O 1
ATOM 7515 N N . ASP A 1 945 ? 15.505 12.406 4.013 1.00 88.44 945 ASP A N 1
ATOM 7516 C CA . ASP A 1 945 ? 15.852 13.757 4.476 1.00 88.44 945 ASP A CA 1
ATOM 7517 C C . ASP A 1 945 ? 16.476 14.628 3.372 1.00 88.44 945 ASP A C 1
ATOM 7519 O O . ASP A 1 945 ? 15.987 15.733 3.096 1.00 88.44 945 ASP A O 1
ATOM 7523 N N . CYS A 1 946 ? 17.516 14.127 2.692 1.00 88.38 946 CYS A N 1
ATOM 7524 C CA . CYS A 1 946 ? 18.217 14.878 1.640 1.00 88.38 946 CYS A CA 1
ATOM 7525 C C . CYS A 1 946 ? 17.753 14.562 0.209 1.00 88.38 946 CYS A C 1
ATOM 7527 O O . CYS A 1 946 ? 18.203 15.214 -0.730 1.00 88.38 946 CYS A O 1
ATOM 7529 N N . GLY A 1 947 ? 16.896 13.554 0.015 1.00 84.94 947 GLY A N 1
ATOM 7530 C CA . GLY A 1 947 ? 16.431 13.111 -1.307 1.00 84.94 947 GLY A CA 1
ATOM 7531 C C . GLY A 1 947 ? 17.511 12.450 -2.174 1.00 84.94 947 GLY A C 1
ATOM 7532 O O . GLY A 1 947 ? 17.285 12.174 -3.349 1.00 84.94 947 GLY A O 1
ATOM 7533 N N . GLY A 1 948 ? 18.709 12.219 -1.632 1.00 86.69 948 GLY A N 1
ATOM 7534 C CA . GLY A 1 948 ? 19.833 11.670 -2.377 1.00 86.69 948 GLY A CA 1
ATOM 7535 C C . GLY A 1 948 ? 19.794 10.148 -2.474 1.00 86.69 948 GLY A C 1
ATOM 7536 O O . GLY A 1 948 ? 19.675 9.469 -1.454 1.00 86.69 948 GLY A O 1
ATOM 7537 N N . ASN A 1 949 ? 20.009 9.621 -3.683 1.00 91.00 949 ASN A N 1
ATOM 7538 C CA . ASN A 1 949 ? 20.348 8.213 -3.878 1.00 91.00 949 ASN A CA 1
ATOM 7539 C C . ASN A 1 949 ? 21.834 7.980 -3.598 1.00 91.00 949 ASN A C 1
ATOM 7541 O O . ASN A 1 949 ? 22.689 8.789 -3.977 1.00 91.00 949 ASN A O 1
ATOM 7545 N N . SER A 1 950 ? 22.164 6.888 -2.918 1.00 92.19 950 SER A N 1
ATOM 7546 C CA . SER A 1 950 ? 23.544 6.497 -2.620 1.00 92.19 950 SER A CA 1
ATOM 7547 C C . SER A 1 950 ? 23.662 4.980 -2.549 1.00 92.19 950 SER A C 1
ATOM 7549 O O . SER A 1 950 ? 22.716 4.302 -2.158 1.00 92.19 950 SER A O 1
ATOM 7551 N N . LYS A 1 951 ? 24.822 4.448 -2.936 1.00 93.38 951 LYS A N 1
ATOM 7552 C CA . LYS A 1 951 ? 25.160 3.037 -2.753 1.00 93.38 951 LYS A CA 1
ATOM 7553 C C . LYS A 1 951 ? 25.974 2.912 -1.470 1.00 93.38 951 LYS A C 1
ATOM 7555 O O . LYS A 1 951 ? 26.980 3.603 -1.334 1.00 93.38 951 LYS A O 1
ATOM 7560 N N . VAL A 1 952 ? 25.526 2.076 -0.540 1.00 91.81 952 VAL A N 1
ATOM 7561 C CA . VAL A 1 952 ? 26.146 1.919 0.785 1.00 91.81 952 VAL A CA 1
ATOM 7562 C C . VAL A 1 952 ? 26.352 0.441 1.118 1.00 91.81 952 VAL A C 1
ATOM 7564 O O . VAL A 1 952 ? 25.625 -0.398 0.571 1.00 91.81 952 VAL A O 1
ATOM 7567 N N . PRO A 1 953 ? 27.324 0.097 1.983 1.00 89.31 953 PRO A N 1
ATOM 7568 C CA . PRO A 1 953 ? 27.438 -1.249 2.535 1.00 89.31 953 PRO A CA 1
ATOM 7569 C C . PRO A 1 953 ? 26.122 -1.675 3.189 1.00 89.31 953 PRO A C 1
ATOM 7571 O O . PRO A 1 953 ? 25.454 -0.874 3.844 1.00 89.31 953 PRO A O 1
ATOM 7574 N N . PHE A 1 954 ? 25.725 -2.921 2.958 1.00 89.75 954 PHE A N 1
ATOM 7575 C CA . PHE A 1 954 ? 24.526 -3.489 3.554 1.00 89.75 954 PHE A CA 1
ATOM 7576 C C . PHE A 1 954 ? 24.782 -3.804 5.028 1.00 89.75 954 PHE A C 1
ATOM 7578 O O . PHE A 1 954 ? 25.749 -4.492 5.348 1.00 89.75 954 PHE A O 1
ATOM 7585 N N . HIS A 1 955 ? 23.889 -3.348 5.903 1.00 89.12 955 HIS A N 1
ATOM 7586 C CA . HIS A 1 955 ? 23.911 -3.682 7.321 1.00 89.12 955 HIS A CA 1
ATOM 7587 C C . HIS A 1 955 ? 22.498 -4.025 7.786 1.00 89.12 955 HIS A C 1
ATOM 7589 O O . HIS A 1 955 ? 21.536 -3.373 7.383 1.00 89.12 955 HIS A O 1
ATOM 7595 N N . ILE A 1 956 ? 22.354 -5.042 8.638 1.00 87.75 956 ILE A N 1
ATOM 7596 C CA . ILE A 1 956 ? 21.028 -5.505 9.078 1.00 87.75 956 ILE A CA 1
ATOM 7597 C C . ILE A 1 956 ? 20.293 -4.468 9.943 1.00 87.75 956 ILE A C 1
ATOM 7599 O O . ILE A 1 956 ? 19.072 -4.380 9.883 1.00 87.75 956 ILE A O 1
ATOM 7603 N N . VAL A 1 957 ? 21.048 -3.668 10.703 1.00 88.00 957 VAL A N 1
ATOM 7604 C CA . VAL A 1 957 ? 20.525 -2.648 11.629 1.00 88.00 957 VAL A CA 1
ATOM 7605 C C . VAL A 1 957 ? 19.975 -1.424 10.888 1.00 88.00 957 VAL A C 1
ATOM 7607 O O . VAL A 1 957 ? 18.786 -1.132 10.974 1.00 88.00 957 VAL A O 1
ATOM 7610 N N . ALA A 1 958 ? 20.818 -0.684 10.159 1.00 89.62 958 ALA A N 1
ATOM 7611 C CA . ALA A 1 958 ? 20.400 0.528 9.458 1.00 89.62 958 ALA A CA 1
ATOM 7612 C C . ALA A 1 958 ? 21.404 0.939 8.369 1.00 89.62 958 ALA A C 1
ATOM 7614 O O . ALA A 1 958 ? 22.560 0.523 8.373 1.00 89.62 958 ALA A O 1
ATOM 7615 N N . HIS A 1 959 ? 20.973 1.804 7.445 1.00 93.31 959 HIS A N 1
ATOM 7616 C CA . HIS A 1 959 ? 21.789 2.260 6.317 1.00 93.31 959 HIS A CA 1
ATOM 7617 C C . HIS A 1 959 ? 22.009 3.775 6.364 1.00 93.31 959 HIS A C 1
ATOM 7619 O O . HIS A 1 959 ? 21.070 4.558 6.185 1.00 93.31 959 HIS A O 1
ATOM 7625 N N . LYS A 1 960 ? 23.260 4.196 6.585 1.00 93.31 960 LYS A N 1
ATOM 7626 C CA . LYS A 1 960 ? 23.619 5.611 6.744 1.00 93.31 960 LYS A CA 1
ATOM 7627 C C . LYS A 1 960 ? 23.724 6.321 5.402 1.00 93.31 960 LYS A C 1
ATOM 7629 O O . LYS A 1 960 ? 24.485 5.911 4.528 1.00 93.31 960 LYS A O 1
ATOM 7634 N N . CYS A 1 961 ? 23.034 7.446 5.243 1.00 93.06 961 CYS A N 1
ATOM 7635 C CA . CYS A 1 961 ? 23.230 8.308 4.084 1.00 93.06 961 CYS A CA 1
ATOM 7636 C C . CYS A 1 961 ? 24.624 8.965 4.137 1.00 93.06 961 CYS A C 1
ATOM 7638 O O . CYS A 1 961 ? 24.915 9.696 5.085 1.00 93.06 961 CYS A O 1
ATOM 7640 N N . PRO A 1 962 ? 25.481 8.821 3.110 1.00 89.81 962 PRO A N 1
ATOM 7641 C CA . PRO A 1 962 ? 26.813 9.421 3.137 1.00 89.81 962 PRO A CA 1
ATOM 7642 C C . PRO A 1 962 ? 26.775 10.953 3.041 1.00 89.81 962 PRO A C 1
ATOM 7644 O O . PRO A 1 962 ? 27.681 11.600 3.566 1.00 89.81 962 PRO A O 1
ATOM 7647 N N . LYS A 1 963 ? 25.724 11.517 2.421 1.00 88.81 963 LYS A N 1
ATOM 7648 C CA . LYS A 1 963 ? 25.569 12.959 2.162 1.00 88.81 963 LYS A CA 1
ATOM 7649 C C . LYS A 1 963 ? 25.174 13.760 3.401 1.00 88.81 963 LYS A C 1
ATOM 7651 O O . LYS A 1 963 ? 25.785 14.779 3.675 1.00 88.81 963 LYS A O 1
ATOM 7656 N N . CYS A 1 964 ? 24.142 13.317 4.122 1.00 89.94 964 CYS A N 1
ATOM 7657 C CA . CYS A 1 964 ? 23.593 14.050 5.273 1.00 89.94 964 CYS A CA 1
ATOM 7658 C C . CYS A 1 964 ? 23.714 13.294 6.602 1.00 89.94 964 CYS A C 1
ATOM 7660 O O . CYS A 1 964 ? 23.182 13.747 7.605 1.00 89.94 964 CYS A O 1
ATOM 7662 N N . LYS A 1 965 ? 24.373 12.126 6.606 1.00 91.19 965 LYS A N 1
ATOM 7663 C CA . LYS A 1 965 ? 24.573 11.253 7.777 1.00 91.19 965 LYS A CA 1
ATOM 7664 C C . LYS A 1 965 ? 23.290 10.716 8.434 1.00 91.19 965 LYS A C 1
ATOM 7666 O O . LYS A 1 965 ? 23.395 9.979 9.405 1.00 91.19 965 LYS A O 1
ATOM 7671 N N . SER A 1 966 ? 22.119 10.990 7.857 1.00 91.50 966 SER A N 1
ATOM 7672 C CA . SER A 1 966 ? 20.833 10.469 8.318 1.00 91.50 966 SER A CA 1
ATOM 7673 C C . SER A 1 966 ? 20.670 8.968 8.066 1.00 91.50 966 SER A C 1
ATOM 7675 O O . SER A 1 966 ? 21.054 8.458 7.009 1.00 91.50 966 SER A O 1
ATOM 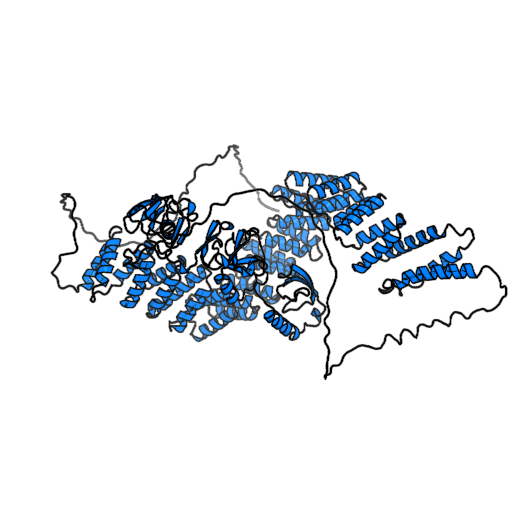7677 N N . TYR A 1 967 ? 20.029 8.288 9.017 1.00 92.31 967 TYR A N 1
ATOM 7678 C CA . TYR A 1 967 ? 19.555 6.906 8.894 1.00 92.31 967 TYR A CA 1
ATOM 7679 C C . TYR A 1 967 ? 18.095 6.788 8.430 1.00 92.31 967 TYR A C 1
ATOM 7681 O O . TYR A 1 967 ? 17.602 5.679 8.244 1.00 92.31 967 TYR A O 1
ATOM 7689 N N . ASN A 1 968 ? 17.400 7.906 8.190 1.00 91.81 968 ASN A N 1
ATOM 7690 C CA . ASN A 1 968 ? 16.060 7.915 7.600 1.00 91.81 968 ASN A CA 1
ATOM 7691 C C . ASN A 1 968 ? 16.147 7.633 6.088 1.00 91.81 968 ASN A C 1
ATOM 7693 O O . ASN A 1 968 ? 16.075 8.532 5.239 1.00 91.81 968 ASN A O 1
ATOM 7697 N N . THR A 1 969 ? 16.401 6.373 5.750 1.00 91.62 969 THR A N 1
ATOM 7698 C CA . THR A 1 969 ? 16.682 5.909 4.392 1.00 91.62 969 THR A CA 1
ATOM 7699 C C . THR A 1 969 ? 15.808 4.705 4.051 1.00 91.62 969 THR A C 1
ATOM 7701 O O . THR A 1 969 ? 15.395 3.941 4.921 1.00 91.62 969 THR A O 1
ATOM 7704 N N . ARG A 1 970 ? 15.484 4.543 2.768 1.00 87.25 970 ARG A N 1
ATOM 7705 C CA . ARG A 1 970 ? 14.737 3.392 2.245 1.00 87.25 970 ARG A CA 1
ATOM 7706 C C . ARG A 1 970 ? 15.506 2.748 1.107 1.00 87.25 970 ARG A C 1
ATOM 7708 O O . ARG A 1 970 ? 16.154 3.450 0.332 1.00 87.25 970 ARG A O 1
ATOM 7715 N N . GLN A 1 971 ? 15.430 1.427 1.007 1.00 81.81 971 GLN A N 1
ATOM 7716 C CA . GLN A 1 971 ? 16.05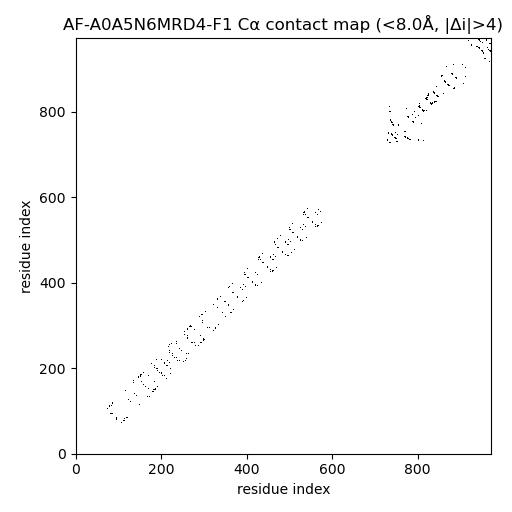1 0.696 -0.090 1.00 81.81 971 GLN A CA 1
ATOM 7717 C C . GLN A 1 971 ? 15.323 1.005 -1.405 1.00 81.81 971 GLN A C 1
ATOM 7719 O O . GLN A 1 971 ? 14.091 1.085 -1.423 1.00 81.81 971 GLN A O 1
ATOM 7724 N N . THR A 1 972 ? 16.086 1.208 -2.479 1.00 61.34 972 THR A N 1
ATOM 7725 C CA . THR A 1 972 ? 15.570 1.484 -3.829 1.00 61.34 972 THR A CA 1
ATOM 7726 C C . THR A 1 972 ? 15.928 0.416 -4.842 1.00 61.34 972 THR A C 1
ATOM 7728 O O . THR A 1 972 ? 16.967 -0.266 -4.671 1.00 61.34 972 THR A O 1
#

Secondary structure (DSSP, 8-state):
--------------------------PPPP---------------------------------S-------S-HHHHHHHHHHHHTSSTTTHHHHHHHHHHHTTSTT----HHHHHHHHHHHHHTT-HHHHHHHHHHHHHHT-PPPHHHHHHHHHHHHHTT-HHHHHHHHHHHTT-HHHHHHHHHHHHHHHHHTT-HHHHHHHHHHHHHTTPPP-HHHHHHHHHHHHHTT-HHHHHHHHHHHHTT---S-TTHHHHHHHHHHHHHHTT-HHHHHHHHHHHHHTTPPP-HHHHHHHHHHHHHTT-HHHHHHHHHHHHHTT----HHHHHHHHHHHHHTT-HHHHHHHHHHHHHTTPPPPHHHHHHHHHHHHHTT-HHHHHHHHHHHHHTTPPP-HHHHHHHHHHHHHHT-HHHHHHHHHHHHHTT-TT-HHHHHHHHHHHHHTT-HHHHHHHHHHHHHTTPPPPHHHHHHHHHHHHHTT-HHHHHHHHHHHHHTT----HHHHHHHHHHHHHTT-HHHHHHHHHHHHHTTPPPPHHHHHHHHHHHHHTT-HHHHHHHHHHHHHTT-PPPHHHHHHHHHHHHHHHHHHHTTS--S--THHHHHHHHHHHS-TTS-SSSTTS-HHHHHHHHHHHHHHHHHHHHTSS--------S-SSSS--GGGTTTSSS-----------------------------------------------------------B-SS-B-SEEEEPTTT--EESSHHHHHHHHSSTTS-TTT-----GGG--EEEETTT--EEES-SB-TTT--BS-SEEETTTTEEES-GGG--EEETTTTEEESS-GGGEEEETTTTEEEEGGGTTTS---TTTTSSB-TTT--BTTT--S-EEE-TTS-EEEHHHHHHHHHTT--B-TTT--BSS--HHHHHHHHHHHHHSPPPHHHHT-EEEEEETTT--EEEEE--SS----TTT----EEE-

InterPro domains:
  IPR001841 Zinc finger, RING-type [PF13639] (864-907)
  IPR001841 Zinc finger, RING-type [PS50089] (865-907)
  IPR001841 Zinc finger, RING-type [SM00184] (865-907)
  IPR002885 Pentatricopeptide repeat [PF01535] (183-212)
  IPR002885 Pentatricopeptide repeat [PF01535] (263-285)
  IPR002885 Pentatricopeptide repeat [PF01535] (292-318)
  IPR002885 Pentatricopeptide repeat [PF13041] (462-511)
  IPR002885 Pentatricopeptide repeat [PF13812] (381-441)
  IPR002885 Pentatricopeptide repeat [PS51375] (253-287)
  IPR002885 Pentatricopeptide repeat [PS51375] (358-392)
  IPR002885 Pentatricopeptide repeat [PS51375] (393-427)
  IPR002885 Pentatricopeptide repeat [PS51375] (428-462)
  IPR002885 Pentatricopeptide repeat [PS51375] (463-497)
  IPR002885 Pentatricopeptide repeat [TIGR00756] (361-392)
  IPR002885 Pentatricopeptide repeat [TIGR00756] (395-425)
  IPR002885 Pentatricopeptide repeat [TIGR00756] (430-464)
  IPR002885 Pentatricopeptide repeat [TIGR00756] (466-498)
  IPR002885 Pentatricopeptide repeat [TIGR00756] (500-529)
  IPR008913 Zinc finger, CHY-type [PF05495] (729-803)
  IPR008913 Zinc finger, CHY-type [PS51266] (722-798)

Mean predicted aligned error: 22.25 Å

Nearest PDB structures (foldseek):
  5orm-assembly1_A  TM=7.925E-01  e=1.807E-19  synthetic construct
  5i9f-assembly1_A  TM=4.980E-01  e=1.282E-18  unidentified
  6een-assembly1_A  TM=6.258E-01  e=1.248E-15  Zea mays
  6een-assembly1_C  TM=6.250E-01  e=1.929E-15  Zea mays
  6een-assembly1_D  TM=6.261E-01  e=2.104E-15  Zea mays

Solvent-accessible surface area (backbone atoms only — not comparable to full-atom values): 58727 Å² total; per-residue (Å²): 139,79,90,80,89,90,81,88,86,86,87,89,86,87,84,90,79,89,81,89,89,82,93,80,90,83,83,88,83,87,87,86,89,86,88,89,86,90,87,87,85,89,84,88,86,83,88,86,87,81,91,82,86,86,85,92,80,80,88,77,90,80,71,99,75,85,85,92,86,74,101,59,64,72,33,61,57,50,37,54,52,36,43,55,26,56,73,40,90,88,36,35,67,60,22,50,53,52,46,63,56,44,67,72,41,90,81,46,63,76,44,50,69,35,52,46,49,53,46,50,53,25,59,75,69,65,37,59,69,54,47,49,54,50,47,54,44,33,60,73,70,70,46,68,61,56,55,73,54,50,22,50,50,37,30,46,30,46,74,70,68,37,53,70,57,33,52,53,48,53,66,54,41,52,80,41,70,88,42,23,47,57,31,51,38,31,37,30,53,40,28,48,75,71,69,38,29,69,57,22,44,53,52,49,52,51,39,57,76,63,70,47,75,84,51,66,64,48,51,39,50,39,34,48,26,29,46,75,72,66,41,37,67,59,30,54,55,54,48,56,56,48,60,75,67,64,81,70,91,52,94,46,51,51,58,40,55,47,49,45,30,46,24,30,16,75,71,71,36,35,69,63,22,50,51,54,53,51,51,42,52,76,71,67,47,75,89,56,48,63,50,58,45,38,47,38,46,22,24,54,73,73,64,41,60,67,66,26,50,52,52,47,53,54,30,57,75,70,70,39,73,77,61,69,71,39,54,43,53,52,39,53,51,26,42,77,72,67,38,61,68,65,37,51,52,52,55,50,50,34,49,76,70,73,42,81,75,47,46,68,50,53,30,48,52,40,53,44,38,43,68,73,80,39,33,65,54,20,52,52,51,50,52,52,43,43,79,73,69,47,67,78,40,68,66,33,51,29,51,50,34,44,34,24,48,74,65,66,43,52,72,58,28,54,51,51,52,52,51,39,40,76,74,68,49,70,74,47,61,64,39,52,39,34,51,36,46,37,25,45,76,70,68,36,57,69,59,30,53,50,51,52,50,54,36,47,76,72,72,37,78,84,52,65,69,42,53,34,40,50,31,41,46,29,26,74,72,64,38,58,74,56,34,54,51,52,53,52,47,36,55,75,71,69,49,74,79,49,73,65,39,52,40,28,50,36,51,23,33,48,74,70,65,41,46,70,61,26,52,53,55,50,50,55,41,46,75,74,69,52,81,71,45,64,70,48,47,48,53,47,46,59,42,28,42,75,65,67,38,58,70,62,42,54,50,50,52,50,52,27,55,78,72,70,40,73,77,50,77,67,52,49,50,52,49,51,51,32,54,52,51,48,49,48,62,72,52,62,82,74,66,96,67,95,61,77,63,61,60,54,52,53,51,55,64,68,68,73,53,86,82,79,79,64,95,58,85,81,72,48,76,63,53,60,50,42,52,54,45,50,53,48,46,52,49,49,56,58,64,68,66,77,69,88,81,92,82,88,85,82,79,93,85,85,86,81,85,82,74,77,72,70,65,66,71,72,74,76,78,88,84,86,90,85,90,83,90,84,84,91,83,86,88,84,88,87,87,85,86,89,89,84,91,84,89,87,90,90,86,89,86,90,84,88,88,82,88,83,83,89,81,89,79,90,78,91,76,93,75,85,90,84,71,98,66,93,49,61,53,99,87,40,35,22,40,42,29,34,39,38,75,84,76,70,47,77,30,65,42,64,63,60,40,31,53,65,32,56,30,88,89,43,56,79,89,70,44,54,69,68,63,54,71,62,51,54,40,30,29,33,65,85,80,64,52,72,41,68,74,59,56,49,39,93,83,81,61,47,71,27,19,81,38,64,38,85,72,56,64,43,51,27,50,64,58,87,49,31,68,36,77,37,79,86,71,71,45,75,48,69,65,36,65,86,49,41,43,73,39,87,79,31,62,45,77,42,52,48,90,42,76,89,69,60,62,83,36,70,50,43,47,77,48,56,18,91,80,83,65,47,50,49,71,81,46,91,66,62,71,40,72,34,81,79,26,55,46,36,40,49,69,54,54,52,51,32,54,76,69,71,46,54,49,36,94,87,71,54,23,53,52,63,93,51,64,73,61,43,53,52,50,53,52,51,52,71,74,54,74,67,57,79,93,40,62,86,37,64,42,45,31,36,25,45,70,80,68,46,74,48,78,37,70,57,53,94,86,63,48,66,33,88,88,77,61,45,56,59,49,44,82,104

Radius of gyration: 44.51 Å; Cα contacts (8 Å, |Δi|>4): 1042; chains: 1; bounding box: 151×119×106 Å

Foldseek 3Di:
DDDDDDDDDDDDDDDDDDDDDDDDDDDDDDDDDDDDDDDDDDDDDDDDDDDDDDDDDDDDDDDPDDDDDDPDQPQVVLQVVLLVLLVDPVRPVVSVVSVVVLVVDPSHAHALSNLLSQCVVCLVLVVVVSLQVSLVSCQVRVHDHDLVVLLVSLLSCVVVVVVVSSVSNLVSQLVPQVNNASNLLSNLVSCVVVVNLVVLLVSLVVSVVSVHDDDLSSLLSNLSSCLSVLVLVVLVVSVVVVVVVDPDDDPCLQSSLLSNLLSCLSVLNLVVNVVSVVVCVVVPHDDALSSLLSSLLSCLVVLVPVSNVVSVVVCLVVVSHQDLVSLLSQLLSCLVVVNPPSNVVSVVSCVVNVHADDLSSLLSNLVSCCVVVCLVVSLVSNVVCVVVPHDHDLNNLLSNLLSCLVVVVLVVSVVSLVVCVVVPSLQRQSSLLSNLLSCLVVLVLVVSVVSVVVCVVVVHDHALSSLLSNLQSCLVVLVLVVNVVSVVVCVVVVRDHDPSNLLSNLSSCLVVVVLVVSVVSVVVCVVVVHADEQSSLLSNLSSCLVVLVLVVNVVSVVSCVVSVHDHDPVSVVSNVVSVVVSVCVVCVVPDPDDDPPVVVVVVVVVVPPPPPDPDCCPVDPVVVVVVVVVVVVVVVVVVVPPDDDDDDDDDDDPPPPDDDPPVVVVPPDDDDDDDDDDDYDDDDDDDDDDDDDDDDDDDDDDDDDDDDDDDDDDDDDDDDPPDPDDAADPVAHWQKWFQAPVPRDIGRDQVRVLCVQVPPSHDPVRRDGGPQQPTFWMAGNPPRDIDGLDQADPPPRDGGAPDADNQRSDGHVPCVQQWDADPLLSDIDGDHPQQWDADNQQSDIDGPVCVPPAPRDHVLQQAAAPQPRHRRSPDPADWDQFPVRHIHGPVRVVVCVVVVNQADPPQGAGRDDCPVVLVVLVVVQVVDDDDPVQQPDWFWKQASHPRDIDIARDDPRFTADPPPRDRSIDTD

pLDDT: mean 72.94, std 24.18, range [20.42, 95.25]

Sequence (972 aa):
MAISSSSSDFPLASINKNFTFNPAKTSPIRLFLSHLSSSSSRLQILNSSSSSYPPILEDGSTNCQDFQDSSVPESEYLNAMICNLFKDSKTEELGFECYLKAKRNPDFVPERSTLHHLIRYAMRLEKWNLVWSISEDIRKFNVYPDTSYCCRIISSCIRARRFKLANNLLQVLKFENEVACLTFNSAMKAYNKLHMYSSTVTVFEIMKSSGVELDAECYAHTMEAHLKMGKNENVVSLFEELQSSELKSTSFGSQIYRILCESLGKSGKPVEALGFFREMMNKGFPEDPSFYSSLISSFVSIKDVDSAEELLKEAKGKKMLRDPSVFLKLVLMYIDLGSLEKTLDIVSYMKEMNIKVSDCIFCAIVNGFSRQKEPAFAAKVYEDLVSQGCVPGQVTYASVLNVYSRTGLYKKAEGVFWEMENKGFDKCVVAYSSMIAMYGKTNRIRDAMRLVAKMKEKGVEPNVWIYNSLLDMHGKVLNLKQVEKIWKEMKRRKVSPDKVSYTSVISAYSKAREFETCVNYYNEYRLNGGRIDRAMGGIMVGVYSKMSRVDELVKLLQDMNAEGTRLDARLYRSSLNALRDAVAEHFGGVMYGDDQNHVERLDAVLIRSPGLMDVDFFKNQETMQWISAFLLEAWNFALMNCSCFRLNCFGDDLLQLFNIDWIMLLLMSTHEPVNLYLQGSNAESTTLAIVVTEEPKLDNHQIHGDGVPFVADTMNSEGRDDGTLEYGCSHYHRRCRIRAPCCNEIFDCRHCHNEAKNDINVDKKERHTIPRHQIQQVICTLCGTEQEVRQTCVNCGVCMGKYFCGACKLFDDDISKRQYHCDGCGICRIGGQENFFHCDKCGCCYSTFLKNSHPCVEGAMHHDCPVCFEYLFDSIDDVVVMPCGHTIHKKCLKEMQQHMQYACPLCFKSVCDMSKAWEKLDMEIAATPMPEFYQNKSIWILCNDCGGNSKVPFHIVAHKCPKCKSYNTRQT